Protein AF-0000000084454366 (afdb_homodimer)

Solvent-accessible surface area (backbone atoms only — not comparable to full-atom values): 54291 Å² total; per-residue (Å²): 109,69,67,44,52,51,48,35,50,47,51,50,48,52,24,61,69,39,46,47,76,89,46,58,74,52,71,69,53,61,75,62,57,60,53,52,45,65,54,44,66,69,77,65,67,68,55,54,72,66,39,50,46,62,41,68,74,48,44,51,62,57,47,41,53,34,42,75,66,61,74,45,49,23,46,59,52,43,50,36,30,47,45,41,34,35,44,38,29,77,71,21,46,15,57,52,32,43,43,73,65,23,59,56,48,11,46,50,41,42,49,43,29,71,73,66,73,41,72,72,32,92,35,38,28,41,54,30,34,34,34,37,28,53,19,42,53,80,35,67,36,30,45,39,38,70,60,26,57,83,33,64,23,87,44,47,8,51,54,51,48,52,41,46,66,27,25,29,19,62,32,37,29,14,32,36,6,37,85,55,58,30,56,32,19,38,26,89,64,86,41,62,25,20,16,40,73,34,52,72,20,27,9,16,5,21,24,9,10,52,24,25,32,36,48,54,38,25,47,45,32,32,39,35,44,31,59,38,29,11,37,38,39,2,14,16,38,38,50,23,26,16,41,42,57,26,64,40,73,50,69,62,54,53,46,60,67,86,62,68,48,65,68,77,55,53,53,31,49,30,45,36,22,74,38,72,67,37,49,50,50,53,49,53,54,55,36,72,68,51,57,34,79,81,37,68,77,32,61,46,49,47,70,62,39,88,64,34,43,70,70,79,61,86,89,50,56,48,28,36,18,41,31,79,46,52,84,72,52,67,44,36,47,57,41,41,52,41,49,48,54,51,50,53,36,38,62,68,28,84,63,35,40,69,45,84,36,81,62,75,61,45,63,61,47,47,34,51,47,32,29,34,72,34,88,70,58,42,54,60,58,54,51,46,32,56,74,23,68,45,80,82,48,70,58,48,52,48,51,36,51,43,17,50,54,15,32,75,71,68,31,93,43,76,41,45,44,41,35,51,48,53,50,49,40,44,51,46,52,56,55,51,66,73,44,91,49,70,34,36,39,30,53,40,54,44,55,56,61,43,50,71,94,65,71,77,83,44,68,62,30,26,54,35,34,69,56,30,30,14,35,39,24,37,28,43,21,79,51,67,43,71,56,55,61,78,62,39,61,75,91,77,81,60,89,46,69,66,37,41,54,54,55,70,66,54,48,50,77,75,48,50,79,54,32,37,29,31,28,37,33,22,58,62,60,23,44,39,40,35,53,54,49,46,53,56,49,48,53,32,44,60,53,131,108,70,66,45,50,52,49,35,52,48,52,52,48,52,25,63,67,38,45,47,76,89,46,60,74,52,71,68,54,60,75,61,57,58,52,52,44,64,55,43,64,70,75,66,67,66,56,53,70,66,38,48,46,62,40,67,74,48,44,49,63,55,49,41,50,34,42,75,68,62,74,45,48,21,45,60,52,44,52,36,32,46,44,40,35,35,43,38,28,78,71,22,45,14,57,52,33,43,44,72,65,23,57,57,48,11,45,48,42,42,50,45,29,71,72,66,73,40,72,72,32,91,34,38,30,40,54,30,35,33,35,37,28,53,18,43,52,78,35,68,36,30,43,40,37,69,60,25,55,83,33,62,24,86,44,47,7,51,54,52,49,52,41,44,66,25,24,28,18,62,33,37,29,13,32,35,6,37,85,54,60,30,54,31,19,38,25,88,65,86,39,62,26,20,15,41,71,35,51,71,22,27,8,16,6,22,24,8,9,51,23,26,32,36,47,50,38,25,47,43,33,31,40,35,42,32,58,38,31,10,37,39,39,2,14,16,38,38,50,23,27,15,40,41,56,26,63,39,73,51,68,62,54,53,46,60,68,87,61,68,48,66,68,78,56,53,52,30,46,30,46,35,22,74,38,70,68,37,49,51,51,53,48,53,52,54,35,72,66,50,57,35,79,80,36,70,78,31,60,44,51,48,70,61,40,87,64,34,44,70,71,78,61,85,90,51,56,48,29,35,18,41,31,80,48,52,85,71,52,68,43,36,50,58,41,41,52,41,49,48,52,51,50,55,35,38,62,69,26,84,62,35,42,70,45,85,35,79,62,76,61,44,64,60,46,46,35,50,45,32,30,34,70,34,89,72,58,44,52,59,60,54,52,46,32,56,74,25,69,46,81,82,48,70,60,49,50,48,50,37,50,44,17,50,53,14,32,75,71,69,32,92,42,75,40,46,45,41,36,51,48,52,51,49,40,44,50,47,52,57,54,52,66,73,45,92,49,70,34,35,39,31,52,40,56,43,55,58,63,43,51,72,94,64,71,78,85,46,68,62,29,26,52,36,33,69,54,30,29,15,34,38,22,36,28,43,22,79,51,68,43,70,56,56,59,78,63,38,60,74,91,75,82,59,89,46,70,66,36,40,54,55,56,69,66,55,46,49,77,74,48,47,78,54,32,38,28,30,29,36,31,21,58,61,59,24,45,40,39,34,54,53,48,45,52,55,49,51,55,33,43,61,52,133

Secondary structure (DSSP, 8-state):
-HHHHHHHHHHHHHHHHHS-GGGPPPHHHHHT--S--TTHHHHTT-S-HHHHHHHHS--HHHHHHHHHTTSS-HHHHHHHHHHHHHHHHHHH--EEEE-THHHHHHHHHHHHHHHHSS-SSTTTT-EEEEETTB--TTSB--TT-GGGTT-B-SS--HHHHHHHHTT-EEEEEE---GGG--SS-EETTTEE-EETTEEEEE--SSSHHHHHHHHTT--SEEEEEESSSTTHHHHHHHT-EEEEPPTTSS--TTB--SSTT--SS--EEEEEESSHHHHHHHHHHHHTT-GGGT-TTSPSS-TT-TTSS----TTS-EEEEE----SSS---HHHHHHHHHHHHHHHH-TTEEEEE-----HHHHHHHHHHHH-TTTTHHHHHHHHHHT-PPPHHHHHHHHHHHHHHHHH-SSHHHHHHHHHHHHHHHHHHHTTS--SEEEEES-SSS--BTT-----HHHHHHHHHT--EEEE-HHHHH----HHHH------SSHHHHHHHHH--HHHHTT----EEEE--TT-HHHHHHHHHHHHHHHH--/-HHHHHHHHHHHHHHHHHS-GGGPPPHHHHHT--S--TTHHHHTT-S-HHHHHHHHS--HHHHHHHHHTTSS-HHHHHHHHHHHHHHHHHHH--EEEE-THHHHHHHHHHHHHHHHSS-SSTTTT-EEEEETTB--TTSB--TT-GGGTT-B-SS--HHHHHHHHTT-EEEEEE---GGG--SS-EETTTEE-EETTEEEEE--SSSHHHHHHHHTT--SEEEEEESSSTTHHHHHHHT-EEEEPPTTSS--TTB--SSTT--SS--EEEEEESSHHHHHHHHHHHHTT-GGGT-TTSPSS-TT-TTSS----TTS-EEEEE----SSSPPPHHHHHHHHHHHHHHHH-TTEEEEE-----HHHHHHHHHHHH-TTTTHHHHHHHHHHT-PPPHHHHHHHHHHHHHHHHH-SSHHHHHHHHHHHHHHHHHHHHTS--SEEEEES-SSS--BTT-----HHHHHHHHHT--EEEE-HHHHH----GGGG------SSHHHHHHHHH--HHHHTT----EEEE--TT-HHHHHHHHHHHHHHHH--

Foldseek 3Di:
DVVLVVLLVVLQVQALVQADPQQDDDPVCLVPQDQQNLCVVVVVPSDDPVLCCLLPVDFQQVNLVCCLVVVDALLRSLVSLRNLLNVLCSQFVWFSHFDPCLNVLRVVQRVCCVVPVDGLALNASAEEEEEQLFADAQDFRQNQFSLRSVPGQNHGFLLRVLVSSRRYRHTTYTFFHQQQPFQFTAHDRRGGGAANGGRQFGLTARNSSVLSSVLSSSHAKYKDKDQQQHFQSSCQQSQWKKKDAFPQLDDCGRGDHLDPPQDLQDMDMIMIHRDLVVRVSSQQSSQVVQSCVVPVSHDGHGLQDPPPDDADDQVAAAEEEEDQDQVAAHAAQFQNVLSVLLVVLQVPDRRYHYDYAHHDPLVLLQLLLLLRVDLVLCVSSVVSNVSSVHDQDPLNVVSSVSNVNSCVPQDVDPVSSSVSLVVVLVVRVVSVVVDPHAKYKYFSDRAHGFGPPQDDDRRRGNSCSSNSWMKMKGFSCVLQNGDDLVSNDDDDDTPDDSNVSCVVRDDSVVRPPGITIMMIIGGHSNSNNSSVVVVVSSVSSNDD/DVVLVVLLVVLQVQALVQADPQQDDDPVCLVPQDQQNLCVVVVVPSDDPVLCCLLPVDFQQVVLVCCLVVVDALLRSLVSLRNLLNVLCSQFVWFSHFDPCLNVLRVVQRVCCVVPVDGLALNASAEEEEELLFADAQDFRQNQFSLRSVPGQNHGFLLRVLVSSRRYRHTTYTFFHQQQPFQFTAHPRRGGGAANGGRQFGLTARNSSVLSSVLSSSHAKYKDKDQQQHFQSSCQQSQWKKKFAFPQLDDCGRGDHLDPPQDLQDMDMIMIHRDLVVRVSSQQSSQVVQSCVVPVSHDGHGLQDPPPDDADDQVAAAEEEEDQDQVAAHAAQFQNVLSVLLVVLQVPDRRYHYDYAHHDPLVLLQLLLLLRVDLVLCVSSVVSNVSSVHDQDPLNVVSSVSNVNSCVPQDVDPVSSSVSLVVVLVVRVVSVVVDPHAKYKYFSDRAHGFGPPQDDDRRRGNSCSSNSWMKMKGFSCVLQNGDDLVSNDDDDDTPDDSNVSCVVRDDSVVRPPGITIMMIIGGHSNSNNSSVVVVVSSVSSNDD

Structure (mmCIF, N/CA/C/O backbone):
data_AF-0000000084454366-model_v1
#
loop_
_entity.id
_entity.type
_entity.pdbx_description
1 polymer 'Amidase domain-containing protein'
#
loop_
_atom_site.group_PDB
_atom_site.id
_atom_site.type_symbol
_atom_site.label_atom_id
_atom_site.label_alt_id
_atom_site.label_comp_id
_atom_site.label_asym_id
_atom_site.label_entity_id
_atom_site.label_seq_id
_atom_site.pdbx_PDB_ins_code
_atom_site.Cartn_x
_atom_site.Cartn_y
_atom_site.Cartn_z
_atom_site.occupancy
_atom_site.B_iso_or_equiv
_atom_site.auth_seq_id
_atom_site.auth_comp_id
_atom_site.auth_asym_id
_atom_site.auth_atom_id
_atom_site.pdbx_PDB_model_num
ATOM 1 N N . MET A 1 1 ? -4.941 -40.312 19.578 1 51 1 MET A N 1
ATOM 2 C CA . MET A 1 1 ? -4.387 -41 18.406 1 51 1 MET A CA 1
ATOM 3 C C . MET A 1 1 ? -5.488 -41.688 17.594 1 51 1 MET A C 1
ATOM 5 O O . MET A 1 1 ? -5.535 -41.531 16.375 1 51 1 MET A O 1
ATOM 9 N N . THR A 1 2 ? -6.418 -42.25 18.312 1 63.31 2 THR A N 1
ATOM 10 C CA . THR A 1 2 ? -7.48 -43 17.672 1 63.31 2 THR A CA 1
ATOM 11 C C . THR A 1 2 ? -8.484 -42.062 17 1 63.31 2 THR A C 1
ATOM 13 O O . THR A 1 2 ? -8.867 -42.281 15.844 1 63.31 2 THR A O 1
ATOM 16 N N . GLY A 1 3 ? -8.734 -40.875 17.625 1 74.12 3 GLY A N 1
ATOM 17 C CA . GLY A 1 3 ? -9.68 -39.906 17.078 1 74.12 3 GLY A CA 1
ATOM 18 C C . GLY A 1 3 ? -9.172 -39.219 15.836 1 74.12 3 GLY A C 1
ATOM 19 O O . GLY A 1 3 ? -9.906 -39.062 14.859 1 74.12 3 GLY A O 1
ATOM 20 N N . SER A 1 4 ? -7.902 -39 15.875 1 85.12 4 SER A N 1
ATOM 21 C CA . SER A 1 4 ? -7.281 -38.344 14.719 1 85.12 4 SER A CA 1
ATOM 22 C C . SER A 1 4 ? -7.254 -39.25 13.508 1 85.12 4 SER A C 1
ATOM 24 O O . SER A 1 4 ? -7.543 -38.844 12.391 1 85.12 4 SER A O 1
ATOM 26 N N . GLN A 1 5 ? -6.961 -40.5 13.734 1 90.56 5 GLN A N 1
ATOM 27 C CA . GLN A 1 5 ? -6.906 -41.469 12.633 1 90.56 5 GLN A CA 1
ATOM 28 C C . GLN A 1 5 ? -8.281 -41.688 12.008 1 90.56 5 GLN A C 1
ATOM 30 O O . GLN A 1 5 ? -8.398 -41.844 10.797 1 90.56 5 GLN A O 1
ATOM 35 N N . ASP A 1 6 ? -9.258 -41.688 12.828 1 91.69 6 ASP A N 1
ATOM 36 C CA . ASP A 1 6 ? -10.617 -41.812 12.32 1 91.69 6 ASP A CA 1
ATOM 37 C C . ASP A 1 6 ? -11 -40.625 11.469 1 91.69 6 ASP A C 1
ATOM 39 O O . ASP A 1 6 ? -11.656 -40.75 10.43 1 91.69 6 ASP A O 1
ATOM 43 N N . ASN A 1 7 ? -10.625 -39.5 11.961 1 92.5 7 ASN A N 1
ATOM 44 C CA . ASN A 1 7 ? -10.891 -38.281 11.203 1 92.5 7 ASN A CA 1
ATOM 45 C C . ASN A 1 7 ? -10.164 -38.281 9.867 1 92.5 7 ASN A C 1
ATOM 47 O O . ASN A 1 7 ? -10.711 -37.844 8.852 1 92.5 7 ASN A O 1
ATOM 51 N N . ILE A 1 8 ? -8.961 -38.688 9.898 1 96.38 8 ILE A N 1
ATOM 52 C CA . ILE A 1 8 ? -8.172 -38.781 8.68 1 96.38 8 ILE A CA 1
ATOM 53 C C . ILE A 1 8 ? -8.82 -39.75 7.699 1 96.38 8 ILE A C 1
ATOM 55 O O . ILE A 1 8 ? -8.953 -39.438 6.512 1 96.38 8 ILE A O 1
ATOM 59 N N . ARG A 1 9 ? -9.273 -40.906 8.102 1 95.44 9 ARG A N 1
ATOM 60 C CA . ARG A 1 9 ? -9.953 -41.875 7.254 1 95.44 9 ARG A CA 1
ATOM 61 C C . ARG A 1 9 ? -11.227 -41.281 6.656 1 95.44 9 ARG A C 1
ATOM 63 O O . ARG A 1 9 ? -11.555 -41.562 5.496 1 95.44 9 ARG A O 1
ATOM 70 N N . LEU A 1 10 ? -11.836 -40.562 7.457 1 91.94 10 LEU A N 1
ATOM 71 C CA . LEU A 1 10 ? -13.047 -39.906 6.977 1 91.94 10 LEU A CA 1
ATOM 72 C C . LEU A 1 10 ? -12.734 -38.938 5.852 1 91.94 10 LEU A C 1
ATOM 74 O O . LEU A 1 10 ? -13.43 -38.906 4.832 1 91.94 10 LEU A O 1
ATOM 78 N N . ALA A 1 11 ? -11.719 -38.125 6.078 1 96 11 ALA A N 1
ATOM 79 C CA . ALA A 1 11 ? -11.328 -37.156 5.051 1 96 11 ALA A CA 1
ATOM 80 C C . ALA A 1 11 ? -10.961 -37.875 3.75 1 96 11 ALA A C 1
ATOM 82 O O . ALA A 1 11 ? -11.344 -37.438 2.664 1 96 11 ALA A O 1
ATOM 83 N N . ILE A 1 12 ? -10.219 -38.906 3.814 1 97.25 12 ILE A N 1
ATOM 84 C CA . ILE A 1 12 ? -9.797 -39.688 2.648 1 97.25 12 ILE A CA 1
ATOM 85 C C . ILE A 1 12 ? -11.016 -40.312 1.985 1 97.25 12 ILE A C 1
ATOM 87 O O . ILE A 1 12 ? -11.141 -40.312 0.758 1 97.25 12 ILE A O 1
ATOM 91 N N . SER A 1 13 ? -11.922 -40.844 2.762 1 96.5 13 SER A N 1
ATOM 92 C CA . SER A 1 13 ? -13.141 -41.469 2.24 1 96.5 13 SER A CA 1
ATOM 93 C C . SER A 1 13 ? -14 -40.438 1.503 1 96.5 13 SER A C 1
ATOM 95 O O . SER A 1 13 ? -14.602 -40.75 0.475 1 96.5 13 SER A O 1
ATOM 97 N N . LEU A 1 14 ? -14.102 -39.312 2.057 1 96.25 14 LEU A N 1
ATOM 98 C CA . LEU A 1 14 ? -14.875 -38.25 1.416 1 96.25 14 LEU A CA 1
ATOM 99 C C . LEU A 1 14 ? -14.266 -37.875 0.07 1 96.25 14 LEU A C 1
ATOM 101 O O . LEU A 1 14 ? -14.984 -37.688 -0.913 1 96.25 14 LEU A O 1
ATOM 105 N N . ARG A 1 15 ? -12.945 -37.719 0.033 1 97.88 15 ARG A N 1
ATOM 106 C CA . ARG A 1 15 ? -12.266 -37.438 -1.23 1 97.88 15 ARG A CA 1
ATOM 107 C C . ARG A 1 15 ? -12.547 -38.531 -2.248 1 97.88 15 ARG A C 1
ATOM 109 O O . ARG A 1 15 ? -12.969 -38.25 -3.373 1 97.88 15 ARG A O 1
ATOM 116 N N . ASP A 1 16 ? -12.344 -39.781 -1.876 1 97.69 16 ASP A N 1
ATOM 117 C CA . ASP A 1 16 ? -12.508 -40.906 -2.785 1 97.69 16 ASP A CA 1
ATOM 118 C C . ASP A 1 16 ? -13.953 -41.031 -3.252 1 97.69 16 ASP A C 1
ATOM 120 O O . ASP A 1 16 ? -14.211 -41.375 -4.402 1 97.69 16 ASP A O 1
ATOM 124 N N . GLY A 1 17 ? -14.859 -40.75 -2.354 1 97.88 17 GLY A N 1
ATOM 125 C CA . GLY A 1 17 ? -16.281 -40.812 -2.674 1 97.88 17 GLY A CA 1
ATOM 126 C C . GLY A 1 17 ? -16.719 -39.75 -3.662 1 97.88 17 GLY A C 1
ATOM 127 O O . GLY A 1 17 ? -17.75 -39.875 -4.316 1 97.88 17 GLY A O 1
ATOM 128 N N . SER A 1 18 ? -15.961 -38.688 -3.799 1 98.38 18 SER A N 1
ATOM 129 C CA . SER A 1 18 ? -16.328 -37.562 -4.66 1 98.38 18 SER A CA 1
ATOM 130 C C . SER A 1 18 ? -15.906 -37.812 -6.102 1 98.38 18 SER A C 1
ATOM 132 O O . SER A 1 18 ? -16.344 -37.125 -7.016 1 98.38 18 SER A O 1
ATOM 134 N N . LEU A 1 19 ? -15.07 -38.812 -6.441 1 98.38 19 LEU A N 1
ATOM 135 C CA . LEU A 1 19 ? -14.492 -39.062 -7.758 1 98.38 19 LEU A CA 1
ATOM 136 C C . LEU A 1 19 ? -15.523 -39.688 -8.695 1 98.38 19 LEU A C 1
ATOM 138 O O . LEU A 1 19 ? -16.531 -40.25 -8.234 1 98.38 19 LEU A O 1
ATOM 142 N N . GLU A 1 20 ? -15.242 -39.531 -10.008 1 97.81 20 GLU A N 1
ATOM 143 C CA . GLU A 1 20 ? -16.109 -40.156 -11.008 1 97.81 20 GLU A CA 1
ATOM 144 C C . GLU A 1 20 ? -15.906 -41.656 -11.07 1 97.81 20 GLU A C 1
ATOM 146 O O . GLU A 1 20 ? -14.859 -42.125 -11.531 1 97.81 20 GLU A O 1
ATOM 151 N N . LYS A 1 21 ? -16.938 -42.406 -10.836 1 97.25 21 LYS A N 1
ATOM 152 C CA . LYS A 1 21 ? -16.828 -43.844 -10.711 1 97.25 21 LYS A CA 1
ATOM 153 C C . LYS A 1 21 ? -16.531 -44.5 -12.062 1 97.25 21 LYS A C 1
ATOM 155 O O . LYS A 1 21 ? -15.844 -45.531 -12.133 1 97.25 21 LYS A O 1
ATOM 160 N N . SER A 1 22 ? -16.953 -43.875 -13.102 1 95.75 22 SER A N 1
ATOM 161 C CA . SER A 1 22 ? -16.875 -44.438 -14.445 1 95.75 22 SER A CA 1
ATOM 162 C C . SER A 1 22 ? -15.43 -44.469 -14.93 1 95.75 22 SER A C 1
ATOM 164 O O . SER A 1 22 ? -15.117 -45.156 -15.906 1 95.75 22 SER A O 1
ATOM 166 N N . VAL A 1 23 ? -14.555 -43.781 -14.25 1 97.81 23 VAL A N 1
ATOM 167 C CA . VAL A 1 23 ? -13.203 -43.719 -14.781 1 97.81 23 VAL A CA 1
ATOM 168 C C . VAL A 1 23 ? -12.203 -44.094 -13.695 1 97.81 23 VAL A C 1
ATOM 170 O O . VAL A 1 23 ? -11.047 -43.656 -13.719 1 97.81 23 VAL A O 1
ATOM 173 N N . LEU A 1 24 ? -12.633 -44.812 -12.727 1 97.44 24 LEU A N 1
ATOM 174 C CA . LEU A 1 24 ? -11.734 -45.344 -11.711 1 97.44 24 LEU A CA 1
ATOM 175 C C . LEU A 1 24 ? -10.867 -46.438 -12.281 1 97.44 24 LEU A C 1
ATOM 177 O O . LEU A 1 24 ? -11.344 -47.25 -13.078 1 97.44 24 LEU A O 1
ATOM 181 N N . PHE A 1 25 ? -9.664 -46.469 -11.852 1 96.88 25 PHE A N 1
ATOM 182 C CA . PHE A 1 25 ? -8.711 -47.469 -12.312 1 96.88 25 PHE A CA 1
ATOM 183 C C . PHE A 1 25 ? -8.93 -48.781 -11.602 1 96.88 25 PHE A C 1
ATOM 185 O O . PHE A 1 25 ? -9.336 -48.812 -10.438 1 96.88 25 PHE A O 1
ATOM 192 N N . SER A 1 26 ? -8.625 -49.844 -12.305 1 94.12 26 SER A N 1
ATOM 193 C CA . SER A 1 26 ? -8.477 -51.156 -11.656 1 94.12 26 SER A CA 1
ATOM 194 C C . SER A 1 26 ? -7.164 -51.25 -10.883 1 94.12 26 SER A C 1
ATOM 196 O O . SER A 1 26 ? -6.289 -50.375 -11.039 1 94.12 26 SER A O 1
ATOM 198 N N . LEU A 1 27 ? -7.082 -52.156 -10.07 1 92.81 27 LEU A N 1
ATOM 199 C CA . LEU A 1 27 ? -5.852 -52.375 -9.312 1 92.81 27 LEU A CA 1
ATOM 200 C C . LEU A 1 27 ? -4.664 -52.562 -10.25 1 92.81 27 LEU A C 1
ATOM 202 O O . LEU A 1 27 ? -3.559 -52.094 -9.961 1 92.81 27 LEU A O 1
ATOM 206 N N . SER A 1 28 ? -4.863 -53.344 -11.305 1 92.94 28 SER A N 1
ATOM 207 C CA . SER A 1 28 ? -3.803 -53.594 -12.281 1 92.94 28 SER A CA 1
ATOM 208 C C . SER A 1 28 ? -3.359 -52.281 -12.938 1 92.94 28 SER A C 1
ATOM 210 O O . SER A 1 28 ? -2.168 -52.094 -13.188 1 92.94 28 SER A O 1
ATOM 212 N N . GLN A 1 29 ? -4.289 -51.406 -13.211 1 92.44 29 GLN A N 1
ATOM 213 C CA . GLN A 1 29 ? -3.965 -50.094 -13.812 1 92.44 29 GLN A CA 1
ATOM 214 C C . GLN A 1 29 ? -3.158 -49.25 -12.859 1 92.44 29 GLN A C 1
ATOM 216 O O . GLN A 1 29 ? -2.225 -48.562 -13.273 1 92.44 29 GLN A O 1
ATOM 221 N N . ILE A 1 30 ? -3.551 -49.25 -11.688 1 93.5 30 ILE A N 1
ATOM 222 C CA . ILE A 1 30 ? -2.869 -48.469 -10.672 1 93.5 30 ILE A CA 1
ATOM 223 C C . ILE A 1 30 ? -1.428 -48.938 -10.523 1 93.5 30 ILE A C 1
ATOM 225 O O . ILE A 1 30 ? -0.501 -48.125 -10.445 1 93.5 30 ILE A O 1
ATOM 229 N N . THR A 1 31 ? -1.2 -50.219 -10.438 1 93.31 31 THR A N 1
ATOM 230 C CA . THR A 1 31 ? 0.117 -50.812 -10.203 1 93.31 31 THR A CA 1
ATOM 231 C C . THR A 1 31 ? 1.002 -50.656 -11.438 1 93.31 31 THR A C 1
ATOM 233 O O . THR A 1 31 ? 2.229 -50.75 -11.344 1 93.31 31 THR A O 1
ATOM 236 N N . SER A 1 32 ? 0.386 -50.438 -12.586 1 94.19 32 SER A N 1
ATOM 237 C CA . SER A 1 32 ? 1.144 -50.375 -13.836 1 94.19 32 SER A CA 1
ATOM 238 C C . SER A 1 32 ? 1.356 -48.938 -14.289 1 94.19 32 SER A C 1
ATOM 240 O O . SER A 1 32 ? 1.777 -48.688 -15.422 1 94.19 32 SER A O 1
ATOM 242 N N . LEU A 1 33 ? 1.019 -48 -13.445 1 96.62 33 LEU A N 1
ATOM 243 C CA . LEU A 1 33 ? 1.199 -46.625 -13.828 1 96.62 33 LEU A CA 1
ATOM 244 C C . LEU A 1 33 ? 2.662 -46.312 -14.148 1 96.62 33 LEU A C 1
ATOM 246 O O . LEU A 1 33 ? 3.555 -46.688 -13.383 1 96.62 33 LEU A O 1
ATOM 250 N N . PRO A 1 34 ? 2.932 -45.656 -15.258 1 96.44 34 PRO A N 1
ATOM 251 C CA . PRO A 1 34 ? 4.301 -45.25 -15.555 1 96.44 34 PRO A CA 1
ATOM 252 C C . PRO A 1 34 ? 4.746 -44.062 -14.695 1 96.44 34 PRO A C 1
ATOM 254 O O . PRO A 1 34 ? 3.943 -43.5 -13.945 1 96.44 34 PRO A O 1
ATOM 257 N N . GLN A 1 35 ? 6.031 -43.781 -14.75 1 94.94 35 GLN A N 1
ATOM 258 C CA . GLN A 1 35 ? 6.535 -42.594 -14.031 1 94.94 35 GLN A CA 1
ATOM 259 C C . GLN A 1 35 ? 5.977 -41.312 -14.609 1 94.94 35 GLN A C 1
ATOM 261 O O . GLN A 1 35 ? 5.617 -40.406 -13.867 1 94.94 35 GLN A O 1
ATOM 266 N N . ASP A 1 36 ? 5.98 -41.219 -15.906 1 97.12 36 ASP A N 1
ATOM 267 C CA . ASP A 1 36 ? 5.297 -40.125 -16.594 1 97.12 36 ASP A CA 1
ATOM 268 C C . ASP A 1 36 ? 3.838 -40.469 -16.859 1 97.12 36 ASP A C 1
ATOM 270 O O . ASP A 1 36 ? 3.547 -41.312 -17.703 1 97.12 36 ASP A O 1
ATOM 274 N N . VAL A 1 37 ? 2.938 -39.781 -16.188 1 98.38 37 VAL A N 1
ATOM 275 C CA . VAL A 1 37 ? 1.536 -40.188 -16.25 1 98.38 37 VAL A CA 1
ATOM 276 C C . VAL A 1 37 ? 0.758 -39.219 -17.125 1 98.38 37 VAL A C 1
ATOM 278 O O . VAL A 1 37 ? -0.475 -39.219 -17.141 1 98.38 37 VAL A O 1
ATOM 281 N N . THR A 1 38 ? 1.392 -38.312 -17.891 1 97.31 38 THR A N 1
ATOM 282 C CA . THR A 1 38 ? 0.733 -37.25 -18.656 1 97.31 38 THR A CA 1
ATOM 283 C C . THR A 1 38 ? -0.072 -37.844 -19.812 1 97.31 38 THR A C 1
ATOM 285 O O . THR A 1 38 ? -1.022 -37.25 -20.297 1 97.31 38 THR A O 1
ATOM 288 N N . SER A 1 39 ? 0.249 -39.062 -20.234 1 96.62 39 SER A N 1
ATOM 289 C CA . SER A 1 39 ? -0.438 -39.688 -21.359 1 96.62 39 SER A CA 1
ATOM 290 C C . SER A 1 39 ? -1.535 -40.625 -20.891 1 96.62 39 SER A C 1
ATOM 292 O O . SER A 1 39 ? -2.316 -41.125 -21.688 1 96.62 39 SER A O 1
ATOM 294 N N . VAL A 1 40 ? -1.624 -40.812 -19.625 1 98 40 VAL A N 1
ATOM 295 C CA . VAL A 1 40 ? -2.496 -41.844 -19.062 1 98 40 VAL A CA 1
ATOM 296 C C . VAL A 1 40 ? -3.947 -41.531 -19.422 1 98 40 VAL A C 1
ATOM 298 O O . VAL A 1 40 ? -4.711 -42.469 -19.75 1 98 40 VAL A O 1
ATOM 301 N N . PRO A 1 41 ? -4.391 -40.281 -19.438 1 97.75 41 PRO A N 1
ATOM 302 C CA . PRO A 1 41 ? -5.781 -40.031 -19.828 1 97.75 41 PRO A CA 1
ATOM 303 C C . PRO A 1 41 ? -6.098 -40.531 -21.234 1 97.75 41 PRO A C 1
ATOM 305 O O . PRO A 1 41 ? -7.184 -41.094 -21.469 1 97.75 41 PRO A O 1
ATOM 308 N N . ARG A 1 42 ? -5.211 -40.406 -22.109 1 96.12 42 ARG A N 1
ATOM 309 C CA . ARG A 1 42 ? -5.406 -40.875 -23.484 1 96.12 42 ARG A CA 1
ATOM 310 C C . ARG A 1 42 ? -5.238 -42.375 -23.562 1 96.12 42 ARG A C 1
ATOM 312 O O . ARG A 1 42 ? -6.043 -43.062 -24.219 1 96.12 42 ARG A O 1
ATOM 319 N N . SER A 1 43 ? -4.23 -42.969 -22.922 1 95.44 43 SER A N 1
ATOM 320 C CA . SER A 1 43 ? -3.881 -44.375 -23.078 1 95.44 43 SER A CA 1
ATOM 321 C C . SER A 1 43 ? -4.82 -45.281 -22.281 1 95.44 43 SER A C 1
ATOM 323 O O . SER A 1 43 ? -4.906 -46.5 -22.531 1 95.44 43 SER A O 1
ATOM 325 N N . SER A 1 44 ? -5.48 -44.75 -21.266 1 94.5 44 SER A N 1
ATOM 326 C CA . SER A 1 44 ? -6.375 -45.531 -20.422 1 94.5 44 SER A CA 1
ATOM 327 C C . SER A 1 44 ? -7.648 -45.906 -21.172 1 94.5 44 SER A C 1
ATOM 329 O O . SER A 1 44 ? -8.375 -46.812 -20.766 1 94.5 44 SER A O 1
ATOM 331 N N . ASP A 1 45 ? -8.039 -45.25 -22.25 1 93.94 45 ASP A N 1
ATOM 332 C CA . ASP A 1 45 ? -9.234 -45.438 -23.062 1 93.94 45 ASP A CA 1
ATOM 333 C C . ASP A 1 45 ? -10.508 -45.219 -22.25 1 93.94 45 ASP A C 1
ATOM 335 O O . ASP A 1 45 ? -11.539 -45.812 -22.516 1 93.94 45 ASP A O 1
ATOM 339 N N . LEU A 1 46 ? -10.352 -44.406 -21.219 1 96.81 46 LEU A N 1
ATOM 340 C CA . LEU A 1 46 ? -11.492 -44.125 -20.359 1 96.81 46 LEU A CA 1
ATOM 341 C C . LEU A 1 46 ? -12.188 -42.812 -20.766 1 96.81 46 LEU A C 1
ATOM 343 O O . LEU A 1 46 ? -13.289 -42.531 -20.297 1 96.81 46 LEU A O 1
ATOM 347 N N . MET A 1 47 ? -11.633 -42.062 -21.625 1 97.62 47 MET A N 1
ATOM 348 C CA . MET A 1 47 ? -12.195 -40.781 -22.109 1 97.62 47 MET A CA 1
ATOM 349 C C . MET A 1 47 ? -12.422 -40.844 -23.625 1 97.62 47 MET A C 1
ATOM 351 O O . MET A 1 47 ? -11.648 -41.469 -24.344 1 97.62 47 MET A O 1
ATOM 355 N N . THR A 1 48 ? -13.492 -40.219 -24.094 1 98 48 THR A N 1
ATOM 356 C CA . THR A 1 48 ? -13.734 -40.125 -25.531 1 98 48 THR A CA 1
ATOM 357 C C . THR A 1 48 ? -12.781 -39.125 -26.188 1 98 48 THR A C 1
ATOM 359 O O . THR A 1 48 ? -12.18 -38.312 -25.5 1 98 48 THR A O 1
ATOM 362 N N . ASP A 1 49 ? -12.68 -39.25 -27.5 1 97.5 49 ASP A N 1
ATOM 363 C CA . ASP A 1 49 ? -11.852 -38.312 -28.25 1 97.5 49 ASP A CA 1
ATOM 364 C C . ASP A 1 49 ? -12.336 -36.875 -28.031 1 97.5 49 ASP A C 1
ATOM 366 O O . ASP A 1 49 ? -11.523 -35.938 -27.938 1 97.5 49 ASP A O 1
ATOM 370 N N . ALA A 1 50 ? -13.594 -36.688 -27.984 1 97.62 50 ALA A N 1
ATOM 371 C CA . ALA A 1 50 ? -14.164 -35.375 -27.781 1 97.62 50 ALA A CA 1
ATOM 372 C C . ALA A 1 50 ? -13.781 -34.812 -26.406 1 97.62 50 ALA A C 1
ATOM 374 O O . ALA A 1 50 ? -13.453 -33.625 -26.281 1 97.62 50 ALA A O 1
ATOM 375 N N . GLU A 1 51 ? -13.875 -35.625 -25.438 1 98.25 51 GLU A N 1
ATOM 376 C CA . GLU A 1 51 ? -13.5 -35.219 -24.078 1 98.25 51 GLU A CA 1
ATOM 377 C C . GLU A 1 51 ? -12.016 -34.875 -24 1 98.25 51 GLU A C 1
ATOM 379 O O . GLU A 1 51 ? -11.633 -33.906 -23.359 1 98.25 51 GLU A O 1
ATOM 384 N N . LEU A 1 52 ? -11.18 -35.719 -24.625 1 98.44 52 LEU A N 1
ATOM 385 C CA . LEU A 1 52 ? -9.742 -35.469 -24.672 1 98.44 52 LEU A CA 1
ATOM 386 C C . LEU A 1 52 ? -9.453 -34.125 -25.359 1 98.44 52 LEU A C 1
ATOM 388 O O . LEU A 1 52 ? -8.648 -33.344 -24.875 1 98.44 52 LEU A O 1
ATOM 392 N N . GLN A 1 53 ? -10.102 -33.875 -26.469 1 97.94 53 GLN A N 1
ATOM 393 C CA . GLN A 1 53 ? -9.906 -32.625 -27.203 1 97.94 53 GLN A CA 1
ATOM 394 C C . GLN A 1 53 ? -10.312 -31.422 -26.359 1 97.94 53 GLN A C 1
ATOM 396 O O . GLN A 1 53 ? -9.586 -30.422 -26.312 1 97.94 53 GLN A O 1
ATOM 401 N N . LEU A 1 54 ? -11.383 -31.484 -25.688 1 98.19 54 LEU A N 1
ATOM 402 C CA . LEU A 1 54 ? -11.891 -30.391 -24.844 1 98.19 54 LEU A CA 1
ATOM 403 C C . LEU A 1 54 ? -10.906 -30.062 -23.734 1 98.19 54 LEU A C 1
ATOM 405 O O . LEU A 1 54 ? -10.734 -28.891 -23.375 1 98.19 54 LEU A O 1
ATOM 409 N N . THR A 1 55 ? -10.305 -31.078 -23.156 1 98.5 55 THR A N 1
ATOM 410 C CA . THR A 1 55 ? -9.461 -30.875 -21.984 1 98.5 55 THR A CA 1
ATOM 411 C C . THR A 1 55 ? -8.023 -30.594 -22.406 1 98.5 55 THR A C 1
ATOM 413 O O . THR A 1 55 ? -7.242 -30.031 -21.625 1 98.5 55 THR A O 1
ATOM 416 N N . GLU A 1 56 ? -7.582 -30.906 -23.609 1 97.56 56 GLU A N 1
ATOM 417 C CA . GLU A 1 56 ? -6.172 -30.844 -23.984 1 97.56 56 GLU A CA 1
ATOM 418 C C . GLU A 1 56 ? -5.902 -29.656 -24.906 1 97.56 56 GLU A C 1
ATOM 420 O O . GLU A 1 56 ? -4.832 -29.047 -24.844 1 97.56 56 GLU A O 1
ATOM 425 N N . ASP A 1 57 ? -6.871 -29.312 -25.719 1 97.31 57 ASP A N 1
ATOM 426 C CA . ASP A 1 57 ? -6.531 -28.516 -26.906 1 97.31 57 ASP A CA 1
ATOM 427 C C . ASP A 1 57 ? -6.844 -27.047 -26.688 1 97.31 57 ASP A C 1
ATOM 429 O O . ASP A 1 57 ? -6.422 -26.188 -27.453 1 97.31 57 ASP A O 1
ATOM 433 N N . TYR A 1 58 ? -7.531 -26.719 -25.609 1 98 58 TYR A N 1
ATOM 434 C CA . TYR A 1 58 ? -8.055 -25.375 -25.453 1 98 58 TYR A CA 1
ATOM 435 C C . TYR A 1 58 ? -7.68 -24.781 -24.109 1 98 58 TYR A C 1
ATOM 437 O O . TYR A 1 58 ? -7.555 -25.516 -23.125 1 98 58 TYR A O 1
ATOM 445 N N . ASP A 1 59 ? -7.418 -23.469 -24.109 1 98.38 59 ASP A N 1
ATOM 446 C CA . ASP A 1 59 ? -7.352 -22.75 -22.844 1 98.38 59 ASP A CA 1
ATOM 447 C C . ASP A 1 59 ? -8.727 -22.219 -22.453 1 98.38 59 ASP A C 1
ATOM 449 O O . ASP A 1 59 ? -9.727 -22.484 -23.125 1 98.38 59 ASP A O 1
ATOM 453 N N . ALA A 1 60 ? -8.844 -21.594 -21.312 1 98.75 60 ALA A N 1
ATOM 454 C CA . ALA A 1 60 ? -10.125 -21.156 -20.766 1 98.75 60 ALA A CA 1
ATOM 455 C C . ALA A 1 60 ? -10.812 -20.172 -21.719 1 98.75 60 ALA A C 1
ATOM 457 O O . ALA A 1 60 ? -12.031 -20.234 -21.906 1 98.75 60 ALA A O 1
ATOM 458 N N . THR A 1 61 ? -10.062 -19.234 -22.297 1 98.56 61 THR A N 1
ATOM 459 C CA . THR A 1 61 ? -10.602 -18.234 -23.203 1 98.56 61 THR A CA 1
ATOM 460 C C . THR A 1 61 ? -11.242 -18.891 -24.422 1 98.56 61 THR A C 1
ATOM 462 O O . THR A 1 61 ? -12.344 -18.516 -24.844 1 98.56 61 THR A O 1
ATOM 465 N N . ALA A 1 62 ? -10.539 -19.875 -25 1 98.62 62 ALA A N 1
ATOM 466 C CA . ALA A 1 62 ? -11.07 -20.594 -26.156 1 98.62 62 ALA A CA 1
ATOM 467 C C . ALA A 1 62 ? -12.32 -21.391 -25.766 1 98.62 62 ALA A C 1
ATOM 469 O O . ALA A 1 62 ? -13.273 -21.453 -26.547 1 98.62 62 ALA A O 1
ATOM 470 N N . LEU A 1 63 ? -12.281 -22 -24.672 1 98.75 63 LEU A N 1
ATOM 471 C CA . LEU A 1 63 ? -13.438 -22.766 -24.203 1 98.75 63 LEU A CA 1
ATOM 472 C C . LEU A 1 63 ? -14.648 -21.844 -24 1 98.75 63 LEU A C 1
ATOM 474 O O . LEU A 1 63 ? -15.781 -22.234 -24.297 1 98.75 63 LEU A O 1
ATOM 478 N N . LEU A 1 64 ? -14.398 -20.672 -23.438 1 98.5 64 LEU A N 1
ATOM 479 C CA . LEU A 1 64 ? -15.469 -19.703 -23.25 1 98.5 64 LEU A CA 1
ATOM 480 C C . LEU A 1 64 ? -16.109 -19.328 -24.594 1 98.5 64 LEU A C 1
ATOM 482 O O . LEU A 1 64 ? -17.328 -19.172 -24.672 1 98.5 64 LEU A O 1
ATOM 486 N N . GLU A 1 65 ? -15.297 -19.188 -25.594 1 98.12 65 GLU A N 1
ATOM 487 C CA . GLU A 1 65 ? -15.797 -18.891 -26.938 1 98.12 65 GLU A CA 1
ATOM 488 C C . GLU A 1 65 ? -16.672 -20.031 -27.469 1 98.12 65 GLU A C 1
ATOM 490 O O . GLU A 1 65 ? -17.703 -19.781 -28.109 1 98.12 65 GLU A O 1
ATOM 495 N N . MET A 1 66 ? -16.281 -21.203 -27.219 1 98.44 66 MET A N 1
ATOM 496 C CA . MET A 1 66 ? -17.062 -22.359 -27.641 1 98.44 66 MET A CA 1
ATOM 497 C C . MET A 1 66 ? -18.391 -22.422 -26.922 1 98.44 66 MET A C 1
ATOM 499 O O . MET A 1 66 ? -19.422 -22.75 -27.516 1 98.44 66 MET A O 1
ATOM 503 N N . LEU A 1 67 ? -18.344 -22.125 -25.656 1 98.5 67 LEU A N 1
ATOM 504 C CA . LEU A 1 67 ? -19.578 -22.078 -24.875 1 98.5 67 LEU A CA 1
ATOM 505 C C . LEU A 1 67 ? -20.516 -21 -25.406 1 98.5 67 LEU A C 1
ATOM 507 O O . LEU A 1 67 ? -21.719 -21.25 -25.578 1 98.5 67 LEU A O 1
ATOM 511 N N . ALA A 1 68 ? -19.953 -19.875 -25.625 1 97.81 68 ALA A N 1
ATOM 512 C CA . ALA A 1 68 ? -20.75 -18.75 -26.125 1 97.81 68 ALA A CA 1
ATOM 513 C C . ALA A 1 68 ? -21.391 -19.078 -27.469 1 97.81 68 ALA A C 1
ATOM 515 O O . ALA A 1 68 ? -22.5 -18.656 -27.766 1 97.81 68 ALA A O 1
ATOM 516 N N . ALA A 1 69 ? -20.703 -19.859 -28.297 1 97.62 69 ALA A N 1
ATOM 517 C CA . ALA A 1 69 ? -21.172 -20.25 -29.625 1 97.62 69 ALA A CA 1
ATOM 518 C C . ALA A 1 69 ? -22.078 -21.469 -29.547 1 97.62 69 ALA A C 1
ATOM 520 O O . ALA A 1 69 ? -22.562 -21.969 -30.578 1 97.62 69 ALA A O 1
ATOM 521 N N . LYS A 1 70 ? -22.219 -21.984 -28.406 1 97.5 70 LYS A N 1
ATOM 522 C CA . LYS A 1 70 ? -23.094 -23.125 -28.156 1 97.5 70 LYS A CA 1
ATOM 523 C C . LYS A 1 70 ? -22.594 -24.375 -28.875 1 97.5 70 LYS A C 1
ATOM 525 O O . LYS A 1 70 ? -23.391 -25.219 -29.297 1 97.5 70 LYS A O 1
ATOM 530 N N . LYS A 1 71 ? -21.328 -24.344 -29.078 1 97.94 71 LYS A N 1
ATOM 531 C CA . LYS A 1 71 ? -20.703 -25.531 -29.672 1 97.94 71 LYS A CA 1
ATOM 532 C C . LYS A 1 71 ? -20.578 -26.656 -28.641 1 97.94 71 LYS A C 1
ATOM 534 O O . LYS A 1 71 ? -20.5 -27.828 -29 1 97.94 71 LYS A O 1
ATOM 539 N N . ILE A 1 72 ? -20.469 -26.297 -27.406 1 98.31 72 ILE A N 1
ATOM 540 C CA . ILE A 1 72 ? -20.469 -27.219 -26.281 1 98.31 72 ILE A CA 1
ATOM 541 C C . ILE A 1 72 ? -21.328 -26.656 -25.141 1 98.31 72 ILE A C 1
ATOM 543 O O . ILE A 1 72 ? -21.594 -25.453 -25.109 1 98.31 72 ILE A O 1
ATOM 547 N N . THR A 1 73 ? -21.766 -27.516 -24.312 1 98.5 73 THR A N 1
ATOM 548 C CA . THR A 1 73 ? -22.469 -27.047 -23.109 1 98.5 73 THR A CA 1
ATOM 549 C C . THR A 1 73 ? -21.547 -27.047 -21.906 1 98.5 73 THR A C 1
ATOM 551 O O . THR A 1 73 ? -20.5 -27.703 -21.922 1 98.5 73 THR A O 1
ATOM 554 N N . ALA A 1 74 ? -21.938 -26.25 -20.906 1 98.88 74 ALA A N 1
ATOM 555 C CA . ALA A 1 74 ? -21.172 -26.219 -19.672 1 98.88 74 ALA A CA 1
ATOM 556 C C . ALA A 1 74 ? -21.156 -27.594 -19 1 98.88 74 ALA A C 1
ATOM 558 O O . ALA A 1 74 ? -20.141 -28.016 -18.438 1 98.88 74 ALA A O 1
ATOM 559 N N . ALA A 1 75 ? -22.219 -28.297 -19.078 1 98.69 75 ALA A N 1
ATOM 560 C CA . ALA A 1 75 ? -22.328 -29.625 -18.484 1 98.69 75 ALA A CA 1
ATOM 561 C C . ALA A 1 75 ? -21.375 -30.609 -19.172 1 98.69 75 ALA A C 1
ATOM 563 O O . ALA A 1 75 ? -20.719 -31.422 -18.5 1 98.69 75 ALA A O 1
ATOM 564 N N . GLU A 1 76 ? -21.375 -30.547 -20.484 1 98.5 76 GLU A N 1
ATOM 565 C CA . GLU A 1 76 ? -20.453 -31.391 -21.25 1 98.5 76 GLU A CA 1
ATOM 566 C C . GLU A 1 76 ? -19 -31.078 -20.906 1 98.5 76 GLU A C 1
ATOM 568 O O . GLU A 1 76 ? -18.188 -31.984 -20.703 1 98.5 76 GLU A O 1
ATOM 573 N N . LEU A 1 77 ? -18.734 -29.844 -20.859 1 98.81 77 LEU A N 1
ATOM 574 C CA . LEU A 1 77 ? -17.391 -29.406 -20.516 1 98.81 77 LEU A CA 1
ATOM 575 C C . LEU A 1 77 ? -16.984 -29.875 -19.141 1 98.81 77 LEU A C 1
ATOM 577 O O . LEU A 1 77 ? -15.891 -30.438 -18.953 1 98.81 77 LEU A O 1
ATOM 581 N N . LEU A 1 78 ? -17.859 -29.672 -18.141 1 98.81 78 LEU A N 1
ATOM 582 C CA . LEU A 1 78 ? -17.578 -30.078 -16.766 1 98.81 78 LEU A CA 1
ATOM 583 C C . LEU A 1 78 ? -17.375 -31.594 -16.672 1 98.81 78 LEU A C 1
ATOM 585 O O . LEU A 1 78 ? -16.5 -32.062 -15.961 1 98.81 78 LEU A O 1
ATOM 589 N N . SER A 1 79 ? -18.203 -32.281 -17.359 1 98.56 79 SER A N 1
ATOM 590 C CA . SER A 1 79 ? -18.094 -33.75 -17.344 1 98.56 79 SER A CA 1
ATOM 591 C C . SER A 1 79 ? -16.719 -34.188 -17.828 1 98.56 79 SER A C 1
ATOM 593 O O . SER A 1 79 ? -16.109 -35.094 -17.219 1 98.56 79 SER A O 1
ATOM 595 N N . ALA A 1 80 ? -16.266 -33.594 -18.891 1 98.75 80 ALA A N 1
ATOM 596 C CA . ALA A 1 80 ? -14.938 -33.938 -19.406 1 98.75 80 ALA A CA 1
ATOM 597 C C . ALA A 1 80 ? -13.852 -33.656 -18.375 1 98.75 80 ALA A C 1
ATOM 599 O O . ALA A 1 80 ? -12.969 -34.469 -18.156 1 98.75 80 ALA A O 1
ATOM 600 N N . PHE A 1 81 ? -13.914 -32.562 -17.734 1 98.88 81 PHE A N 1
ATOM 601 C CA . PHE A 1 81 ? -12.898 -32.156 -16.781 1 98.88 81 PHE A CA 1
ATOM 602 C C . PHE A 1 81 ? -12.992 -33 -15.508 1 98.88 81 PHE A C 1
ATOM 604 O O . PHE A 1 81 ? -11.977 -33.312 -14.891 1 98.88 81 PHE A O 1
ATOM 611 N N . ARG A 1 82 ? -14.188 -33.344 -15.047 1 98.75 82 ARG A N 1
ATOM 612 C CA . ARG A 1 82 ? -14.344 -34.188 -13.859 1 98.75 82 ARG A CA 1
ATOM 613 C C . ARG A 1 82 ? -13.75 -35.562 -14.078 1 98.75 82 ARG A C 1
ATOM 615 O O . ARG A 1 82 ? -13.109 -36.125 -13.188 1 98.75 82 ARG A O 1
ATOM 622 N N . LYS A 1 83 ? -14 -36.125 -15.266 1 98.69 83 LYS A N 1
ATOM 623 C CA . LYS A 1 83 ? -13.406 -37.406 -15.594 1 98.69 83 LYS A CA 1
ATOM 624 C C . LYS A 1 83 ? -11.883 -37.344 -15.586 1 98.69 83 LYS A C 1
ATOM 626 O O . LYS A 1 83 ? -11.219 -38.156 -14.961 1 98.69 83 LYS A O 1
ATOM 631 N N . ARG A 1 84 ? -11.398 -36.375 -16.234 1 98.81 84 ARG A N 1
ATOM 632 C CA . ARG A 1 84 ? -9.945 -36.281 -16.312 1 98.81 84 ARG A CA 1
ATOM 633 C C . ARG A 1 84 ? -9.344 -35.969 -14.938 1 98.81 84 ARG A C 1
ATOM 635 O O . ARG A 1 84 ? -8.25 -36.438 -14.625 1 98.81 84 ARG A O 1
ATOM 642 N N . ALA A 1 85 ? -10.039 -35.156 -14.133 1 98.88 85 ALA A N 1
ATOM 643 C CA . ALA A 1 85 ? -9.578 -34.875 -12.773 1 98.88 85 ALA A CA 1
ATOM 644 C C . ALA A 1 85 ? -9.523 -36.156 -11.938 1 98.88 85 ALA A C 1
ATOM 646 O O . ALA A 1 85 ? -8.617 -36.312 -11.117 1 98.88 85 ALA A O 1
ATOM 647 N N . THR A 1 86 ? -10.477 -36.969 -12.086 1 98.88 86 THR A N 1
ATOM 648 C CA . THR A 1 86 ? -10.484 -38.25 -11.391 1 98.88 86 THR A CA 1
ATOM 649 C C . THR A 1 86 ? -9.281 -39.094 -11.797 1 98.88 86 THR A C 1
ATOM 651 O O . THR A 1 86 ? -8.625 -39.719 -10.938 1 98.88 86 THR A O 1
ATOM 654 N N . ILE A 1 87 ? -8.984 -39.125 -13.07 1 98.81 87 ILE A N 1
ATOM 655 C CA . ILE A 1 87 ? -7.812 -39.844 -13.555 1 98.81 87 ILE A CA 1
ATOM 656 C C . ILE A 1 87 ? -6.547 -39.219 -12.977 1 98.81 87 ILE A C 1
ATOM 658 O O . ILE A 1 87 ? -5.668 -39.906 -12.477 1 98.81 87 ILE A O 1
ATOM 662 N N . ALA A 1 88 ? -6.484 -37.906 -13.016 1 98.88 88 ALA A N 1
ATOM 663 C CA . ALA A 1 88 ? -5.336 -37.188 -12.469 1 98.88 88 ALA A CA 1
ATOM 664 C C . ALA A 1 88 ? -5.129 -37.531 -10.992 1 98.88 88 ALA A C 1
ATOM 666 O O . ALA A 1 88 ? -3.992 -37.719 -10.547 1 98.88 88 ALA A O 1
ATOM 667 N N . GLN A 1 89 ? -6.195 -37.625 -10.227 1 98.75 89 GLN A N 1
ATOM 668 C CA . GLN A 1 89 ? -6.125 -37.938 -8.805 1 98.75 89 GLN A CA 1
ATOM 669 C C . GLN A 1 89 ? -5.484 -39.312 -8.594 1 98.75 89 GLN A C 1
ATOM 671 O O . GLN A 1 89 ? -4.602 -39.469 -7.75 1 98.75 89 GLN A O 1
ATOM 676 N N . GLN A 1 90 ? -5.883 -40.219 -9.352 1 98.44 90 GLN A N 1
ATOM 677 C CA . GLN A 1 90 ? -5.367 -41.594 -9.211 1 98.44 90 GLN A CA 1
ATOM 678 C C . GLN A 1 90 ? -3.898 -41.656 -9.617 1 98.44 90 GLN A C 1
ATOM 680 O O . GLN A 1 90 ? -3.156 -42.531 -9.125 1 98.44 90 GLN A O 1
ATOM 685 N N . CYS A 1 91 ? -3.51 -40.719 -10.414 1 98.62 91 CYS A N 1
ATOM 686 C CA . CYS A 1 91 ? -2.143 -40.719 -10.922 1 98.62 91 CYS A CA 1
ATOM 687 C C . CYS A 1 91 ? -1.225 -39.906 -10 1 98.62 91 CYS A C 1
ATOM 689 O O . CYS A 1 91 ? -0.044 -40.219 -9.859 1 98.62 91 CYS A O 1
ATOM 691 N N . THR A 1 92 ? -1.74 -38.844 -9.32 1 98.81 92 THR A N 1
ATOM 692 C CA . THR A 1 92 ? -0.822 -37.844 -8.75 1 98.81 92 THR A CA 1
ATOM 693 C C . THR A 1 92 ? -1.225 -37.5 -7.32 1 98.81 92 THR A C 1
ATOM 695 O O . THR A 1 92 ? -0.504 -36.781 -6.625 1 98.81 92 THR A O 1
ATOM 698 N N . ASN A 1 93 ? -2.387 -37.875 -6.848 1 98.69 93 ASN A N 1
ATOM 699 C CA . ASN A 1 93 ? -2.893 -37.531 -5.523 1 98.69 93 ASN A CA 1
ATOM 700 C C . ASN A 1 93 ? -3.084 -36.031 -5.371 1 98.69 93 ASN A C 1
ATOM 702 O O . ASN A 1 93 ? -2.656 -35.438 -4.375 1 98.69 93 ASN A O 1
ATOM 706 N N . CYS A 1 94 ? -3.713 -35.406 -6.328 1 98.88 94 CYS A N 1
ATOM 707 C CA . CYS A 1 94 ? -3.736 -33.938 -6.402 1 98.88 94 CYS A CA 1
ATOM 708 C C . CYS A 1 94 ? -5.016 -33.406 -5.789 1 98.88 94 CYS A C 1
ATOM 710 O O . CYS A 1 94 ? -5.094 -32.219 -5.48 1 98.88 94 CYS A O 1
ATOM 712 N N . LEU A 1 95 ? -6.035 -34.219 -5.5 1 98.88 95 LEU A N 1
ATOM 713 C CA . LEU A 1 95 ? -7.336 -33.688 -5.113 1 98.88 95 LEU A CA 1
ATOM 714 C C . LEU A 1 95 ? -7.605 -33.938 -3.631 1 98.88 95 LEU A C 1
ATOM 716 O O . LEU A 1 95 ? -7.086 -34.875 -3.051 1 98.88 95 LEU A O 1
ATOM 720 N N . THR A 1 96 ? -8.43 -33 -3.053 1 98.69 96 THR A N 1
ATOM 721 C CA . THR A 1 96 ? -9.031 -33.281 -1.753 1 98.69 96 THR A CA 1
ATOM 722 C C . THR A 1 96 ? -10.531 -33.5 -1.893 1 98.69 96 THR A C 1
ATOM 724 O O . THR A 1 96 ? -11.164 -34.062 -0.994 1 98.69 96 THR A O 1
ATOM 727 N N . GLU A 1 97 ? -11.109 -33.031 -3.057 1 98.56 97 GLU A N 1
ATOM 728 C CA . GLU A 1 97 ? -12.547 -33.188 -3.23 1 98.56 97 GLU A CA 1
ATOM 729 C C . GLU A 1 97 ? -13 -32.719 -4.609 1 98.56 97 GLU A C 1
ATOM 731 O O . GLU A 1 97 ? -12.539 -31.672 -5.098 1 98.56 97 GLU A O 1
ATOM 736 N N . LEU A 1 98 ? -13.828 -33.469 -5.328 1 98.75 98 LEU A N 1
ATOM 737 C CA . LEU A 1 98 ? -14.648 -32.969 -6.414 1 98.75 98 LEU A CA 1
ATOM 738 C C . LEU A 1 98 ? -16.016 -32.531 -5.906 1 98.75 98 LEU A C 1
ATOM 740 O O . LEU A 1 98 ? -16.719 -33.312 -5.254 1 98.75 98 LEU A O 1
ATOM 744 N N . LEU A 1 99 ? -16.359 -31.328 -6.195 1 98.69 99 LEU A N 1
ATOM 745 C CA . LEU A 1 99 ? -17.562 -30.75 -5.613 1 98.69 99 LEU A CA 1
ATOM 746 C C . LEU A 1 99 ? -18.812 -31.219 -6.355 1 98.69 99 LEU A C 1
ATOM 748 O O . LEU A 1 99 ? -18.938 -30.969 -7.559 1 98.69 99 LEU A O 1
ATOM 752 N N . PRO A 1 100 ? -19.766 -31.766 -5.656 1 97.56 100 PRO A N 1
ATOM 753 C CA . PRO A 1 100 ? -20.938 -32.312 -6.332 1 97.56 100 PRO A CA 1
ATOM 754 C C . PRO A 1 100 ? -21.844 -31.219 -6.898 1 97.56 100 PRO A C 1
ATOM 756 O O . PRO A 1 100 ? -22.469 -31.422 -7.941 1 97.56 100 PRO A O 1
ATOM 759 N N . GLU A 1 101 ? -21.922 -30.109 -6.242 1 97.56 101 GLU A N 1
ATOM 760 C CA . GLU A 1 101 ? -22.812 -29.031 -6.672 1 97.56 101 GLU A CA 1
ATOM 761 C C . GLU A 1 101 ? -22.359 -28.422 -7.992 1 97.56 101 GLU A C 1
ATOM 763 O O . GLU A 1 101 ? -23.125 -27.703 -8.641 1 97.56 101 GLU A O 1
ATOM 768 N N . ALA A 1 102 ? -21.109 -28.719 -8.406 1 98.62 102 ALA A N 1
ATOM 769 C CA . ALA A 1 102 ? -20.594 -28.203 -9.672 1 98.62 102 ALA A CA 1
ATOM 770 C C . ALA A 1 102 ? -21.469 -28.641 -10.844 1 98.62 102 ALA A C 1
ATOM 772 O O . ALA A 1 102 ? -21.625 -27.906 -11.82 1 98.62 102 ALA A O 1
ATOM 773 N N . ILE A 1 103 ? -22 -29.812 -10.773 1 98.25 103 ILE A N 1
ATOM 774 C CA . ILE A 1 103 ? -22.859 -30.359 -11.82 1 98.25 103 ILE A CA 1
ATOM 775 C C . ILE A 1 103 ? -24.094 -29.469 -11.984 1 98.25 103 ILE A C 1
ATOM 777 O O . ILE A 1 103 ? -24.438 -29.094 -13.102 1 98.25 103 ILE A O 1
ATOM 781 N N . TYR A 1 104 ? -24.688 -29.109 -10.891 1 97.94 104 TYR A N 1
ATOM 782 C CA . TYR A 1 104 ? -25.859 -28.25 -10.922 1 97.94 104 TYR A CA 1
ATOM 783 C C . TYR A 1 104 ? -25.5 -26.859 -11.414 1 97.94 104 TYR A C 1
ATOM 785 O O . TYR A 1 104 ? -26.266 -26.234 -12.148 1 97.94 104 TYR A O 1
ATOM 793 N N . ASP A 1 105 ? -24.344 -26.359 -11 1 98.5 105 ASP A N 1
ATOM 794 C CA . ASP A 1 105 ? -23.875 -25.047 -11.453 1 98.5 105 ASP A CA 1
ATOM 795 C C . ASP A 1 105 ? -23.703 -25.031 -12.969 1 98.5 105 ASP A C 1
ATOM 797 O O . ASP A 1 105 ? -24.047 -24.047 -13.625 1 98.5 105 ASP A O 1
ATOM 801 N N . ALA A 1 106 ? -23.109 -26.078 -13.5 1 98.81 106 ALA A N 1
ATOM 802 C CA . ALA A 1 106 ? -22.891 -26.156 -14.945 1 98.81 106 ALA A CA 1
ATOM 803 C C . ALA A 1 106 ? -24.234 -26.203 -15.688 1 98.81 106 ALA A C 1
ATOM 805 O O . ALA A 1 106 ? -24.406 -25.531 -16.703 1 98.81 106 ALA A O 1
ATOM 806 N N . GLU A 1 107 ? -25.172 -27 -15.195 1 98.44 107 GLU A N 1
ATOM 807 C CA . GLU A 1 107 ? -26.5 -27.078 -15.797 1 98.44 107 GLU A CA 1
ATOM 808 C C . GLU A 1 107 ? -27.203 -25.719 -15.75 1 98.44 107 GLU A C 1
ATOM 810 O O . GLU A 1 107 ? -27.891 -25.344 -16.688 1 98.44 107 GLU A O 1
ATOM 815 N N . ALA A 1 108 ? -27.031 -25.062 -14.664 1 98.5 108 ALA A N 1
ATOM 816 C CA . ALA A 1 108 ? -27.625 -23.734 -14.531 1 98.5 108 ALA A CA 1
ATOM 817 C C . ALA A 1 108 ? -27.062 -22.781 -15.586 1 98.5 108 ALA A C 1
ATOM 819 O O . ALA A 1 108 ? -27.797 -21.922 -16.094 1 98.5 108 ALA A O 1
ATOM 820 N N . CYS A 1 109 ? -25.766 -22.859 -15.859 1 98.62 109 CYS A N 1
ATOM 821 C CA . CYS A 1 109 ? -25.172 -22.062 -16.922 1 98.62 109 CYS A CA 1
ATOM 822 C C . CYS A 1 109 ? -25.828 -22.344 -18.266 1 98.62 109 CYS A C 1
ATOM 824 O O . CYS A 1 109 ? -26.172 -21.422 -19 1 98.62 109 CYS A O 1
ATOM 826 N N . ASP A 1 110 ? -25.984 -23.594 -18.562 1 98.5 110 ASP A N 1
ATOM 827 C CA . ASP A 1 110 ? -26.625 -24 -19.812 1 98.5 110 ASP A CA 1
ATOM 828 C C . ASP A 1 110 ? -28.047 -23.469 -19.906 1 98.5 110 ASP A C 1
ATOM 830 O O . ASP A 1 110 ? -28.453 -22.969 -20.969 1 98.5 110 ASP A O 1
ATOM 834 N N . GLN A 1 111 ? -28.766 -23.625 -18.844 1 98.25 111 GLN A N 1
ATOM 835 C CA . GLN A 1 111 ? -30.141 -23.141 -18.812 1 98.25 111 GLN A CA 1
ATOM 836 C C . GLN A 1 111 ? -30.188 -21.625 -19.016 1 98.25 111 GLN A C 1
ATOM 838 O O . GLN A 1 111 ? -31.031 -21.125 -19.766 1 98.25 111 GLN A O 1
ATOM 843 N N . HIS A 1 112 ? -29.359 -20.953 -18.312 1 98.5 112 HIS A N 1
ATOM 844 C CA . HIS A 1 112 ? -29.312 -19.5 -18.438 1 98.5 112 HIS A CA 1
ATOM 845 C C . HIS A 1 112 ? -29.062 -19.062 -19.875 1 98.5 112 HIS A C 1
ATOM 847 O O . HIS A 1 112 ? -29.766 -18.188 -20.391 1 98.5 112 HIS A O 1
ATOM 853 N N . LEU A 1 113 ? -28.031 -19.703 -20.469 1 98 113 LEU A N 1
ATOM 854 C CA . LEU A 1 113 ? -27.688 -19.359 -21.859 1 98 113 LEU A CA 1
ATOM 855 C C . LEU A 1 113 ? -28.844 -19.703 -22.797 1 98 113 LEU A C 1
ATOM 857 O O . LEU A 1 113 ? -29.156 -18.938 -23.703 1 98 113 LEU A O 1
ATOM 861 N N . ALA A 1 114 ? -29.469 -20.781 -22.609 1 96.88 114 ALA A N 1
ATOM 862 C CA . ALA A 1 114 ? -30.594 -21.203 -23.438 1 96.88 114 ALA A CA 1
ATOM 863 C C . ALA A 1 114 ? -31.766 -20.25 -23.312 1 96.88 114 ALA A C 1
ATOM 865 O O . ALA A 1 114 ? -32.438 -19.938 -24.297 1 96.88 114 ALA A O 1
ATOM 866 N N . MET A 1 115 ? -31.969 -19.844 -22.156 1 97.81 115 MET A N 1
ATOM 867 C CA . MET A 1 115 ? -33.156 -19.031 -21.859 1 97.81 115 MET A CA 1
ATOM 868 C C . MET A 1 115 ? -32.906 -17.578 -22.25 1 97.81 115 MET A C 1
ATOM 870 O O . MET A 1 115 ? -33.812 -16.891 -22.719 1 97.81 115 MET A O 1
ATOM 874 N N . THR A 1 116 ? -31.734 -17.078 -22.078 1 97.62 116 THR A N 1
ATOM 875 C CA . THR A 1 116 ? -31.516 -15.641 -22.188 1 97.62 116 THR A CA 1
ATOM 876 C C . THR A 1 116 ? -30.719 -15.312 -23.453 1 97.62 116 THR A C 1
ATOM 878 O O . THR A 1 116 ? -30.688 -14.164 -23.891 1 97.62 116 THR A O 1
ATOM 881 N N . GLY A 1 117 ? -30.047 -16.266 -23.938 1 96.5 117 GLY A N 1
ATOM 882 C CA . GLY A 1 117 ? -29.156 -16.031 -25.062 1 96.5 117 GLY A CA 1
ATOM 883 C C . GLY A 1 117 ? -27.875 -15.344 -24.688 1 96.5 117 GLY A C 1
ATOM 884 O O . GLY A 1 117 ? -27.047 -15.023 -25.547 1 96.5 117 GLY A O 1
ATOM 885 N N . ARG A 1 118 ? -27.703 -15.18 -23.406 1 94.88 118 ARG A N 1
ATOM 886 C CA . ARG A 1 118 ? -26.516 -14.469 -22.906 1 94.88 118 ARG A CA 1
ATOM 887 C C . ARG A 1 118 ? -25.75 -15.32 -21.906 1 94.88 118 ARG A C 1
ATOM 889 O O . ARG A 1 118 ? -26.328 -16.141 -21.203 1 94.88 118 ARG A O 1
ATOM 896 N N . LEU A 1 119 ? -24.453 -15.148 -21.875 1 98.25 119 LEU A N 1
ATOM 897 C CA . LEU A 1 119 ? -23.656 -15.805 -20.859 1 98.25 119 LEU A CA 1
ATOM 898 C C . LEU A 1 119 ? -23.984 -15.273 -19.469 1 98.25 119 LEU A C 1
ATOM 900 O O . LEU A 1 119 ? -24.375 -14.117 -19.328 1 98.25 119 LEU A O 1
ATOM 904 N N . MET A 1 120 ? -23.844 -16.047 -18.484 1 97.25 120 MET A N 1
ATOM 905 C CA . MET A 1 120 ? -24.109 -15.648 -17.109 1 97.25 120 MET A CA 1
ATOM 906 C C . MET A 1 120 ? -23.094 -14.594 -16.641 1 97.25 120 MET A C 1
ATOM 908 O O . MET A 1 120 ? -23.422 -13.75 -15.805 1 97.25 120 MET A O 1
ATOM 912 N N . GLY A 1 121 ? -21.922 -14.672 -17.125 1 97.81 121 GLY A N 1
ATOM 913 C CA . GLY A 1 121 ? -20.781 -13.797 -16.844 1 97.81 121 GLY A CA 1
ATOM 914 C C . GLY A 1 121 ? -19.547 -14.133 -17.672 1 97.81 121 GLY A C 1
ATOM 915 O O . GLY A 1 121 ? -19.578 -15.047 -18.5 1 97.81 121 GLY A O 1
ATOM 916 N N . PRO A 1 122 ? -18.516 -13.414 -17.359 1 98.19 122 PRO A N 1
ATOM 917 C CA . PRO A 1 122 ? -17.312 -13.562 -18.188 1 98.19 122 PRO A CA 1
ATOM 918 C C . PRO A 1 122 ? -16.609 -14.906 -17.969 1 98.19 122 PRO A C 1
ATOM 920 O O . PRO A 1 122 ? -15.68 -15.25 -18.703 1 98.19 122 PRO A O 1
ATOM 923 N N . LEU A 1 123 ? -17.047 -15.758 -17.031 1 98.75 123 LEU A N 1
ATOM 924 C CA . LEU A 1 123 ? -16.453 -17.062 -16.812 1 98.75 123 LEU A CA 1
ATOM 925 C C . LEU A 1 123 ? -17.5 -18.172 -16.922 1 98.75 123 LEU A C 1
ATOM 927 O O . LEU A 1 123 ? -17.328 -19.25 -16.359 1 98.75 123 LEU A O 1
ATOM 931 N N . HIS A 1 124 ? -18.5 -17.891 -17.703 1 98.75 124 HIS A N 1
ATOM 932 C CA . HIS A 1 124 ? -19.656 -18.766 -17.891 1 98.75 124 HIS A CA 1
ATOM 933 C C . HIS A 1 124 ? -19.203 -20.188 -18.203 1 98.75 124 HIS A C 1
ATOM 935 O O . HIS A 1 124 ? -18.641 -20.438 -19.266 1 98.75 124 HIS A O 1
ATOM 941 N N . GLY A 1 125 ? -19.5 -21.062 -17.234 1 98.81 125 GLY A N 1
ATOM 942 C CA . GLY A 1 125 ? -19.344 -22.484 -17.5 1 98.81 125 GLY A CA 1
ATOM 943 C C . GLY A 1 125 ? -17.906 -22.969 -17.375 1 98.81 125 GLY A C 1
ATOM 944 O O . GLY A 1 125 ? -17.641 -24.172 -17.484 1 98.81 125 GLY A O 1
ATOM 945 N N . ILE A 1 126 ? -16.953 -22.078 -17.094 1 98.88 126 ILE A N 1
ATOM 946 C CA . ILE A 1 126 ? -15.539 -22.453 -17.047 1 98.88 126 ILE A CA 1
ATOM 947 C C . ILE A 1 126 ? -15.25 -23.188 -15.734 1 98.88 126 ILE A C 1
ATOM 949 O O . ILE A 1 126 ? -15.508 -22.672 -14.648 1 98.88 126 ILE A O 1
ATOM 953 N N . PRO A 1 127 ? -14.719 -24.422 -15.789 1 98.81 127 PRO A N 1
ATOM 954 C CA . PRO A 1 127 ? -14.32 -25.125 -14.57 1 98.81 127 PRO A CA 1
ATOM 955 C C . PRO A 1 127 ? -13.188 -24.422 -13.828 1 98.81 127 PRO A C 1
ATOM 957 O O . PRO A 1 127 ? -12.203 -24 -14.445 1 98.81 127 PRO A O 1
ATOM 960 N N . LEU A 1 128 ? -13.367 -24.281 -12.547 1 98.81 128 LEU A N 1
ATOM 961 C CA . LEU A 1 128 ? -12.406 -23.594 -11.688 1 98.81 128 LEU A CA 1
ATOM 962 C C . LEU A 1 128 ? -12.023 -24.469 -10.492 1 98.81 128 LEU A C 1
ATOM 964 O O . LEU A 1 128 ? -12.898 -24.969 -9.781 1 98.81 128 LEU A O 1
ATOM 968 N N . SER A 1 129 ? -10.742 -24.719 -10.281 1 98.88 129 SER A N 1
ATOM 969 C CA . SER A 1 129 ? -10.242 -25.453 -9.125 1 98.88 129 SER A CA 1
ATOM 970 C C . SER A 1 129 ? -9.578 -24.516 -8.125 1 98.88 129 SER A C 1
ATOM 972 O O . SER A 1 129 ? -9.18 -23.406 -8.477 1 98.88 129 SER A O 1
ATOM 974 N N . LEU A 1 130 ? -9.562 -24.938 -6.875 1 98.38 130 LEU A N 1
ATOM 975 C CA . LEU A 1 130 ? -8.961 -24.062 -5.871 1 98.38 130 LEU A CA 1
ATOM 976 C C . LEU A 1 130 ? -8.297 -24.875 -4.766 1 98.38 130 LEU A C 1
ATOM 978 O O . LEU A 1 130 ? -8.703 -26.016 -4.504 1 98.38 130 LEU A O 1
ATOM 982 N N . LYS A 1 131 ? -7.25 -24.344 -4.145 1 98.12 131 LYS A N 1
ATOM 983 C CA . LYS A 1 131 ? -6.516 -24.891 -3.008 1 98.12 131 LYS A CA 1
ATOM 984 C C . LYS A 1 131 ? -7.438 -25.109 -1.812 1 98.12 131 LYS A C 1
ATOM 986 O O . LYS A 1 131 ? -8.312 -24.281 -1.534 1 98.12 131 LYS A O 1
ATOM 991 N N . ASN A 1 132 ? -7.141 -26.047 -1.075 1 98 132 ASN A N 1
ATOM 992 C CA . ASN A 1 132 ? -8.039 -26.5 -0.025 1 98 132 ASN A CA 1
ATOM 993 C C . ASN A 1 132 ? -8.273 -25.438 1.03 1 98 132 ASN A C 1
ATOM 995 O O . ASN A 1 132 ? -9.352 -25.375 1.629 1 98 132 ASN A O 1
ATOM 999 N N . GLN A 1 133 ? -7.324 -24.547 1.296 1 97.94 133 GLN A N 1
ATOM 1000 C CA . GLN A 1 133 ? -7.473 -23.578 2.375 1 97.94 133 GLN A CA 1
ATOM 1001 C C . GLN A 1 133 ? -8.5 -22.5 2.016 1 97.94 133 GLN A C 1
ATOM 1003 O O . GLN A 1 133 ? -8.93 -21.734 2.877 1 97.94 133 GLN A O 1
ATOM 1008 N N . ILE A 1 134 ? -8.875 -22.438 0.727 1 98.44 134 ILE A N 1
ATOM 1009 C CA . ILE A 1 134 ? -9.891 -21.5 0.274 1 98.44 134 ILE A CA 1
ATOM 1010 C C . ILE A 1 134 ? -11.281 -22.062 0.556 1 98.44 134 ILE A C 1
ATOM 1012 O O . ILE A 1 134 ? -11.695 -23.047 -0.055 1 98.44 134 ILE A O 1
ATOM 1016 N N . GLY A 1 135 ? -12.031 -21.391 1.346 1 98.56 135 GLY A N 1
ATOM 1017 C CA . GLY A 1 135 ? -13.281 -21.922 1.871 1 98.56 135 GLY A CA 1
ATOM 1018 C C . GLY A 1 135 ? -14.367 -22.031 0.821 1 98.56 135 GLY A C 1
ATOM 1019 O O . GLY A 1 135 ? -14.516 -21.156 -0.029 1 98.56 135 GLY A O 1
ATOM 1020 N N . VAL A 1 136 ? -15.086 -23.172 0.829 1 98.56 136 VAL A N 1
ATOM 1021 C CA . VAL A 1 136 ? -16.297 -23.406 0.052 1 98.56 136 VAL A CA 1
ATOM 1022 C C . VAL A 1 136 ? -17.469 -23.688 0.992 1 98.56 136 VAL A C 1
ATOM 1024 O O . VAL A 1 136 ? -17.359 -24.531 1.884 1 98.56 136 VAL A O 1
ATOM 1027 N N . LYS A 1 137 ? -18.531 -23 0.756 1 98 137 LYS A N 1
ATOM 1028 C CA . LYS A 1 137 ? -19.672 -23.078 1.65 1 98 137 LYS A CA 1
ATOM 1029 C C . LYS A 1 137 ? -20.109 -24.531 1.862 1 98 137 LYS A C 1
ATOM 1031 O O . LYS A 1 137 ? -20.266 -25.281 0.901 1 98 137 LYS A O 1
ATOM 1036 N N . SER A 1 138 ? -20.312 -24.922 3.107 1 97.25 138 SER A N 1
ATOM 1037 C CA . SER A 1 138 ? -20.875 -26.188 3.561 1 97.25 138 SER A CA 1
ATOM 1038 C C . SER A 1 138 ? -19.906 -27.344 3.314 1 97.25 138 SER A C 1
ATOM 1040 O O . SER A 1 138 ? -20.281 -28.516 3.385 1 97.25 138 SER A O 1
ATOM 1042 N N . HIS A 1 139 ? -18.672 -27.094 2.947 1 97.56 139 HIS A N 1
ATOM 1043 C CA . HIS A 1 139 ? -17.641 -28.109 2.781 1 97.56 139 HIS A CA 1
ATOM 1044 C C . HIS A 1 139 ? -16.562 -27.984 3.85 1 97.56 139 HIS A C 1
ATOM 1046 O O . HIS A 1 139 ? -16.453 -26.953 4.5 1 97.56 139 HIS A O 1
ATOM 1052 N N . LEU A 1 140 ? -15.844 -29.047 4.047 1 96.62 140 LEU A N 1
ATOM 1053 C CA . LEU A 1 140 ? -14.805 -29.094 5.066 1 96.62 140 LEU A CA 1
ATOM 1054 C C . LEU A 1 140 ? -13.5 -28.5 4.547 1 96.62 140 LEU A C 1
ATOM 1056 O O . LEU A 1 140 ? -13.031 -28.875 3.467 1 96.62 140 LEU A O 1
ATOM 1060 N N . THR A 1 141 ? -12.977 -27.516 5.285 1 97.62 141 THR A N 1
ATOM 1061 C CA . THR A 1 141 ? -11.719 -26.859 4.945 1 97.62 141 THR A CA 1
ATOM 1062 C C . THR A 1 141 ? -10.664 -27.109 6.016 1 97.62 141 THR A C 1
ATOM 1064 O O . THR A 1 141 ? -10.703 -26.5 7.09 1 97.62 141 THR A O 1
ATOM 1067 N N . ASN A 1 142 ? -9.711 -27.969 5.703 1 97.19 142 ASN A N 1
ATOM 1068 C CA . ASN A 1 142 ? -8.75 -28.359 6.73 1 97.19 142 ASN A CA 1
ATOM 1069 C C . ASN A 1 142 ? -7.398 -27.688 6.523 1 97.19 142 ASN A C 1
ATOM 1071 O O . ASN A 1 142 ? -6.555 -27.672 7.422 1 97.19 142 ASN A O 1
ATOM 1075 N N . ALA A 1 143 ? -7.145 -27.172 5.406 1 97.25 143 ALA A N 1
ATOM 1076 C CA . ALA A 1 143 ? -5.93 -26.422 5.109 1 97.25 143 ALA A CA 1
ATOM 1077 C C . ALA A 1 143 ? -4.684 -27.219 5.461 1 97.25 143 ALA A C 1
ATOM 1079 O O . ALA A 1 143 ? -3.67 -26.656 5.879 1 97.25 143 ALA A O 1
ATOM 1080 N N . GLY A 1 144 ? -4.727 -28.484 5.328 1 96.94 144 GLY A N 1
ATOM 1081 C CA . GLY A 1 144 ? -3.564 -29.344 5.508 1 96.94 144 GLY A CA 1
ATOM 1082 C C . GLY A 1 144 ? -3.277 -29.656 6.965 1 96.94 144 GLY A C 1
ATOM 1083 O O . GLY A 1 144 ? -2.24 -30.234 7.285 1 96.94 144 GLY A O 1
ATOM 1084 N N . PHE A 1 145 ? -4.16 -29.297 7.941 1 97.62 145 PHE A N 1
ATOM 1085 C CA . PHE A 1 145 ? -3.998 -29.594 9.359 1 97.62 145 PHE A CA 1
ATOM 1086 C C . PHE A 1 145 ? -5.035 -30.609 9.828 1 97.62 145 PHE A C 1
ATOM 1088 O O . PHE A 1 145 ? -6.227 -30.453 9.539 1 97.62 145 PHE A O 1
ATOM 1095 N N . VAL A 1 146 ? -4.609 -31.578 10.625 1 97.31 146 VAL A N 1
ATOM 1096 C CA . VAL A 1 146 ? -5.5 -32.594 11.172 1 97.31 146 VAL A CA 1
ATOM 1097 C C . VAL A 1 146 ? -6.523 -31.938 12.102 1 97.31 146 VAL A C 1
ATOM 1099 O O . VAL A 1 146 ? -7.695 -32.312 12.109 1 97.31 146 VAL A O 1
ATOM 1102 N N . THR A 1 147 ? -6.039 -30.922 12.836 1 96.56 147 THR A N 1
ATOM 1103 C CA . THR A 1 147 ? -6.871 -30.172 13.766 1 96.56 147 THR A CA 1
ATOM 1104 C C . THR A 1 147 ? -8.133 -29.656 13.07 1 96.56 147 THR A C 1
ATOM 1106 O O . THR A 1 147 ? -9.195 -29.547 13.695 1 96.56 147 THR A O 1
ATOM 1109 N N . TRP A 1 148 ? -8.07 -29.438 11.781 1 97.12 148 TRP A N 1
ATOM 1110 C CA . TRP A 1 148 ? -9.141 -28.703 11.102 1 97.12 148 TRP A CA 1
ATOM 1111 C C . TRP A 1 148 ? -9.898 -29.625 10.148 1 97.12 148 TRP A C 1
ATOM 1113 O O . TRP A 1 148 ? -10.633 -29.141 9.281 1 97.12 148 TRP A O 1
ATOM 1123 N N . ILE A 1 149 ? -9.758 -30.922 10.211 1 97.06 149 ILE A N 1
ATOM 1124 C CA . ILE A 1 149 ? -10.398 -31.875 9.312 1 97.06 149 ILE A CA 1
ATOM 1125 C C . ILE A 1 149 ? -11.914 -31.688 9.352 1 97.06 149 ILE A C 1
ATOM 1127 O O . ILE A 1 149 ? -12.586 -31.781 8.32 1 97.06 149 ILE A O 1
ATOM 1131 N N . ASN A 1 150 ? -12.508 -31.312 10.516 1 94.56 150 ASN A N 1
ATOM 1132 C CA . ASN A 1 150 ? -13.961 -31.203 10.664 1 94.56 150 ASN A CA 1
ATOM 1133 C C . ASN A 1 150 ? -14.406 -29.734 10.664 1 94.56 150 ASN A C 1
ATOM 1135 O O . ASN A 1 150 ? -15.508 -29.422 11.117 1 94.56 150 ASN A O 1
ATOM 1139 N N . ASN A 1 151 ? -13.484 -28.922 10.266 1 95.75 151 ASN A N 1
ATOM 1140 C CA . ASN A 1 151 ? -13.836 -27.516 10.164 1 95.75 151 ASN A CA 1
ATOM 1141 C C . ASN A 1 151 ? -14.703 -27.234 8.938 1 95.75 151 ASN A C 1
ATOM 1143 O O . ASN A 1 151 ? -14.234 -27.359 7.801 1 95.75 151 ASN A O 1
ATOM 1147 N N . THR A 1 152 ? -15.938 -26.812 9.156 1 96 152 THR A N 1
ATOM 1148 C CA . THR A 1 152 ? -16.859 -26.516 8.062 1 96 152 THR A CA 1
ATOM 1149 C C . THR A 1 152 ? -16.812 -25.031 7.715 1 96 152 THR A C 1
ATOM 1151 O O . THR A 1 152 ? -16.969 -24.188 8.594 1 96 152 THR A O 1
ATOM 1154 N N . SER A 1 153 ? -16.594 -24.734 6.465 1 96.75 153 SER A N 1
ATOM 1155 C CA . SER A 1 153 ? -16.734 -23.359 6.016 1 96.75 153 SER A CA 1
ATOM 1156 C C . SER A 1 153 ? -18.203 -22.922 5.973 1 96.75 153 SER A C 1
ATOM 1158 O O . SER A 1 153 ? -19 -23.531 5.258 1 96.75 153 SER A O 1
ATOM 1160 N N . LYS A 1 154 ? -18.578 -21.906 6.707 1 94.69 154 LYS A N 1
ATOM 1161 C CA . LYS A 1 154 ? -19.969 -21.438 6.789 1 94.69 154 LYS A CA 1
ATOM 1162 C C . LYS A 1 154 ? -20.375 -20.734 5.504 1 94.69 154 LYS A C 1
ATOM 1164 O O . LYS A 1 154 ? -21.562 -20.766 5.133 1 94.69 154 LYS A O 1
ATOM 1169 N N . ASP A 1 155 ? -19.406 -20.141 4.855 1 96.88 155 ASP A N 1
ATOM 1170 C CA . ASP A 1 155 ? -19.641 -19.422 3.611 1 96.88 155 ASP A CA 1
ATOM 1171 C C . ASP A 1 155 ? -18.531 -19.688 2.598 1 96.88 155 ASP A C 1
ATOM 1173 O O . ASP A 1 155 ? -17.453 -20.156 2.963 1 96.88 155 ASP A O 1
ATOM 1177 N N . ASP A 1 156 ? -18.859 -19.359 1.384 1 98.25 156 ASP A N 1
ATOM 1178 C CA . ASP A 1 156 ? -17.797 -19.281 0.39 1 98.25 156 ASP A CA 1
ATOM 1179 C C . ASP A 1 156 ? -16.781 -18.203 0.756 1 98.25 156 ASP A C 1
ATOM 1181 O O . ASP A 1 156 ? -17.156 -17.125 1.247 1 98.25 156 ASP A O 1
ATOM 1185 N N . ALA A 1 157 ? -15.469 -18.609 0.589 1 98.31 157 ALA A N 1
ATOM 1186 C CA . ALA A 1 157 ? -14.516 -17.516 0.584 1 98.31 157 ALA A CA 1
ATOM 1187 C C . ALA A 1 157 ? -14.938 -16.422 -0.395 1 98.31 157 ALA A C 1
ATOM 1189 O O . ALA A 1 157 ? -15.617 -16.703 -1.386 1 98.31 157 ALA A O 1
ATOM 1190 N N . ALA A 1 158 ? -14.547 -15.211 -0.145 1 98.06 158 ALA A N 1
ATOM 1191 C CA . ALA A 1 158 ? -14.969 -14.07 -0.949 1 98.06 158 ALA A CA 1
ATOM 1192 C C . ALA A 1 158 ? -14.641 -14.281 -2.424 1 98.06 158 ALA A C 1
ATOM 1194 O O . ALA A 1 158 ? -15.438 -13.953 -3.301 1 98.06 158 ALA A O 1
ATOM 1195 N N . ILE A 1 159 ? -13.477 -14.812 -2.713 1 98.19 159 ILE A N 1
ATOM 1196 C CA . ILE A 1 159 ? -13.047 -15.008 -4.094 1 98.19 159 ILE A CA 1
ATOM 1197 C C . ILE A 1 159 ? -13.898 -16.094 -4.754 1 98.19 159 ILE A C 1
ATOM 1199 O O . ILE A 1 159 ? -14.219 -15.992 -5.941 1 98.19 159 ILE A O 1
ATOM 1203 N N . VAL A 1 160 ? -14.289 -17.094 -4.027 1 98.38 160 VAL A N 1
ATOM 1204 C CA . VAL A 1 160 ? -15.141 -18.156 -4.543 1 98.38 160 VAL A CA 1
ATOM 1205 C C . VAL A 1 160 ? -16.531 -17.594 -4.863 1 98.38 160 VAL A C 1
ATOM 1207 O O . VAL A 1 160 ? -17.078 -17.844 -5.938 1 98.38 160 VAL A O 1
ATOM 1210 N N . LYS A 1 161 ? -17.047 -16.859 -3.889 1 97.69 161 LYS A N 1
ATOM 1211 C CA . LYS A 1 161 ? -18.328 -16.219 -4.09 1 97.69 161 LYS A CA 1
ATOM 1212 C C . LYS A 1 161 ? -18.328 -15.359 -5.348 1 97.69 161 LYS A C 1
ATOM 1214 O O . LYS A 1 161 ? -19.266 -15.406 -6.145 1 97.69 161 LYS A O 1
ATOM 1219 N N . THR A 1 162 ? -17.328 -14.656 -5.535 1 97.62 162 THR A N 1
ATOM 1220 C CA . THR A 1 162 ? -17.172 -13.758 -6.68 1 97.62 162 THR A CA 1
ATOM 1221 C C . THR A 1 162 ? -17.156 -14.555 -7.984 1 97.62 162 THR A C 1
ATOM 1223 O O . THR A 1 162 ? -17.891 -14.227 -8.914 1 97.62 162 THR A O 1
ATOM 1226 N N . PHE A 1 163 ? -16.375 -15.555 -8.094 1 98.12 163 PHE A N 1
ATOM 1227 C CA . PHE A 1 163 ? -16.219 -16.297 -9.344 1 98.12 163 PHE A CA 1
ATOM 1228 C C . PHE A 1 163 ? -17.469 -17.094 -9.656 1 98.12 163 PHE A C 1
ATOM 1230 O O . PHE A 1 163 ? -17.844 -17.25 -10.828 1 98.12 163 PHE A O 1
ATOM 1237 N N . ARG A 1 164 ? -18.141 -17.578 -8.641 1 97.94 164 ARG A N 1
ATOM 1238 C CA . ARG A 1 164 ? -19.438 -18.219 -8.867 1 97.94 164 ARG A CA 1
ATOM 1239 C C . ARG A 1 164 ? -20.438 -17.25 -9.484 1 97.94 164 ARG A C 1
ATOM 1241 O O . ARG A 1 164 ? -21.156 -17.594 -10.422 1 97.94 164 ARG A O 1
ATOM 1248 N N . LYS A 1 165 ? -20.469 -16.031 -8.984 1 97.06 165 LYS A N 1
ATOM 1249 C CA . LYS A 1 165 ? -21.359 -15.008 -9.508 1 97.06 165 LYS A CA 1
ATOM 1250 C C . LYS A 1 165 ? -21.062 -14.711 -10.977 1 97.06 165 LYS A C 1
ATOM 1252 O O . LYS A 1 165 ? -21.953 -14.344 -11.742 1 97.06 165 LYS A O 1
ATOM 1257 N N . LEU A 1 166 ? -19.844 -14.953 -11.352 1 98.19 166 LEU A N 1
ATOM 1258 C CA . LEU A 1 166 ? -19.391 -14.648 -12.703 1 98.19 166 LEU A CA 1
ATOM 1259 C C . LEU A 1 166 ? -19.625 -15.844 -13.633 1 98.19 166 LEU A C 1
ATOM 1261 O O . LEU A 1 166 ? -19.266 -15.789 -14.812 1 98.19 166 LEU A O 1
ATOM 1265 N N . GLY A 1 167 ? -20.141 -16.891 -13.141 1 98.56 167 GLY A N 1
ATOM 1266 C CA . GLY A 1 167 ? -20.547 -18.031 -13.945 1 98.56 167 GLY A CA 1
ATOM 1267 C C . GLY A 1 167 ? -19.531 -19.156 -13.938 1 98.56 167 GLY A C 1
ATOM 1268 O O . GLY A 1 167 ? -19.734 -20.188 -14.578 1 98.56 167 GLY A O 1
ATOM 1269 N N . ALA A 1 168 ? -18.438 -18.969 -13.211 1 98.81 168 ALA A N 1
ATOM 1270 C CA . ALA A 1 168 ? -17.469 -20.062 -13.109 1 98.81 168 ALA A CA 1
ATOM 1271 C C . ALA A 1 168 ? -18.078 -21.266 -12.383 1 98.81 168 ALA A C 1
ATOM 1273 O O . ALA A 1 168 ? -18.938 -21.109 -11.516 1 98.81 168 ALA A O 1
ATOM 1274 N N . VAL A 1 169 ? -17.625 -22.391 -12.75 1 98.88 169 VAL A N 1
ATOM 1275 C CA . VAL A 1 169 ? -18.078 -23.625 -12.109 1 98.88 169 VAL A CA 1
ATOM 1276 C C . VAL A 1 169 ? -16.969 -24.172 -11.219 1 98.88 169 VAL A C 1
ATOM 1278 O O . VAL A 1 169 ? -16.078 -24.906 -11.695 1 98.88 169 VAL A O 1
ATOM 1281 N N . VAL A 1 170 ? -17.031 -23.828 -9.898 1 98.88 170 VAL A N 1
ATOM 1282 C CA . VAL A 1 170 ? -16.047 -24.344 -8.945 1 98.88 170 VAL A CA 1
ATOM 1283 C C . VAL A 1 170 ? -16.25 -25.844 -8.766 1 98.88 170 VAL A C 1
ATOM 1285 O O . VAL A 1 170 ? -17.25 -26.281 -8.195 1 98.88 170 VAL A O 1
ATOM 1288 N N . PHE A 1 171 ? -15.211 -26.656 -9.219 1 98.88 171 PHE A N 1
ATOM 1289 C CA . PHE A 1 171 ? -15.57 -28.062 -9.344 1 98.88 171 PHE A CA 1
ATOM 1290 C C . PHE A 1 171 ? -14.617 -28.938 -8.555 1 98.88 171 PHE A C 1
ATOM 1292 O O . PHE A 1 171 ? -14.922 -30.109 -8.273 1 98.88 171 PHE A O 1
ATOM 1299 N N . ALA A 1 172 ? -13.453 -28.312 -8.156 1 98.88 172 ALA A N 1
ATOM 1300 C CA . ALA A 1 172 ? -12.453 -29.172 -7.523 1 98.88 172 ALA A CA 1
ATOM 1301 C C . ALA A 1 172 ? -11.672 -28.406 -6.461 1 98.88 172 ALA A C 1
ATOM 1303 O O . ALA A 1 172 ? -11.359 -27.234 -6.637 1 98.88 172 ALA A O 1
ATOM 1304 N N . ARG A 1 173 ? -11.352 -29.094 -5.355 1 98.69 173 ARG A N 1
ATOM 1305 C CA . ARG A 1 173 ? -10.43 -28.625 -4.328 1 98.69 173 ARG A CA 1
ATOM 1306 C C . ARG A 1 173 ? -9.164 -29.484 -4.297 1 98.69 173 ARG A C 1
ATOM 1308 O O . ARG A 1 173 ? -9.227 -30.688 -4.496 1 98.69 173 ARG A O 1
ATOM 1315 N N . THR A 1 174 ? -8.039 -28.797 -4.031 1 98.88 174 THR A N 1
ATOM 1316 C CA . THR A 1 174 ? -6.773 -29.469 -4.289 1 98.88 174 THR A CA 1
ATOM 1317 C C . THR A 1 174 ? -5.914 -29.516 -3.027 1 98.88 174 THR A C 1
ATOM 1319 O O . THR A 1 174 ? -6.117 -28.719 -2.107 1 98.88 174 THR A O 1
ATOM 1322 N N . ASN A 1 175 ? -4.973 -30.469 -2.99 1 98.75 175 ASN A N 1
ATOM 1323 C CA . ASN A 1 175 ? -4.098 -30.75 -1.86 1 98.75 175 ASN A CA 1
ATOM 1324 C C . ASN A 1 175 ? -3.061 -29.656 -1.662 1 98.75 175 ASN A C 1
ATOM 1326 O O . ASN A 1 175 ? -2.814 -28.859 -2.568 1 98.75 175 ASN A O 1
ATOM 1330 N N . GLN A 1 176 ? -2.518 -29.562 -0.442 1 98.69 176 GLN A N 1
ATOM 1331 C CA . GLN A 1 176 ? -1.516 -28.578 -0.024 1 98.69 176 GLN A CA 1
ATOM 1332 C C . GLN A 1 176 ? -0.636 -29.141 1.092 1 98.69 176 GLN A C 1
ATOM 1334 O O . GLN A 1 176 ? -0.96 -30.172 1.688 1 98.69 176 GLN A O 1
ATOM 1339 N N . PRO A 1 177 ? 0.482 -28.578 1.362 1 98.19 177 PRO A N 1
ATOM 1340 C CA . PRO A 1 177 ? 1.348 -29.094 2.422 1 98.19 177 PRO A CA 1
ATOM 1341 C C . PRO A 1 177 ? 0.876 -28.688 3.818 1 98.19 177 PRO A C 1
ATOM 1343 O O . PRO A 1 177 ? 0.069 -27.766 3.961 1 98.19 177 PRO A O 1
ATOM 1346 N N . GLN A 1 178 ? 1.468 -29.391 4.848 1 96.56 178 GLN A N 1
ATOM 1347 C CA . GLN A 1 178 ? 1.308 -28.953 6.23 1 96.56 178 GLN A CA 1
ATOM 1348 C C . GLN A 1 178 ? 1.811 -27.531 6.418 1 96.56 178 GLN A C 1
ATOM 1350 O O . GLN A 1 178 ? 2.859 -27.156 5.887 1 96.56 178 GLN A O 1
ATOM 1355 N N . ALA A 1 179 ? 1.091 -26.719 7.125 1 94.31 179 ALA A N 1
ATOM 1356 C CA . ALA A 1 179 ? 1.42 -25.344 7.48 1 94.31 179 ALA A CA 1
ATOM 1357 C C . ALA A 1 179 ? 1.382 -24.422 6.254 1 94.31 179 ALA A C 1
ATOM 1359 O O . ALA A 1 179 ? 1.411 -23.203 6.383 1 94.31 179 ALA A O 1
ATOM 1360 N N . GLY A 1 180 ? 1.258 -24.969 5.02 1 94.56 180 GLY A N 1
ATOM 1361 C CA . GLY A 1 180 ? 1.284 -24.156 3.805 1 94.56 180 GLY A CA 1
ATOM 1362 C C . GLY A 1 180 ? 2.643 -23.547 3.523 1 94.56 180 GLY A C 1
ATOM 1363 O O . GLY A 1 180 ? 2.766 -22.656 2.678 1 94.56 180 GLY A O 1
ATOM 1364 N N . MET A 1 181 ? 3.693 -24.062 4.25 1 94.75 181 MET A N 1
ATOM 1365 C CA . MET A 1 181 ? 5 -23.422 4.188 1 94.75 181 MET A CA 1
ATOM 1366 C C . MET A 1 181 ? 6.07 -24.406 3.715 1 94.75 181 MET A C 1
ATOM 1368 O O . MET A 1 181 ? 7.137 -24.5 4.32 1 94.75 181 MET A O 1
ATOM 1372 N N . HIS A 1 182 ? 5.637 -25.203 2.637 1 95.31 182 HIS A N 1
ATOM 1373 C CA . HIS A 1 182 ? 6.551 -26.062 1.888 1 95.31 182 HIS A CA 1
ATOM 1374 C C . HIS A 1 182 ? 6.555 -25.703 0.406 1 95.31 182 HIS A C 1
ATOM 1376 O O . HIS A 1 182 ? 5.508 -25.359 -0.156 1 95.31 182 HIS A O 1
ATOM 1382 N N . LEU A 1 183 ? 7.727 -25.797 -0.205 1 95.94 183 LEU A N 1
ATOM 1383 C CA . LEU A 1 183 ? 7.766 -25.719 -1.661 1 95.94 183 LEU A CA 1
ATOM 1384 C C . LEU A 1 183 ? 7.543 -27.094 -2.287 1 95.94 183 LEU A C 1
ATOM 1386 O O . LEU A 1 183 ? 8.023 -27.359 -3.387 1 95.94 183 LEU A O 1
ATOM 1390 N N . GLU A 1 184 ? 6.902 -27.984 -1.561 1 97.81 184 GLU A N 1
ATOM 1391 C CA . GLU A 1 184 ? 6.352 -29.281 -1.928 1 97.81 184 GLU A CA 1
ATOM 1392 C C . GLU A 1 184 ? 4.93 -29.453 -1.403 1 97.81 184 GLU A C 1
ATOM 1394 O O . GLU A 1 184 ? 4.379 -28.547 -0.785 1 97.81 184 GLU A O 1
ATOM 1399 N N . THR A 1 185 ? 4.363 -30.547 -1.767 1 98.44 185 THR A N 1
ATOM 1400 C CA . THR A 1 185 ? 2.998 -30.766 -1.309 1 98.44 185 THR A CA 1
ATOM 1401 C C . THR A 1 185 ? 2.881 -32.125 -0.608 1 98.44 185 THR A C 1
ATOM 1403 O O . THR A 1 185 ? 2.871 -33.156 -1.262 1 98.44 185 THR A O 1
ATOM 1406 N N . SER A 1 186 ? 2.836 -32.031 0.69 1 97.81 186 SER A N 1
ATOM 1407 C CA . SER A 1 186 ? 2.615 -33.219 1.528 1 97.81 186 SER A CA 1
ATOM 1408 C C . SER A 1 186 ? 2.045 -32.812 2.889 1 97.81 186 SER A C 1
ATOM 1410 O O . SER A 1 186 ? 2.436 -31.812 3.461 1 97.81 186 SER A O 1
ATOM 1412 N N . ASN A 1 187 ? 1.114 -33.531 3.369 1 98.19 187 ASN A N 1
ATOM 1413 C CA . ASN A 1 187 ? 0.566 -33.344 4.707 1 98.19 187 ASN A CA 1
ATOM 1414 C C . ASN A 1 187 ? 0.154 -34.656 5.332 1 98.19 187 ASN A C 1
ATOM 1416 O O . ASN A 1 187 ? 0.254 -35.719 4.695 1 98.19 187 ASN A O 1
ATOM 1420 N N . ASN A 1 188 ? -0.298 -34.656 6.543 1 97.88 188 ASN A N 1
ATOM 1421 C CA . ASN A 1 188 ? -0.57 -35.875 7.305 1 97.88 188 ASN A CA 1
ATOM 1422 C C . ASN A 1 188 ? -1.952 -36.438 6.988 1 97.88 188 ASN A C 1
ATOM 1424 O O . ASN A 1 188 ? -2.293 -37.531 7.422 1 97.88 188 ASN A O 1
ATOM 1428 N N . ILE A 1 189 ? -2.748 -35.75 6.215 1 98.25 189 ILE A N 1
ATOM 1429 C CA . ILE A 1 189 ? -4.113 -36.188 5.93 1 98.25 189 ILE A CA 1
ATOM 1430 C C . ILE A 1 189 ? -4.156 -36.938 4.609 1 98.25 189 ILE A C 1
ATOM 1432 O O . ILE A 1 189 ? -4.43 -38.156 4.594 1 98.25 189 ILE A O 1
ATOM 1436 N N . TYR A 1 190 ? -3.697 -36.312 3.537 1 98.25 190 TYR A N 1
ATOM 1437 C CA . TYR A 1 190 ? -3.883 -36.875 2.193 1 98.25 190 TYR A CA 1
ATOM 1438 C C . TYR A 1 190 ? -2.584 -37.469 1.661 1 98.25 190 TYR A C 1
ATOM 1440 O O . TYR A 1 190 ? -2.594 -38.188 0.674 1 98.25 190 TYR A O 1
ATOM 1448 N N . GLY A 1 191 ? -1.503 -37.125 2.283 1 97.88 191 GLY A N 1
ATOM 1449 C CA . GLY A 1 191 ? -0.22 -37.594 1.81 1 97.88 191 GLY A CA 1
ATOM 1450 C C . GLY A 1 191 ? 0.405 -36.719 0.751 1 97.88 191 GLY A C 1
ATOM 1451 O O . GLY A 1 191 ? 0.213 -35.5 0.763 1 97.88 191 GLY A O 1
ATOM 1452 N N . THR A 1 192 ? 1.256 -37.312 -0.084 1 98.5 192 THR A N 1
ATOM 1453 C CA . THR A 1 192 ? 2.123 -36.562 -0.985 1 98.5 192 THR A CA 1
ATOM 1454 C C . T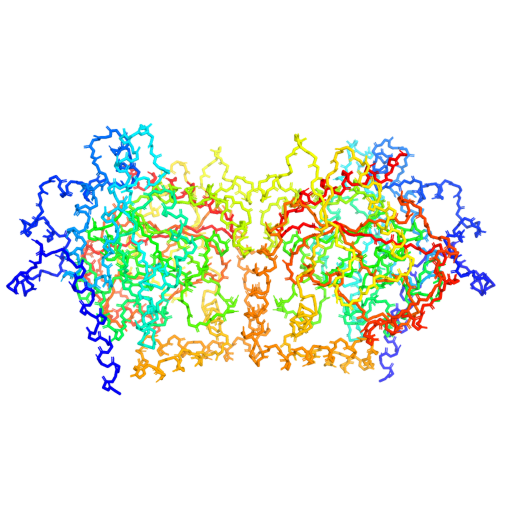HR A 1 192 ? 1.502 -36.469 -2.375 1 98.5 192 THR A C 1
ATOM 1456 O O . THR A 1 192 ? 1.054 -37.469 -2.934 1 98.5 192 THR A O 1
ATOM 1459 N N . THR A 1 193 ? 1.388 -35.25 -2.918 1 98.81 193 THR A N 1
ATOM 1460 C CA . THR A 1 193 ? 1.115 -35.031 -4.336 1 98.81 193 THR A CA 1
ATOM 1461 C C . THR A 1 193 ? 2.398 -35.125 -5.156 1 98.81 193 THR A C 1
ATOM 1463 O O . THR A 1 193 ? 3.4 -34.5 -4.832 1 98.81 193 THR A O 1
ATOM 1466 N N . VAL A 1 194 ? 2.334 -35.875 -6.25 1 98.5 194 VAL A N 1
ATOM 1467 C CA . VAL A 1 194 ? 3.547 -36.125 -7.02 1 98.5 194 VAL A CA 1
ATOM 1468 C C . VAL A 1 194 ? 3.461 -35.406 -8.367 1 98.5 194 VAL A C 1
ATOM 1470 O O . VAL A 1 194 ? 2.402 -34.906 -8.742 1 98.5 194 VAL A O 1
ATOM 1473 N N . ASN A 1 195 ? 4.605 -35.344 -9.039 1 98.44 195 ASN A N 1
ATOM 1474 C CA . ASN A 1 195 ? 4.703 -34.656 -10.328 1 98.44 195 ASN A CA 1
ATOM 1475 C C . ASN A 1 195 ? 4.18 -35.531 -11.461 1 98.44 195 ASN A C 1
ATOM 1477 O O . ASN A 1 195 ? 4.59 -36.688 -11.602 1 98.44 195 ASN A O 1
ATOM 1481 N N . PRO A 1 196 ? 3.287 -35 -12.336 1 98.38 196 PRO A N 1
ATOM 1482 C CA . PRO A 1 196 ? 2.738 -35.781 -13.438 1 98.38 196 PRO A CA 1
ATOM 1483 C C . PRO A 1 196 ? 3.816 -36.312 -14.375 1 98.38 196 PRO A C 1
ATOM 1485 O O . PRO A 1 196 ? 3.66 -37.375 -14.961 1 98.38 196 PRO A O 1
ATOM 1488 N N . ARG A 1 197 ? 4.91 -35.656 -14.523 1 97 197 ARG A N 1
ATOM 1489 C CA . ARG A 1 197 ? 5.953 -36.031 -15.469 1 97 197 ARG A CA 1
ATOM 1490 C C . ARG A 1 197 ? 6.883 -37.094 -14.875 1 97 197 ARG A C 1
ATOM 1492 O O . ARG A 1 197 ? 7.574 -37.812 -15.609 1 97 197 ARG A O 1
ATOM 1499 N N . ASN A 1 198 ? 6.984 -37.125 -13.648 1 96.88 198 ASN A N 1
ATOM 1500 C CA . ASN A 1 198 ? 7.781 -38.094 -12.898 1 96.88 198 ASN A CA 1
ATOM 1501 C C . ASN A 1 198 ? 7.277 -38.25 -11.469 1 96.88 198 ASN A C 1
ATOM 1503 O O . ASN A 1 198 ? 7.582 -37.406 -10.609 1 96.88 198 ASN A O 1
ATOM 1507 N N . ARG A 1 199 ? 6.648 -39.312 -11.164 1 97 199 ARG A N 1
ATOM 1508 C CA . ARG A 1 199 ? 5.902 -39.5 -9.922 1 97 199 ARG A CA 1
ATOM 1509 C C . ARG A 1 199 ? 6.848 -39.656 -8.734 1 97 199 ARG A C 1
ATOM 1511 O O . ARG A 1 199 ? 6.41 -39.625 -7.582 1 97 199 ARG A O 1
ATOM 1518 N N . GLN A 1 200 ? 8.125 -39.719 -8.961 1 95.88 200 GLN A N 1
ATOM 1519 C CA . GLN A 1 200 ? 9.102 -39.781 -7.883 1 95.88 200 GLN A CA 1
ATOM 1520 C C . GLN A 1 200 ? 9.539 -38.406 -7.453 1 95.88 200 GLN A C 1
ATOM 1522 O O . GLN A 1 200 ? 10.25 -38.25 -6.457 1 95.88 200 GLN A O 1
ATOM 1527 N N . LEU A 1 201 ? 9.141 -37.438 -8.164 1 97.44 201 LEU A N 1
ATOM 1528 C CA . LEU A 1 201 ? 9.562 -36.062 -7.918 1 97.44 201 LEU A CA 1
ATOM 1529 C C . LEU A 1 201 ? 8.391 -35.219 -7.41 1 97.44 201 LEU A C 1
ATOM 1531 O O . LEU A 1 201 ? 7.238 -35.656 -7.488 1 97.44 201 LEU A O 1
ATOM 1535 N N . THR A 1 202 ? 8.719 -34.094 -6.852 1 97.81 202 THR A N 1
ATOM 1536 C CA . THR A 1 202 ? 7.715 -33.219 -6.258 1 97.81 202 THR A CA 1
ATOM 1537 C C . THR A 1 202 ? 6.941 -32.469 -7.34 1 97.81 202 THR A C 1
ATOM 1539 O O . THR A 1 202 ? 7.488 -32.156 -8.398 1 97.81 202 THR A O 1
ATOM 1542 N N . ALA A 1 203 ? 5.672 -32.219 -7.086 1 98.31 203 ALA A N 1
ATOM 1543 C CA . ALA A 1 203 ? 4.859 -31.344 -7.941 1 98.31 203 ALA A CA 1
ATOM 1544 C C . ALA A 1 203 ? 5.059 -29.875 -7.586 1 98.31 203 ALA A C 1
ATOM 1546 O O . ALA A 1 203 ? 4.48 -28.984 -8.227 1 98.31 203 ALA A O 1
ATOM 1547 N N . GLY A 1 204 ? 5.922 -29.578 -6.617 1 98 204 GLY A N 1
ATOM 1548 C CA . GLY A 1 204 ? 6.062 -28.234 -6.07 1 98 204 GLY A CA 1
ATOM 1549 C C . GLY A 1 204 ? 5.113 -27.969 -4.922 1 98 204 GLY A C 1
ATOM 1550 O O . GLY A 1 204 ? 4.426 -28.875 -4.445 1 98 204 GLY A O 1
ATOM 1551 N N . GLY A 1 205 ? 5.086 -26.75 -4.406 1 97.75 205 GLY A N 1
ATOM 1552 C CA . GLY A 1 205 ? 4.262 -26.297 -3.299 1 97.75 205 GLY A CA 1
ATOM 1553 C C . GLY A 1 205 ? 4.438 -24.828 -2.982 1 97.75 205 GLY A C 1
ATOM 1554 O O . GLY A 1 205 ? 5.348 -24.188 -3.5 1 97.75 205 GLY A O 1
ATOM 1555 N N . SER A 1 206 ? 3.477 -24.219 -2.195 1 97.88 206 SER A N 1
ATOM 1556 C CA . SER A 1 206 ? 2.479 -24.969 -1.437 1 97.88 206 SER A CA 1
ATOM 1557 C C . SER A 1 206 ? 1.222 -25.219 -2.264 1 97.88 206 SER A C 1
ATOM 1559 O O . SER A 1 206 ? 0.244 -25.781 -1.767 1 97.88 206 SER A O 1
ATOM 1561 N N . THR A 1 207 ? 1.182 -24.797 -3.564 1 98.62 207 THR A N 1
ATOM 1562 C CA . THR A 1 207 ? 0.012 -25.016 -4.406 1 98.62 207 THR A CA 1
ATOM 1563 C C . THR A 1 207 ? 0.268 -26.156 -5.395 1 98.62 207 THR A C 1
ATOM 1565 O O . THR A 1 207 ? -0.011 -26.016 -6.59 1 98.62 207 THR A O 1
ATOM 1568 N N . GLY A 1 208 ? 0.744 -27.219 -4.855 1 98.69 208 GLY A N 1
ATOM 1569 C CA . GLY A 1 208 ? 1.163 -28.312 -5.703 1 98.69 208 GLY A CA 1
ATOM 1570 C C . GLY A 1 208 ? 0.003 -29.156 -6.211 1 98.69 208 GLY A C 1
ATOM 1571 O O . GLY A 1 208 ? 0.073 -29.719 -7.301 1 98.69 208 GLY A O 1
ATOM 1572 N N . GLY A 1 209 ? -1.089 -29.266 -5.398 1 98.81 209 GLY A N 1
ATOM 1573 C CA . GLY A 1 209 ? -2.273 -29.953 -5.883 1 98.81 209 GLY A CA 1
ATOM 1574 C C . GLY A 1 209 ? -2.855 -29.328 -7.137 1 98.81 209 GLY A C 1
ATOM 1575 O O . GLY A 1 209 ? -3.158 -30.031 -8.102 1 98.81 209 GLY A O 1
ATOM 1576 N N . GLU A 1 210 ? -2.967 -28.031 -7.148 1 98.62 210 GLU A N 1
ATOM 1577 C CA . GLU A 1 210 ? -3.441 -27.297 -8.312 1 98.62 210 GLU A CA 1
ATOM 1578 C C . GLU A 1 210 ? -2.539 -27.531 -9.523 1 98.62 210 GLU A C 1
ATOM 1580 O O . GLU A 1 210 ? -3.023 -27.734 -10.633 1 98.62 210 GLU A O 1
ATOM 1585 N N . ALA A 1 211 ? -1.271 -27.453 -9.234 1 98.69 211 ALA A N 1
ATOM 1586 C CA . ALA A 1 211 ? -0.302 -27.531 -10.328 1 98.69 211 ALA A CA 1
ATOM 1587 C C . ALA A 1 211 ? -0.317 -28.922 -10.969 1 98.69 211 ALA A C 1
ATOM 1589 O O . ALA A 1 211 ? -0.284 -29.047 -12.195 1 98.69 211 ALA A O 1
ATOM 1590 N N . ALA A 1 212 ? -0.337 -29.953 -10.148 1 98.88 212 ALA A N 1
ATOM 1591 C CA . ALA A 1 212 ? -0.391 -31.312 -10.68 1 98.88 212 ALA A CA 1
ATOM 1592 C C . ALA A 1 212 ? -1.682 -31.562 -11.453 1 98.88 212 ALA A C 1
ATOM 1594 O O . ALA A 1 212 ? -1.667 -32.188 -12.523 1 98.88 212 ALA A O 1
ATOM 1595 N N . LEU A 1 213 ? -2.791 -31.062 -10.906 1 98.88 213 LEU A N 1
ATOM 1596 C CA . LEU A 1 213 ? -4.082 -31.188 -11.578 1 98.88 213 LEU A CA 1
ATOM 1597 C C . LEU A 1 213 ? -4.043 -30.531 -12.953 1 98.88 213 LEU A C 1
ATOM 1599 O O . LEU A 1 213 ? -4.453 -31.156 -13.945 1 98.88 213 LEU A O 1
ATOM 1603 N N . MET A 1 214 ? -3.559 -29.375 -12.992 1 98.44 214 MET A N 1
ATOM 1604 C CA . MET A 1 214 ? -3.504 -28.656 -14.258 1 98.44 214 MET A CA 1
ATOM 1605 C C . MET A 1 214 ? -2.434 -29.25 -15.172 1 98.44 214 MET A C 1
ATOM 1607 O O . MET A 1 214 ? -2.594 -29.266 -16.391 1 98.44 214 MET A O 1
ATOM 1611 N N . GLY A 1 215 ? -1.313 -29.688 -14.57 1 98.19 215 GLY A N 1
ATOM 1612 C CA . GLY A 1 215 ? -0.289 -30.375 -15.352 1 98.19 215 GLY A CA 1
ATOM 1613 C C . GLY A 1 215 ? -0.807 -31.594 -16.078 1 98.19 215 GLY A C 1
ATOM 1614 O O . GLY A 1 215 ? -0.242 -32 -17.094 1 98.19 215 GLY A O 1
ATOM 1615 N N . MET A 1 216 ? -1.861 -32.188 -15.578 1 98.62 216 MET A N 1
ATOM 1616 C CA . MET A 1 216 ? -2.533 -33.344 -16.188 1 98.62 216 MET A CA 1
ATOM 1617 C C . MET A 1 216 ? -3.643 -32.875 -17.141 1 98.62 216 MET A C 1
ATOM 1619 O O . MET A 1 216 ? -4.438 -33.688 -17.609 1 98.62 216 MET A O 1
ATOM 1623 N N . ASN A 1 217 ? -3.766 -31.578 -17.391 1 98.5 217 ASN A N 1
ATOM 1624 C CA . ASN A 1 217 ? -4.793 -30.938 -18.219 1 98.5 217 ASN A CA 1
ATOM 1625 C C . ASN A 1 217 ? -6.191 -31.188 -17.641 1 98.5 217 ASN A C 1
ATOM 1627 O O . ASN A 1 217 ? -7.168 -31.25 -18.391 1 98.5 217 ASN A O 1
ATOM 1631 N N . ALA A 1 218 ? -6.262 -31.344 -16.359 1 98.81 218 ALA A N 1
ATOM 1632 C CA . ALA A 1 218 ? -7.527 -31.656 -15.711 1 98.81 218 ALA A CA 1
ATOM 1633 C C . ALA A 1 218 ? -8.18 -30.422 -15.117 1 98.81 218 ALA A C 1
ATOM 1635 O O . ALA A 1 218 ? -9.18 -30.5 -14.406 1 98.81 218 ALA A O 1
ATOM 1636 N N . SER A 1 219 ? -7.645 -29.312 -15.289 1 98.5 219 SER A N 1
ATOM 1637 C CA . SER A 1 219 ? -8.188 -27.984 -14.992 1 98.5 219 SER A CA 1
ATOM 1638 C C . SER A 1 219 ? -7.68 -26.953 -15.977 1 98.5 219 SER A C 1
ATOM 1640 O O . SER A 1 219 ? -6.66 -27.156 -16.641 1 98.5 219 SER A O 1
ATOM 1642 N N . VAL A 1 220 ? -8.414 -25.875 -16.141 1 98.31 220 VAL A N 1
ATOM 1643 C CA . VAL A 1 220 ? -8.008 -24.844 -17.109 1 98.31 220 VAL A CA 1
ATOM 1644 C C . VAL A 1 220 ? -7.766 -23.531 -16.391 1 98.31 220 VAL A C 1
ATOM 1646 O O . VAL A 1 220 ? -7.047 -22.656 -16.891 1 98.31 220 VAL A O 1
ATOM 1649 N N . LEU A 1 221 ? -8.344 -23.328 -15.242 1 98.5 221 LEU A N 1
ATOM 1650 C CA . LEU A 1 221 ? -8.133 -22.203 -14.336 1 98.5 221 LEU A CA 1
ATOM 1651 C C . LEU A 1 221 ? -8.102 -22.672 -12.891 1 98.5 221 LEU A C 1
ATOM 1653 O O . LEU A 1 221 ? -8.891 -23.531 -12.492 1 98.5 221 LEU A O 1
ATOM 1657 N N . GLY A 1 222 ? -7.168 -22.203 -12.141 1 98.56 222 GLY A N 1
ATOM 1658 C CA . GLY A 1 222 ? -7.047 -22.562 -10.734 1 98.56 222 GLY A CA 1
ATOM 1659 C C . GLY A 1 222 ? -6.613 -21.406 -9.859 1 98.56 222 GLY A C 1
ATOM 1660 O O . GLY A 1 222 ? -6.094 -20.406 -10.352 1 98.56 222 GLY A O 1
ATOM 1661 N N . ILE A 1 223 ? -6.902 -21.5 -8.531 1 98.75 223 ILE A N 1
ATOM 1662 C CA . ILE A 1 223 ? -6.52 -20.469 -7.57 1 98.75 223 ILE A CA 1
ATOM 1663 C C . ILE A 1 223 ? -5.582 -21.062 -6.523 1 98.75 223 ILE A C 1
ATOM 1665 O O . ILE A 1 223 ? -5.914 -22.062 -5.883 1 98.75 223 ILE A O 1
ATOM 1669 N N . GLY A 1 224 ? -4.43 -20.469 -6.371 1 98.19 224 GLY A N 1
ATOM 1670 C CA . GLY A 1 224 ? -3.492 -20.812 -5.316 1 98.19 224 GLY A CA 1
ATOM 1671 C C . GLY A 1 224 ? -3.117 -19.625 -4.445 1 98.19 224 GLY A C 1
ATOM 1672 O O . GLY A 1 224 ? -3.803 -18.609 -4.449 1 98.19 224 GLY A O 1
ATOM 1673 N N . GLY A 1 225 ? -2.184 -19.859 -3.535 1 97.31 225 GLY A N 1
ATOM 1674 C CA . GLY A 1 225 ? -1.606 -18.812 -2.689 1 97.31 225 GLY A CA 1
ATOM 1675 C C . GLY A 1 225 ? -0.092 -18.766 -2.766 1 97.31 225 GLY A C 1
ATOM 1676 O O . GLY A 1 225 ? 0.552 -19.75 -3.131 1 97.31 225 GLY A O 1
ATOM 1677 N N . ASP A 1 226 ? 0.432 -17.625 -2.488 1 97.62 226 ASP A N 1
ATOM 1678 C CA . ASP A 1 226 ? 1.873 -17.422 -2.609 1 97.62 226 ASP A CA 1
ATOM 1679 C C . ASP A 1 226 ? 2.381 -16.422 -1.571 1 97.62 226 ASP A C 1
ATOM 1681 O O . ASP A 1 226 ? 1.949 -15.273 -1.547 1 97.62 226 ASP A O 1
ATOM 1685 N N . ILE A 1 227 ? 3.275 -16.891 -0.695 1 96.75 227 ILE A N 1
ATOM 1686 C CA . ILE A 1 227 ? 3.908 -16.031 0.297 1 96.75 227 ILE A CA 1
ATOM 1687 C C . ILE A 1 227 ? 5.426 -16.078 0.127 1 96.75 227 ILE A C 1
ATOM 1689 O O . ILE A 1 227 ? 6.148 -15.289 0.741 1 96.75 227 ILE A O 1
ATOM 1693 N N . GLY A 1 228 ? 5.848 -16.969 -0.792 1 97.62 228 GLY A N 1
ATOM 1694 C CA . GLY A 1 228 ? 7.277 -17.109 -1.01 1 97.62 228 GLY A CA 1
ATOM 1695 C C . GLY A 1 228 ? 7.613 -17.875 -2.283 1 97.62 228 GLY A C 1
ATOM 1696 O O . GLY A 1 228 ? 8.766 -18.25 -2.502 1 97.62 228 GLY A O 1
ATOM 1697 N N . GLY A 1 229 ? 6.641 -18.141 -3.113 1 98.12 229 GLY A N 1
ATOM 1698 C CA . GLY A 1 229 ? 6.871 -18.875 -4.344 1 98.12 229 GLY A CA 1
ATOM 1699 C C . GLY A 1 229 ? 5.816 -19.938 -4.613 1 98.12 229 GLY A C 1
ATOM 1700 O O . GLY A 1 229 ? 5.863 -20.625 -5.637 1 98.12 229 GLY A O 1
ATOM 1701 N N . SER A 1 230 ? 4.793 -19.953 -3.863 1 98.25 230 SER A N 1
ATOM 1702 C CA . SER A 1 230 ? 3.885 -21.094 -3.777 1 98.25 230 SER A CA 1
ATOM 1703 C C . SER A 1 230 ? 2.975 -21.172 -5 1 98.25 230 SER A C 1
ATOM 1705 O O . SER A 1 230 ? 2.264 -22.156 -5.195 1 98.25 230 SER A O 1
ATOM 1707 N N . ILE A 1 231 ? 2.963 -20.203 -5.809 1 98.62 231 ILE A N 1
ATOM 1708 C CA . ILE A 1 231 ? 2.303 -20.281 -7.109 1 98.62 231 ILE A CA 1
ATOM 1709 C C . ILE A 1 231 ? 3.348 -20.453 -8.211 1 98.62 231 ILE A C 1
ATOM 1711 O O . ILE A 1 231 ? 3.205 -21.328 -9.07 1 98.62 231 ILE A O 1
ATOM 1715 N N . ARG A 1 232 ? 4.418 -19.812 -8.133 1 98.62 232 ARG A N 1
ATOM 1716 C CA . ARG A 1 232 ? 5.422 -19.734 -9.188 1 98.62 232 ARG A CA 1
ATOM 1717 C C . ARG A 1 232 ? 6.223 -21.031 -9.281 1 98.62 232 ARG A C 1
ATOM 1719 O O . ARG A 1 232 ? 6.465 -21.531 -10.383 1 98.62 232 ARG A O 1
ATOM 1726 N N . GLN A 1 233 ? 6.598 -21.547 -8.164 1 98.38 233 GLN A N 1
ATOM 1727 C CA . GLN A 1 233 ? 7.418 -22.75 -8.18 1 98.38 233 GLN A CA 1
ATOM 1728 C C . GLN A 1 233 ? 6.625 -23.953 -8.688 1 98.38 233 GLN A C 1
ATOM 1730 O O . GLN A 1 233 ? 7.07 -24.656 -9.586 1 98.38 233 GLN A O 1
ATOM 1735 N N . PRO A 1 234 ? 5.414 -24.172 -8.125 1 98.5 234 PRO A N 1
ATOM 1736 C CA . PRO A 1 234 ? 4.645 -25.281 -8.703 1 98.5 234 PRO A CA 1
ATOM 1737 C C . PRO A 1 234 ? 4.309 -25.062 -10.172 1 98.5 234 PRO A C 1
ATOM 1739 O O . PRO A 1 234 ? 4.242 -26.016 -10.945 1 98.5 234 PRO A O 1
ATOM 1742 N N . ALA A 1 235 ? 4.086 -23.859 -10.578 1 98.69 235 ALA A N 1
ATOM 1743 C CA . ALA A 1 235 ? 3.879 -23.578 -11.992 1 98.69 235 ALA A CA 1
ATOM 1744 C C . ALA A 1 235 ? 5.098 -24 -12.812 1 98.69 235 ALA A C 1
ATOM 1746 O O . ALA A 1 235 ? 4.961 -24.641 -13.859 1 98.69 235 ALA A O 1
ATOM 1747 N N . ALA A 1 236 ? 6.262 -23.672 -12.344 1 98.38 236 ALA A N 1
ATOM 1748 C CA . ALA A 1 236 ? 7.512 -24 -13.031 1 98.38 236 ALA A CA 1
ATOM 1749 C C . ALA A 1 236 ? 7.703 -25.5 -13.148 1 98.38 236 ALA A C 1
ATOM 1751 O O . ALA A 1 236 ? 8.141 -26 -14.188 1 98.38 236 ALA A O 1
ATOM 1752 N N . HIS A 1 237 ? 7.375 -26.25 -12.109 1 98.12 237 HIS A N 1
ATOM 1753 C CA . HIS A 1 237 ? 7.613 -27.688 -12.047 1 98.12 237 HIS A CA 1
ATOM 1754 C C . HIS A 1 237 ? 6.578 -28.438 -12.867 1 98.12 237 HIS A C 1
ATOM 1756 O O . HIS A 1 237 ? 6.727 -29.641 -13.102 1 98.12 237 HIS A O 1
ATOM 1762 N N . ASN A 1 238 ? 5.535 -27.797 -13.336 1 98.38 238 ASN A N 1
ATOM 1763 C CA . ASN A 1 238 ? 4.48 -28.5 -14.055 1 98.38 238 ASN A CA 1
ATOM 1764 C C . ASN A 1 238 ? 4.203 -27.844 -15.406 1 98.38 238 ASN A C 1
ATOM 1766 O O . ASN A 1 238 ? 3.223 -28.188 -16.078 1 98.38 238 ASN A O 1
ATOM 1770 N N . GLY A 1 239 ? 5.039 -26.875 -15.828 1 97.81 239 GLY A N 1
ATOM 1771 C CA . GLY A 1 239 ? 4.93 -26.266 -17.141 1 97.81 239 GLY A CA 1
ATOM 1772 C C . GLY A 1 239 ? 3.693 -25.406 -17.297 1 97.81 239 GLY A C 1
ATOM 1773 O O . GLY A 1 239 ? 3.01 -25.453 -18.312 1 97.81 239 GLY A O 1
ATOM 1774 N N . LEU A 1 240 ? 3.398 -24.609 -16.297 1 98.62 240 LEU A N 1
ATOM 1775 C CA . LEU A 1 240 ? 2.172 -23.828 -16.266 1 98.62 240 LEU A CA 1
ATOM 1776 C C . LEU A 1 240 ? 2.488 -22.328 -16.188 1 98.62 240 LEU A C 1
ATOM 1778 O O . LEU A 1 240 ? 3.633 -21.953 -15.93 1 98.62 240 LEU A O 1
ATOM 1782 N N . TYR A 1 241 ? 1.443 -21.547 -16.5 1 98.81 241 TYR A N 1
ATOM 1783 C CA . TYR A 1 241 ? 1.478 -20.125 -16.156 1 98.81 241 TYR A CA 1
ATOM 1784 C C . TYR A 1 241 ? 0.932 -19.891 -14.758 1 98.81 241 TYR A C 1
ATOM 1786 O O . TYR A 1 241 ? -0.001 -20.562 -14.32 1 98.81 241 TYR A O 1
ATOM 1794 N N . GLY A 1 242 ? 1.51 -19.031 -14 1 98.81 242 GLY A N 1
ATOM 1795 C CA . GLY A 1 242 ? 1.059 -18.547 -12.703 1 98.81 242 GLY A CA 1
ATOM 1796 C C . GLY A 1 242 ? 1.244 -17.047 -12.523 1 98.81 242 GLY A C 1
ATOM 1797 O O . GLY A 1 242 ? 2.09 -16.438 -13.18 1 98.81 242 GLY A O 1
ATOM 1798 N N . PHE A 1 243 ? 0.407 -16.469 -11.727 1 98.81 243 PHE A N 1
ATOM 1799 C CA . PHE A 1 243 ? 0.508 -15.031 -11.484 1 98.81 243 PHE A CA 1
ATOM 1800 C C . PHE A 1 243 ? 0.403 -14.727 -10 1 98.81 243 PHE A C 1
ATOM 1802 O O . PHE A 1 243 ? -0.533 -15.172 -9.336 1 98.81 243 PHE A O 1
ATOM 1809 N N . VAL A 1 244 ? 1.425 -14.055 -9.469 1 98.69 244 VAL A N 1
ATOM 1810 C CA . VAL A 1 244 ? 1.398 -13.508 -8.117 1 98.69 244 VAL A CA 1
ATOM 1811 C C . VAL A 1 244 ? 1.308 -11.984 -8.172 1 98.69 244 VAL A C 1
ATOM 1813 O O . VAL A 1 244 ? 2.236 -11.32 -8.633 1 98.69 244 VAL A O 1
ATOM 1816 N N . PRO A 1 245 ? 0.171 -11.422 -7.766 1 98.38 245 PRO A N 1
ATOM 1817 C CA . PRO A 1 245 ? 0.055 -9.961 -7.723 1 98.38 245 PRO A CA 1
ATOM 1818 C C . PRO A 1 245 ? 0.705 -9.359 -6.477 1 98.38 245 PRO A C 1
ATOM 1820 O O . PRO A 1 245 ? 1.195 -10.086 -5.613 1 98.38 245 PRO A O 1
ATOM 1823 N N . SER A 1 246 ? 0.773 -8.062 -6.41 1 97.56 246 SER A N 1
ATOM 1824 C CA . SER A 1 246 ? 1.063 -7.391 -5.148 1 97.56 246 SER A CA 1
ATOM 1825 C C . SER A 1 246 ? 0.035 -7.75 -4.082 1 97.56 246 SER A C 1
ATOM 1827 O O . SER A 1 246 ? -1.082 -8.164 -4.402 1 97.56 246 SER A O 1
ATOM 1829 N N . PRO A 1 247 ? 0.443 -7.648 -2.814 1 95.44 247 PRO A N 1
ATOM 1830 C CA . PRO A 1 247 ? -0.547 -7.887 -1.763 1 95.44 247 PRO A CA 1
ATOM 1831 C C . PRO A 1 247 ? -1.765 -6.973 -1.878 1 95.44 247 PRO A C 1
ATOM 1833 O O . PRO A 1 247 ? -1.681 -5.898 -2.479 1 95.44 247 PRO A O 1
ATOM 1836 N N . ASP A 1 248 ? -2.924 -7.445 -1.388 1 95.38 248 ASP A N 1
ATOM 1837 C CA . ASP A 1 248 ? -4.156 -6.684 -1.224 1 95.38 248 ASP A CA 1
ATOM 1838 C C . ASP A 1 248 ? -4.875 -6.504 -2.561 1 95.38 248 ASP A C 1
ATOM 1840 O O . ASP A 1 248 ? -5.559 -5.5 -2.773 1 95.38 248 ASP A O 1
ATOM 1844 N N . ARG A 1 249 ? -4.648 -7.457 -3.51 1 97.44 249 ARG A N 1
ATOM 1845 C CA . ARG A 1 249 ? -5.363 -7.426 -4.781 1 97.44 249 ARG A CA 1
ATOM 1846 C C . ARG A 1 249 ? -6.512 -8.43 -4.793 1 97.44 249 ARG A C 1
ATOM 1848 O O . ARG A 1 249 ? -7.559 -8.172 -5.387 1 97.44 249 ARG A O 1
ATOM 1855 N N . PHE A 1 250 ? -6.293 -9.562 -4.18 1 98.19 250 PHE A N 1
ATOM 1856 C CA . PHE A 1 250 ? -7.305 -10.609 -4.062 1 98.19 250 PHE A CA 1
ATOM 1857 C C . PHE A 1 250 ? -7.707 -10.805 -2.605 1 98.19 250 PHE A C 1
ATOM 1859 O O . PHE A 1 250 ? -6.859 -10.789 -1.712 1 98.19 250 PHE A O 1
ATOM 1866 N N . SER A 1 251 ? -8.961 -10.984 -2.42 1 97.81 251 SER A N 1
ATOM 1867 C CA . SER A 1 251 ? -9.492 -11.086 -1.062 1 97.81 251 SER A CA 1
ATOM 1868 C C . SER A 1 251 ? -9.07 -12.398 -0.404 1 97.81 251 SER A C 1
ATOM 1870 O O . SER A 1 251 ? -9.172 -13.461 -1.015 1 97.81 251 SER A O 1
ATOM 1872 N N . GLY A 1 252 ? -8.664 -12.273 0.815 1 95.88 252 GLY A N 1
ATOM 1873 C CA . GLY A 1 252 ? -8.344 -13.445 1.617 1 95.88 252 GLY A CA 1
ATOM 1874 C C . GLY A 1 252 ? -9.445 -13.82 2.588 1 95.88 252 GLY A C 1
ATOM 1875 O O . GLY A 1 252 ? -9.297 -14.758 3.377 1 95.88 252 GLY A O 1
ATOM 1876 N N . ILE A 1 253 ? -10.594 -13.094 2.547 1 96.31 253 ILE A N 1
ATOM 1877 C CA . ILE A 1 253 ? -11.703 -13.398 3.449 1 96.31 253 ILE A CA 1
ATOM 1878 C C . ILE A 1 253 ? -12.188 -14.828 3.205 1 96.31 253 ILE A C 1
ATOM 1880 O O . ILE A 1 253 ? -12.508 -15.195 2.072 1 96.31 253 ILE A O 1
ATOM 1884 N N . GLY A 1 254 ? -12.258 -15.578 4.223 1 96.44 254 GLY A N 1
ATOM 1885 C CA . GLY A 1 254 ? -12.734 -16.953 4.129 1 96.44 254 GLY A CA 1
ATOM 1886 C C . GLY A 1 254 ? -11.625 -17.953 3.854 1 96.44 254 GLY A C 1
ATOM 1887 O O . GLY A 1 254 ? -11.875 -19.141 3.736 1 96.44 254 GLY A O 1
ATOM 1888 N N . VAL A 1 255 ? -10.359 -17.484 3.742 1 96.5 255 VAL A N 1
ATOM 1889 C CA . VAL A 1 255 ? -9.211 -18.375 3.586 1 96.5 255 VAL A CA 1
ATOM 1890 C C . VAL A 1 255 ? -8.68 -18.781 4.961 1 96.5 255 VAL A C 1
ATOM 1892 O O . VAL A 1 255 ? -8.414 -17.938 5.809 1 96.5 255 VAL A O 1
ATOM 1895 N N . THR A 1 256 ? -8.508 -20.031 5.191 1 95.62 256 THR A N 1
ATOM 1896 C CA . THR A 1 256 ? -8.031 -20.547 6.469 1 95.62 256 THR A CA 1
ATOM 1897 C C . THR A 1 256 ? -6.504 -20.531 6.523 1 95.62 256 THR A C 1
ATOM 1899 O O . THR A 1 256 ? -5.84 -21.141 5.68 1 95.62 256 THR A O 1
ATOM 1902 N N . VAL A 1 257 ? -5.957 -19.812 7.492 1 90.88 257 VAL A N 1
ATOM 1903 C CA . VAL A 1 257 ? -4.512 -19.75 7.688 1 90.88 257 VAL A CA 1
ATOM 1904 C C . VAL A 1 257 ? -4.18 -19.984 9.164 1 90.88 257 VAL A C 1
ATOM 1906 O O . VAL A 1 257 ? -5.004 -19.719 10.039 1 90.88 257 VAL A O 1
ATOM 1909 N N . PRO A 1 258 ? -3.037 -20.453 9.492 1 87.38 258 PRO A N 1
ATOM 1910 C CA . PRO A 1 258 ? -2.707 -20.797 10.875 1 87.38 258 PRO A CA 1
ATOM 1911 C C . PRO A 1 258 ? -2.42 -19.578 11.734 1 87.38 258 PRO A C 1
ATOM 1913 O O . PRO A 1 258 ? -2.49 -19.641 12.961 1 87.38 258 PRO A O 1
ATOM 1916 N N . THR A 1 259 ? -2.025 -18.469 11.219 1 80.56 259 THR A N 1
ATOM 1917 C CA . THR A 1 259 ? -1.673 -17.281 12.008 1 80.56 259 THR A CA 1
ATOM 1918 C C . THR A 1 259 ? -2.373 -16.047 11.469 1 80.56 259 THR A C 1
ATOM 1920 O O . THR A 1 259 ? -1.739 -15.188 10.852 1 80.56 259 THR A O 1
ATOM 1923 N N . PRO A 1 260 ? -3.588 -15.836 11.883 1 75.38 260 PRO A N 1
ATOM 1924 C CA . PRO A 1 260 ? -4.262 -14.609 11.461 1 75.38 260 PRO A CA 1
ATOM 1925 C C . PRO A 1 260 ? -3.635 -13.352 12.055 1 75.38 260 PRO A C 1
ATOM 1927 O O . PRO A 1 260 ? -3.129 -13.383 13.18 1 75.38 260 PRO A O 1
ATOM 1930 N N . GLY A 1 261 ? -3.584 -12.242 11.336 1 74.62 261 GLY A N 1
ATOM 1931 C CA . GLY A 1 261 ? -3.029 -10.984 11.82 1 74.62 261 GLY A CA 1
ATOM 1932 C C . GLY A 1 261 ? -1.564 -10.805 11.461 1 74.62 261 GLY A C 1
ATOM 1933 O O . GLY A 1 261 ? -1.003 -9.727 11.648 1 74.62 261 GLY A O 1
ATOM 1934 N N . HIS A 1 262 ? -0.941 -11.875 10.984 1 77.69 262 HIS A N 1
ATOM 1935 C CA . HIS A 1 262 ? 0.448 -11.781 10.547 1 77.69 262 HIS A CA 1
ATOM 1936 C C . HIS A 1 262 ? 0.587 -10.867 9.336 1 77.69 262 HIS A C 1
ATOM 1938 O O . HIS A 1 262 ? -0.043 -11.102 8.305 1 77.69 262 HIS A O 1
ATOM 1944 N N . ASP A 1 263 ? 1.438 -9.805 9.547 1 78 263 ASP A N 1
ATOM 1945 C CA . ASP A 1 263 ? 1.496 -8.797 8.492 1 78 263 ASP A CA 1
ATOM 1946 C C . ASP A 1 263 ? 2.936 -8.547 8.047 1 78 263 ASP A C 1
ATOM 1948 O O . ASP A 1 263 ? 3.191 -7.676 7.215 1 78 263 ASP A O 1
ATOM 1952 N N . SER A 1 264 ? 3.902 -9.328 8.531 1 89.06 264 SER A N 1
ATOM 1953 C CA . SER A 1 264 ? 5.293 -8.984 8.234 1 89.06 264 SER A CA 1
ATOM 1954 C C . SER A 1 264 ? 5.66 -9.367 6.809 1 89.06 264 SER A C 1
ATOM 1956 O O . SER A 1 264 ? 6.324 -8.594 6.109 1 89.06 264 SER A O 1
ATOM 1958 N N . ILE A 1 265 ? 5.293 -10.586 6.387 1 93.56 265 ILE A N 1
ATOM 1959 C CA . ILE A 1 265 ? 5.34 -11.008 4.988 1 93.56 265 ILE A CA 1
ATOM 1960 C C . ILE A 1 265 ? 3.938 -11.375 4.516 1 93.56 265 ILE A C 1
ATOM 1962 O O . ILE A 1 265 ? 3.33 -12.32 5.031 1 93.56 265 ILE A O 1
ATOM 1966 N N . ALA A 1 266 ? 3.51 -10.625 3.588 1 92.25 266 ALA A N 1
ATOM 1967 C CA . ALA A 1 266 ? 2.123 -10.789 3.16 1 92.25 266 ALA A CA 1
ATOM 1968 C C . ALA A 1 266 ? 2.01 -11.844 2.061 1 92.25 266 ALA A C 1
ATOM 1970 O O . ALA A 1 266 ? 2.787 -11.836 1.104 1 92.25 266 ALA A O 1
ATOM 1971 N N . GLY A 1 267 ? 1.095 -12.805 2.264 1 93.38 267 GLY A N 1
ATOM 1972 C CA . GLY A 1 267 ? 0.724 -13.719 1.196 1 93.38 267 GLY A CA 1
ATOM 1973 C C . GLY A 1 267 ? -0.378 -13.18 0.304 1 93.38 267 GLY A C 1
ATOM 1974 O O . GLY A 1 267 ? -1.068 -12.227 0.669 1 93.38 267 GLY A O 1
ATOM 1975 N N . THR A 1 268 ? -0.502 -13.758 -0.864 1 95.88 268 THR A N 1
ATOM 1976 C CA . THR A 1 268 ? -1.549 -13.352 -1.796 1 95.88 268 THR A CA 1
ATOM 1977 C C . THR A 1 268 ? -2.109 -14.57 -2.535 1 95.88 268 THR A C 1
ATOM 1979 O O . THR A 1 268 ? -1.463 -15.617 -2.604 1 95.88 268 THR A O 1
ATOM 1982 N N . LEU A 1 269 ? -3.348 -14.43 -2.922 1 98.12 269 LEU A N 1
ATOM 1983 C CA . LEU A 1 269 ? -3.912 -15.398 -3.855 1 98.12 269 LEU A CA 1
ATOM 1984 C C . LEU A 1 269 ? -3.578 -15.023 -5.297 1 98.12 269 LEU A C 1
ATOM 1986 O O . LEU A 1 269 ? -3.201 -13.883 -5.574 1 98.12 269 LEU A O 1
ATOM 1990 N N . GLY A 1 270 ? -3.631 -15.977 -6.188 1 98.38 270 GLY A N 1
ATOM 1991 C CA . GLY A 1 270 ? -3.393 -15.758 -7.605 1 98.38 270 GLY A CA 1
ATOM 1992 C C . GLY A 1 270 ? -3.771 -16.953 -8.469 1 98.38 270 GLY A C 1
ATOM 1993 O O . GLY A 1 270 ? -4.016 -18.047 -7.949 1 98.38 270 GLY A O 1
ATOM 1994 N N . PRO A 1 271 ? -3.826 -16.734 -9.742 1 98.62 271 PRO A N 1
ATOM 1995 C CA . PRO A 1 271 ? -4.309 -17.781 -10.648 1 98.62 271 PRO A CA 1
ATOM 1996 C C . PRO A 1 271 ? -3.178 -18.656 -11.188 1 98.62 271 PRO A C 1
ATOM 1998 O O . PRO A 1 271 ? -2.037 -18.203 -11.297 1 98.62 271 PRO A O 1
ATOM 2001 N N . PHE A 1 272 ? -3.51 -19.906 -11.445 1 98.25 272 PHE A N 1
ATOM 2002 C CA . PHE A 1 272 ? -2.871 -20.781 -12.43 1 98.25 272 PHE A CA 1
ATOM 2003 C C . PHE A 1 272 ? -3.652 -20.781 -13.734 1 98.25 272 PHE A C 1
ATOM 2005 O O . PHE A 1 272 ? -4.883 -20.734 -13.734 1 98.25 272 PHE A O 1
ATOM 2012 N N . ALA A 1 273 ? -2.965 -20.844 -14.82 1 98.62 273 ALA A N 1
ATOM 2013 C CA . ALA A 1 273 ? -3.631 -20.844 -16.125 1 98.62 273 ALA A CA 1
ATOM 2014 C C . ALA A 1 273 ? -2.787 -21.562 -17.172 1 98.62 273 ALA A C 1
ATOM 2016 O O . ALA A 1 273 ? -1.646 -21.953 -16.891 1 98.62 273 ALA A O 1
ATOM 2017 N N . ARG A 1 274 ? -3.443 -21.75 -18.328 1 97.69 274 ARG A N 1
ATOM 2018 C CA . ARG A 1 274 ? -2.76 -22.422 -19.438 1 97.69 274 ARG A CA 1
ATOM 2019 C C . ARG A 1 274 ? -2.148 -21.406 -20.391 1 97.69 274 ARG A C 1
ATOM 2021 O O . ARG A 1 274 ? -1.316 -21.75 -21.234 1 97.69 274 ARG A O 1
ATOM 2028 N N . SER A 1 275 ? -2.564 -20.172 -20.203 1 98.44 275 SER A N 1
ATOM 2029 C CA . SER A 1 275 ? -2.07 -19.109 -21.094 1 98.44 275 SER A CA 1
ATOM 2030 C C . SER A 1 275 ? -2.064 -17.766 -20.375 1 98.44 275 SER A C 1
ATOM 2032 O O . SER A 1 275 ? -2.699 -17.594 -19.344 1 98.44 275 SER A O 1
ATOM 2034 N N . LEU A 1 276 ? -1.314 -16.812 -21 1 98.62 276 LEU A N 1
ATOM 2035 C CA . LEU A 1 276 ? -1.303 -15.453 -20.469 1 98.62 276 LEU A CA 1
ATOM 2036 C C . LEU A 1 276 ? -2.674 -14.805 -20.609 1 98.62 276 LEU A C 1
ATOM 2038 O O . LEU A 1 276 ? -3.102 -14.047 -19.75 1 98.62 276 LEU A O 1
ATOM 2042 N N . ARG A 1 277 ? -3.338 -15.062 -21.75 1 98.5 277 ARG A N 1
ATOM 2043 C CA . ARG A 1 277 ? -4.648 -14.453 -21.938 1 98.5 277 ARG A CA 1
ATOM 2044 C C . ARG A 1 277 ? -5.656 -14.984 -20.922 1 98.5 277 ARG A C 1
ATOM 2046 O O . ARG A 1 277 ? -6.59 -14.273 -20.547 1 98.5 277 ARG A O 1
ATOM 2053 N N . ASP A 1 278 ? -5.48 -16.234 -20.406 1 98.75 278 ASP A N 1
ATOM 2054 C CA . ASP A 1 278 ? -6.336 -16.75 -19.344 1 98.75 278 ASP A CA 1
ATOM 2055 C C . ASP A 1 278 ? -6.078 -16.031 -18.031 1 98.75 278 ASP A C 1
ATOM 2057 O O . ASP A 1 278 ? -6.996 -15.82 -17.234 1 98.75 278 ASP A O 1
ATOM 2061 N N . ILE A 1 279 ? -4.816 -15.672 -17.734 1 98.69 279 ILE A N 1
ATOM 2062 C CA . ILE A 1 279 ? -4.492 -14.859 -16.562 1 98.69 279 ILE A CA 1
ATOM 2063 C C . ILE A 1 279 ? -5.211 -13.516 -16.656 1 98.69 279 ILE A C 1
ATOM 2065 O O . ILE A 1 279 ? -5.789 -13.047 -15.664 1 98.69 279 ILE A O 1
ATOM 2069 N N . GLU A 1 280 ? -5.133 -12.922 -17.828 1 98.5 280 GLU A N 1
ATOM 2070 C CA . GLU A 1 280 ? -5.801 -11.641 -18.047 1 98.5 280 GLU A CA 1
ATOM 2071 C C . GLU A 1 280 ? -7.309 -11.773 -17.844 1 98.5 280 GLU A C 1
ATOM 2073 O O . GLU A 1 280 ? -7.93 -10.922 -17.203 1 98.5 280 GLU A O 1
ATOM 2078 N N . LEU A 1 281 ? -7.898 -12.828 -18.438 1 98.44 281 LEU A N 1
ATOM 2079 C CA . LEU A 1 281 ? -9.32 -13.102 -18.281 1 98.44 281 LEU A CA 1
ATOM 2080 C C . LEU A 1 281 ? -9.703 -13.203 -16.812 1 98.44 281 LEU A C 1
ATOM 2082 O O . LEU A 1 281 ? -10.664 -12.57 -16.359 1 98.44 281 LEU A O 1
ATOM 2086 N N . PHE A 1 282 ? -8.953 -13.93 -16.031 1 98.62 282 PHE A N 1
ATOM 2087 C CA . PHE A 1 282 ? -9.164 -14.156 -14.609 1 98.62 282 PHE A CA 1
ATOM 2088 C C . PHE A 1 282 ? -9.164 -12.836 -13.852 1 98.62 282 PHE A C 1
ATOM 2090 O O . PHE A 1 282 ? -10.102 -12.547 -13.102 1 98.62 282 PHE A O 1
ATOM 2097 N N . CYS A 1 283 ? -8.188 -12.047 -14.031 1 98.56 283 CYS A N 1
ATOM 2098 C CA . CYS A 1 283 ? -8 -10.805 -13.281 1 98.56 283 CYS A CA 1
ATOM 2099 C C . CYS A 1 283 ? -9.055 -9.773 -13.664 1 98.56 283 CYS A C 1
ATOM 2101 O O . CYS A 1 283 ? -9.586 -9.07 -12.797 1 98.56 283 CYS A O 1
ATOM 2103 N N . LYS A 1 284 ? -9.344 -9.656 -14.969 1 98.06 284 LYS A N 1
ATOM 2104 C CA . LYS A 1 284 ? -10.352 -8.703 -15.43 1 98.06 284 LYS A CA 1
ATOM 2105 C C . LYS A 1 284 ? -11.734 -9.062 -14.891 1 98.06 284 LYS A C 1
ATOM 2107 O O . LYS A 1 284 ? -12.484 -8.188 -14.469 1 98.06 284 LYS A O 1
ATOM 2112 N N . ALA A 1 285 ? -12.039 -10.359 -14.93 1 98.38 285 ALA A N 1
ATOM 2113 C CA . ALA A 1 285 ? -13.32 -10.82 -14.398 1 98.38 285 ALA A CA 1
ATOM 2114 C C . ALA A 1 285 ? -13.438 -10.484 -12.914 1 98.38 285 ALA A C 1
ATOM 2116 O O . ALA A 1 285 ? -14.438 -9.891 -12.484 1 98.38 285 ALA A O 1
ATOM 2117 N N . TYR A 1 286 ? -12.438 -10.719 -12.141 1 98.31 286 TYR A N 1
ATOM 2118 C CA . TYR A 1 286 ? -12.438 -10.445 -10.711 1 98.31 286 TYR A CA 1
ATOM 2119 C C . TYR A 1 286 ? -12.633 -8.961 -10.438 1 98.31 286 TYR A C 1
ATOM 2121 O O . TYR A 1 286 ? -13.484 -8.578 -9.625 1 98.31 286 TYR A O 1
ATOM 2129 N N . SER A 1 287 ? -11.906 -8.164 -11.125 1 97.19 287 SER A N 1
ATOM 2130 C CA . SER A 1 287 ? -11.93 -6.715 -10.922 1 97.19 287 SER A CA 1
ATOM 2131 C C . SER A 1 287 ? -13.297 -6.133 -11.258 1 97.19 287 SER A C 1
ATOM 2133 O O . SER A 1 287 ? -13.719 -5.145 -10.648 1 97.19 287 SER A O 1
ATOM 2135 N N . SER A 1 288 ? -13.961 -6.738 -12.148 1 96.44 288 SER A N 1
ATOM 2136 C CA . SER A 1 288 ? -15.227 -6.203 -12.641 1 96.44 288 SER A CA 1
ATOM 2137 C C . SER A 1 288 ? -16.297 -6.234 -11.555 1 96.44 288 SER A C 1
ATOM 2139 O O . SER A 1 288 ? -17.312 -5.551 -11.664 1 96.44 288 SER A O 1
ATOM 2141 N N . THR A 1 289 ? -16.078 -6.965 -10.5 1 96.94 289 THR A N 1
ATOM 2142 C CA . THR A 1 289 ? -17.078 -7.102 -9.445 1 96.94 289 THR A CA 1
ATOM 2143 C C . THR A 1 289 ? -16.828 -6.094 -8.328 1 96.94 289 THR A C 1
ATOM 2145 O O . THR A 1 289 ? -17.562 -6.07 -7.332 1 96.94 289 THR A O 1
ATOM 2148 N N . LEU A 1 290 ? -15.797 -5.293 -8.375 1 95.31 290 LEU A N 1
ATOM 2149 C CA . LEU A 1 290 ? -15.438 -4.281 -7.391 1 95.31 290 LEU A CA 1
ATOM 2150 C C . LEU A 1 290 ? -15.305 -4.895 -6 1 95.31 290 LEU A C 1
ATOM 2152 O O . LEU A 1 290 ? -15.93 -4.422 -5.047 1 95.31 290 LEU A O 1
ATOM 2156 N N . PRO A 1 291 ? -14.391 -5.887 -5.879 1 96.75 291 PRO A N 1
ATOM 2157 C CA . PRO A 1 291 ? -14.336 -6.684 -4.652 1 96.75 291 PRO A CA 1
ATOM 2158 C C . PRO A 1 291 ? -13.938 -5.859 -3.43 1 96.75 291 PRO A C 1
ATOM 2160 O O . PRO A 1 291 ? -14.188 -6.273 -2.295 1 96.75 291 PRO A O 1
ATOM 2163 N N . TRP A 1 292 ? -13.375 -4.715 -3.57 1 95.06 292 TRP A N 1
ATOM 2164 C CA . TRP A 1 292 ? -12.906 -3.869 -2.477 1 95.06 292 TRP A CA 1
ATOM 2165 C C . TRP A 1 292 ? -14.078 -3.293 -1.693 1 95.06 292 TRP A C 1
ATOM 2167 O O . TRP A 1 292 ? -13.906 -2.768 -0.591 1 95.06 292 TRP A O 1
ATOM 2177 N N . ILE A 1 293 ? -15.281 -3.275 -2.24 1 94.06 293 ILE A N 1
ATOM 2178 C CA . ILE A 1 293 ? -16.469 -2.801 -1.536 1 94.06 293 ILE A CA 1
ATOM 2179 C C . ILE A 1 293 ? -16.781 -3.73 -0.367 1 94.06 293 ILE A C 1
ATOM 2181 O O . ILE A 1 293 ? -17.125 -3.271 0.726 1 94.06 293 ILE A O 1
ATOM 2185 N N . GLU A 1 294 ? -16.578 -5.031 -0.621 1 94.62 294 GLU A N 1
ATOM 2186 C CA . GLU A 1 294 ? -16.891 -6.02 0.406 1 94.62 294 GLU A CA 1
ATOM 2187 C C . GLU A 1 294 ? -15.672 -6.312 1.278 1 94.62 294 GLU A C 1
ATOM 2189 O O . GLU A 1 294 ? -15.812 -6.672 2.451 1 94.62 294 GLU A O 1
ATOM 2194 N N . ASP A 1 295 ? -14.555 -6.203 0.729 1 97 295 ASP A N 1
ATOM 2195 C CA . ASP A 1 295 ? -13.312 -6.438 1.46 1 97 295 ASP A CA 1
ATOM 2196 C C . ASP A 1 295 ? -12.461 -5.172 1.525 1 97 295 ASP A C 1
ATOM 2198 O O . ASP A 1 295 ? -11.727 -4.863 0.585 1 97 295 ASP A O 1
ATOM 2202 N N . VAL A 1 296 ? -12.406 -4.578 2.752 1 95.81 296 VAL A N 1
ATOM 2203 C CA . VAL A 1 296 ? -11.836 -3.242 2.9 1 95.81 296 VAL A CA 1
ATOM 2204 C C . VAL A 1 296 ? -10.312 -3.326 2.904 1 95.81 296 VAL A C 1
ATOM 2206 O O . VAL A 1 296 ? -9.625 -2.311 2.75 1 95.81 296 VAL A O 1
ATOM 2209 N N . SER A 1 297 ? -9.734 -4.48 2.994 1 94.94 297 SER A N 1
ATOM 2210 C CA . SER A 1 297 ? -8.281 -4.633 3 1 94.94 297 SER A CA 1
ATOM 2211 C C . SER A 1 297 ? -7.707 -4.473 1.599 1 94.94 297 SER A C 1
ATOM 2213 O O . SER A 1 297 ? -6.496 -4.293 1.437 1 94.94 297 SER A O 1
ATOM 2215 N N . LEU A 1 298 ? -8.508 -4.508 0.579 1 97.06 298 LEU A N 1
ATOM 2216 C CA . LEU A 1 298 ? -8.039 -4.48 -0.801 1 97.06 298 LEU A CA 1
ATOM 2217 C C . LEU A 1 298 ? -7.785 -3.047 -1.261 1 97.06 298 LEU A C 1
ATOM 2219 O O . LEU A 1 298 ? -8.43 -2.113 -0.779 1 97.06 298 LEU A O 1
ATOM 2223 N N . ILE A 1 299 ? -6.812 -2.875 -2.184 1 96.12 299 ILE A N 1
ATOM 2224 C CA . ILE A 1 299 ? -6.66 -1.618 -2.908 1 96.12 299 ILE A CA 1
ATOM 2225 C C . ILE A 1 299 ? -7.859 -1.403 -3.828 1 96.12 299 ILE A C 1
ATOM 2227 O O . ILE A 1 299 ? -8.188 -2.27 -4.641 1 96.12 299 ILE A O 1
ATOM 2231 N N . PRO A 1 300 ? -8.5 -0.296 -3.682 1 95.81 300 PRO A N 1
ATOM 2232 C CA . PRO A 1 300 ? -9.68 -0.09 -4.523 1 95.81 300 PRO A CA 1
ATOM 2233 C C . PRO A 1 300 ? -9.32 0.201 -5.98 1 95.81 300 PRO A C 1
ATOM 2235 O O . PRO A 1 300 ? -8.672 1.208 -6.27 1 95.81 300 PRO A O 1
ATOM 2238 N N . GLY A 1 301 ? -9.766 -0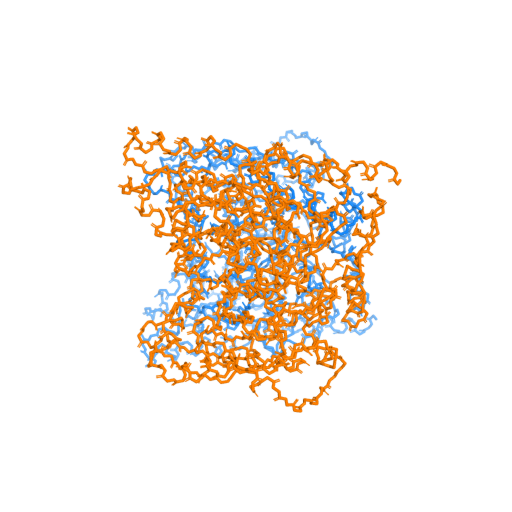.67 -6.902 1 94.56 301 GLY A N 1
ATOM 2239 C CA . GLY A 1 301 ? -9.523 -0.481 -8.32 1 94.56 301 GLY A CA 1
ATOM 2240 C C . GLY A 1 301 ? -9.188 -1.771 -9.047 1 94.56 301 GLY A C 1
ATOM 2241 O O . GLY A 1 301 ? -8.961 -2.805 -8.414 1 94.56 301 GLY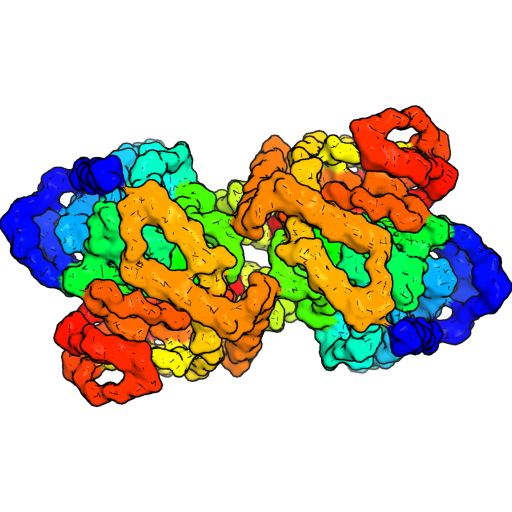 A O 1
ATOM 2242 N N . SER A 1 302 ? -9.109 -1.643 -10.398 1 96.19 302 SER A N 1
ATOM 2243 C CA . SER A 1 302 ? -8.781 -2.793 -11.234 1 96.19 302 SER A CA 1
ATOM 2244 C C . SER A 1 302 ? -7.332 -3.229 -11.039 1 96.19 302 SER A C 1
ATOM 2246 O O . SER A 1 302 ? -6.438 -2.389 -10.914 1 96.19 302 SER A O 1
ATOM 2248 N N . ILE A 1 303 ? -7.109 -4.504 -11.008 1 97.38 303 ILE A N 1
ATOM 2249 C CA . ILE A 1 303 ? -5.773 -5.074 -10.898 1 97.38 303 ILE A CA 1
ATOM 2250 C C . ILE A 1 303 ? -4.906 -4.59 -12.055 1 97.38 303 ILE A C 1
ATOM 2252 O O . ILE A 1 303 ? -3.701 -4.375 -11.891 1 97.38 303 ILE A O 1
ATOM 2256 N N . PHE A 1 304 ? -5.57 -4.34 -13.188 1 97.06 304 PHE A N 1
ATOM 2257 C CA . PHE A 1 304 ? -4.836 -3.871 -14.359 1 97.06 304 PHE A CA 1
ATOM 2258 C C . PHE A 1 304 ? -5.18 -2.42 -14.672 1 97.06 304 PHE A C 1
ATOM 2260 O O . PHE A 1 304 ? -5.301 -2.041 -15.836 1 97.06 304 PHE A O 1
ATOM 2267 N N . SER A 1 305 ? -5.34 -1.642 -13.625 1 94.44 305 SER A N 1
ATOM 2268 C CA . SER A 1 305 ? -5.637 -0.227 -13.828 1 94.44 305 SER A CA 1
ATOM 2269 C C . SER A 1 305 ? -4.523 0.463 -14.609 1 94.44 305 SER A C 1
ATOM 2271 O O . SER A 1 305 ? -3.342 0.287 -14.305 1 94.44 305 SER A O 1
ATOM 2273 N N . SER A 1 306 ? -4.906 1.315 -15.555 1 92.12 306 SER A N 1
ATOM 2274 C CA . SER A 1 306 ? -3.934 2.035 -16.359 1 92.12 306 SER A CA 1
ATOM 2275 C C . SER A 1 306 ? -3.412 3.271 -15.641 1 92.12 306 SER A C 1
ATOM 2277 O O . SER A 1 306 ? -2.512 3.953 -16.141 1 92.12 306 SER A O 1
ATOM 2279 N N . SER A 1 307 ? -3.871 3.5 -14.461 1 90.44 307 SER A N 1
ATOM 2280 C CA . SER A 1 307 ? -3.471 4.707 -13.742 1 90.44 307 SER A CA 1
ATOM 2281 C C . SER A 1 307 ? -2.553 4.379 -12.57 1 90.44 307 SER A C 1
ATOM 2283 O O . SER A 1 307 ? -2.107 5.281 -11.859 1 90.44 307 SER A O 1
ATOM 2285 N N . MET A 1 308 ? -2.373 3.104 -12.383 1 92.12 308 MET A N 1
ATOM 2286 C CA . MET A 1 308 ? -1.501 2.693 -11.289 1 92.12 308 MET A CA 1
ATOM 2287 C C . MET A 1 308 ? -0.06 2.543 -11.766 1 92.12 308 MET A C 1
ATOM 2289 O O . MET A 1 308 ? 0.223 1.737 -12.656 1 92.12 308 MET A O 1
ATOM 2293 N N . GLY A 1 309 ? 0.772 3.35 -11.219 1 91.81 309 GLY A N 1
ATOM 2294 C CA . GLY A 1 309 ? 2.199 3.248 -11.477 1 91.81 309 GLY A CA 1
ATOM 2295 C C . GLY A 1 309 ? 2.574 3.646 -12.891 1 91.81 309 GLY A C 1
ATOM 2296 O O . GLY A 1 309 ? 1.842 4.391 -13.547 1 91.81 309 GLY A O 1
ATOM 2297 N N . ARG A 1 310 ? 3.73 3.215 -13.328 1 92 310 ARG A N 1
ATOM 2298 C CA . ARG A 1 310 ? 4.277 3.48 -14.656 1 92 310 ARG A CA 1
ATOM 2299 C C . ARG A 1 310 ? 3.658 2.557 -15.695 1 92 310 ARG A C 1
ATOM 2301 O O . ARG A 1 310 ? 3.369 1.394 -15.414 1 92 310 ARG A O 1
ATOM 2308 N N . GLN A 1 311 ? 3.498 3.059 -16.812 1 93.25 311 GLN A N 1
ATOM 2309 C CA . GLN A 1 311 ? 3.006 2.268 -17.938 1 93.25 311 GLN A CA 1
ATOM 2310 C C . GLN A 1 311 ? 4.113 2.02 -18.953 1 93.25 311 GLN A C 1
ATOM 2312 O O . GLN A 1 311 ? 5.066 2.795 -19.047 1 93.25 311 GLN A O 1
ATOM 2317 N N . LEU A 1 312 ? 3.969 0.909 -19.625 1 94.88 312 LEU A N 1
ATOM 2318 C CA . LEU A 1 312 ? 4.934 0.649 -20.688 1 94.88 312 LEU A CA 1
ATOM 2319 C C . LEU A 1 312 ? 4.805 1.683 -21.812 1 94.88 312 LEU A C 1
ATOM 2321 O O . LEU A 1 312 ? 3.691 2.064 -22.172 1 94.88 312 LEU A O 1
ATOM 2325 N N . ASP A 1 313 ? 5.953 2.188 -22.25 1 92 313 ASP A N 1
ATOM 2326 C CA . ASP A 1 313 ? 6.004 3.018 -23.453 1 92 313 ASP A CA 1
ATOM 2327 C C . ASP A 1 313 ? 5.992 2.158 -24.719 1 92 313 ASP A C 1
ATOM 2329 O O . ASP A 1 313 ? 7.008 1.566 -25.078 1 92 313 ASP A O 1
ATOM 2333 N N . GLU A 1 314 ? 4.926 2.08 -25.344 1 89.69 314 GLU A N 1
ATOM 2334 C CA . GLU A 1 314 ? 4.75 1.187 -26.484 1 89.69 314 GLU A CA 1
ATOM 2335 C C . GLU A 1 314 ? 5.543 1.67 -27.688 1 89.69 314 GLU A C 1
ATOM 2337 O O . GLU A 1 314 ? 5.707 0.936 -28.672 1 89.69 314 GLU A O 1
ATOM 2342 N N . THR A 1 315 ? 6.16 2.852 -27.609 1 93.81 315 THR A N 1
ATOM 2343 C CA . THR A 1 315 ? 6.902 3.414 -28.734 1 93.81 315 THR A CA 1
ATOM 2344 C C . THR A 1 315 ? 8.367 2.988 -28.688 1 93.81 315 THR A C 1
ATOM 2346 O O . THR A 1 315 ? 9.141 3.291 -29.609 1 93.81 315 THR A O 1
ATOM 2349 N N . ARG A 1 316 ? 8.766 2.324 -27.672 1 95.62 316 ARG A N 1
ATOM 2350 C CA . ARG A 1 316 ? 10.133 1.83 -27.547 1 95.62 316 ARG A CA 1
ATOM 2351 C C . ARG A 1 316 ? 10.148 0.352 -27.172 1 95.62 316 ARG A C 1
ATOM 2353 O O . ARG A 1 316 ? 9.133 -0.189 -26.719 1 95.62 316 ARG A O 1
ATOM 2360 N N . PRO A 1 317 ? 11.312 -0.327 -27.391 1 97.69 317 PRO A N 1
ATOM 2361 C CA . PRO A 1 317 ? 11.406 -1.731 -26.984 1 97.69 317 PRO A CA 1
ATOM 2362 C C . PRO A 1 317 ? 11.25 -1.921 -25.469 1 97.69 317 PRO A C 1
ATOM 2364 O O . PRO A 1 317 ? 11.578 -1.019 -24.703 1 97.69 317 PRO A O 1
ATOM 2367 N N . LEU A 1 318 ? 10.75 -3.059 -25.188 1 98.56 318 LEU A N 1
ATOM 2368 C CA . LEU A 1 318 ? 10.68 -3.463 -23.781 1 98.56 318 LEU A CA 1
ATOM 2369 C C . LEU A 1 318 ? 12.078 -3.662 -23.203 1 98.56 318 LEU A C 1
ATOM 2371 O O . LEU A 1 318 ? 12.906 -4.359 -23.797 1 98.56 318 LEU A O 1
ATOM 2375 N N . LYS A 1 319 ? 12.43 -3.006 -22.172 1 98.56 319 LYS A N 1
ATOM 2376 C CA . LYS A 1 319 ? 13.727 -3.17 -21.516 1 98.56 319 LYS A CA 1
ATOM 2377 C C . LYS A 1 319 ? 13.672 -4.258 -20.453 1 98.56 319 LYS A C 1
ATOM 2379 O O . LYS A 1 319 ? 13.023 -4.09 -19.422 1 98.56 319 LYS A O 1
ATOM 2384 N N . VAL A 1 320 ? 14.406 -5.379 -20.672 1 98.81 320 VAL A N 1
ATOM 2385 C CA . VAL A 1 320 ? 14.367 -6.543 -19.797 1 98.81 320 VAL A CA 1
ATOM 2386 C C . VAL A 1 320 ? 15.719 -6.715 -19.094 1 98.81 320 VAL A C 1
ATOM 2388 O O . VAL A 1 320 ? 16.766 -6.793 -19.766 1 98.81 320 VAL A O 1
ATOM 2391 N N . GLY A 1 321 ? 15.688 -6.691 -17.75 1 98.88 321 GLY A N 1
ATOM 2392 C CA . GLY A 1 321 ? 16.859 -7.098 -17 1 98.88 321 GLY A CA 1
ATOM 2393 C C . GLY A 1 321 ? 16.922 -8.594 -16.75 1 98.88 321 GLY A C 1
ATOM 2394 O O . GLY A 1 321 ? 15.992 -9.18 -16.203 1 98.88 321 GLY A O 1
ATOM 2395 N N . LEU A 1 322 ? 18.062 -9.211 -17.094 1 98.75 322 LEU A N 1
ATOM 2396 C CA . LEU A 1 322 ? 18.234 -10.648 -16.891 1 98.75 322 LEU A CA 1
ATOM 2397 C C . LEU A 1 322 ? 18.969 -10.922 -15.57 1 98.75 322 LEU A C 1
ATOM 2399 O O . LEU A 1 322 ? 20.125 -10.562 -15.414 1 98.75 322 LEU A O 1
ATOM 2403 N N . LEU A 1 323 ? 18.266 -11.453 -14.641 1 98.69 323 LEU A N 1
ATOM 2404 C CA . LEU A 1 323 ? 18.875 -12.016 -13.438 1 98.69 323 LEU A CA 1
ATOM 2405 C C . LEU A 1 323 ? 19.094 -13.516 -13.594 1 98.69 323 LEU A C 1
ATOM 2407 O O . LEU A 1 323 ? 18.188 -14.312 -13.359 1 98.69 323 LEU A O 1
ATOM 2411 N N . LEU A 1 324 ? 20.328 -13.938 -13.828 1 97.19 324 LEU A N 1
ATOM 2412 C CA . LEU A 1 324 ? 20.609 -15.32 -14.18 1 97.19 324 LEU A CA 1
ATOM 2413 C C . LEU A 1 324 ? 21.141 -16.094 -12.977 1 97.19 324 LEU A C 1
ATOM 2415 O O . LEU A 1 324 ? 21.156 -17.328 -12.992 1 97.19 324 LEU A O 1
ATOM 2419 N N . ASP A 1 325 ? 21.547 -15.43 -12.023 1 96.75 325 ASP A N 1
ATOM 2420 C CA . ASP A 1 325 ? 22.094 -15.953 -10.773 1 96.75 325 ASP A CA 1
ATOM 2421 C C . ASP A 1 325 ? 21.844 -14.977 -9.625 1 96.75 325 ASP A C 1
ATOM 2423 O O . ASP A 1 325 ? 22.094 -13.773 -9.75 1 96.75 325 ASP A O 1
ATOM 2427 N N . ASP A 1 326 ? 21.359 -15.484 -8.477 1 97.44 326 ASP A N 1
ATOM 2428 C CA . ASP A 1 326 ? 21 -14.547 -7.414 1 97.44 326 ASP A CA 1
ATOM 2429 C C . ASP A 1 326 ? 22.156 -14.344 -6.441 1 97.44 326 ASP A C 1
ATOM 2431 O O . ASP A 1 326 ? 22 -13.68 -5.414 1 97.44 326 ASP A O 1
ATOM 2435 N N . GLY A 1 327 ? 23.266 -14.945 -6.719 1 96.62 327 GLY A N 1
ATOM 2436 C CA . GLY A 1 327 ? 24.469 -14.781 -5.906 1 96.62 327 GLY A CA 1
ATOM 2437 C C . GLY A 1 327 ? 24.531 -15.75 -4.738 1 96.62 327 GLY A C 1
ATOM 2438 O O . GLY A 1 327 ? 25.547 -15.82 -4.043 1 96.62 327 GLY A O 1
ATOM 2439 N N . VAL A 1 328 ? 23.516 -16.578 -4.539 1 97.38 328 VAL A N 1
ATOM 2440 C CA . VAL A 1 328 ? 23.453 -17.516 -3.422 1 97.38 328 VAL A CA 1
ATOM 2441 C C . VAL A 1 328 ? 23.531 -18.938 -3.947 1 97.38 328 VAL A C 1
ATOM 2443 O O . VAL A 1 328 ? 24.422 -19.703 -3.574 1 97.38 328 VAL A O 1
ATOM 2446 N N . VAL A 1 329 ? 22.641 -19.328 -4.797 1 97.06 329 VAL A N 1
ATOM 2447 C CA . VAL A 1 329 ? 22.641 -20.625 -5.457 1 97.06 329 VAL A CA 1
ATOM 2448 C C . VAL A 1 329 ? 22.562 -20.438 -6.969 1 97.06 329 VAL A C 1
ATOM 2450 O O . VAL A 1 329 ? 21.625 -19.812 -7.477 1 97.06 329 VAL A O 1
ATOM 2453 N N . SER A 1 330 ? 23.516 -20.984 -7.637 1 96 330 SER A N 1
ATOM 2454 C CA . SER A 1 330 ? 23.484 -20.906 -9.094 1 96 330 SER A CA 1
ATOM 2455 C C . SER A 1 330 ? 22.516 -21.938 -9.688 1 96 330 SER A C 1
ATOM 2457 O O . SER A 1 330 ? 22.406 -23.047 -9.172 1 96 330 SER A O 1
ATOM 2459 N N . PRO A 1 331 ? 21.797 -21.484 -10.781 1 95.19 331 PRO A N 1
ATOM 2460 C CA . PRO A 1 331 ? 21 -22.5 -11.453 1 95.19 331 PRO A CA 1
ATOM 2461 C C . PRO A 1 331 ? 21.812 -23.703 -11.898 1 95.19 331 PRO A C 1
ATOM 2463 O O . PRO A 1 331 ? 22.938 -23.547 -12.391 1 95.19 331 PRO A O 1
ATOM 2466 N N . LEU A 1 332 ? 21.297 -24.859 -11.719 1 92.81 332 LEU A N 1
ATOM 2467 C CA . LEU A 1 332 ? 21.938 -26.078 -12.172 1 92.81 332 LEU A CA 1
ATOM 2468 C C . LEU A 1 332 ? 21.844 -26.203 -13.695 1 92.81 332 LEU A C 1
ATOM 2470 O O . LEU A 1 332 ? 21.156 -25.422 -14.344 1 92.81 332 LEU A O 1
ATOM 2474 N N . PRO A 1 333 ? 22.438 -27.172 -14.273 1 91.25 333 PRO A N 1
ATOM 2475 C CA . PRO A 1 333 ? 22.656 -27.234 -15.719 1 91.25 333 PRO A CA 1
ATOM 2476 C C . PRO A 1 333 ? 21.344 -27.172 -16.5 1 91.25 333 PRO A C 1
ATOM 2478 O O . PRO A 1 333 ? 21.25 -26.438 -17.5 1 91.25 333 PRO A O 1
ATOM 2481 N N . PRO A 1 334 ? 20.312 -27.922 -16.141 1 92.88 334 PRO A N 1
ATOM 2482 C CA . PRO A 1 334 ? 19.094 -27.828 -16.969 1 92.88 334 PRO A CA 1
ATOM 2483 C C . PRO A 1 334 ? 18.484 -26.422 -16.969 1 92.88 334 PRO A C 1
ATOM 2485 O O . PRO A 1 334 ? 18.078 -25.938 -18.031 1 92.88 334 PRO A O 1
ATOM 2488 N N . VAL A 1 335 ? 18.438 -25.812 -15.852 1 95.31 335 VAL A N 1
ATOM 2489 C CA . VAL A 1 335 ? 17.859 -24.484 -15.734 1 95.31 335 VAL A CA 1
ATOM 2490 C C . VAL A 1 335 ? 18.75 -23.453 -16.422 1 95.31 335 VAL A C 1
ATOM 2492 O O . VAL A 1 335 ? 18.281 -22.562 -17.109 1 95.31 335 VAL A O 1
ATOM 2495 N N . ARG A 1 336 ? 20.031 -23.594 -16.234 1 93.69 336 ARG A N 1
ATOM 2496 C CA . ARG A 1 336 ? 20.984 -22.703 -16.875 1 93.69 336 ARG A CA 1
ATOM 2497 C C . ARG A 1 336 ? 20.859 -22.75 -18.391 1 93.69 336 ARG A C 1
ATOM 2499 O O . ARG A 1 336 ? 20.906 -21.734 -19.062 1 93.69 336 ARG A O 1
ATOM 2506 N N . ALA A 1 337 ? 20.75 -23.938 -18.891 1 93.5 337 ALA A N 1
ATOM 2507 C CA . ALA A 1 337 ? 20.625 -24.125 -20.328 1 93.5 337 ALA A CA 1
ATOM 2508 C C . ALA A 1 337 ? 19.375 -23.438 -20.875 1 93.5 337 ALA A C 1
ATOM 2510 O O . ALA A 1 337 ? 19.438 -22.766 -21.906 1 93.5 337 ALA A O 1
ATOM 2511 N N . VAL A 1 338 ? 18.266 -23.625 -20.219 1 96.12 338 VAL A N 1
ATOM 2512 C CA . VAL A 1 338 ? 17.016 -23 -20.656 1 96.12 338 VAL A CA 1
ATOM 2513 C C . VAL A 1 338 ? 17.109 -21.484 -20.531 1 96.12 338 VAL A C 1
ATOM 2515 O O . VAL A 1 338 ? 16.656 -20.766 -21.422 1 96.12 338 VAL A O 1
ATOM 2518 N N . LEU A 1 339 ? 17.719 -21.016 -19.484 1 96.69 339 LEU A N 1
ATOM 2519 C CA . LEU A 1 339 ? 17.891 -19.578 -19.297 1 96.69 339 LEU A CA 1
ATOM 2520 C C . LEU A 1 339 ? 18.734 -18.984 -20.422 1 96.69 339 LEU A C 1
ATOM 2522 O O . LEU A 1 339 ? 18.484 -17.859 -20.875 1 96.69 339 LEU A O 1
ATOM 2526 N N . GLN A 1 340 ? 19.703 -19.672 -20.781 1 95.06 340 GLN A N 1
ATOM 2527 C CA . GLN A 1 340 ? 20.562 -19.219 -21.875 1 95.06 340 GLN A CA 1
ATOM 2528 C C . GLN A 1 340 ? 19.781 -19.125 -23.172 1 95.06 340 GLN A C 1
ATOM 2530 O O . GLN A 1 340 ? 19.922 -18.172 -23.938 1 95.06 340 GLN A O 1
ATOM 2535 N N . LYS A 1 341 ? 19 -20.156 -23.453 1 96 341 LYS A N 1
ATOM 2536 C CA . LYS A 1 341 ? 18.156 -20.125 -24.641 1 96 341 LYS A CA 1
ATOM 2537 C C . LYS A 1 341 ? 17.203 -18.922 -24.609 1 96 341 LYS A C 1
ATOM 2539 O O . LYS A 1 341 ? 17.016 -18.25 -25.625 1 96 341 LYS A O 1
ATOM 2544 N N . VAL A 1 342 ? 16.625 -18.688 -23.469 1 98.06 342 VAL A N 1
ATOM 2545 C CA . VAL A 1 342 ? 15.727 -17.547 -23.281 1 98.06 342 VAL A CA 1
ATOM 2546 C C . VAL A 1 342 ? 16.469 -16.25 -23.531 1 98.06 342 VAL A C 1
ATOM 2548 O O . VAL A 1 342 ? 16 -15.391 -24.281 1 98.06 342 VAL A O 1
ATOM 2551 N N . ALA A 1 343 ? 17.609 -16.109 -22.969 1 97.62 343 ALA A N 1
ATOM 2552 C CA . ALA A 1 343 ? 18.422 -14.906 -23.125 1 97.62 343 ALA A CA 1
ATOM 2553 C C . ALA A 1 343 ? 18.781 -14.672 -24.578 1 97.62 343 ALA A C 1
ATOM 2555 O O . ALA A 1 343 ? 18.703 -13.547 -25.078 1 97.62 343 ALA A O 1
ATOM 2556 N N . ASP A 1 344 ? 19.219 -15.688 -25.234 1 96.88 344 ASP A N 1
ATOM 2557 C CA . ASP A 1 344 ? 19.625 -15.586 -26.625 1 96.88 344 ASP A CA 1
ATOM 2558 C C . ASP A 1 344 ? 18.469 -15.148 -27.516 1 96.88 344 ASP A C 1
ATOM 2560 O O . ASP A 1 344 ? 18.625 -14.273 -28.375 1 96.88 344 ASP A O 1
ATOM 2564 N N . LYS A 1 345 ? 17.344 -15.734 -27.297 1 97.5 345 LYS A N 1
ATOM 2565 C CA . LYS A 1 345 ? 16.156 -15.367 -28.078 1 97.5 345 LYS A CA 1
ATOM 2566 C C . LYS A 1 345 ? 15.758 -13.914 -27.812 1 97.5 345 LYS A C 1
ATOM 2568 O O . LYS A 1 345 ? 15.383 -13.195 -28.734 1 97.5 345 LYS A O 1
ATOM 2573 N N . LEU A 1 346 ? 15.789 -13.492 -26.562 1 98.31 346 LEU A N 1
ATOM 2574 C CA . LEU A 1 346 ? 15.422 -12.125 -26.234 1 98.31 346 LEU A CA 1
ATOM 2575 C C . LEU A 1 346 ? 16.406 -11.133 -26.844 1 98.31 346 LEU A C 1
ATOM 2577 O O . LEU A 1 346 ? 16 -10.055 -27.297 1 98.31 346 LEU A O 1
ATOM 2581 N N . ARG A 1 347 ? 17.625 -11.477 -26.891 1 97.12 347 ARG A N 1
ATOM 2582 C CA . ARG A 1 347 ? 18.641 -10.609 -27.453 1 97.12 347 ARG A CA 1
ATOM 2583 C C . ARG A 1 347 ? 18.438 -10.422 -28.953 1 97.12 347 ARG A C 1
ATOM 2585 O O . ARG A 1 347 ? 18.812 -9.383 -29.516 1 97.12 347 ARG A O 1
ATOM 2592 N N . GLN A 1 348 ? 17.812 -11.289 -29.531 1 96.81 348 GLN A N 1
ATOM 2593 C CA . GLN A 1 348 ? 17.609 -11.258 -30.984 1 96.81 348 GLN A CA 1
ATOM 2594 C C . GLN A 1 348 ? 16.297 -10.562 -31.328 1 96.81 348 GLN A C 1
ATOM 2596 O O . GLN A 1 348 ? 16.062 -10.18 -32.469 1 96.81 348 GLN A O 1
ATOM 2601 N N . ALA A 1 349 ? 15.461 -10.43 -30.359 1 96.56 349 ALA A N 1
ATOM 2602 C CA . ALA A 1 349 ? 14.141 -9.859 -30.609 1 96.56 349 ALA A CA 1
ATOM 2603 C C . ALA A 1 349 ? 14.227 -8.344 -30.781 1 96.56 349 ALA A C 1
ATOM 2605 O O . ALA A 1 349 ? 14.898 -7.66 -30.016 1 96.56 349 ALA A O 1
ATOM 2606 N N . ILE A 1 350 ? 13.477 -7.734 -31.734 1 94.56 350 ILE A N 1
ATOM 2607 C CA . ILE A 1 350 ? 13.547 -6.316 -32.062 1 94.56 350 ILE A CA 1
ATOM 2608 C C . ILE A 1 350 ? 12.789 -5.5 -31.031 1 94.56 350 ILE A C 1
ATOM 2610 O O . ILE A 1 350 ? 13.141 -4.355 -30.734 1 94.56 350 ILE A O 1
ATOM 2614 N N . ASP A 1 351 ? 11.773 -6.086 -30.422 1 96.12 351 ASP A N 1
ATOM 2615 C CA . ASP A 1 351 ? 10.898 -5.359 -29.516 1 96.12 351 ASP A CA 1
ATOM 2616 C C . ASP A 1 351 ? 11.391 -5.469 -28.062 1 96.12 351 ASP A C 1
ATOM 2618 O O . ASP A 1 351 ? 10.695 -5.074 -27.141 1 96.12 351 ASP A O 1
ATOM 2622 N N . VAL A 1 352 ? 12.648 -6.031 -27.938 1 98.19 352 VAL A N 1
ATOM 2623 C CA . VAL A 1 352 ? 13.156 -6.234 -26.578 1 98.19 352 VAL A CA 1
ATOM 2624 C C . VAL A 1 352 ? 14.609 -5.773 -26.5 1 98.19 352 VAL A C 1
ATOM 2626 O O . VAL A 1 352 ? 15.391 -6.004 -27.422 1 98.19 352 VAL A O 1
ATOM 2629 N N . GLN A 1 353 ? 14.898 -5.027 -25.562 1 98.19 353 GLN A N 1
ATOM 2630 C CA . GLN A 1 353 ? 16.266 -4.699 -25.188 1 98.19 353 GLN A CA 1
ATOM 2631 C C . GLN A 1 353 ? 16.656 -5.383 -23.875 1 98.19 353 GLN A C 1
ATOM 2633 O O . GLN A 1 353 ? 15.93 -5.281 -22.875 1 98.19 353 GLN A O 1
ATOM 2638 N N . VAL A 1 354 ? 17.812 -6.094 -23.938 1 98 354 VAL A N 1
ATOM 2639 C CA . VAL A 1 354 ? 18.203 -6.91 -22.797 1 98 354 VAL A CA 1
ATOM 2640 C C . VAL A 1 354 ? 19.453 -6.328 -22.141 1 98 354 VAL A C 1
ATOM 2642 O O . VAL A 1 354 ? 20.359 -5.859 -22.828 1 98 354 VAL A O 1
ATOM 2645 N N . THR A 1 355 ? 19.438 -6.234 -20.859 1 97.75 355 THR A N 1
ATOM 2646 C CA . THR A 1 355 ? 20.609 -5.906 -20.062 1 97.75 355 THR A CA 1
ATOM 2647 C C . THR A 1 355 ? 20.766 -6.867 -18.891 1 97.75 355 THR A C 1
ATOM 2649 O O . THR A 1 355 ? 19.828 -7.59 -18.547 1 97.75 355 THR A O 1
ATOM 2652 N N . THR A 1 356 ? 21.984 -7.031 -18.391 1 97.5 356 THR A N 1
ATOM 2653 C CA . THR A 1 356 ? 22.203 -7.855 -17.203 1 97.5 356 THR A CA 1
ATOM 2654 C C . THR A 1 356 ? 21.719 -7.133 -15.953 1 97.5 356 THR A C 1
ATOM 2656 O O . THR A 1 356 ? 21.953 -5.934 -15.789 1 97.5 356 THR A O 1
ATOM 2659 N N . PHE A 1 357 ? 21 -7.793 -15.133 1 98.44 357 PHE A N 1
ATOM 2660 C CA . PHE A 1 357 ? 20.531 -7.293 -13.844 1 98.44 357 PHE A CA 1
ATOM 2661 C C . PHE A 1 357 ? 21.203 -8.031 -12.703 1 98.44 357 PHE A C 1
ATOM 2663 O O . PHE A 1 357 ? 21.125 -9.258 -12.609 1 98.44 357 PHE A O 1
ATOM 2670 N N . SER A 1 358 ? 21.906 -7.348 -11.828 1 98.06 358 SER A N 1
ATOM 2671 C CA . SER A 1 358 ? 22.562 -7.957 -10.68 1 98.06 358 SER A CA 1
ATOM 2672 C C . SER A 1 358 ? 21.656 -7.957 -9.461 1 98.06 358 SER A C 1
ATOM 2674 O O . SER A 1 358 ? 20.969 -6.969 -9.188 1 98.06 358 SER A O 1
ATOM 2676 N N . PRO A 1 359 ? 21.609 -9.086 -8.75 1 98.12 359 PRO A N 1
ATOM 2677 C CA . PRO A 1 359 ? 20.844 -9.094 -7.512 1 98.12 359 PRO A CA 1
ATOM 2678 C C . PRO A 1 359 ? 21.453 -8.211 -6.426 1 98.12 359 PRO A C 1
ATOM 2680 O O . PRO A 1 359 ? 22.656 -7.938 -6.449 1 98.12 359 PRO A O 1
ATOM 2683 N N . MET A 1 360 ? 20.594 -7.77 -5.504 1 98.25 360 MET A N 1
ATOM 2684 C CA . MET A 1 360 ? 21.109 -7.059 -4.336 1 98.25 360 MET A CA 1
ATOM 2685 C C . MET A 1 360 ? 21.109 -7.961 -3.104 1 98.25 360 MET A C 1
ATOM 2687 O O . MET A 1 360 ? 20.078 -8.109 -2.441 1 98.25 360 MET A O 1
ATOM 2691 N N . ASP A 1 361 ? 22.156 -8.516 -2.672 1 98.06 361 ASP A N 1
ATOM 2692 C CA . ASP A 1 361 ? 22.422 -9.25 -1.438 1 98.06 361 ASP A CA 1
ATOM 2693 C C . ASP A 1 361 ? 21.25 -10.164 -1.087 1 98.06 361 ASP A C 1
ATOM 2695 O O . ASP A 1 361 ? 20.656 -10.039 -0.009 1 98.06 361 ASP A O 1
ATOM 2699 N N . HIS A 1 362 ? 20.984 -11.172 -1.892 1 98.38 362 HIS A N 1
ATOM 2700 C CA . HIS A 1 362 ? 19.844 -12.062 -1.71 1 98.38 362 HIS A CA 1
ATOM 2701 C C . HIS A 1 362 ? 20.031 -12.938 -0.476 1 98.38 362 HIS A C 1
ATOM 2703 O O . HIS A 1 362 ? 19.047 -13.414 0.099 1 98.38 362 HIS A O 1
ATOM 2709 N N . ALA A 1 363 ? 21.234 -13.18 -0.05 1 97.62 363 ALA A N 1
ATOM 2710 C CA . ALA A 1 363 ? 21.453 -13.906 1.196 1 97.62 363 ALA A CA 1
ATOM 2711 C C . ALA A 1 363 ? 20.875 -13.148 2.387 1 97.62 363 ALA A C 1
ATOM 2713 O O . ALA A 1 363 ? 20.188 -13.727 3.229 1 97.62 363 ALA A O 1
ATOM 2714 N N . LYS A 1 364 ? 21.188 -11.844 2.443 1 98 364 LYS A N 1
ATOM 2715 C CA . LYS A 1 364 ? 20.625 -11 3.488 1 98 364 LYS A CA 1
ATOM 2716 C C . LYS A 1 364 ? 19.094 -10.945 3.385 1 98 364 LYS A C 1
ATOM 2718 O O . LYS A 1 364 ? 18.406 -10.953 4.402 1 98 364 LYS A O 1
ATOM 2723 N N . GLY A 1 365 ? 18.609 -10.852 2.141 1 98.44 365 GLY A N 1
ATOM 2724 C CA . GLY A 1 365 ? 17.172 -10.898 1.926 1 98.44 365 GLY A CA 1
ATOM 2725 C C . GLY A 1 365 ? 16.516 -12.117 2.549 1 98.44 365 GLY A C 1
ATOM 2726 O O . GLY A 1 365 ? 15.477 -12 3.201 1 98.44 365 GLY A O 1
ATOM 2727 N N . TRP A 1 366 ? 17.125 -13.242 2.383 1 98.06 366 TRP A N 1
ATOM 2728 C CA . TRP A 1 366 ? 16.562 -14.469 2.938 1 98.06 366 TRP A CA 1
ATOM 2729 C C . TRP A 1 366 ? 16.547 -14.422 4.461 1 98.06 366 TRP A C 1
ATOM 2731 O O . TRP A 1 366 ? 15.562 -14.828 5.09 1 98.06 366 TRP A O 1
ATOM 2741 N N . GLU A 1 367 ? 17.594 -13.961 5.059 1 98.19 367 GLU A N 1
ATOM 2742 C CA . GLU A 1 367 ? 17.625 -13.836 6.512 1 98.19 367 GLU A CA 1
ATOM 2743 C C . GLU A 1 367 ? 16.453 -13 7.02 1 98.19 367 GLU A C 1
ATOM 2745 O O . GLU A 1 367 ? 15.797 -13.375 7.996 1 98.19 367 GLU A O 1
ATOM 2750 N N . ILE A 1 368 ? 16.219 -11.906 6.355 1 98.31 368 ILE A N 1
ATOM 2751 C CA . ILE A 1 368 ? 15.148 -10.992 6.742 1 98.31 368 ILE A CA 1
ATOM 2752 C C . ILE A 1 368 ? 13.797 -11.656 6.512 1 98.31 368 ILE A C 1
ATOM 2754 O O . ILE A 1 368 ? 12.906 -11.586 7.367 1 98.31 368 ILE A O 1
ATOM 2758 N N . ILE A 1 369 ? 13.648 -12.352 5.387 1 98.06 369 ILE A N 1
ATOM 2759 C CA . ILE A 1 369 ? 12.414 -13.047 5.043 1 98.06 369 ILE A CA 1
ATOM 2760 C C . ILE A 1 369 ? 12.102 -14.102 6.098 1 98.06 369 ILE A C 1
ATOM 2762 O O . ILE A 1 369 ? 11.023 -14.102 6.691 1 98.06 369 ILE A O 1
ATOM 2766 N N . ALA A 1 370 ? 13.055 -14.953 6.305 1 97.56 370 ALA A N 1
ATOM 2767 C CA . ALA A 1 370 ? 12.859 -16.062 7.246 1 97.56 370 ALA A CA 1
ATOM 2768 C C . ALA A 1 370 ? 12.523 -15.531 8.641 1 97.56 370 ALA A C 1
ATOM 2770 O O . ALA A 1 370 ? 11.625 -16.047 9.305 1 97.56 370 ALA A O 1
ATOM 2771 N N . ALA A 1 371 ? 13.195 -14.492 9.039 1 97.25 371 ALA A N 1
ATOM 2772 C CA . ALA A 1 371 ? 13 -13.922 10.367 1 97.25 371 ALA A CA 1
ATOM 2773 C C . ALA A 1 371 ? 11.562 -13.43 10.547 1 97.25 371 ALA A C 1
ATOM 2775 O O . ALA A 1 371 ? 11.055 -13.398 11.672 1 97.25 371 ALA A O 1
ATOM 2776 N N . ASN A 1 372 ? 10.945 -13.086 9.438 1 95.19 372 ASN A N 1
ATOM 2777 C CA . ASN A 1 372 ? 9.656 -12.414 9.508 1 95.19 372 ASN A CA 1
ATOM 2778 C C . ASN A 1 372 ? 8.516 -13.344 9.109 1 95.19 372 ASN A C 1
ATOM 2780 O O . ASN A 1 372 ? 7.352 -12.938 9.086 1 95.19 372 ASN A O 1
ATOM 2784 N N . TYR A 1 373 ? 8.758 -14.617 8.805 1 94.69 373 TYR A N 1
ATOM 2785 C CA . TYR A 1 373 ? 7.723 -15.523 8.312 1 94.69 373 TYR A CA 1
ATOM 2786 C C . TYR A 1 373 ? 6.715 -15.844 9.406 1 94.69 373 TYR A C 1
ATOM 2788 O O . TYR A 1 373 ? 5.523 -16.031 9.133 1 94.69 373 TYR A O 1
ATOM 2796 N N . PHE A 1 374 ? 7.254 -16.016 10.625 1 92.88 374 PHE A N 1
ATOM 2797 C CA . PHE A 1 374 ? 6.406 -16.266 11.781 1 92.88 374 PHE A CA 1
ATOM 2798 C C . PHE A 1 374 ? 6.672 -15.25 12.883 1 92.88 374 PHE A C 1
ATOM 2800 O O . PHE A 1 374 ? 7.652 -15.367 13.625 1 92.88 374 PHE A O 1
ATOM 2807 N N . GLU A 1 375 ? 5.793 -14.336 13.078 1 87.5 375 GLU A N 1
ATOM 2808 C CA . GLU A 1 375 ? 6.031 -13.273 14.055 1 87.5 375 GLU A CA 1
ATOM 2809 C C . GLU A 1 375 ? 6.141 -13.844 15.469 1 87.5 375 GLU A C 1
ATOM 2811 O O . GLU A 1 375 ? 6.754 -13.227 16.344 1 87.5 375 GLU A O 1
ATOM 2816 N N . ASP A 1 376 ? 5.555 -15.031 15.656 1 88.62 376 ASP A N 1
ATOM 2817 C CA . ASP A 1 376 ? 5.633 -15.68 16.953 1 88.62 376 ASP A CA 1
ATOM 2818 C C . ASP A 1 376 ? 6.734 -16.734 16.984 1 88.62 376 ASP A C 1
ATOM 2820 O O . ASP A 1 376 ? 6.805 -17.547 17.906 1 88.62 376 ASP A O 1
ATOM 2824 N N . GLY A 1 377 ? 7.441 -16.859 15.945 1 90.38 377 GLY A N 1
ATOM 2825 C CA . GLY A 1 377 ? 8.539 -17.812 15.867 1 90.38 377 GLY A CA 1
ATOM 2826 C C . GLY A 1 377 ? 8.078 -19.234 15.609 1 90.38 377 GLY A C 1
ATOM 2827 O O . GLY A 1 377 ? 8.812 -20.188 15.875 1 90.38 377 GLY A O 1
ATOM 2828 N N . GLY A 1 378 ? 6.879 -19.484 15.141 1 93.06 378 GLY A N 1
ATOM 2829 C CA . GLY A 1 378 ? 6.355 -20.797 14.805 1 93.06 378 GLY A CA 1
ATOM 2830 C C . GLY A 1 378 ? 5.551 -21.422 15.93 1 93.06 378 GLY A C 1
ATOM 2831 O O . GLY A 1 378 ? 5.082 -22.562 15.805 1 93.06 378 GLY A O 1
ATOM 2832 N N . ALA A 1 379 ? 5.293 -20.672 17.031 1 92.94 379 ALA A N 1
ATOM 2833 C CA . ALA A 1 379 ? 4.617 -21.203 18.203 1 92.94 379 ALA A CA 1
ATOM 2834 C C . ALA A 1 379 ? 3.193 -21.641 17.875 1 92.94 379 ALA A C 1
ATOM 2836 O O . ALA A 1 379 ? 2.734 -22.688 18.328 1 92.94 379 ALA A O 1
ATOM 2837 N N . ASN A 1 380 ? 2.48 -20.922 17.109 1 92.19 380 ASN A N 1
ATOM 2838 C CA . ASN A 1 380 ? 1.1 -21.25 16.766 1 92.19 380 ASN A CA 1
ATOM 2839 C C . ASN A 1 380 ? 1.012 -22.516 15.922 1 92.19 380 ASN A C 1
ATOM 2841 O O . ASN A 1 380 ? 0.103 -23.328 16.109 1 92.19 380 ASN A O 1
ATOM 2845 N N . ILE A 1 381 ? 1.874 -22.688 14.953 1 95.25 381 ILE A N 1
ATOM 2846 C CA . ILE A 1 381 ? 1.899 -23.875 14.102 1 95.25 381 ILE A CA 1
ATOM 2847 C C . ILE A 1 381 ? 2.113 -25.109 14.961 1 95.25 381 ILE A C 1
ATOM 2849 O O . ILE A 1 381 ? 1.41 -26.109 14.805 1 95.25 381 ILE A O 1
ATOM 2853 N N . ARG A 1 382 ? 3.033 -25.031 15.875 1 96.19 382 ARG A N 1
ATOM 2854 C CA . ARG A 1 382 ? 3.309 -26.156 16.766 1 96.19 382 ARG A CA 1
ATOM 2855 C C . ARG A 1 382 ? 2.1 -26.469 17.641 1 96.19 382 ARG A C 1
ATOM 2857 O O . ARG A 1 382 ? 1.766 -27.641 17.859 1 96.19 382 ARG A O 1
ATOM 2864 N N . ALA A 1 383 ? 1.478 -25.453 18.109 1 95.62 383 ALA A N 1
ATOM 2865 C CA . ALA A 1 383 ? 0.301 -25.625 18.953 1 95.62 383 ALA A CA 1
ATOM 2866 C C . ALA A 1 383 ? -0.838 -26.281 18.188 1 95.62 383 ALA A C 1
ATOM 2868 O O . ALA A 1 383 ? -1.554 -27.141 18.719 1 95.62 383 ALA A O 1
ATOM 2869 N N . ILE A 1 384 ? -1.063 -25.953 16.938 1 96 384 ILE A N 1
ATOM 2870 C CA . ILE A 1 384 ? -2.113 -26.516 16.094 1 96 384 ILE A CA 1
ATOM 2871 C C . ILE A 1 384 ? -1.825 -27.984 15.812 1 96 384 ILE A C 1
ATOM 2873 O O . ILE A 1 384 ? -2.727 -28.828 15.883 1 96 384 ILE A O 1
ATOM 2877 N N . CYS A 1 385 ? -0.607 -28.297 15.469 1 96.69 385 CYS A N 1
ATOM 2878 C CA . CYS A 1 385 ? -0.218 -29.688 15.234 1 96.69 385 CYS A CA 1
ATOM 2879 C C . CYS A 1 385 ? -0.445 -30.531 16.484 1 96.69 385 CYS A C 1
ATOM 2881 O O . CYS A 1 385 ? -0.974 -31.641 16.391 1 96.69 385 CYS A O 1
ATOM 2883 N N . GLU A 1 386 ? -0.042 -29.969 17.609 1 97.19 386 GLU A N 1
ATOM 2884 C CA . GLU A 1 386 ? -0.218 -30.672 18.875 1 97.19 386 GLU A CA 1
ATOM 2885 C C . GLU A 1 386 ? -1.693 -30.938 19.156 1 97.19 386 GLU A C 1
ATOM 2887 O O . GLU A 1 386 ? -2.061 -32.062 19.562 1 97.19 386 GLU A O 1
ATOM 2892 N N . LYS A 1 387 ? -2.508 -29.969 18.953 1 96 387 LYS A N 1
ATOM 2893 C CA . LYS A 1 387 ? -3.943 -30.094 19.188 1 96 387 LYS A CA 1
ATOM 2894 C C . LYS A 1 387 ? -4.547 -31.188 18.312 1 96 387 LYS A C 1
ATOM 2896 O O . LYS A 1 387 ? -5.465 -31.891 18.734 1 96 387 LYS A O 1
ATOM 2901 N N . GLY A 1 388 ? -4.098 -31.359 17.078 1 95.5 388 GLY A N 1
ATOM 2902 C CA . GLY A 1 388 ? -4.602 -32.375 16.156 1 95.5 388 GLY A CA 1
ATOM 2903 C C . GLY A 1 388 ? -3.951 -33.719 16.344 1 95.5 388 GLY A C 1
ATOM 2904 O O . GLY A 1 388 ? -4.359 -34.719 15.711 1 95.5 388 GLY A O 1
ATOM 2905 N N . GLY A 1 389 ? -2.984 -33.781 17.156 1 95.38 389 GLY A N 1
ATOM 2906 C CA . GLY A 1 389 ? -2.25 -35 17.391 1 95.38 389 GLY A CA 1
ATOM 2907 C C . GLY A 1 389 ? -1.378 -35.406 16.203 1 95.38 389 GLY A C 1
ATOM 2908 O O . GLY A 1 389 ? -1.159 -36.594 15.969 1 95.38 389 GLY A O 1
ATOM 2909 N N . GLU A 1 390 ? -0.96 -34.5 15.383 1 94.94 390 GLU A N 1
ATOM 2910 C CA . GLU A 1 390 ? -0.151 -34.844 14.219 1 94.94 390 GLU A CA 1
ATOM 2911 C C . GLU A 1 390 ? 1.302 -34.406 14.406 1 94.94 390 GLU A C 1
ATOM 2913 O O . GLU A 1 390 ? 1.584 -33.469 15.141 1 94.94 390 GLU A O 1
ATOM 2918 N N . ALA A 1 391 ? 2.16 -35.062 13.828 1 95.69 391 ALA A N 1
ATOM 2919 C CA . ALA A 1 391 ? 3.584 -34.719 13.867 1 95.69 391 ALA A CA 1
ATOM 2920 C C . ALA A 1 391 ? 3.889 -33.5 12.992 1 95.69 391 ALA A C 1
ATOM 2922 O O . ALA A 1 391 ? 3.277 -33.344 11.93 1 95.69 391 ALA A O 1
ATOM 2923 N N . VAL A 1 392 ? 4.828 -32.719 13.484 1 97.38 392 VAL A N 1
ATOM 2924 C CA . VAL A 1 392 ? 5.375 -31.672 12.625 1 97.38 392 VAL A CA 1
ATOM 2925 C C . VAL A 1 392 ? 6.289 -32.281 11.57 1 97.38 392 VAL A C 1
ATOM 2927 O O . VAL A 1 392 ? 7.277 -32.938 11.906 1 97.38 392 VAL A O 1
ATOM 2930 N N . LEU A 1 393 ? 6.012 -32.094 10.312 1 97.5 393 LEU A N 1
ATOM 2931 C CA . LEU A 1 393 ? 6.754 -32.688 9.211 1 97.5 393 LEU A CA 1
ATOM 2932 C C . LEU A 1 393 ? 8.117 -32.031 9.039 1 97.5 393 LEU A C 1
ATOM 2934 O O . LEU A 1 393 ? 8.312 -30.891 9.461 1 97.5 393 LEU A O 1
ATOM 2938 N N . PRO A 1 394 ? 9.023 -32.719 8.414 1 96.69 394 PRO A N 1
ATOM 2939 C CA . PRO A 1 394 ? 10.414 -32.281 8.344 1 96.69 394 PRO A CA 1
ATOM 2940 C C . PRO A 1 394 ? 10.547 -30.891 7.68 1 96.69 394 PRO A C 1
ATOM 2942 O O . PRO A 1 394 ? 11.312 -30.047 8.156 1 96.69 394 PRO A O 1
ATOM 2945 N N . LEU A 1 395 ? 9.875 -30.625 6.629 1 97.12 395 LEU A N 1
ATOM 2946 C CA . LEU A 1 395 ? 10.008 -29.344 5.949 1 97.12 395 LEU A CA 1
ATOM 2947 C C . LEU A 1 395 ? 9.375 -28.219 6.773 1 97.12 395 LEU A C 1
ATOM 2949 O O . LEU A 1 395 ? 9.805 -27.078 6.703 1 97.12 395 LEU A O 1
ATOM 2953 N N . THR A 1 396 ? 8.305 -28.531 7.531 1 97.31 396 THR A N 1
ATOM 2954 C CA . THR A 1 396 ? 7.742 -27.578 8.469 1 97.31 396 THR A CA 1
ATOM 2955 C C . THR A 1 396 ? 8.75 -27.219 9.562 1 97.31 396 THR A C 1
ATOM 2957 O O . THR A 1 396 ? 8.953 -26.047 9.875 1 97.31 396 THR A O 1
ATOM 2960 N N . GLU A 1 397 ? 9.367 -28.281 10.086 1 97.31 397 GLU A N 1
ATOM 2961 C CA . GLU A 1 397 ? 10.406 -28.062 11.086 1 97.31 397 GLU A CA 1
ATOM 2962 C C . GLU A 1 397 ? 11.539 -27.219 10.531 1 97.31 397 GLU A C 1
ATOM 2964 O O . GLU A 1 397 ? 12.039 -26.312 11.203 1 97.31 397 GLU A O 1
ATOM 2969 N N . TRP A 1 398 ? 11.898 -27.516 9.344 1 96.69 398 TRP A N 1
ATOM 2970 C CA . TRP A 1 398 ? 12.992 -26.812 8.695 1 96.69 398 TRP A CA 1
ATOM 2971 C C . TRP A 1 398 ? 12.695 -25.312 8.602 1 96.69 398 TRP A C 1
ATOM 2973 O O . TRP A 1 398 ? 13.539 -24.484 8.953 1 96.69 398 TRP A O 1
ATOM 2983 N N . ILE A 1 399 ? 11.539 -24.875 8.125 1 97.19 399 ILE A N 1
ATOM 2984 C CA . ILE A 1 399 ? 11.242 -23.469 7.906 1 97.19 399 ILE A CA 1
ATOM 2985 C C . ILE A 1 399 ? 11.102 -22.75 9.25 1 97.19 399 ILE A C 1
ATOM 2987 O O . ILE A 1 399 ? 11.461 -21.578 9.375 1 97.19 399 ILE A O 1
ATOM 2991 N N . ILE A 1 400 ? 10.602 -23.438 10.297 1 97.06 400 ILE A N 1
ATOM 2992 C CA . ILE A 1 400 ? 10.539 -22.844 11.633 1 97.06 400 ILE A CA 1
ATOM 2993 C C . ILE A 1 400 ? 11.953 -22.594 12.148 1 97.06 400 ILE A C 1
ATOM 2995 O O . ILE A 1 400 ? 12.219 -21.547 12.734 1 97.06 400 ILE A O 1
ATOM 2999 N N . ASN A 1 401 ? 12.812 -23.547 11.93 1 97.31 401 ASN A N 1
ATOM 3000 C CA . ASN A 1 401 ? 14.203 -23.359 12.336 1 97.31 401 ASN A CA 1
ATOM 3001 C C . ASN A 1 401 ? 14.859 -22.203 11.594 1 97.31 401 ASN A C 1
ATOM 3003 O O . ASN A 1 401 ? 15.648 -21.453 12.172 1 97.31 401 ASN A O 1
ATOM 3007 N N . GLU A 1 402 ? 14.617 -22.062 10.281 1 96.62 402 GLU A N 1
ATOM 3008 C CA . GLU A 1 402 ? 15.117 -20.938 9.508 1 96.62 402 GLU A CA 1
ATOM 3009 C C . GLU A 1 402 ? 14.633 -19.609 10.086 1 96.62 402 GLU A C 1
ATOM 3011 O O . GLU A 1 402 ? 15.375 -18.625 10.117 1 96.62 402 GLU A O 1
ATOM 3016 N N . CYS A 1 403 ? 13.391 -19.594 10.523 1 96.38 403 CYS A N 1
ATOM 3017 C CA . CYS A 1 403 ? 12.836 -18.406 11.148 1 96.38 403 CYS A CA 1
ATOM 3018 C C . CYS A 1 403 ? 13.609 -18.047 12.406 1 96.38 403 CYS A C 1
ATOM 3020 O O . CYS A 1 403 ? 13.984 -16.891 12.602 1 96.38 403 CYS A O 1
ATOM 3022 N N . GLN A 1 404 ? 13.859 -19 13.219 1 96.38 404 GLN A N 1
ATOM 3023 C CA . GLN A 1 404 ? 14.562 -18.766 14.477 1 96.38 404 GLN A CA 1
ATOM 3024 C C . GLN A 1 404 ? 15.992 -18.281 14.227 1 96.38 404 GLN A C 1
ATOM 3026 O O . GLN A 1 404 ? 16.469 -17.375 14.906 1 96.38 404 GLN A O 1
ATOM 3031 N N . LYS A 1 405 ? 16.625 -18.891 13.25 1 96.12 405 LYS A N 1
ATOM 3032 C CA . LYS A 1 405 ? 17.969 -18.469 12.875 1 96.12 405 LYS A CA 1
ATOM 3033 C C . LYS A 1 405 ? 17.953 -17.031 12.375 1 96.12 405 LYS A C 1
ATOM 3035 O O . LYS A 1 405 ? 18.828 -16.234 12.75 1 96.12 405 LYS A O 1
ATOM 3040 N N . GLY A 1 406 ? 17.047 -16.719 11.469 1 95.56 406 GLY A N 1
ATOM 3041 C CA . GLY A 1 406 ? 16.906 -15.367 10.961 1 95.56 406 GLY A CA 1
ATOM 3042 C C . GLY A 1 406 ? 16.672 -14.344 12.055 1 95.56 406 GLY A C 1
ATOM 3043 O O . GLY A 1 406 ? 17.281 -13.273 12.047 1 95.56 406 GLY A O 1
ATOM 3044 N N . ARG A 1 407 ? 15.852 -14.594 13 1 95.06 407 ARG A N 1
ATOM 3045 C CA . ARG A 1 407 ? 15.539 -13.688 14.094 1 95.06 407 ARG A CA 1
ATOM 3046 C C . ARG A 1 407 ? 16.781 -13.398 14.938 1 95.06 407 ARG A C 1
ATOM 3048 O O . ARG A 1 407 ? 16.953 -12.273 15.422 1 95.06 407 ARG A O 1
ATOM 3055 N N . LYS A 1 408 ? 17.594 -14.312 15.164 1 94.44 408 LYS A N 1
ATOM 3056 C CA . LYS A 1 408 ? 18.828 -14.141 15.938 1 94.44 408 LYS A CA 1
ATOM 3057 C C . LYS A 1 408 ? 19.797 -13.227 15.203 1 94.44 408 LYS A C 1
ATOM 3059 O O . LYS A 1 408 ? 20.547 -12.469 15.836 1 94.44 408 LYS A O 1
ATOM 3064 N N . SER A 1 409 ? 19.734 -13.273 13.906 1 95.75 409 SER A N 1
ATOM 3065 C CA . SER A 1 409 ? 20.75 -12.586 13.109 1 95.75 409 SER A CA 1
ATOM 3066 C C . SER A 1 409 ? 20.297 -11.18 12.734 1 95.75 409 SER A C 1
ATOM 3068 O O . SER A 1 409 ? 21.125 -10.281 12.562 1 95.75 409 SER A O 1
ATOM 3070 N N . VAL A 1 410 ? 19.031 -10.898 12.609 1 96.25 410 VAL A N 1
ATOM 3071 C CA . VAL A 1 410 ? 18.547 -9.664 12 1 96.25 410 VAL A CA 1
ATOM 3072 C C . VAL A 1 410 ? 18.281 -8.617 13.078 1 96.25 410 VAL A C 1
ATOM 3074 O O . VAL A 1 410 ? 18.766 -7.484 12.984 1 96.25 410 VAL A O 1
ATOM 3077 N N . ALA A 1 411 ? 17.531 -8.883 14.07 1 93.38 411 ALA A N 1
ATOM 3078 C CA . ALA A 1 411 ? 17.203 -7.945 15.141 1 93.38 411 ALA A CA 1
ATOM 3079 C C . ALA A 1 411 ? 16.562 -8.664 16.328 1 93.38 411 ALA A C 1
ATOM 3081 O O . ALA A 1 411 ? 15.891 -9.688 16.141 1 93.38 411 ALA A O 1
ATOM 3082 N N . SER A 1 412 ? 16.578 -8.023 17.484 1 88.88 412 SER A N 1
ATOM 3083 C CA . SER A 1 412 ? 16.062 -8.633 18.703 1 88.88 412 SER A CA 1
ATOM 3084 C C . SER A 1 412 ? 14.594 -8.305 18.922 1 88.88 412 SER A C 1
ATOM 3086 O O . SER A 1 412 ? 13.859 -9.07 19.562 1 88.88 412 SER A O 1
ATOM 3088 N N . SER A 1 413 ? 14.156 -7.164 18.375 1 86.44 413 SER A N 1
ATOM 3089 C CA . SER A 1 413 ? 12.773 -6.746 18.594 1 86.44 413 SER A CA 1
ATOM 3090 C C . SER A 1 413 ? 11.938 -6.895 17.328 1 86.44 413 SER A C 1
ATOM 3092 O O . SER A 1 413 ? 12.469 -6.824 16.219 1 86.44 413 SER A O 1
ATOM 3094 N N . PRO A 1 414 ? 10.617 -7.133 17.5 1 84.31 414 PRO A N 1
ATOM 3095 C CA . PRO A 1 414 ? 9.734 -7.164 16.328 1 84.31 414 PRO A CA 1
ATOM 3096 C C . PRO A 1 414 ? 9.828 -5.895 15.484 1 84.31 414 PRO A C 1
ATOM 3098 O O . PRO A 1 414 ? 9.781 -5.965 14.258 1 84.31 414 PRO A O 1
ATOM 3101 N N . GLU A 1 415 ? 9.992 -4.781 16.141 1 85.31 415 GLU A N 1
ATOM 3102 C CA . GLU A 1 415 ? 10.125 -3.514 15.422 1 85.31 415 GLU A CA 1
ATOM 3103 C C . GLU A 1 415 ? 11.414 -3.475 14.602 1 85.31 415 GLU A C 1
ATOM 3105 O O . GLU A 1 415 ? 11.422 -2.979 13.469 1 85.31 415 GLU A O 1
ATOM 3110 N N . GLY A 1 416 ? 12.422 -3.98 15.203 1 89.81 416 GLY A N 1
ATOM 3111 C CA . GLY A 1 416 ? 13.688 -4.035 14.492 1 89.81 416 GLY A CA 1
ATOM 3112 C C . GLY A 1 416 ? 13.641 -4.922 13.258 1 89.81 416 GLY A C 1
ATOM 3113 O O . GLY A 1 416 ? 14.281 -4.621 12.25 1 89.81 416 GLY A O 1
ATOM 3114 N N . LEU A 1 417 ? 12.945 -6.051 13.383 1 93.19 417 LEU A N 1
ATOM 3115 C CA . LEU A 1 417 ? 12.789 -6.945 12.242 1 93.19 417 LEU A CA 1
ATOM 3116 C C . LEU A 1 417 ? 12.062 -6.246 11.102 1 93.19 417 LEU A C 1
ATOM 3118 O O . LEU A 1 417 ? 12.469 -6.355 9.945 1 93.19 417 LEU A O 1
ATOM 3122 N N . LYS A 1 418 ? 11.062 -5.473 11.422 1 92.31 418 LYS A N 1
ATOM 3123 C CA . LYS A 1 418 ? 10.281 -4.762 10.414 1 92.31 418 LYS A CA 1
ATOM 3124 C C . LYS A 1 418 ? 11.062 -3.588 9.836 1 92.31 418 LYS A C 1
ATOM 3126 O O . LYS A 1 418 ? 10.93 -3.264 8.648 1 92.31 418 LYS A O 1
ATOM 3131 N N . GLU A 1 419 ? 11.828 -2.957 10.703 1 92.62 419 GLU A N 1
ATOM 3132 C CA . GLU A 1 419 ? 12.703 -1.896 10.219 1 92.62 419 GLU A CA 1
ATOM 3133 C C . GLU A 1 419 ? 13.672 -2.422 9.164 1 92.62 419 GLU A C 1
ATOM 3135 O O . GLU A 1 419 ? 13.898 -1.771 8.141 1 92.62 419 GLU A O 1
ATOM 3140 N N . ALA A 1 420 ? 14.242 -3.576 9.453 1 95.69 420 ALA A N 1
ATOM 3141 C CA . ALA A 1 420 ? 15.148 -4.195 8.492 1 95.69 420 ALA A CA 1
ATOM 3142 C C . ALA A 1 420 ? 14.43 -4.539 7.195 1 95.69 420 ALA A C 1
ATOM 3144 O O . ALA A 1 420 ? 14.984 -4.359 6.105 1 95.69 420 ALA A O 1
ATOM 3145 N N . ARG A 1 421 ? 13.266 -5.07 7.328 1 96.19 421 ARG A N 1
ATOM 3146 C CA . ARG A 1 421 ? 12.422 -5.379 6.18 1 96.19 421 ARG A CA 1
ATOM 3147 C C . ARG A 1 421 ? 12.227 -4.148 5.301 1 96.19 421 ARG A C 1
ATOM 3149 O O . ARG A 1 421 ? 12.508 -4.188 4.102 1 96.19 421 ARG A O 1
ATOM 3156 N N . ASP A 1 422 ? 11.805 -3.061 5.898 1 94.94 422 ASP A N 1
ATOM 3157 C CA . ASP A 1 422 ? 11.477 -1.843 5.16 1 94.94 422 ASP A CA 1
ATOM 3158 C C . ASP A 1 422 ? 12.727 -1.217 4.551 1 94.94 422 ASP A C 1
ATOM 3160 O O . ASP A 1 422 ? 12.688 -0.702 3.432 1 94.94 422 ASP A O 1
ATOM 3164 N N . ALA A 1 423 ? 13.789 -1.224 5.312 1 96 423 ALA A N 1
ATOM 3165 C CA . ALA A 1 423 ? 15.047 -0.693 4.797 1 96 423 ALA A CA 1
ATOM 3166 C C . ALA A 1 423 ? 15.508 -1.473 3.568 1 96 423 ALA A C 1
ATOM 3168 O O . ALA A 1 423 ? 16 -0.886 2.604 1 96 423 ALA A O 1
ATOM 3169 N N . TYR A 1 424 ? 15.406 -2.799 3.619 1 98 424 TYR A N 1
ATOM 3170 C CA . TYR A 1 424 ? 15.797 -3.635 2.49 1 98 424 TYR A CA 1
ATOM 3171 C C . TYR A 1 424 ? 14.914 -3.361 1.276 1 98 424 TYR A C 1
ATOM 3173 O O . TYR A 1 424 ? 15.406 -3.295 0.147 1 98 424 TYR A O 1
ATOM 3181 N N . ARG A 1 425 ? 13.625 -3.23 1.481 1 97.81 425 ARG A N 1
ATOM 3182 C CA . ARG A 1 425 ? 12.695 -2.895 0.404 1 97.81 425 ARG A CA 1
ATOM 3183 C C . ARG A 1 425 ? 13.125 -1.613 -0.305 1 97.81 425 ARG A C 1
ATOM 3185 O O . ARG A 1 425 ? 13.18 -1.566 -1.536 1 97.81 425 ARG A O 1
ATOM 3192 N N . GLN A 1 426 ? 13.422 -0.628 0.48 1 97.31 426 GLN A N 1
ATOM 3193 C CA . GLN A 1 426 ? 13.852 0.652 -0.076 1 97.31 426 GLN A CA 1
ATOM 3194 C C . GLN A 1 426 ? 15.172 0.517 -0.816 1 97.31 426 GLN A C 1
ATOM 3196 O O . GLN A 1 426 ? 15.32 1.002 -1.94 1 97.31 426 GLN A O 1
ATOM 3201 N N . ALA A 1 427 ? 16.109 -0.135 -0.19 1 98.12 427 ALA A N 1
ATOM 3202 C CA . ALA A 1 427 ? 17.438 -0.301 -0.789 1 98.12 427 ALA A CA 1
ATOM 3203 C C . ALA A 1 427 ? 17.344 -1.05 -2.115 1 98.12 427 ALA A C 1
ATOM 3205 O O . ALA A 1 427 ? 18.031 -0.702 -3.078 1 98.12 427 ALA A O 1
ATOM 3206 N N . TYR A 1 428 ? 16.562 -2.076 -2.137 1 98.62 428 TYR A N 1
ATOM 3207 C CA . TYR A 1 428 ? 16.453 -2.854 -3.365 1 98.62 428 TYR A CA 1
ATOM 3208 C C . TYR A 1 428 ? 15.805 -2.027 -4.473 1 98.62 428 TYR A C 1
ATOM 3210 O O . TYR A 1 428 ? 16.188 -2.146 -5.641 1 98.62 428 TYR A O 1
ATOM 3218 N N . SER A 1 429 ? 14.766 -1.295 -4.133 1 97.69 429 SER A N 1
ATOM 3219 C CA . SER A 1 429 ? 14.156 -0.404 -5.113 1 97.69 429 SER A CA 1
ATOM 3220 C C . SER A 1 429 ? 15.18 0.575 -5.68 1 97.69 429 SER A C 1
ATOM 3222 O O . SER A 1 429 ? 15.211 0.82 -6.891 1 97.69 429 SER A O 1
ATOM 3224 N N . ASP A 1 430 ? 16 1.175 -4.805 1 97.19 430 ASP A N 1
ATOM 3225 C CA . ASP A 1 430 ? 17.062 2.068 -5.254 1 97.19 430 ASP A CA 1
ATOM 3226 C C . ASP A 1 430 ? 18.047 1.343 -6.176 1 97.19 430 ASP A C 1
ATOM 3228 O O . ASP A 1 430 ? 18.469 1.895 -7.195 1 97.19 430 ASP A O 1
ATOM 3232 N N . HIS A 1 431 ? 18.375 0.117 -5.754 1 98.25 431 HIS A N 1
ATOM 3233 C CA . HIS A 1 431 ? 19.25 -0.71 -6.574 1 98.25 431 HIS A CA 1
ATOM 3234 C C . HIS A 1 431 ? 18.656 -0.955 -7.953 1 98.25 431 HIS A C 1
ATOM 3236 O O . HIS A 1 431 ? 19.328 -0.782 -8.969 1 98.25 431 HIS A O 1
ATOM 3242 N N . TRP A 1 432 ? 17.391 -1.347 -7.988 1 98.06 432 TRP A N 1
ATOM 3243 C CA . TRP A 1 432 ? 16.656 -1.588 -9.227 1 98.06 432 TRP A CA 1
ATOM 3244 C C . TRP A 1 432 ? 16.703 -0.365 -10.141 1 98.06 432 TRP A C 1
ATOM 3246 O O . TRP A 1 432 ? 16.875 -0.492 -11.352 1 98.06 432 TRP A O 1
ATOM 3256 N N . ASN A 1 433 ? 16.594 0.809 -9.555 1 96 433 ASN A N 1
ATOM 3257 C CA . ASN A 1 433 ? 16.516 2.059 -10.312 1 96 433 ASN A CA 1
ATOM 3258 C C . ASN A 1 433 ? 17.844 2.361 -11.016 1 96 433 ASN A C 1
ATOM 3260 O O . ASN A 1 433 ? 17.891 3.213 -11.906 1 96 433 ASN A O 1
ATOM 3264 N N . GLN A 1 434 ? 18.859 1.685 -10.594 1 96.75 434 GLN A N 1
ATOM 3265 C CA . GLN A 1 434 ? 20.141 1.891 -11.242 1 96.75 434 GLN A CA 1
ATOM 3266 C C . GLN A 1 434 ? 20.188 1.208 -12.609 1 96.75 434 GLN A C 1
ATOM 3268 O O . GLN A 1 434 ? 21.062 1.489 -13.422 1 96.75 434 GLN A O 1
ATOM 3273 N N . PHE A 1 435 ? 19.203 0.343 -12.734 1 96.62 435 PHE A N 1
ATOM 3274 C CA . PHE A 1 435 ? 19.109 -0.366 -14.008 1 96.62 435 PHE A CA 1
ATOM 3275 C C . PHE A 1 435 ? 17.984 0.207 -14.859 1 96.62 435 PHE A C 1
ATOM 3277 O O . PHE A 1 435 ? 16.906 0.496 -14.352 1 96.62 435 PHE A O 1
ATOM 3284 N N . ASP A 1 436 ? 18.266 0.628 -15.984 1 93.88 436 ASP A N 1
ATOM 3285 C CA . ASP A 1 436 ? 17.234 1.129 -16.891 1 93.88 436 ASP A CA 1
ATOM 3286 C C . ASP A 1 436 ? 16.453 -0.021 -17.5 1 93.88 436 ASP A C 1
ATOM 3288 O O . ASP A 1 436 ? 16.547 -0.282 -18.703 1 93.88 436 ASP A O 1
ATOM 3292 N N . VAL A 1 437 ? 15.586 -0.706 -16.625 1 97.94 437 VAL A N 1
ATOM 3293 C CA . VAL A 1 437 ? 14.797 -1.843 -17.094 1 97.94 437 VAL A CA 1
ATOM 3294 C C . VAL A 1 437 ? 13.336 -1.661 -16.688 1 97.94 437 VAL A C 1
ATOM 3296 O O . VAL A 1 437 ? 13.039 -1.024 -15.672 1 97.94 437 VAL A O 1
ATOM 3299 N N . ASP A 1 438 ? 12.43 -2.174 -17.453 1 98.12 438 ASP A N 1
ATOM 3300 C CA . ASP A 1 438 ? 11 -2.189 -17.156 1 98.12 438 ASP A CA 1
ATOM 3301 C C . ASP A 1 438 ? 10.633 -3.359 -16.25 1 98.12 438 ASP A C 1
ATOM 3303 O O . ASP A 1 438 ? 9.844 -3.207 -15.32 1 98.12 438 ASP A O 1
ATOM 3307 N N . VAL A 1 439 ? 11.172 -4.488 -16.531 1 98.75 439 VAL A N 1
ATOM 3308 C CA . VAL A 1 439 ? 10.93 -5.719 -15.789 1 98.75 439 VAL A CA 1
ATOM 3309 C C . VAL A 1 439 ? 12.227 -6.516 -15.664 1 98.75 439 VAL A C 1
ATOM 3311 O O . VAL A 1 439 ? 13.203 -6.234 -16.359 1 98.75 439 VAL A O 1
ATOM 3314 N N . VAL A 1 440 ? 12.18 -7.461 -14.734 1 98.88 440 VAL A N 1
ATOM 3315 C CA . VAL A 1 440 ? 13.289 -8.383 -14.547 1 98.88 440 VAL A CA 1
ATOM 3316 C C . VAL A 1 440 ? 12.836 -9.812 -14.852 1 98.88 440 VAL A C 1
ATOM 3318 O O . VAL A 1 440 ? 11.734 -10.211 -14.461 1 98.88 440 VAL A O 1
ATOM 3321 N N . LEU A 1 441 ? 13.617 -10.453 -15.656 1 98.88 441 LEU A N 1
ATOM 3322 C CA . LEU A 1 441 ? 13.414 -11.875 -15.914 1 98.88 441 LEU A CA 1
ATOM 3323 C C . LEU A 1 441 ? 14.383 -12.719 -15.086 1 98.88 441 LEU A C 1
ATOM 3325 O O . LEU A 1 441 ? 15.594 -12.484 -15.117 1 98.88 441 LEU A O 1
ATOM 3329 N N . ALA A 1 442 ? 13.859 -13.68 -14.352 1 98.81 442 ALA A N 1
ATOM 3330 C CA . ALA A 1 442 ? 14.664 -14.461 -13.43 1 98.81 442 ALA A CA 1
ATOM 3331 C C . ALA A 1 442 ? 14.227 -15.922 -13.422 1 98.81 442 ALA A C 1
ATOM 3333 O O . ALA A 1 442 ? 13.117 -16.25 -13.852 1 98.81 442 ALA A O 1
ATOM 3334 N N . PRO A 1 443 ? 15.188 -16.844 -12.992 1 98.5 443 PRO A N 1
ATOM 3335 C CA . PRO A 1 443 ? 14.719 -18.203 -12.719 1 98.5 443 PRO A CA 1
ATOM 3336 C C . PRO A 1 443 ? 13.734 -18.266 -11.555 1 98.5 443 PRO A C 1
ATOM 3338 O O . PRO A 1 443 ? 13.641 -17.312 -10.766 1 98.5 443 PRO A O 1
ATOM 3341 N N . ILE A 1 444 ? 12.984 -19.281 -11.492 1 98.5 444 ILE A N 1
ATOM 3342 C CA . ILE A 1 444 ? 12.039 -19.484 -10.398 1 98.5 444 ILE A CA 1
ATOM 3343 C C . ILE A 1 444 ? 12.648 -20.422 -9.359 1 98.5 444 ILE A C 1
ATOM 3345 O O . ILE A 1 444 ? 12.383 -20.297 -8.156 1 98.5 444 ILE A O 1
ATOM 3349 N N . TYR A 1 445 ? 13.414 -21.344 -9.758 1 97.38 445 TYR A N 1
ATOM 3350 C CA . TYR A 1 445 ? 14.047 -22.359 -8.938 1 97.38 445 TYR A CA 1
ATOM 3351 C C . TYR A 1 445 ? 15.391 -22.781 -9.516 1 97.38 445 TYR A C 1
ATOM 3353 O O . TYR A 1 445 ? 15.609 -22.688 -10.727 1 97.38 445 TYR A O 1
ATOM 3361 N N . PRO A 1 446 ? 16.344 -23.203 -8.711 1 95.75 446 PRO A N 1
ATOM 3362 C CA . PRO A 1 446 ? 17.688 -23.484 -9.227 1 95.75 446 PRO A CA 1
ATOM 3363 C C . PRO A 1 446 ? 17.75 -24.781 -10.039 1 95.75 446 PRO A C 1
ATOM 3365 O O . PRO A 1 446 ? 18.703 -24.984 -10.797 1 95.75 446 PRO A O 1
ATOM 3368 N N . SER A 1 447 ? 16.812 -25.641 -9.844 1 94.12 447 SER A N 1
ATOM 3369 C CA . SER A 1 447 ? 16.812 -26.953 -10.5 1 94.12 447 SER A CA 1
ATOM 3370 C C . SER A 1 447 ? 15.422 -27.312 -11.008 1 94.12 447 SER A C 1
ATOM 3372 O O . SER A 1 447 ? 14.477 -26.516 -10.883 1 94.12 447 SER A O 1
ATOM 3374 N N . VAL A 1 448 ? 15.336 -28.438 -11.711 1 94.81 448 VAL A N 1
ATOM 3375 C CA . VAL A 1 448 ? 14.039 -29.031 -12.016 1 94.81 448 VAL A CA 1
ATOM 3376 C C . VAL A 1 448 ? 13.445 -29.641 -10.742 1 94.81 448 VAL A C 1
ATOM 3378 O O . VAL A 1 448 ? 14.047 -29.562 -9.672 1 94.81 448 VAL A O 1
ATOM 3381 N N . ALA A 1 449 ? 12.203 -30.172 -10.852 1 96.62 449 ALA A N 1
ATOM 3382 C CA . ALA A 1 449 ? 11.586 -30.844 -9.719 1 96.62 449 ALA A CA 1
ATOM 3383 C C . ALA A 1 449 ? 12.516 -31.891 -9.133 1 96.62 449 ALA A C 1
ATOM 3385 O O . ALA A 1 449 ? 13.133 -32.656 -9.867 1 96.62 449 ALA A O 1
ATOM 3386 N N . GLY A 1 450 ? 12.727 -31.875 -7.848 1 95.44 450 GLY A N 1
ATOM 3387 C CA . GLY A 1 450 ? 13.594 -32.812 -7.156 1 95.44 450 GLY A CA 1
ATOM 3388 C C . GLY A 1 450 ? 12.836 -33.844 -6.355 1 95.44 450 GLY A C 1
ATOM 3389 O O . GLY A 1 450 ? 11.602 -33.875 -6.363 1 95.44 450 GLY A O 1
ATOM 3390 N N . PRO A 1 451 ? 13.609 -34.781 -5.727 1 96 451 PRO A N 1
ATOM 3391 C CA . PRO A 1 451 ? 12.961 -35.812 -4.91 1 96 451 PRO A CA 1
ATOM 3392 C C . PRO A 1 451 ? 12.188 -35.219 -3.732 1 96 451 PRO A C 1
ATOM 3394 O O . PRO A 1 451 ? 12.438 -34.094 -3.324 1 96 451 PRO A O 1
ATOM 3397 N N . HIS A 1 452 ? 11.25 -35.969 -3.244 1 96.38 452 HIS A N 1
ATOM 3398 C CA . HIS A 1 452 ? 10.391 -35.531 -2.15 1 96.38 452 HIS A CA 1
ATOM 3399 C C . HIS A 1 452 ? 11.203 -35.281 -0.884 1 96.38 452 HIS A C 1
ATOM 3401 O O . HIS A 1 452 ? 12.148 -36 -0.589 1 96.38 452 HIS A O 1
ATOM 3407 N N . GLY A 1 453 ? 10.82 -34.188 -0.222 1 95.38 453 GLY A N 1
ATOM 3408 C CA . GLY A 1 453 ? 11.391 -33.875 1.08 1 95.38 453 GLY A CA 1
ATOM 3409 C C . GLY A 1 453 ? 12.703 -33.094 0.992 1 95.38 453 GLY A C 1
ATOM 3410 O O . GLY A 1 453 ? 13.305 -32.781 2.016 1 95.38 453 GLY A O 1
ATOM 3411 N N . ALA A 1 454 ? 13.094 -32.719 -0.215 1 93.25 454 ALA A N 1
ATOM 3412 C CA . ALA A 1 454 ? 14.438 -32.188 -0.38 1 93.25 454 ALA A CA 1
ATOM 3413 C C . ALA A 1 454 ? 14.398 -30.703 -0.796 1 93.25 454 ALA A C 1
ATOM 3415 O O . ALA A 1 454 ? 15.438 -30.047 -0.895 1 93.25 454 ALA A O 1
ATOM 3416 N N . THR A 1 455 ? 13.273 -30.172 -1.03 1 94.25 455 THR A N 1
ATOM 3417 C CA . THR A 1 455 ? 13.125 -28.828 -1.578 1 94.25 455 THR A CA 1
ATOM 3418 C C . THR A 1 455 ? 13.242 -27.781 -0.475 1 94.25 455 THR A C 1
ATOM 3420 O O . THR A 1 455 ? 12.336 -27.641 0.353 1 94.25 455 THR A O 1
ATOM 3423 N N . ARG A 1 456 ? 14.344 -26.984 -0.508 1 93.31 456 ARG A N 1
ATOM 3424 C CA . ARG A 1 456 ? 14.594 -26.062 0.6 1 93.31 456 ARG A CA 1
ATOM 3425 C C . ARG A 1 456 ? 14.938 -24.672 0.089 1 93.31 456 ARG A C 1
ATOM 3427 O O . ARG A 1 456 ? 15.062 -23.734 0.874 1 93.31 456 ARG A O 1
ATOM 3434 N N . TYR A 1 457 ? 15.094 -24.469 -1.169 1 96.25 457 TYR A N 1
ATOM 3435 C CA . TYR A 1 457 ? 15.547 -23.172 -1.639 1 96.25 457 TYR A CA 1
ATOM 3436 C C . TYR A 1 457 ? 14.359 -22.281 -2.014 1 96.25 457 TYR A C 1
ATOM 3438 O O . TYR A 1 457 ? 13.617 -22.594 -2.945 1 96.25 457 TYR A O 1
ATOM 3446 N N . TRP A 1 458 ? 14.266 -21.188 -1.358 1 96.81 458 TRP A N 1
ATOM 3447 C CA . TRP A 1 458 ? 13.164 -20.25 -1.545 1 96.81 458 TRP A CA 1
ATOM 3448 C C . TRP A 1 458 ? 13.641 -18.969 -2.229 1 96.81 458 TRP A C 1
ATOM 3450 O O . TRP A 1 458 ? 12.836 -18.125 -2.609 1 96.81 458 TRP A O 1
ATOM 3460 N N . GLY A 1 459 ? 14.867 -18.781 -2.463 1 97.69 459 GLY A N 1
ATOM 3461 C CA . GLY A 1 459 ? 15.516 -17.5 -2.678 1 97.69 459 GLY A CA 1
ATOM 3462 C C . GLY A 1 459 ? 15.094 -16.828 -3.973 1 97.69 459 GLY A C 1
ATOM 3463 O O . GLY A 1 459 ? 15.008 -15.602 -4.047 1 97.69 459 GLY A O 1
ATOM 3464 N N . TYR A 1 460 ? 14.789 -17.547 -5.035 1 98.31 460 TYR A N 1
ATOM 3465 C CA . TYR A 1 460 ? 14.484 -16.969 -6.336 1 98.31 460 TYR A CA 1
ATOM 3466 C C . TYR A 1 460 ? 13.062 -16.406 -6.367 1 98.31 460 TYR A C 1
ATOM 3468 O O . TYR A 1 460 ? 12.703 -15.648 -7.27 1 98.31 460 TYR A O 1
ATOM 3476 N N . THR A 1 461 ? 12.234 -16.828 -5.426 1 98.5 461 THR A N 1
ATOM 3477 C CA . THR A 1 461 ? 10.844 -16.391 -5.445 1 98.5 461 THR A CA 1
ATOM 3478 C C . THR A 1 461 ? 10.539 -15.516 -4.227 1 98.5 461 THR A C 1
ATOM 3480 O O . THR A 1 461 ? 9.953 -14.438 -4.359 1 98.5 461 THR A O 1
ATOM 3483 N N . SER A 1 462 ? 11.039 -15.906 -3.033 1 98.5 462 SER A N 1
ATOM 3484 C CA . SER A 1 462 ? 10.656 -15.266 -1.778 1 98.5 462 SER A CA 1
ATOM 3485 C C . SER A 1 462 ? 11.148 -13.828 -1.721 1 98.5 462 SER A C 1
ATOM 3487 O O . SER A 1 462 ? 10.539 -12.984 -1.061 1 98.5 462 SER A O 1
ATOM 3489 N N . ILE A 1 463 ? 12.242 -13.516 -2.459 1 98.69 463 ILE A N 1
ATOM 3490 C CA . ILE A 1 463 ? 12.781 -12.164 -2.451 1 98.69 463 ILE A CA 1
ATOM 3491 C C . ILE A 1 463 ? 11.75 -11.188 -2.996 1 98.69 463 ILE A C 1
ATOM 3493 O O . ILE A 1 463 ? 11.617 -10.062 -2.5 1 98.69 463 ILE A O 1
ATOM 3497 N N . TRP A 1 464 ? 11.016 -11.617 -3.988 1 98.75 464 TRP A N 1
ATOM 3498 C CA . TRP A 1 464 ? 10.016 -10.758 -4.613 1 98.75 464 TRP A CA 1
ATOM 3499 C C . TRP A 1 464 ? 8.797 -10.594 -3.709 1 98.75 464 TRP A C 1
ATOM 3501 O O . TRP A 1 464 ? 8.133 -9.555 -3.727 1 98.75 464 TRP A O 1
ATOM 3511 N N . ASN A 1 465 ? 8.516 -11.609 -2.869 1 98.25 465 ASN A N 1
ATOM 3512 C CA . ASN A 1 465 ? 7.469 -11.469 -1.859 1 98.25 465 ASN A CA 1
ATOM 3513 C C . ASN A 1 465 ? 7.859 -10.453 -0.786 1 98.25 465 ASN A C 1
ATOM 3515 O O . ASN A 1 465 ? 7.031 -9.656 -0.35 1 98.25 465 ASN A O 1
ATOM 3519 N N . LEU A 1 466 ? 9.133 -10.555 -0.398 1 98.31 466 LEU A N 1
ATOM 3520 C CA . LEU A 1 466 ? 9.625 -9.555 0.539 1 98.31 466 LEU A CA 1
ATOM 3521 C C . LEU A 1 466 ? 9.414 -8.148 -0.009 1 98.31 466 LEU A C 1
ATOM 3523 O O . LEU A 1 466 ? 8.969 -7.254 0.714 1 98.31 466 LEU A O 1
ATOM 3527 N N . LEU A 1 467 ? 9.695 -7.984 -1.238 1 98.44 467 LEU A N 1
ATOM 3528 C CA . LEU A 1 467 ? 9.633 -6.68 -1.891 1 98.44 467 LEU A CA 1
ATOM 3529 C C . LEU A 1 467 ? 8.203 -6.34 -2.293 1 98.44 467 LEU A C 1
ATOM 3531 O O . LEU A 1 467 ? 7.91 -5.199 -2.652 1 98.44 467 LEU A O 1
ATOM 3535 N N . GLN A 1 468 ? 7.32 -7.348 -2.326 1 98.12 468 GLN A N 1
ATOM 3536 C CA . GLN A 1 468 ? 5.93 -7.242 -2.75 1 98.12 468 GLN A CA 1
ATOM 3537 C C . GLN A 1 468 ? 5.828 -6.961 -4.246 1 98.12 468 GLN A C 1
ATOM 3539 O O . GLN A 1 468 ? 4.977 -6.184 -4.68 1 98.12 468 GLN A O 1
ATOM 3544 N N . TYR A 1 469 ? 6.727 -7.496 -5 1 98.62 469 TYR A N 1
ATOM 3545 C CA . TYR A 1 469 ? 6.762 -7.332 -6.449 1 98.62 469 TYR A CA 1
ATOM 3546 C C . TYR A 1 469 ? 5.93 -8.406 -7.141 1 98.62 469 TYR A C 1
ATOM 3548 O O . TYR A 1 469 ? 6.094 -9.594 -6.875 1 98.62 469 TYR A O 1
ATOM 3556 N N . PRO A 1 470 ? 4.992 -7.973 -8 1 98.62 470 PRO A N 1
ATOM 3557 C CA . PRO A 1 470 ? 4.238 -8.969 -8.766 1 98.62 470 PRO A CA 1
ATOM 3558 C C . PRO A 1 470 ? 5.102 -9.703 -9.789 1 98.62 470 PRO A C 1
ATOM 3560 O O . PRO A 1 470 ? 6.129 -9.172 -10.227 1 98.62 470 PRO A O 1
ATOM 3563 N N . ALA A 1 471 ? 4.629 -10.906 -10.172 1 98.88 471 ALA A N 1
ATOM 3564 C CA . ALA A 1 471 ? 5.402 -11.711 -11.109 1 98.88 471 ALA A CA 1
ATOM 3565 C C . ALA A 1 471 ? 4.504 -12.703 -11.852 1 98.88 471 ALA A C 1
ATOM 3567 O O . ALA A 1 471 ? 3.562 -13.25 -11.273 1 98.88 471 ALA A O 1
ATOM 3568 N N . VAL A 1 472 ? 4.844 -12.891 -13.086 1 98.88 472 VAL A N 1
ATOM 3569 C CA . VAL A 1 472 ? 4.215 -13.922 -13.906 1 98.88 472 VAL A CA 1
ATOM 3570 C C . VAL A 1 472 ? 5.199 -15.07 -14.133 1 98.88 472 VAL A C 1
ATOM 3572 O O . VAL A 1 472 ? 6.32 -14.852 -14.594 1 98.88 472 VAL A O 1
ATOM 3575 N N . ALA A 1 473 ? 4.805 -16.266 -13.742 1 98.88 473 ALA A N 1
ATOM 3576 C CA . ALA A 1 473 ? 5.551 -17.469 -14.094 1 98.88 473 ALA A CA 1
ATOM 3577 C C . ALA A 1 473 ? 5.18 -17.953 -15.492 1 98.88 473 ALA A C 1
ATOM 3579 O O . ALA A 1 473 ? 3.998 -18.016 -15.844 1 98.88 473 ALA A O 1
ATOM 3580 N N . MET A 1 474 ? 6.16 -18.25 -16.297 1 98.81 474 MET A N 1
ATOM 3581 C CA . MET A 1 474 ? 5.961 -18.75 -17.656 1 98.81 474 MET A CA 1
ATOM 3582 C C . MET A 1 474 ? 6.703 -20.062 -17.875 1 98.81 474 MET A C 1
ATOM 3584 O O . MET A 1 474 ? 7.801 -20.25 -17.344 1 98.81 474 MET A O 1
ATOM 3588 N N . PRO A 1 475 ? 6.191 -20.969 -18.656 1 98.5 475 PRO A N 1
ATOM 3589 C CA . PRO A 1 475 ? 6.824 -22.266 -18.906 1 98.5 475 PRO A CA 1
ATOM 3590 C C . PRO A 1 475 ? 7.926 -22.172 -19.969 1 98.5 475 PRO A C 1
ATOM 3592 O O . PRO A 1 475 ? 7.75 -22.656 -21.094 1 98.5 475 PRO A O 1
ATOM 3595 N N . ALA A 1 476 ? 9.031 -21.797 -19.656 1 98 476 ALA A N 1
ATOM 3596 C CA . ALA A 1 476 ? 10.141 -21.438 -20.531 1 98 476 ALA A CA 1
ATOM 3597 C C . ALA A 1 476 ? 10.578 -22.625 -21.391 1 98 476 ALA A C 1
ATOM 3599 O O . ALA A 1 476 ? 10.797 -22.484 -22.594 1 98 476 ALA A O 1
ATOM 3600 N N . ALA A 1 477 ? 10.734 -23.781 -20.797 1 96.25 477 ALA A N 1
ATOM 3601 C CA . ALA A 1 477 ? 11.18 -24.953 -21.547 1 96.25 477 ALA A CA 1
ATOM 3602 C C . ALA A 1 477 ? 10.203 -25.266 -22.688 1 96.25 477 ALA A C 1
ATOM 3604 O O . ALA A 1 477 ? 10.625 -25.672 -23.766 1 96.25 477 ALA A O 1
ATOM 3605 N N . LYS A 1 478 ? 8.984 -25.109 -22.406 1 94.44 478 LYS A N 1
ATOM 3606 C CA . LYS A 1 478 ? 7.969 -25.312 -23.438 1 94.44 478 LYS A CA 1
ATOM 3607 C C . LYS A 1 478 ? 8.086 -24.281 -24.547 1 94.44 478 LYS A C 1
ATOM 3609 O O . LYS A 1 478 ? 7.801 -24.578 -25.703 1 94.44 478 LYS A O 1
ATOM 3614 N N . LEU A 1 479 ? 8.469 -23.094 -24.188 1 96.31 479 LEU A N 1
ATOM 3615 C CA . LEU A 1 479 ? 8.492 -21.969 -25.125 1 96.31 479 LEU A CA 1
ATOM 3616 C C . LEU A 1 479 ? 9.75 -22 -25.969 1 96.31 479 LEU A C 1
ATOM 3618 O O . LEU A 1 479 ? 9.711 -21.641 -27.156 1 96.31 479 LEU A O 1
ATOM 3622 N N . VAL A 1 480 ? 10.875 -22.469 -25.422 1 95.81 480 VAL A N 1
ATOM 3623 C CA . VAL A 1 480 ? 12.133 -22.328 -26.156 1 95.81 480 VAL A CA 1
ATOM 3624 C C . VAL A 1 480 ? 12.734 -23.719 -26.406 1 95.81 480 VAL A C 1
ATOM 3626 O O . VAL A 1 480 ? 13.766 -23.828 -27.078 1 95.81 480 VAL A O 1
ATOM 3629 N N . GLY A 1 481 ? 12.172 -24.703 -25.906 1 90.56 481 GLY A N 1
ATOM 3630 C CA . GLY A 1 481 ? 12.703 -26.062 -26.016 1 90.56 481 GLY A CA 1
ATOM 3631 C C . GLY A 1 481 ? 13.438 -26.5 -24.766 1 90.56 481 GLY A C 1
ATOM 3632 O O . GLY A 1 481 ? 14.125 -25.703 -24.125 1 90.56 481 GLY A O 1
ATOM 3633 N N . GLY A 1 482 ? 13.273 -27.781 -24.422 1 85.75 482 GLY A N 1
ATOM 3634 C CA . GLY A 1 482 ? 13.914 -28.359 -23.25 1 85.75 482 GLY A CA 1
ATOM 3635 C C . GLY A 1 482 ? 15.391 -28.641 -23.469 1 85.75 482 GLY A C 1
ATOM 3636 O O . GLY A 1 482 ? 16.031 -28.047 -24.344 1 85.75 482 GLY A O 1
ATOM 3637 N N . VAL A 1 483 ? 15.961 -29.344 -22.422 1 82.44 483 VAL A N 1
ATOM 3638 C CA . VAL A 1 483 ? 17.391 -29.609 -22.438 1 82.44 483 VAL A CA 1
ATOM 3639 C C . VAL A 1 483 ? 17.641 -31.094 -22.734 1 82.44 483 VAL A C 1
ATOM 3641 O O . VAL A 1 483 ? 16.891 -31.953 -22.281 1 82.44 483 VAL A O 1
ATOM 3644 N N . SER A 1 484 ? 18.734 -31.234 -23.484 1 78.38 484 SER A N 1
ATOM 3645 C CA . SER A 1 484 ? 19.156 -32.594 -23.781 1 78.38 484 SER A CA 1
ATOM 3646 C C . SER A 1 484 ? 20.047 -33.156 -22.672 1 78.38 484 SER A C 1
ATOM 3648 O O . SER A 1 484 ? 20.641 -32.406 -21.906 1 78.38 484 SER A O 1
ATOM 3650 N N . THR A 1 485 ? 20.109 -34.531 -22.547 1 76.81 485 THR A N 1
ATOM 3651 C CA . THR A 1 485 ? 20.938 -35.219 -21.547 1 76.81 485 THR A CA 1
ATOM 3652 C C . THR A 1 485 ? 22.391 -34.75 -21.656 1 76.81 485 THR A C 1
ATOM 3654 O O . THR A 1 485 ? 23.094 -34.688 -20.641 1 76.81 485 THR A O 1
ATOM 3657 N N . ALA A 1 486 ? 22.812 -34.562 -22.797 1 72.19 486 ALA A N 1
ATOM 3658 C CA . ALA A 1 486 ? 24.203 -34.125 -23 1 72.19 486 ALA A CA 1
ATOM 3659 C C . ALA A 1 486 ? 24.484 -32.781 -22.344 1 72.19 486 ALA A C 1
ATOM 3661 O O . ALA A 1 486 ? 25.578 -32.531 -21.844 1 72.19 486 ALA A O 1
ATOM 3662 N N . GLU A 1 487 ? 23.484 -31.938 -22.312 1 76.56 487 GLU A N 1
ATOM 3663 C CA . GLU A 1 487 ? 23.594 -30.609 -21.734 1 76.56 487 GLU A CA 1
ATOM 3664 C C . GLU A 1 487 ? 23.547 -30.656 -20.203 1 76.56 487 GLU A C 1
ATOM 3666 O O . GLU A 1 487 ? 23.859 -29.672 -19.531 1 76.56 487 GLU A O 1
ATOM 3671 N N . LEU A 1 488 ? 23.234 -31.766 -19.734 1 74.56 488 LEU A N 1
ATOM 3672 C CA . LEU A 1 488 ? 22.922 -31.938 -18.328 1 74.56 488 LEU A CA 1
ATOM 3673 C C . LEU A 1 488 ? 24.125 -32.469 -17.562 1 74.56 488 LEU A C 1
ATOM 3675 O O . LEU A 1 488 ? 24.172 -32.375 -16.328 1 74.56 488 LEU A O 1
ATOM 3679 N N . ARG A 1 489 ? 25.078 -32.906 -18.312 1 74.81 489 ARG A N 1
ATOM 3680 C CA . ARG A 1 489 ? 26.234 -33.531 -17.688 1 74.81 489 ARG A CA 1
ATOM 3681 C C . ARG A 1 489 ? 27.422 -32.562 -17.625 1 74.81 489 ARG A C 1
ATOM 3683 O O . ARG A 1 489 ? 27.5 -31.625 -18.422 1 74.81 489 ARG A O 1
ATOM 3690 N N . GLY A 1 490 ? 28.062 -32.562 -16.469 1 72.12 490 GLY A N 1
ATOM 3691 C CA . GLY A 1 490 ? 29.266 -31.734 -16.344 1 72.12 490 GLY A CA 1
ATOM 3692 C C . GLY A 1 490 ? 29.719 -31.547 -14.914 1 72.12 490 GLY A C 1
ATOM 3693 O O . GLY A 1 490 ? 29.047 -32 -13.977 1 72.12 490 GLY A O 1
ATOM 3694 N N . GLU A 1 491 ? 30.906 -30.984 -14.891 1 76.38 491 GLU A N 1
ATOM 3695 C CA . GLU A 1 491 ? 31.484 -30.719 -13.578 1 76.38 491 GLU A CA 1
ATOM 3696 C C . GLU A 1 491 ? 30.875 -29.484 -12.938 1 76.38 491 GLU A C 1
ATOM 3698 O O . GLU A 1 491 ? 30.5 -28.547 -13.625 1 76.38 491 GLU A O 1
ATOM 3703 N N . TYR A 1 492 ? 30.469 -29.688 -11.812 1 82.5 492 TYR A N 1
ATOM 3704 C CA . TYR A 1 492 ? 29.906 -28.578 -11.047 1 82.5 492 TYR A CA 1
ATOM 3705 C C . TYR A 1 492 ? 30.594 -28.469 -9.688 1 82.5 492 TYR A C 1
ATOM 3707 O O . TYR A 1 492 ? 30.766 -29.469 -8.984 1 82.5 492 TYR A O 1
ATOM 3715 N N . THR A 1 493 ? 31.141 -27.328 -9.422 1 88.56 493 THR A N 1
ATOM 3716 C CA . THR A 1 493 ? 31.688 -27.031 -8.102 1 88.56 493 THR A CA 1
ATOM 3717 C C . THR A 1 493 ? 30.734 -26.156 -7.301 1 88.56 493 THR A C 1
ATOM 3719 O O . THR A 1 493 ? 30.562 -24.969 -7.609 1 88.56 493 THR A O 1
ATOM 3722 N N . PRO A 1 494 ? 30.172 -26.781 -6.277 1 91.69 494 PRO A N 1
ATOM 3723 C CA . PRO A 1 494 ? 29.234 -25.984 -5.473 1 91.69 494 PRO A CA 1
ATOM 3724 C C . PRO A 1 494 ? 29.922 -24.859 -4.703 1 91.69 494 PRO A C 1
ATOM 3726 O O . PRO A 1 494 ? 31.031 -25.047 -4.188 1 91.69 494 PRO A O 1
ATOM 3729 N N . LYS A 1 495 ? 29.281 -23.703 -4.676 1 92.19 495 LYS A N 1
ATOM 3730 C CA . LYS A 1 495 ? 29.891 -22.562 -4.004 1 92.19 495 LYS A CA 1
ATOM 3731 C C . LYS A 1 495 ? 29.516 -22.531 -2.525 1 92.19 495 LYS A C 1
ATOM 3733 O O . LYS A 1 495 ? 30.156 -21.828 -1.738 1 92.19 495 LYS A O 1
ATOM 3738 N N . ASN A 1 496 ? 28.594 -23.266 -2.004 1 93.44 496 ASN A N 1
ATOM 3739 C CA . ASN A 1 496 ? 28.156 -23.359 -0.613 1 93.44 496 ASN A CA 1
ATOM 3740 C C . ASN A 1 496 ? 27.406 -24.656 -0.354 1 93.44 496 ASN A C 1
ATOM 3742 O O . ASN A 1 496 ? 27.281 -25.5 -1.247 1 93.44 496 ASN A O 1
ATOM 3746 N N . ASP A 1 497 ? 26.922 -24.797 0.828 1 91.94 497 ASP A N 1
ATOM 3747 C CA . ASP A 1 497 ? 26.312 -26.047 1.255 1 91.94 497 ASP A CA 1
ATOM 3748 C C . ASP A 1 497 ? 24.953 -26.25 0.578 1 91.94 497 ASP A C 1
ATOM 3750 O O . ASP A 1 497 ? 24.547 -27.375 0.295 1 91.94 497 ASP A O 1
ATOM 3754 N N . LEU A 1 498 ? 24.312 -25.219 0.257 1 91.75 498 LEU A N 1
ATOM 3755 C CA . LEU A 1 498 ? 23.016 -25.328 -0.418 1 91.75 498 LEU A CA 1
ATOM 3756 C C . LEU A 1 498 ? 23.188 -25.828 -1.847 1 91.75 498 LEU A C 1
ATOM 3758 O O . LEU A 1 498 ? 22.438 -26.688 -2.301 1 91.75 498 LEU A O 1
ATOM 3762 N N . GLU A 1 499 ? 24.125 -25.297 -2.506 1 93.38 499 GLU A N 1
ATOM 3763 C CA . GLU A 1 499 ? 24.406 -25.797 -3.852 1 93.38 499 GLU A CA 1
ATOM 3764 C C . GLU A 1 499 ? 24.828 -27.25 -3.828 1 93.38 499 GLU A C 1
ATOM 3766 O O . GLU A 1 499 ? 24.438 -28.031 -4.703 1 93.38 499 GLU A O 1
ATOM 3771 N N . LYS A 1 500 ? 25.641 -27.5 -2.846 1 93.75 500 LYS A N 1
ATOM 3772 C CA . LYS A 1 500 ? 26.078 -28.891 -2.705 1 93.75 500 LYS A CA 1
ATOM 3773 C C . LYS A 1 500 ? 24.875 -29.812 -2.531 1 93.75 500 LYS A C 1
ATOM 3775 O O . LYS A 1 500 ? 24.812 -30.875 -3.162 1 93.75 500 LYS A O 1
ATOM 3780 N N . HIS A 1 501 ? 23.969 -29.469 -1.69 1 93.44 501 HIS A N 1
ATOM 3781 C CA . HIS A 1 501 ? 22.75 -30.25 -1.465 1 93.44 501 HIS A CA 1
ATOM 3782 C C . HIS A 1 501 ? 22.016 -30.516 -2.773 1 93.44 501 HIS A C 1
ATOM 3784 O O . HIS A 1 501 ? 21.672 -31.656 -3.08 1 93.44 501 HIS A O 1
ATOM 3790 N N . TYR A 1 502 ? 21.812 -29.5 -3.607 1 92.5 502 TYR A N 1
ATOM 3791 C CA . TYR A 1 502 ? 21.016 -29.641 -4.82 1 92.5 502 TYR A CA 1
ATOM 3792 C C . TYR A 1 502 ? 21.812 -30.359 -5.91 1 92.5 502 TYR A C 1
ATOM 3794 O O . TYR A 1 502 ? 21.219 -31.078 -6.734 1 92.5 502 TYR A O 1
ATOM 3802 N N . TRP A 1 503 ? 23.109 -30.203 -5.816 1 91.69 503 TRP A N 1
ATOM 3803 C CA . TRP A 1 503 ? 23.922 -30.969 -6.75 1 91.69 503 TRP A CA 1
ATOM 3804 C C . TRP A 1 503 ? 23.859 -32.469 -6.434 1 91.69 503 TRP A C 1
ATOM 3806 O O . TRP A 1 503 ? 23.812 -33.281 -7.34 1 91.69 503 TRP A O 1
ATOM 3816 N N . GLU A 1 504 ? 23.844 -32.75 -5.199 1 92.25 504 GLU A N 1
ATOM 3817 C CA . GLU A 1 504 ? 23.875 -34.156 -4.758 1 92.25 504 GLU A CA 1
ATOM 3818 C C . GLU A 1 504 ? 22.562 -34.844 -5.07 1 92.25 504 GLU A C 1
ATOM 3820 O O . GLU A 1 504 ? 22.547 -36.062 -5.355 1 92.25 504 GLU A O 1
ATOM 3825 N N . ILE A 1 505 ? 21.5 -34.125 -5.066 1 90.88 505 ILE A N 1
ATOM 3826 C CA . ILE A 1 505 ? 20.219 -34.781 -5.285 1 90.88 505 ILE A CA 1
ATOM 3827 C C . ILE A 1 505 ? 19.812 -34.656 -6.754 1 90.88 505 ILE A C 1
ATOM 3829 O O . ILE A 1 505 ? 18.797 -35.219 -7.176 1 90.88 505 ILE A O 1
ATOM 3833 N N . TYR A 1 506 ? 20.656 -34.031 -7.531 1 89.62 506 TYR A N 1
ATOM 3834 C CA . TYR A 1 506 ? 20.406 -33.844 -8.953 1 89.62 506 TYR A CA 1
ATOM 3835 C C . TYR A 1 506 ? 20.766 -35.062 -9.75 1 89.62 506 TYR A C 1
ATOM 3837 O O . TYR A 1 506 ? 21.797 -35.719 -9.5 1 89.62 506 TYR A O 1
ATOM 3845 N N . SER A 1 507 ? 19.875 -35.469 -10.664 1 88.25 507 SER A N 1
ATOM 3846 C CA . SER A 1 507 ? 20.094 -36.531 -11.641 1 88.25 507 SER A CA 1
ATOM 3847 C C . SER A 1 507 ? 19.766 -36.062 -13.055 1 88.25 507 SER A C 1
ATOM 3849 O O . SER A 1 507 ? 18.656 -35.656 -13.336 1 88.25 507 SER A O 1
ATOM 3851 N N . ALA A 1 508 ? 20.75 -36.156 -13.875 1 87.75 508 ALA A N 1
ATOM 3852 C CA . ALA A 1 508 ? 20.547 -35.781 -15.273 1 87.75 508 ALA A CA 1
ATOM 3853 C C . ALA A 1 508 ? 19.469 -36.625 -15.922 1 87.75 508 ALA A C 1
ATOM 3855 O O . ALA A 1 508 ? 18.688 -36.125 -16.734 1 87.75 508 ALA A O 1
ATOM 3856 N N . GLU A 1 509 ? 19.438 -37.812 -15.586 1 86.06 509 GLU A N 1
ATOM 3857 C CA . GLU A 1 509 ? 18.453 -38.75 -16.141 1 86.06 509 GLU A CA 1
ATOM 3858 C C . GLU A 1 509 ? 17.031 -38.375 -15.711 1 86.06 509 GLU A C 1
ATOM 3860 O O . GLU A 1 509 ? 16.109 -38.375 -16.531 1 86.06 509 GLU A O 1
ATOM 3865 N N . ASP A 1 510 ? 16.922 -38.031 -14.508 1 86.25 510 ASP A N 1
ATOM 3866 C CA . ASP A 1 510 ? 15.602 -37.688 -13.977 1 86.25 510 ASP A CA 1
ATOM 3867 C C . ASP A 1 510 ? 15.141 -36.344 -14.484 1 86.25 510 ASP A C 1
ATOM 3869 O O . ASP A 1 510 ? 13.938 -36.062 -14.547 1 86.25 510 ASP A O 1
ATOM 3873 N N . ALA A 1 511 ? 16.125 -35.562 -14.867 1 88.69 511 ALA A N 1
ATOM 3874 C CA . ALA A 1 511 ? 15.828 -34.188 -15.219 1 88.69 511 ALA A CA 1
ATOM 3875 C C . ALA A 1 511 ? 15.359 -34.094 -16.672 1 88.69 511 ALA A C 1
ATOM 3877 O O . ALA A 1 511 ? 14.781 -33.062 -17.062 1 88.69 511 ALA A O 1
ATOM 3878 N N . GLU A 1 512 ? 15.602 -35.094 -17.422 1 87.06 512 GLU A N 1
ATOM 3879 C CA . GLU A 1 512 ? 15.266 -35.031 -18.844 1 87.06 512 GLU A CA 1
ATOM 3880 C C . GLU A 1 512 ? 13.766 -34.844 -19.047 1 87.06 512 GLU A C 1
ATOM 3882 O O . GLU A 1 512 ? 12.953 -35.562 -18.469 1 87.06 512 GLU A O 1
ATOM 3887 N N . GLY A 1 513 ? 13.438 -33.812 -19.812 1 88.12 513 GLY A N 1
ATOM 3888 C CA . GLY A 1 513 ? 12.055 -33.594 -20.219 1 88.12 513 GLY A CA 1
ATOM 3889 C C . GLY A 1 513 ? 11.227 -32.906 -19.141 1 88.12 513 GLY A C 1
ATOM 3890 O O . GLY A 1 513 ? 10.055 -32.594 -19.359 1 88.12 513 GLY A O 1
ATOM 3891 N N . LEU A 1 514 ? 11.789 -32.625 -18.016 1 94.38 514 LEU A N 1
ATOM 3892 C CA . LEU A 1 514 ? 11.047 -31.953 -16.938 1 94.38 514 LEU A CA 1
ATOM 3893 C C . LEU A 1 514 ? 10.836 -30.484 -17.25 1 94.38 514 LEU A C 1
ATOM 3895 O O . LEU A 1 514 ? 11.672 -29.859 -17.906 1 94.38 514 LEU A O 1
ATOM 3899 N N . PRO A 1 515 ? 9.703 -29.953 -16.875 1 96.44 515 PRO A N 1
ATOM 3900 C CA . PRO A 1 515 ? 9.414 -28.531 -17.109 1 96.44 515 PRO A CA 1
ATOM 3901 C C . PRO A 1 515 ? 10.367 -27.609 -16.375 1 96.44 515 PRO A C 1
ATOM 3903 O O . PRO A 1 515 ? 10.867 -27.953 -15.297 1 96.44 515 PRO A O 1
ATOM 3906 N N . ILE A 1 516 ? 10.641 -26.531 -16.953 1 97.06 516 ILE A N 1
ATOM 3907 C CA . ILE A 1 516 ? 11.43 -25.438 -16.375 1 97.06 516 ILE A CA 1
ATOM 3908 C C . ILE A 1 516 ? 10.719 -24.109 -16.656 1 97.06 516 ILE A C 1
ATOM 3910 O O . ILE A 1 516 ? 10.273 -23.844 -17.766 1 97.06 516 ILE A O 1
ATOM 3914 N N . GLY A 1 517 ? 10.547 -23.328 -15.586 1 98.19 517 GLY A N 1
ATOM 3915 C CA . GLY A 1 517 ? 9.875 -22.047 -15.727 1 98.19 517 GLY A CA 1
ATOM 3916 C C . GLY A 1 517 ? 10.789 -20.859 -15.453 1 98.19 517 GLY A C 1
ATOM 3917 O O . GLY A 1 517 ? 11.875 -21.016 -14.906 1 98.19 517 GLY A O 1
ATOM 3918 N N . ILE A 1 518 ? 10.383 -19.688 -15.938 1 98.75 518 ILE A N 1
ATOM 3919 C CA . ILE A 1 518 ? 10.969 -18.391 -15.609 1 98.75 518 ILE A CA 1
ATOM 3920 C C . ILE A 1 518 ? 9.891 -17.453 -15.062 1 98.75 518 ILE A C 1
ATOM 3922 O O . ILE A 1 518 ? 8.703 -17.781 -15.109 1 98.75 518 ILE A O 1
ATOM 3926 N N . GLN A 1 519 ? 10.32 -16.391 -14.484 1 98.88 519 GLN A N 1
ATOM 3927 C CA . GLN A 1 519 ? 9.359 -15.414 -13.984 1 98.88 519 GLN A CA 1
ATOM 3928 C C . GLN A 1 519 ? 9.695 -14 -14.469 1 98.88 519 GLN A C 1
ATOM 3930 O O . GLN A 1 519 ? 10.867 -13.648 -14.586 1 98.88 519 GLN A O 1
ATOM 3935 N N . VAL A 1 520 ? 8.664 -13.273 -14.867 1 98.94 520 VAL A N 1
ATOM 3936 C CA . VAL A 1 520 ? 8.734 -11.859 -15.203 1 98.94 520 VAL A CA 1
ATOM 3937 C C . VAL A 1 520 ? 8.266 -11.023 -14.016 1 98.94 520 VAL A C 1
ATOM 3939 O O . VAL A 1 520 ? 7.105 -11.117 -13.594 1 98.94 520 VAL A O 1
ATOM 3942 N N . VAL A 1 521 ? 9.164 -10.211 -13.492 1 98.88 521 VAL A N 1
ATOM 3943 C CA . VAL A 1 521 ? 8.93 -9.508 -12.234 1 98.88 521 VAL A CA 1
ATOM 3944 C C . VAL A 1 521 ? 8.875 -8 -12.492 1 98.88 521 VAL A C 1
ATOM 3946 O O . VAL A 1 521 ? 9.656 -7.477 -13.289 1 98.88 521 VAL A O 1
ATOM 3949 N N . GLY A 1 522 ? 7.938 -7.34 -11.969 1 98.56 522 GLY A N 1
ATOM 3950 C CA . GLY A 1 522 ? 7.875 -5.887 -11.93 1 98.56 522 GLY A CA 1
ATOM 3951 C C . GLY A 1 522 ? 7.75 -5.328 -10.523 1 98.56 522 GLY A C 1
ATOM 3952 O O . GLY A 1 522 ? 7.609 -6.086 -9.562 1 98.56 522 GLY A O 1
ATOM 3953 N N . LYS A 1 523 ? 7.809 -4.027 -10.383 1 97.81 523 LYS A N 1
ATOM 3954 C CA . LYS A 1 523 ? 7.73 -3.383 -9.078 1 97.81 523 LYS A CA 1
ATOM 3955 C C . LYS A 1 523 ? 6.316 -3.469 -8.508 1 97.81 523 LYS A C 1
ATOM 3957 O O . LYS A 1 523 ? 5.375 -3.824 -9.211 1 97.81 523 LYS A O 1
ATOM 3962 N N . ARG A 1 524 ? 6.156 -3.168 -7.219 1 97.56 524 ARG A N 1
ATOM 3963 C CA . ARG A 1 524 ? 4.914 -3.256 -6.457 1 97.56 524 ARG A CA 1
ATOM 3964 C C . ARG A 1 524 ? 3.795 -2.482 -7.145 1 97.56 524 ARG A C 1
ATOM 3966 O O . ARG A 1 524 ? 3.971 -1.318 -7.512 1 97.56 524 ARG A O 1
ATOM 3973 N N . TYR A 1 525 ? 2.645 -3.137 -7.492 1 96.88 525 TYR A N 1
ATOM 3974 C CA . TYR A 1 525 ? 1.388 -2.621 -8.023 1 96.88 525 TYR A CA 1
ATOM 3975 C C . TYR A 1 525 ? 1.512 -2.299 -9.508 1 96.88 525 TYR A C 1
ATOM 3977 O O . TYR A 1 525 ? 0.753 -1.484 -10.031 1 96.88 525 TYR A O 1
ATOM 3985 N N . HIS A 1 526 ? 2.428 -2.908 -10.188 1 97.88 526 HIS A N 1
ATOM 3986 C CA . HIS A 1 526 ? 2.58 -2.74 -11.633 1 97.88 526 HIS A CA 1
ATOM 3987 C C . HIS A 1 526 ? 2.127 -3.988 -12.383 1 97.88 526 HIS A C 1
ATOM 3989 O O . HIS A 1 526 ? 2.768 -4.402 -13.352 1 97.88 526 HIS A O 1
ATOM 3995 N N . GLU A 1 527 ? 1.051 -4.531 -11.93 1 98.25 527 GLU A N 1
ATOM 3996 C CA . GLU A 1 527 ? 0.559 -5.77 -12.523 1 98.25 527 GLU A CA 1
ATOM 3997 C C . GLU A 1 527 ? 0.303 -5.602 -14.016 1 98.25 527 GLU A C 1
ATOM 3999 O O . GLU A 1 527 ? 0.591 -6.508 -14.805 1 98.25 527 GLU A O 1
ATOM 4004 N N . ARG A 1 528 ? -0.25 -4.469 -14.398 1 97.81 528 ARG A N 1
ATOM 4005 C CA . ARG A 1 528 ? -0.534 -4.23 -15.805 1 97.81 528 ARG A CA 1
ATOM 4006 C C . ARG A 1 528 ? 0.742 -4.289 -16.641 1 97.81 528 ARG A C 1
ATOM 4008 O O . ARG A 1 528 ? 0.783 -4.953 -17.672 1 97.81 528 ARG A O 1
ATOM 4015 N N . MET A 1 529 ? 1.735 -3.633 -16.172 1 97.81 529 MET A N 1
ATOM 4016 C CA . MET A 1 529 ? 3.018 -3.605 -16.875 1 97.81 529 MET A CA 1
ATOM 4017 C C . MET A 1 529 ? 3.623 -5 -16.953 1 97.81 529 MET A C 1
ATOM 4019 O O . MET A 1 529 ? 4.16 -5.391 -18 1 97.81 529 MET A O 1
ATOM 4023 N N . VAL A 1 530 ? 3.555 -5.762 -15.906 1 98.56 530 VAL A N 1
ATOM 4024 C CA . VAL A 1 530 ? 4.129 -7.102 -15.844 1 98.56 530 VAL A CA 1
ATOM 4025 C C . VAL A 1 530 ? 3.43 -8.008 -16.844 1 98.56 530 VAL A C 1
ATOM 4027 O O . VAL A 1 530 ? 4.082 -8.773 -17.562 1 98.56 530 VAL A O 1
ATOM 4030 N N . LEU A 1 531 ? 2.109 -7.93 -16.891 1 98.56 531 LEU A N 1
ATOM 4031 C CA . LEU A 1 531 ? 1.383 -8.758 -17.844 1 98.56 531 LEU A CA 1
ATOM 4032 C C . LEU A 1 531 ? 1.714 -8.359 -19.281 1 98.56 531 LEU A C 1
ATOM 4034 O O . LEU A 1 531 ? 1.934 -9.219 -20.141 1 98.56 531 LEU A O 1
ATOM 4038 N N . GLN A 1 532 ? 1.743 -7.047 -19.547 1 98.25 532 GLN A N 1
ATOM 4039 C CA . GLN A 1 532 ? 2.082 -6.566 -20.891 1 98.25 532 GLN A CA 1
ATOM 4040 C C . GLN A 1 532 ? 3.492 -6.996 -21.281 1 98.25 532 GLN A C 1
ATOM 4042 O O . GLN A 1 532 ? 3.719 -7.43 -22.422 1 98.25 532 GLN A O 1
ATOM 4047 N N . ALA A 1 533 ? 4.387 -6.875 -20.375 1 98.62 533 ALA A N 1
ATOM 4048 C CA . ALA A 1 533 ? 5.762 -7.309 -20.609 1 98.62 533 ALA A CA 1
ATOM 4049 C C . ALA A 1 533 ? 5.824 -8.805 -20.891 1 98.62 533 ALA A C 1
ATOM 4051 O O . ALA A 1 533 ? 6.551 -9.25 -21.781 1 98.62 533 ALA A O 1
ATOM 4052 N N . SER A 1 534 ? 5.125 -9.562 -20.125 1 98.81 534 SER A N 1
ATOM 4053 C CA . SER A 1 534 ? 5.102 -11.016 -20.297 1 98.81 534 SER A CA 1
ATOM 4054 C C . SER A 1 534 ? 4.613 -11.391 -21.688 1 98.81 534 SER A C 1
ATOM 4056 O O . SER A 1 534 ? 5.133 -12.328 -22.312 1 98.81 534 SER A O 1
ATOM 4058 N N . LYS A 1 535 ? 3.631 -10.703 -22.172 1 98.38 535 LYS A N 1
ATOM 4059 C CA . LYS A 1 535 ? 3.131 -10.969 -23.516 1 98.38 535 LYS A CA 1
ATOM 4060 C C . LYS A 1 535 ? 4.199 -10.672 -24.562 1 98.38 535 LYS A C 1
ATOM 4062 O O . LYS A 1 535 ? 4.375 -11.445 -25.516 1 98.38 535 LYS A O 1
ATOM 4067 N N . THR A 1 536 ? 4.887 -9.578 -24.422 1 98.25 536 THR A N 1
ATOM 4068 C CA . THR A 1 536 ? 5.965 -9.219 -25.328 1 98.25 536 THR A CA 1
ATOM 4069 C C . THR A 1 536 ? 7.078 -10.258 -25.297 1 98.25 536 THR A C 1
ATOM 4071 O O . THR A 1 536 ? 7.594 -10.664 -26.344 1 98.25 536 THR A O 1
ATOM 4074 N N . ILE A 1 537 ? 7.43 -10.711 -24.156 1 98.69 537 ILE A N 1
ATOM 4075 C CA . ILE A 1 537 ? 8.484 -11.695 -23.969 1 98.69 537 ILE A CA 1
ATOM 4076 C C . ILE A 1 537 ? 8.062 -13.031 -24.578 1 98.69 537 ILE A C 1
ATOM 4078 O O . ILE A 1 537 ? 8.844 -13.68 -25.266 1 98.69 537 ILE A O 1
ATOM 4082 N N . GLU A 1 538 ? 6.859 -13.414 -24.266 1 98.62 538 GLU A N 1
ATOM 4083 C CA . GLU A 1 538 ? 6.375 -14.672 -24.828 1 98.62 538 GLU A CA 1
ATOM 4084 C C . GLU A 1 538 ? 6.457 -14.664 -26.344 1 98.62 538 GLU A C 1
ATOM 4086 O O . GLU A 1 538 ? 6.887 -15.641 -26.953 1 98.62 538 GLU A O 1
ATOM 4091 N N . LYS A 1 539 ? 6.035 -13.555 -26.969 1 97.88 539 LYS A N 1
ATOM 4092 C CA . LYS A 1 539 ? 6.121 -13.414 -28.422 1 97.88 539 LYS A CA 1
ATOM 4093 C C . LYS A 1 539 ? 7.562 -13.57 -28.906 1 97.88 539 LYS A C 1
ATOM 4095 O O . LYS A 1 539 ? 7.82 -14.25 -29.891 1 97.88 539 LYS A O 1
ATOM 4100 N N . ALA A 1 540 ? 8.453 -13.016 -28.219 1 97.94 540 ALA A N 1
ATOM 4101 C CA . ALA A 1 540 ? 9.867 -13.078 -28.578 1 97.94 540 ALA A CA 1
ATOM 4102 C C . ALA A 1 540 ? 10.398 -14.5 -28.438 1 97.94 540 ALA A C 1
ATOM 4104 O O . ALA A 1 540 ? 11.219 -14.938 -29.25 1 97.94 540 ALA A O 1
ATOM 4105 N N . LEU A 1 541 ? 10.016 -15.18 -27.453 1 98.12 541 LEU A N 1
ATOM 4106 C CA . LEU A 1 541 ? 10.508 -16.531 -27.203 1 98.12 541 LEU A CA 1
ATOM 4107 C C . LEU A 1 541 ? 9.977 -17.5 -28.234 1 98.12 541 LEU A C 1
ATOM 4109 O O . LEU A 1 541 ? 10.641 -18.5 -28.562 1 98.12 541 LEU A O 1
ATOM 4113 N N . LEU A 1 542 ? 8.852 -17.219 -28.734 1 96.56 542 LEU A N 1
ATOM 4114 C CA . LEU A 1 542 ? 8.219 -18.109 -29.703 1 96.56 542 LEU A CA 1
ATOM 4115 C C . LEU A 1 542 ? 8.711 -17.828 -31.125 1 96.56 542 LEU A C 1
ATOM 4117 O O . LEU A 1 542 ? 8.477 -18.609 -32.031 1 96.56 542 LEU A O 1
ATOM 4121 N N . ALA A 1 543 ? 9.328 -16.656 -31.219 1 91.81 543 ALA A N 1
ATOM 4122 C CA . ALA A 1 543 ? 9.812 -16.281 -32.531 1 91.81 543 ALA A CA 1
ATOM 4123 C C . ALA A 1 543 ? 10.898 -17.25 -33.031 1 91.81 543 ALA A C 1
ATOM 4125 O O . ALA A 1 543 ? 11.672 -17.766 -32.219 1 91.81 543 ALA A O 1
ATOM 4126 N N . LYS A 1 544 ? 10.961 -17.547 -34.406 1 82.25 544 LYS A N 1
ATOM 4127 C CA . LYS A 1 544 ? 11.914 -18.453 -35.031 1 82.25 544 LYS A CA 1
ATOM 4128 C C . LYS A 1 544 ? 13.258 -17.781 -35.25 1 82.25 544 LYS A C 1
ATOM 4130 O O . LYS A 1 544 ? 13.312 -16.609 -35.625 1 82.25 544 LYS A O 1
ATOM 4135 N N . MET B 1 1 ? 22.188 16.859 33.562 1 51.03 1 MET B N 1
ATOM 4136 C CA . MET B 1 1 ? 21.234 17.953 33.75 1 51.03 1 MET B CA 1
ATOM 4137 C C . MET B 1 1 ? 21.781 19.25 33.156 1 51.03 1 MET B C 1
ATOM 4139 O O . MET B 1 1 ? 21.078 19.953 32.438 1 51.03 1 MET B O 1
ATOM 4143 N N . THR B 1 2 ? 23.078 19.453 33.312 1 63.62 2 THR B N 1
ATOM 4144 C CA . THR B 1 2 ? 23.719 20.688 32.875 1 63.62 2 THR B CA 1
ATOM 4145 C C . THR B 1 2 ? 23.875 20.688 31.344 1 63.62 2 THR B C 1
ATOM 4147 O O . THR B 1 2 ? 23.562 21.672 30.688 1 63.62 2 THR B O 1
ATOM 4150 N N . GLY B 1 3 ? 24.125 19.484 30.75 1 74 3 GLY B N 1
ATOM 4151 C CA . GLY B 1 3 ? 24.312 19.359 29.312 1 74 3 GLY B CA 1
ATOM 4152 C C . GLY B 1 3 ? 23.016 19.531 28.531 1 74 3 GLY B C 1
ATOM 4153 O O . GLY B 1 3 ? 22.984 20.234 27.516 1 74 3 GLY B O 1
ATOM 4154 N N . SER B 1 4 ? 22 19.031 29.125 1 85.38 4 SER B N 1
ATOM 4155 C CA . SER B 1 4 ? 20.688 19.141 28.5 1 85.38 4 SER B CA 1
ATOM 4156 C C . SER B 1 4 ? 20.188 20.578 28.5 1 85.38 4 SER B C 1
ATOM 4158 O O . SER B 1 4 ? 19.656 21.062 27.5 1 85.38 4 SER B O 1
ATOM 4160 N N . GLN B 1 5 ? 20.406 21.281 29.562 1 90.62 5 GLN B N 1
ATOM 4161 C CA . GLN B 1 5 ? 19.969 22.656 29.672 1 90.62 5 GLN B CA 1
ATOM 4162 C C . GLN B 1 5 ? 20.719 23.547 28.688 1 90.62 5 GLN B C 1
ATOM 4164 O O . GLN B 1 5 ? 20.141 24.484 28.125 1 90.62 5 GLN B O 1
ATOM 4169 N N . ASP B 1 6 ? 21.953 23.281 28.547 1 91.62 6 ASP B N 1
ATOM 4170 C CA . ASP B 1 6 ? 22.75 24.031 27.578 1 91.62 6 ASP B CA 1
ATOM 4171 C C . ASP B 1 6 ? 22.25 23.797 26.156 1 91.62 6 ASP B C 1
ATOM 4173 O O . ASP B 1 6 ? 22.203 24.734 25.359 1 91.62 6 ASP B O 1
ATOM 4177 N N . ASN B 1 7 ? 21.984 22.594 25.906 1 92.56 7 ASN B N 1
ATOM 4178 C CA . ASN B 1 7 ? 21.438 22.266 24.578 1 92.56 7 ASN B CA 1
ATOM 4179 C C . ASN B 1 7 ? 20.094 22.938 24.328 1 92.56 7 ASN B C 1
ATOM 4181 O O . ASN B 1 7 ? 19.828 23.422 23.234 1 92.56 7 ASN B O 1
ATOM 4185 N N . ILE B 1 8 ? 19.281 22.906 25.312 1 96.38 8 ILE B N 1
ATOM 4186 C CA . ILE B 1 8 ? 17.984 23.547 25.203 1 96.38 8 ILE B CA 1
ATOM 4187 C C . ILE B 1 8 ? 18.156 25.047 24.953 1 96.38 8 ILE B C 1
ATOM 4189 O O . ILE B 1 8 ? 17.484 25.625 24.094 1 96.38 8 ILE B O 1
ATOM 4193 N N . ARG B 1 9 ? 19.031 25.75 25.641 1 95.5 9 ARG B N 1
ATOM 4194 C CA . ARG B 1 9 ? 19.312 27.172 25.453 1 95.5 9 ARG B CA 1
ATOM 4195 C C . ARG B 1 9 ? 19.797 27.453 24.031 1 95.5 9 ARG B C 1
ATOM 4197 O O . ARG B 1 9 ? 19.438 28.469 23.438 1 95.5 9 ARG B O 1
ATOM 4204 N N . LEU B 1 10 ? 20.562 26.562 23.609 1 91.94 10 LEU B N 1
ATOM 4205 C CA . LEU B 1 10 ? 21.078 26.703 22.25 1 91.94 10 LEU B CA 1
ATOM 4206 C C . LEU B 1 10 ? 19.938 26.641 21.25 1 91.94 10 LEU B C 1
ATOM 4208 O O . LEU B 1 10 ? 19.859 27.438 20.312 1 91.94 10 LEU B O 1
ATOM 4212 N N . ALA B 1 11 ? 19.062 25.656 21.438 1 95.88 11 ALA B N 1
ATOM 4213 C CA . ALA B 1 11 ? 17.922 25.516 20.531 1 95.88 11 ALA B CA 1
ATOM 4214 C C . ALA B 1 11 ? 17.062 26.766 20.547 1 95.88 11 ALA B C 1
ATOM 4216 O O . ALA B 1 11 ? 16.625 27.234 19.5 1 95.88 11 ALA B O 1
ATOM 4217 N N . ILE B 1 12 ? 16.781 27.312 21.672 1 97.25 12 ILE B N 1
ATOM 4218 C CA . ILE B 1 12 ? 15.969 28.516 21.828 1 97.25 12 ILE B CA 1
ATOM 4219 C C . ILE B 1 12 ? 16.688 29.703 21.188 1 97.25 12 ILE B C 1
ATOM 4221 O O . ILE B 1 12 ? 16.062 30.516 20.516 1 97.25 12 ILE B O 1
ATOM 4225 N N . SER B 1 13 ? 17.969 29.797 21.391 1 96.44 13 SER B N 1
ATOM 4226 C CA . SER B 1 13 ? 18.766 30.875 20.812 1 96.44 13 SER B CA 1
ATOM 4227 C C . SER B 1 13 ? 18.75 30.828 19.297 1 96.44 13 SER B C 1
ATOM 4229 O O . SER B 1 13 ? 18.703 31.875 18.641 1 96.44 13 SER B O 1
ATOM 4231 N N . LEU B 1 14 ? 18.859 29.688 18.781 1 96.19 14 LEU B N 1
ATOM 4232 C CA . LEU B 1 14 ? 18.828 29.516 17.328 1 96.19 14 LEU B CA 1
ATOM 4233 C C . LEU B 1 14 ? 17.484 29.953 16.766 1 96.19 14 LEU B C 1
ATOM 4235 O O . LEU B 1 14 ? 17.422 30.641 15.742 1 96.19 14 LEU B O 1
ATOM 4239 N N . ARG B 1 15 ? 16.406 29.531 17.422 1 97.88 15 ARG B N 1
ATOM 4240 C CA . ARG B 1 15 ? 15.07 29.984 17 1 97.88 15 ARG B CA 1
ATOM 4241 C C . ARG B 1 15 ? 14.969 31.5 17.047 1 97.88 15 ARG B C 1
ATOM 4243 O O . ARG B 1 15 ? 14.57 32.125 16.062 1 97.88 15 ARG B O 1
ATOM 4250 N N . ASP B 1 16 ? 15.328 32.094 18.141 1 97.69 16 ASP B N 1
ATOM 4251 C CA . ASP B 1 16 ? 15.203 33.562 18.312 1 97.69 16 ASP B CA 1
ATOM 4252 C C . ASP B 1 16 ? 16.094 34.312 17.328 1 97.69 16 ASP B C 1
ATOM 4254 O O . ASP B 1 16 ? 15.711 35.375 16.844 1 97.69 16 ASP B O 1
ATOM 4258 N N . GLY B 1 17 ? 17.25 33.75 17.062 1 97.88 17 GLY B N 1
ATOM 4259 C CA . GLY B 1 17 ? 18.172 34.344 16.125 1 97.88 17 GLY B CA 1
ATOM 4260 C C . GLY B 1 17 ? 17.672 34.312 14.688 1 97.88 17 GLY B C 1
ATOM 4261 O O . GLY B 1 17 ? 18.125 35.094 13.844 1 97.88 17 GLY B O 1
ATOM 4262 N N . SER B 1 18 ? 16.766 33.438 14.375 1 98.31 18 SER B N 1
ATOM 4263 C CA . SER B 1 18 ? 16.266 33.281 13.016 1 98.31 18 SER B CA 1
ATOM 4264 C C . SER B 1 18 ? 15.164 34.281 12.695 1 98.31 18 SER B C 1
ATOM 4266 O O . SER B 1 18 ? 14.805 34.469 11.531 1 98.31 18 SER B O 1
ATOM 4268 N N . LEU B 1 19 ? 14.555 35 13.641 1 98.38 19 LEU B N 1
ATOM 4269 C CA . LEU B 1 19 ? 13.406 35.906 13.477 1 98.38 19 LEU B CA 1
ATOM 4270 C C . LEU B 1 19 ? 13.82 37.219 12.812 1 98.38 19 LEU B C 1
ATOM 4272 O O . LEU B 1 19 ? 15.008 37.562 12.812 1 98.38 19 LEU B O 1
ATOM 4276 N N . GLU B 1 20 ? 12.805 37.875 12.211 1 97.81 20 GLU B N 1
ATOM 4277 C CA . GLU B 1 20 ? 13.055 39.156 11.602 1 97.81 20 GLU B CA 1
ATOM 4278 C C . GLU B 1 20 ? 13.234 40.25 12.656 1 97.81 20 GLU B C 1
ATOM 4280 O O . GLU B 1 20 ? 12.273 40.625 13.336 1 97.81 20 GLU B O 1
ATOM 4285 N N . LYS B 1 21 ? 14.359 40.906 12.656 1 97.19 21 LYS B N 1
ATOM 4286 C CA . LYS B 1 21 ? 14.711 41.844 13.711 1 97.19 21 LYS B CA 1
ATOM 4287 C C . LYS B 1 21 ? 13.852 43.094 13.625 1 97.19 21 LYS B C 1
ATOM 4289 O O . LYS B 1 21 ? 13.539 43.719 14.641 1 97.19 21 LYS B O 1
ATOM 4294 N N . SER B 1 22 ? 13.43 43.438 12.461 1 95.69 22 SER B N 1
ATOM 4295 C CA . SER B 1 22 ? 12.719 44.688 12.195 1 95.69 22 SER B CA 1
ATOM 4296 C C . SER B 1 22 ? 11.328 44.656 12.812 1 95.69 22 SER B C 1
ATOM 4298 O O . SER B 1 22 ? 10.688 45.719 12.945 1 95.69 22 SER B O 1
ATOM 4300 N N . VAL B 1 23 ? 10.867 43.5 13.211 1 97.75 23 VAL B N 1
ATOM 4301 C CA . VAL B 1 23 ? 9.492 43.469 13.688 1 97.75 23 VAL B CA 1
ATOM 4302 C C . VAL B 1 23 ? 9.445 42.812 15.062 1 97.75 23 VAL B C 1
ATOM 4304 O O . VAL B 1 23 ? 8.422 42.219 15.445 1 97.75 23 VAL B O 1
ATOM 4307 N N . LEU B 1 24 ? 10.523 42.781 15.742 1 97.38 24 LEU B N 1
ATOM 4308 C CA . LEU B 1 24 ? 10.547 42.312 17.109 1 97.38 24 LEU B CA 1
ATOM 4309 C C . LEU B 1 24 ? 9.82 43.281 18.047 1 97.38 24 LEU B C 1
ATOM 4311 O O . LEU B 1 24 ? 9.914 44.5 17.891 1 97.38 24 LEU B O 1
ATOM 4315 N N . PHE B 1 25 ? 9.125 42.688 18.969 1 96.75 25 PHE B N 1
ATOM 4316 C CA . PHE B 1 25 ? 8.359 43.5 19.922 1 96.75 25 PHE B CA 1
ATOM 4317 C C . PHE B 1 25 ? 9.266 44.062 21 1 96.75 25 PHE B C 1
ATOM 4319 O O . PHE B 1 25 ? 10.273 43.469 21.359 1 96.75 25 PHE B O 1
ATOM 4326 N N . SER B 1 26 ? 8.891 45.219 21.5 1 93.94 26 SER B N 1
ATOM 4327 C CA . SER B 1 26 ? 9.469 45.719 22.734 1 93.94 26 SER B CA 1
ATOM 4328 C C . SER B 1 26 ? 8.922 44.969 23.953 1 93.94 26 SER B C 1
ATOM 4330 O O . SER B 1 26 ? 7.945 44.219 23.828 1 93.94 26 SER B O 1
ATOM 4332 N N . LEU B 1 27 ? 9.555 45.125 24.984 1 92.75 27 LEU B N 1
ATOM 4333 C CA . LEU B 1 27 ? 9.094 44.5 26.219 1 92.75 27 LEU B CA 1
ATOM 4334 C C . LEU B 1 27 ? 7.672 44.938 26.547 1 92.75 27 LEU B C 1
ATOM 4336 O O . LEU B 1 27 ? 6.871 44.125 27.062 1 92.75 27 LEU B O 1
ATOM 4340 N N . SER B 1 28 ? 7.395 46.219 26.406 1 92.75 28 SER B N 1
ATOM 4341 C CA . SER B 1 28 ? 6.059 46.75 26.672 1 92.75 28 SER B CA 1
ATOM 4342 C C . SER B 1 28 ? 5.016 46.094 25.766 1 92.75 28 SER B C 1
ATOM 4344 O O . SER B 1 28 ? 3.898 45.812 26.203 1 92.75 28 SER B O 1
ATOM 4346 N N . GLN B 1 29 ? 5.375 45.844 24.531 1 92.19 29 GLN B N 1
ATOM 4347 C CA . GLN B 1 29 ? 4.461 45.219 23.594 1 92.19 29 GLN B CA 1
ATOM 4348 C C . GLN B 1 29 ? 4.184 43.75 24 1 92.19 29 GLN B C 1
ATOM 4350 O O . GLN B 1 29 ? 3.053 43.281 23.891 1 92.19 29 GLN B O 1
ATOM 4355 N N . ILE B 1 30 ? 5.172 43.125 24.359 1 93.31 30 ILE B N 1
ATOM 4356 C CA . ILE B 1 30 ? 5.047 41.75 24.781 1 93.31 30 ILE B CA 1
ATOM 4357 C C . ILE B 1 30 ? 4.133 41.656 26 1 93.31 30 ILE B C 1
ATOM 4359 O O . ILE B 1 30 ? 3.27 40.781 26.062 1 93.31 30 ILE B O 1
ATOM 4363 N N . THR B 1 31 ? 4.312 42.469 26.984 1 93.19 31 THR B N 1
ATOM 4364 C CA . THR B 1 31 ? 3.566 42.438 28.234 1 93.19 31 THR B CA 1
ATOM 4365 C C . THR B 1 31 ? 2.125 42.875 28.031 1 93.19 31 THR B C 1
ATOM 4367 O O . THR B 1 31 ? 1.252 42.594 28.844 1 93.19 31 THR B O 1
ATOM 4370 N N . SER B 1 32 ? 1.863 43.594 26.938 1 93.94 32 SER B N 1
ATOM 4371 C CA . SER B 1 32 ? 0.536 44.156 26.719 1 93.94 32 SER B CA 1
ATOM 4372 C C . SER B 1 32 ? -0.243 43.344 25.688 1 93.94 32 SER B C 1
ATOM 4374 O O . SER B 1 32 ? -1.285 43.781 25.203 1 93.94 32 SER B O 1
ATOM 4376 N N . LEU B 1 33 ? 0.292 42.219 25.328 1 96.56 33 LEU B N 1
ATOM 4377 C CA . LEU B 1 33 ? -0.411 41.406 24.344 1 96.56 33 LEU B CA 1
ATOM 4378 C C . LEU B 1 33 ? -1.802 41.031 24.844 1 96.56 33 LEU B C 1
ATOM 4380 O O . LEU B 1 33 ? -1.958 40.594 26 1 96.56 33 LEU B O 1
ATOM 4384 N N . PRO B 1 34 ? -2.824 41.188 24.031 1 96.38 34 PRO B N 1
ATOM 4385 C CA . PRO B 1 34 ? -4.164 40.719 24.406 1 96.38 34 PRO B CA 1
ATOM 4386 C C . PRO B 1 34 ? -4.301 39.219 24.344 1 96.38 34 PRO B C 1
ATOM 4388 O O . PRO B 1 34 ? -3.383 38.531 23.891 1 96.38 34 PRO B O 1
ATOM 4391 N N . GLN B 1 35 ? -5.402 38.719 24.859 1 94.94 35 GLN B N 1
ATOM 4392 C CA . GLN B 1 35 ? -5.66 37.281 24.781 1 94.94 35 GLN B CA 1
ATOM 4393 C C . GLN B 1 35 ? -5.883 36.844 23.328 1 94.94 35 GLN B C 1
ATOM 4395 O O . GLN B 1 35 ? -5.395 35.781 22.906 1 94.94 35 GLN B O 1
ATOM 4400 N N . ASP B 1 36 ? -6.66 37.594 22.625 1 97.12 36 ASP B N 1
ATOM 4401 C CA . ASP B 1 36 ? -6.793 37.406 21.188 1 97.12 36 ASP B CA 1
ATOM 4402 C C . ASP B 1 36 ? -5.73 38.219 20.422 1 97.12 36 ASP B C 1
ATOM 4404 O O . ASP B 1 36 ? -5.785 39.438 20.375 1 97.12 36 ASP B O 1
ATOM 4408 N N . VAL B 1 37 ? -4.82 37.5 19.812 1 98.38 37 VAL B N 1
ATOM 4409 C CA . VAL B 1 37 ? -3.674 38.188 19.219 1 98.38 37 VAL B CA 1
ATOM 4410 C C . VAL B 1 37 ? -3.812 38.219 17.703 1 98.38 37 VAL B C 1
ATOM 4412 O O . VAL B 1 37 ? -2.863 38.562 17 1 98.38 37 VAL B O 1
ATOM 4415 N N . THR B 1 38 ? -4.961 37.906 17.109 1 97.25 38 THR B N 1
ATOM 4416 C CA . THR B 1 38 ? -5.152 37.781 15.672 1 97.25 38 THR B CA 1
ATOM 4417 C C . THR B 1 38 ? -5.047 39.156 15 1 97.25 38 THR B C 1
ATOM 4419 O O . THR B 1 38 ? -4.738 39.25 13.805 1 97.25 38 THR B O 1
ATOM 4422 N N . SER B 1 39 ? -5.258 40.219 15.734 1 96.62 39 SER B N 1
ATOM 4423 C CA . SER B 1 39 ? -5.223 41.562 15.164 1 96.62 39 SER B CA 1
ATOM 4424 C C . SER B 1 39 ? -3.861 42.219 15.375 1 96.62 39 SER B C 1
ATOM 4426 O O . SER B 1 39 ? -3.596 43.312 14.844 1 96.62 39 SER B O 1
ATOM 4428 N N . VAL B 1 40 ? -3.008 41.562 16.078 1 98 40 VAL B N 1
ATOM 4429 C CA . VAL B 1 40 ? -1.751 42.156 16.516 1 98 40 VAL B CA 1
ATOM 4430 C C . VAL B 1 40 ? -0.906 42.562 15.305 1 98 40 VAL B C 1
ATOM 4432 O O . VAL B 1 40 ? -0.274 43.594 15.281 1 98 40 VAL B O 1
ATOM 4435 N N . PRO B 1 41 ? -0.888 41.75 14.242 1 97.69 41 PRO B N 1
ATOM 4436 C CA . PRO B 1 41 ? -0.089 42.156 13.086 1 97.69 41 PRO B CA 1
ATOM 4437 C C . PRO B 1 41 ? -0.531 43.531 12.516 1 97.69 41 PRO B C 1
ATOM 4439 O O . PRO B 1 41 ? 0.308 44.312 12.109 1 97.69 41 PRO B O 1
ATOM 4442 N N . ARG B 1 42 ? -1.764 43.75 12.477 1 96.06 42 ARG B N 1
ATOM 4443 C CA . ARG B 1 42 ? -2.283 45.031 11.969 1 96.06 42 ARG B CA 1
ATOM 4444 C C . ARG B 1 42 ? -2.094 46.125 12.992 1 96.06 42 ARG B C 1
ATOM 4446 O O . ARG B 1 42 ? -1.682 47.25 12.648 1 96.06 42 ARG B O 1
ATOM 4453 N N . SER B 1 43 ? -2.359 45.906 14.312 1 95.38 43 SER B N 1
ATOM 4454 C CA . SER B 1 43 ? -2.377 46.938 15.336 1 95.38 43 SER B CA 1
ATOM 4455 C C . SER B 1 43 ? -0.963 47.312 15.773 1 95.38 43 SER B C 1
ATOM 4457 O O . SER B 1 43 ? -0.749 48.375 16.359 1 95.38 43 SER B O 1
ATOM 4459 N N . SER B 1 44 ? 0.005 46.438 15.547 1 94.38 44 SER B N 1
ATOM 4460 C CA . SER B 1 44 ? 1.379 46.688 15.961 1 94.38 44 SER B CA 1
ATOM 4461 C C . SER B 1 44 ? 2.025 47.75 15.086 1 94.38 44 SER B C 1
ATOM 4463 O O . SER B 1 44 ? 3.053 48.344 15.453 1 94.38 44 SER B O 1
ATOM 4465 N N . ASP B 1 45 ? 1.538 48.062 13.891 1 93.75 45 ASP B N 1
ATOM 4466 C CA . ASP B 1 45 ? 2.043 49.031 12.914 1 93.75 45 ASP B CA 1
ATOM 4467 C C . ASP B 1 45 ? 3.445 48.656 12.445 1 93.75 45 ASP B C 1
ATOM 4469 O O . ASP B 1 45 ? 4.246 49.531 12.102 1 93.75 45 ASP B O 1
ATOM 4473 N N . LEU B 1 46 ? 3.719 47.375 12.531 1 96.75 46 LEU B N 1
ATOM 4474 C CA . LEU B 1 46 ? 5.043 46.906 12.133 1 96.75 46 LEU B CA 1
ATOM 4475 C C . LEU B 1 46 ? 5.027 46.375 10.695 1 96.75 46 LEU B C 1
ATOM 4477 O O . LEU B 1 46 ? 6.082 46.156 10.102 1 96.75 46 LEU B O 1
ATOM 4481 N N . MET B 1 47 ? 3.912 46.25 10.086 1 97.62 47 MET B N 1
ATOM 4482 C CA . MET B 1 47 ? 3.754 45.781 8.703 1 97.62 47 MET B CA 1
ATOM 4483 C C . MET B 1 47 ? 3.072 46.844 7.852 1 97.62 47 MET B C 1
ATOM 4485 O O . MET B 1 47 ? 2.201 47.562 8.336 1 97.62 47 MET B O 1
ATOM 4489 N N . THR B 1 48 ? 3.457 46.969 6.586 1 98 48 THR B N 1
ATOM 4490 C CA . THR B 1 48 ? 2.791 47.875 5.664 1 98 48 THR B CA 1
ATOM 4491 C C . THR B 1 48 ? 1.428 47.344 5.254 1 98 48 THR B C 1
ATOM 4493 O O . THR B 1 48 ? 1.152 46.156 5.422 1 98 48 THR B O 1
ATOM 4496 N N . ASP B 1 49 ? 0.618 48.219 4.73 1 97.5 49 ASP B N 1
ATOM 4497 C CA . ASP B 1 49 ? -0.688 47.812 4.23 1 97.5 49 ASP B CA 1
ATOM 4498 C C . ASP B 1 49 ? -0.548 46.75 3.139 1 97.5 49 ASP B C 1
ATOM 4500 O O . ASP B 1 49 ? -1.352 45.812 3.064 1 97.5 49 ASP B O 1
ATOM 4504 N N . ALA B 1 50 ? 0.414 46.906 2.328 1 97.56 50 ALA B N 1
ATOM 4505 C CA . ALA B 1 50 ? 0.65 45.969 1.247 1 97.56 50 ALA B CA 1
ATOM 4506 C C . ALA B 1 50 ? 1.007 44.594 1.801 1 97.56 50 ALA B C 1
ATOM 4508 O O . ALA B 1 50 ? 0.533 43.562 1.296 1 97.56 50 ALA B O 1
ATOM 4509 N N . GLU B 1 51 ? 1.844 44.562 2.756 1 98.25 51 GLU B N 1
ATOM 4510 C CA . GLU B 1 51 ? 2.234 43.312 3.395 1 98.25 51 GLU B CA 1
ATOM 4511 C C . GLU B 1 51 ? 1.04 42.656 4.07 1 98.25 51 GLU B C 1
ATOM 4513 O O . GLU B 1 51 ? 0.877 41.438 3.986 1 98.25 51 GLU B O 1
ATOM 4518 N N . LEU B 1 52 ? 0.241 43.469 4.781 1 98.44 52 LEU B N 1
ATOM 4519 C CA . LEU B 1 52 ? -0.959 42.938 5.426 1 98.44 52 LEU B CA 1
ATOM 4520 C C . LEU B 1 52 ? -1.917 42.344 4.398 1 98.44 52 LEU B C 1
ATOM 4522 O O . LEU B 1 52 ? -2.453 41.25 4.598 1 98.44 52 LEU B O 1
ATOM 4526 N N . GLN B 1 53 ? -2.115 43.031 3.289 1 97.94 53 GLN B N 1
ATOM 4527 C CA . GLN B 1 53 ? -3.002 42.531 2.236 1 97.94 53 GLN B CA 1
ATOM 4528 C C . GLN B 1 53 ? -2.5 41.219 1.655 1 97.94 53 GLN B C 1
ATOM 4530 O O . GLN B 1 53 ? -3.281 40.281 1.454 1 97.94 53 GLN B O 1
ATOM 4535 N N . LEU B 1 54 ? -1.255 41.125 1.424 1 98.12 54 LEU B N 1
ATOM 4536 C CA . LEU B 1 54 ? -0.647 39.906 0.854 1 98.12 54 LEU B CA 1
ATOM 4537 C C . LEU B 1 54 ? -0.85 38.719 1.771 1 98.12 54 LEU B C 1
ATOM 4539 O O . LEU B 1 54 ? -1.064 37.594 1.297 1 98.12 54 LEU B O 1
ATOM 4543 N N . THR B 1 55 ? -0.743 38.938 3.045 1 98.5 55 THR B N 1
ATOM 4544 C CA . THR B 1 55 ? -0.771 37.812 3.984 1 98.5 55 THR B CA 1
ATOM 4545 C C . THR B 1 55 ? -2.199 37.531 4.434 1 98.5 55 THR B C 1
ATOM 4547 O O . THR B 1 55 ? -2.494 36.438 4.91 1 98.5 55 THR B O 1
ATOM 4550 N N . GLU B 1 56 ? -3.156 38.438 4.293 1 97.56 56 GLU B N 1
ATOM 4551 C CA . GLU B 1 56 ? -4.484 38.25 4.879 1 97.56 56 GLU B CA 1
ATOM 4552 C C . GLU B 1 56 ? -5.52 37.938 3.809 1 97.56 56 GLU B C 1
ATOM 4554 O O . GLU B 1 56 ? -6.469 37.188 4.07 1 97.56 56 GLU B O 1
ATOM 4559 N N . ASP B 1 57 ? -5.332 38.438 2.611 1 97.31 57 ASP B N 1
ATOM 4560 C CA . ASP B 1 57 ? -6.477 38.531 1.71 1 97.31 57 ASP B CA 1
ATOM 4561 C C . ASP B 1 57 ? -6.473 37.406 0.69 1 97.31 57 ASP B C 1
ATOM 4563 O O . ASP B 1 57 ? -7.465 37.188 -0.007 1 97.31 57 ASP B O 1
ATOM 4567 N N . TYR B 1 58 ? -5.387 36.656 0.642 1 97.94 58 TYR B N 1
ATOM 4568 C CA . TYR B 1 58 ? -5.238 35.688 -0.456 1 97.94 58 TYR B CA 1
ATOM 4569 C C . TYR B 1 58 ? -4.887 34.312 0.065 1 97.94 58 TYR B C 1
ATOM 4571 O O . TYR B 1 58 ? -4.234 34.188 1.105 1 97.94 58 TYR B O 1
ATOM 4579 N N . ASP B 1 59 ? -5.426 33.312 -0.634 1 98.38 59 ASP B N 1
ATOM 4580 C CA . ASP B 1 59 ? -4.926 31.953 -0.427 1 98.38 59 ASP B CA 1
ATOM 4581 C C . ASP B 1 59 ? -3.75 31.656 -1.358 1 98.38 59 ASP B C 1
ATOM 4583 O O . ASP B 1 59 ? -3.307 32.531 -2.107 1 98.38 59 ASP B O 1
ATOM 4587 N N . ALA B 1 60 ? -3.164 30.5 -1.244 1 98.75 60 ALA B N 1
ATOM 4588 C CA . ALA B 1 60 ? -1.961 30.156 -1.999 1 98.75 60 ALA B CA 1
ATOM 4589 C C . ALA B 1 60 ? -2.221 30.203 -3.502 1 98.75 60 ALA B C 1
ATOM 4591 O O . ALA B 1 60 ? -1.371 30.672 -4.266 1 98.75 60 ALA B O 1
ATOM 4592 N N . THR B 1 61 ? -3.367 29.719 -3.973 1 98.56 61 THR B N 1
ATOM 4593 C CA . THR B 1 61 ? -3.717 29.703 -5.387 1 98.56 61 THR B CA 1
ATOM 4594 C C . THR B 1 61 ? -3.766 31.125 -5.949 1 98.56 61 THR B C 1
ATOM 4596 O O . THR B 1 61 ? -3.24 31.391 -7.035 1 98.56 61 THR B O 1
ATOM 4599 N N . ALA B 1 62 ? -4.402 32.031 -5.191 1 98.62 62 ALA B N 1
ATOM 4600 C CA . ALA B 1 62 ? -4.477 33.438 -5.613 1 98.62 62 ALA B CA 1
ATOM 4601 C C . ALA B 1 62 ? -3.09 34.062 -5.641 1 98.62 62 ALA B C 1
ATOM 4603 O O . ALA B 1 62 ? -2.779 34.844 -6.543 1 98.62 62 ALA B O 1
ATOM 4604 N N . LEU B 1 63 ? -2.324 33.781 -4.668 1 98.75 63 LEU B N 1
ATOM 4605 C CA . LEU B 1 63 ? -0.97 34.344 -4.621 1 98.75 63 LEU B CA 1
ATOM 4606 C C . LEU B 1 63 ? -0.144 33.844 -5.805 1 98.75 63 LEU B C 1
ATOM 4608 O O . LEU B 1 63 ? 0.656 34.594 -6.367 1 98.75 63 LEU B O 1
ATOM 4612 N N . LEU B 1 64 ? -0.302 32.562 -6.133 1 98.5 64 LEU B N 1
ATOM 4613 C CA . LEU B 1 64 ? 0.394 31.984 -7.281 1 98.5 64 LEU B CA 1
ATOM 4614 C C . LEU B 1 64 ? 0.025 32.719 -8.562 1 98.5 64 LEU B C 1
ATOM 4616 O O . LEU B 1 64 ? 0.885 32.969 -9.414 1 98.5 64 LEU B O 1
ATOM 4620 N N . GLU B 1 65 ? -1.232 33.094 -8.688 1 98.19 65 GLU B N 1
ATOM 4621 C CA . GLU B 1 65 ? -1.692 33.844 -9.844 1 98.19 65 GLU B CA 1
ATOM 4622 C C . GLU B 1 65 ? -1.035 35.219 -9.891 1 98.19 65 GLU B C 1
ATOM 4624 O O . GLU B 1 65 ? -0.667 35.719 -10.961 1 98.19 65 GLU B O 1
ATOM 4629 N N . MET B 1 66 ? -0.887 35.844 -8.781 1 98.5 66 MET B N 1
ATOM 4630 C CA . MET B 1 66 ? -0.249 37.156 -8.703 1 98.5 66 MET B CA 1
ATOM 4631 C C . MET B 1 66 ? 1.229 37.062 -9.07 1 98.5 66 MET B C 1
ATOM 4633 O O . MET B 1 66 ? 1.758 37.938 -9.758 1 98.5 66 MET B O 1
ATOM 4637 N N . LEU B 1 67 ? 1.822 36 -8.609 1 98.5 67 LEU B N 1
ATOM 4638 C CA . LEU B 1 67 ? 3.221 35.781 -8.953 1 98.5 67 LEU B CA 1
ATOM 4639 C C . LEU B 1 67 ? 3.377 35.562 -10.461 1 98.5 67 LEU B C 1
ATOM 4641 O O . LEU B 1 67 ? 4.273 36.125 -11.078 1 98.5 67 LEU B O 1
ATOM 4645 N N . ALA B 1 68 ? 2.545 34.75 -10.969 1 97.75 68 ALA B N 1
ATOM 4646 C CA . ALA B 1 68 ? 2.588 34.438 -12.398 1 97.75 68 ALA B CA 1
ATOM 4647 C C . ALA B 1 68 ? 2.391 35.719 -13.227 1 97.75 68 ALA B C 1
ATOM 4649 O O . ALA B 1 68 ? 2.984 35.844 -14.305 1 97.75 68 ALA B O 1
ATOM 4650 N N . ALA B 1 69 ? 1.552 36.625 -12.742 1 97.69 69 ALA B N 1
ATOM 4651 C CA . ALA B 1 69 ? 1.246 37.875 -13.438 1 97.69 69 ALA B CA 1
ATOM 4652 C C . ALA B 1 69 ? 2.301 38.938 -13.141 1 97.69 69 ALA B C 1
ATOM 4654 O O . ALA B 1 69 ? 2.201 40.062 -13.625 1 97.69 69 ALA B O 1
ATOM 4655 N N . LYS B 1 70 ? 3.205 38.625 -12.328 1 97.5 70 LYS B N 1
ATOM 4656 C CA . LYS B 1 70 ? 4.309 39.5 -11.969 1 97.5 70 LYS B CA 1
ATOM 4657 C C . LYS B 1 70 ? 3.803 40.75 -11.242 1 97.5 70 LYS B C 1
ATOM 4659 O O . LYS B 1 70 ? 4.383 41.844 -11.375 1 97.5 70 LYS B O 1
ATOM 4664 N N . LYS B 1 71 ? 2.695 40.562 -10.617 1 97.94 71 LYS B N 1
ATOM 4665 C CA . LYS B 1 71 ? 2.168 41.625 -9.789 1 97.94 71 LYS B CA 1
ATOM 4666 C C . LYS B 1 71 ? 2.943 41.75 -8.484 1 97.94 71 LYS B C 1
ATOM 4668 O O . LYS B 1 71 ? 2.967 42.812 -7.867 1 97.94 71 LYS B O 1
ATOM 4673 N N . ILE B 1 72 ? 3.498 40.688 -8.039 1 98.31 72 ILE B N 1
ATOM 4674 C CA . ILE B 1 72 ? 4.375 40.625 -6.879 1 98.31 72 ILE B CA 1
ATOM 4675 C C . ILE B 1 72 ? 5.559 39.719 -7.172 1 98.31 72 ILE B C 1
ATOM 4677 O O . ILE B 1 72 ? 5.5 38.875 -8.086 1 98.31 72 ILE B O 1
ATOM 4681 N N . THR B 1 73 ? 6.602 39.906 -6.457 1 98.5 73 THR B N 1
ATOM 4682 C CA . THR B 1 73 ? 7.727 39 -6.562 1 98.5 73 THR B CA 1
ATOM 4683 C C . THR B 1 73 ? 7.703 37.969 -5.422 1 98.5 73 THR B C 1
ATOM 4685 O O . THR B 1 73 ? 7.051 38.188 -4.398 1 98.5 73 THR B O 1
ATOM 4688 N N . ALA B 1 74 ? 8.391 36.844 -5.664 1 98.88 74 ALA B N 1
ATOM 4689 C CA . ALA B 1 74 ? 8.508 35.844 -4.609 1 98.88 74 ALA B CA 1
ATOM 4690 C C . ALA B 1 74 ? 9.219 36.438 -3.385 1 98.88 74 ALA B C 1
ATOM 4692 O O . ALA B 1 74 ? 8.859 36.125 -2.248 1 98.88 74 ALA B O 1
ATOM 4693 N N . ALA B 1 75 ? 10.18 37.219 -3.586 1 98.69 75 ALA B N 1
ATOM 4694 C CA . ALA B 1 75 ? 10.938 37.844 -2.494 1 98.69 75 ALA B CA 1
ATOM 4695 C C . ALA B 1 75 ? 10.047 38.75 -1.661 1 98.69 75 ALA B C 1
ATOM 4697 O O . ALA B 1 75 ? 10.133 38.781 -0.431 1 98.69 75 ALA B O 1
ATOM 4698 N N . GLU B 1 76 ? 9.258 39.562 -2.361 1 98.5 76 GLU B N 1
ATOM 4699 C CA . GLU B 1 76 ? 8.312 40.438 -1.667 1 98.5 76 GLU B CA 1
ATOM 4700 C C . GLU B 1 76 ? 7.312 39.625 -0.851 1 98.5 76 GLU B C 1
ATOM 4702 O O . GLU B 1 76 ? 7.02 39.969 0.298 1 98.5 76 GLU B O 1
ATOM 4707 N N . LEU B 1 77 ? 6.832 38.625 -1.469 1 98.81 77 LEU B N 1
ATOM 4708 C CA . LEU B 1 77 ? 5.863 37.781 -0.804 1 98.81 77 LEU B CA 1
ATOM 4709 C C . LEU B 1 77 ? 6.473 37.125 0.438 1 98.81 77 LEU B C 1
ATOM 4711 O O . LEU B 1 77 ? 5.867 37.156 1.513 1 98.81 77 LEU B O 1
ATOM 4715 N N . LEU B 1 78 ? 7.68 36.562 0.294 1 98.81 78 LEU B N 1
ATOM 4716 C CA . LEU B 1 78 ? 8.352 35.906 1.41 1 98.81 78 LEU B CA 1
ATOM 4717 C C . LEU B 1 78 ? 8.617 36.906 2.539 1 98.81 78 LEU B C 1
ATOM 4719 O O . LEU B 1 78 ? 8.469 36.562 3.715 1 98.81 78 LEU B O 1
ATOM 4723 N N . SER B 1 79 ? 9.047 38.031 2.154 1 98.56 79 SER B N 1
ATOM 4724 C CA . SER B 1 79 ? 9.336 39.062 3.162 1 98.56 79 SER B CA 1
ATOM 4725 C C . SER B 1 79 ? 8.109 39.344 4.012 1 98.56 79 SER B C 1
ATOM 4727 O O . SER B 1 79 ? 8.203 39.469 5.234 1 98.56 79 SER B O 1
ATOM 4729 N N . ALA B 1 80 ? 6.977 39.5 3.359 1 98.75 80 ALA B N 1
ATOM 4730 C CA . ALA B 1 80 ? 5.73 39.75 4.082 1 98.75 80 ALA B CA 1
ATOM 4731 C C . ALA B 1 80 ? 5.414 38.594 5.043 1 98.75 80 ALA B C 1
ATOM 4733 O O . ALA B 1 80 ? 5.059 38.844 6.199 1 98.75 80 ALA B O 1
ATOM 4734 N N . PHE B 1 81 ? 5.57 37.438 4.633 1 98.88 81 PHE B N 1
ATOM 4735 C CA . PHE B 1 81 ? 5.234 36.25 5.449 1 98.88 81 PHE B CA 1
ATOM 4736 C C . PHE B 1 81 ? 6.254 36.094 6.57 1 98.88 81 PHE B C 1
ATOM 4738 O O . PHE B 1 81 ? 5.898 35.656 7.68 1 98.88 81 PHE B O 1
ATOM 4745 N N . ARG B 1 82 ? 7.531 36.344 6.34 1 98.75 82 ARG B N 1
ATOM 4746 C CA . ARG B 1 82 ? 8.547 36.219 7.379 1 98.75 82 ARG B CA 1
ATOM 4747 C C . ARG B 1 82 ? 8.305 37.219 8.5 1 98.75 82 ARG B C 1
ATOM 4749 O O . ARG B 1 82 ? 8.461 36.906 9.68 1 98.75 82 ARG B O 1
ATOM 4756 N N . LYS B 1 83 ? 7.949 38.438 8.102 1 98.69 83 LYS B N 1
ATOM 4757 C CA . LYS B 1 83 ? 7.621 39.438 9.109 1 98.69 83 LYS B CA 1
ATOM 4758 C C . LYS B 1 83 ? 6.426 39 9.953 1 98.69 83 LYS B C 1
ATOM 4760 O O . LYS B 1 83 ? 6.477 39.062 11.188 1 98.69 83 LYS B O 1
ATOM 4765 N N . ARG B 1 84 ? 5.43 38.625 9.297 1 98.81 84 ARG B N 1
ATOM 4766 C CA . ARG B 1 84 ? 4.227 38.219 10.031 1 98.81 84 ARG B CA 1
ATOM 4767 C C . ARG B 1 84 ? 4.484 36.969 10.883 1 98.81 84 ARG B C 1
ATOM 4769 O O . ARG B 1 84 ? 3.932 36.844 11.977 1 98.81 84 ARG B O 1
ATOM 4776 N N . ALA B 1 85 ? 5.297 36.031 10.352 1 98.88 85 ALA B N 1
ATOM 4777 C CA . ALA B 1 85 ? 5.656 34.844 11.125 1 98.88 85 ALA B CA 1
ATOM 4778 C C . ALA B 1 85 ? 6.41 35.219 12.391 1 98.88 85 ALA B C 1
ATOM 4780 O O . ALA B 1 85 ? 6.227 34.594 13.438 1 98.88 85 ALA B O 1
ATOM 4781 N N . THR B 1 86 ? 7.273 36.156 12.297 1 98.88 86 THR B N 1
ATOM 4782 C CA . THR B 1 86 ? 8.008 36.656 13.469 1 98.88 86 THR B CA 1
ATOM 4783 C C . THR B 1 86 ? 7.043 37.219 14.5 1 98.88 86 THR B C 1
ATOM 4785 O O . THR B 1 86 ? 7.172 36.938 15.695 1 98.88 86 THR B O 1
ATOM 4788 N N . ILE B 1 87 ? 6.082 37.969 14.039 1 98.81 87 ILE B N 1
ATOM 4789 C CA . ILE B 1 87 ? 5.062 38.531 14.93 1 98.81 87 ILE B CA 1
ATOM 4790 C C . ILE B 1 87 ? 4.262 37.375 15.555 1 98.81 87 ILE B C 1
ATOM 4792 O O . ILE B 1 87 ? 4.035 37.344 16.766 1 98.81 87 ILE B O 1
ATOM 4796 N N . ALA B 1 88 ? 3.871 36.438 14.758 1 98.88 88 ALA B N 1
ATOM 4797 C CA . ALA B 1 88 ? 3.117 35.281 15.234 1 98.88 88 ALA B CA 1
ATOM 4798 C C . ALA B 1 88 ? 3.889 34.531 16.312 1 98.88 88 ALA B C 1
ATOM 4800 O O . ALA B 1 88 ? 3.309 34.094 17.312 1 98.88 88 ALA B O 1
ATOM 4801 N N . GLN B 1 89 ? 5.188 34.375 16.125 1 98.75 89 GLN B N 1
ATOM 4802 C CA . GLN B 1 89 ? 6.031 33.688 17.094 1 98.75 89 GLN B CA 1
ATOM 4803 C C . GLN B 1 89 ? 5.996 34.375 18.453 1 98.75 89 GLN B C 1
ATOM 4805 O O . GLN B 1 89 ? 5.836 33.75 19.484 1 98.75 89 GLN B O 1
ATOM 4810 N N . GLN B 1 90 ? 6.109 35.625 18.422 1 98.44 90 GLN B N 1
ATOM 4811 C CA . GLN B 1 90 ? 6.125 36.406 19.656 1 98.44 90 GLN B CA 1
ATOM 4812 C C . GLN B 1 90 ? 4.77 36.344 20.359 1 98.44 90 GLN B C 1
ATOM 4814 O O . GLN B 1 90 ? 4.691 36.469 21.578 1 98.44 90 GLN B O 1
ATOM 4819 N N . CYS B 1 91 ? 3.758 36.094 19.578 1 98.62 91 CYS B N 1
ATOM 4820 C CA . CYS B 1 91 ? 2.4 36.062 20.109 1 98.62 91 CYS B CA 1
ATOM 4821 C C . CYS B 1 91 ? 2.02 34.656 20.578 1 98.62 91 CYS B C 1
ATOM 4823 O O . CYS B 1 91 ? 1.268 34.531 21.547 1 98.62 91 CYS B O 1
ATOM 4825 N N . THR B 1 92 ? 2.555 33.562 19.938 1 98.81 92 THR B N 1
ATOM 4826 C CA . THR B 1 92 ? 1.927 32.281 20.125 1 98.81 92 THR B CA 1
ATOM 4827 C C . THR B 1 92 ? 2.98 31.188 20.391 1 98.81 92 THR B C 1
ATOM 4829 O O . THR B 1 92 ? 2.643 30.047 20.703 1 98.81 92 THR B O 1
ATOM 4832 N N . ASN B 1 93 ? 4.258 31.469 20.188 1 98.69 93 ASN B N 1
ATOM 4833 C CA . ASN B 1 93 ? 5.336 30.484 20.344 1 98.69 93 ASN B CA 1
ATOM 4834 C C . ASN B 1 93 ? 5.199 29.344 19.344 1 98.69 93 ASN B C 1
ATOM 4836 O O . ASN B 1 93 ? 5.293 28.172 19.719 1 98.69 93 ASN B O 1
ATOM 4840 N N . CYS B 1 94 ? 4.973 29.656 18.109 1 98.88 94 CYS B N 1
ATOM 4841 C CA . CYS B 1 94 ? 4.59 28.656 17.125 1 98.88 94 CYS B CA 1
ATOM 4842 C C . CYS B 1 94 ? 5.805 28.172 16.344 1 98.88 94 CYS B C 1
ATOM 4844 O O . CYS B 1 94 ? 5.754 27.125 15.688 1 98.88 94 CYS B O 1
ATOM 4846 N N . LEU B 1 95 ? 6.957 28.828 16.406 1 98.88 95 LEU B N 1
ATOM 4847 C CA . LEU B 1 95 ? 8.062 28.516 15.508 1 98.88 95 LEU B CA 1
ATOM 4848 C C . LEU B 1 95 ? 9.188 27.812 16.25 1 98.88 95 LEU B C 1
ATOM 4850 O O . LEU B 1 95 ? 9.352 28 17.469 1 98.88 95 LEU B O 1
ATOM 4854 N N . THR B 1 96 ? 9.938 26.984 15.469 1 98.69 96 THR B N 1
ATOM 4855 C CA . THR B 1 96 ? 11.227 26.484 15.945 1 98.69 96 THR B CA 1
ATOM 4856 C C . THR B 1 96 ? 12.367 27.125 15.164 1 98.69 96 THR B C 1
ATOM 4858 O O . THR B 1 96 ? 13.516 27.109 15.609 1 98.69 96 THR B O 1
ATOM 4861 N N . GLU B 1 97 ? 12.016 27.641 13.93 1 98.56 97 GLU B N 1
ATOM 4862 C CA . GLU B 1 97 ? 13.078 28.234 13.109 1 98.56 97 GLU B CA 1
ATOM 4863 C C . GLU B 1 97 ? 12.508 28.875 11.852 1 98.56 97 GLU B C 1
ATOM 4865 O O . GLU B 1 97 ? 11.602 28.328 11.219 1 98.56 97 GLU B O 1
ATOM 4870 N N . LEU B 1 98 ? 12.922 30.125 11.5 1 98.75 98 LEU B N 1
ATOM 4871 C CA . LEU B 1 98 ? 12.797 30.641 10.148 1 98.75 98 LEU B CA 1
ATOM 4872 C C . LEU B 1 98 ? 14.047 30.344 9.328 1 98.75 98 LEU B C 1
ATOM 4874 O O . LEU B 1 98 ? 15.164 30.672 9.75 1 98.75 98 LEU B O 1
ATOM 4878 N N . LEU B 1 99 ? 13.844 29.719 8.227 1 98.69 99 LEU B N 1
ATOM 4879 C CA . LEU B 1 99 ? 14.977 29.219 7.449 1 98.69 99 LEU B CA 1
ATOM 4880 C C . LEU B 1 99 ? 15.625 30.359 6.652 1 98.69 99 LEU B C 1
ATOM 4882 O O . LEU B 1 99 ? 14.977 30.984 5.812 1 98.69 99 LEU B O 1
ATOM 4886 N N . PRO B 1 100 ? 16.906 30.547 6.812 1 97.62 100 PRO B N 1
ATOM 4887 C CA . PRO B 1 100 ? 17.562 31.672 6.137 1 97.62 100 PRO B CA 1
ATOM 4888 C C . PRO B 1 100 ? 17.672 31.469 4.629 1 97.62 100 PRO B C 1
ATOM 4890 O O . PRO B 1 100 ? 17.609 32.438 3.863 1 97.62 100 PRO B O 1
ATOM 4893 N N . GLU B 1 101 ? 17.844 30.25 4.191 1 97.62 101 GLU B N 1
ATOM 4894 C CA . GLU B 1 101 ? 18.031 29.984 2.771 1 97.62 101 GLU B CA 1
ATOM 4895 C C . GLU B 1 101 ? 16.75 30.266 1.981 1 97.62 101 GLU B C 1
ATOM 4897 O O . GLU B 1 101 ? 16.781 30.344 0.752 1 97.62 101 GLU B O 1
ATOM 4902 N N . ALA B 1 102 ? 15.609 30.438 2.682 1 98.62 102 ALA B N 1
ATOM 4903 C CA . ALA B 1 102 ? 14.352 30.734 2.012 1 98.62 102 ALA B CA 1
ATOM 4904 C C . ALA B 1 102 ? 14.461 32.031 1.196 1 98.62 102 ALA B C 1
ATOM 4906 O O . ALA B 1 102 ? 13.828 32.156 0.145 1 98.62 102 ALA B O 1
ATOM 4907 N N . ILE B 1 103 ? 15.203 32.969 1.696 1 98.19 103 ILE B N 1
ATOM 4908 C CA . ILE B 1 103 ? 15.398 34.25 1.014 1 98.19 103 ILE B CA 1
ATOM 4909 C C . ILE B 1 103 ? 16.031 34 -0.353 1 98.19 103 ILE B C 1
ATOM 4911 O O . ILE B 1 103 ? 15.57 34.531 -1.363 1 98.19 103 ILE B O 1
ATOM 4915 N N . TYR B 1 104 ? 17.031 33.219 -0.385 1 97.94 104 TYR B N 1
ATOM 4916 C CA . TYR B 1 104 ? 17.719 32.906 -1.635 1 97.94 104 TYR B CA 1
ATOM 4917 C C . TYR B 1 104 ? 16.797 32.094 -2.568 1 97.94 104 TYR B C 1
ATOM 4919 O O . TYR B 1 104 ? 16.828 32.312 -3.785 1 97.94 104 TYR B O 1
ATOM 4927 N N . ASP B 1 105 ? 16.031 31.188 -2.012 1 98.44 105 ASP B N 1
ATOM 4928 C CA . ASP B 1 105 ? 15.086 30.422 -2.809 1 98.44 105 ASP B CA 1
ATOM 4929 C C . ASP B 1 105 ? 14.055 31.328 -3.479 1 98.44 105 ASP B C 1
ATOM 4931 O O . ASP B 1 105 ? 13.703 31.125 -4.641 1 98.44 105 ASP B O 1
ATOM 4935 N N . ALA B 1 106 ? 13.539 32.281 -2.723 1 98.75 106 ALA B N 1
ATOM 4936 C CA . ALA B 1 106 ? 12.57 33.219 -3.271 1 98.75 106 ALA B CA 1
ATOM 4937 C C . ALA B 1 106 ? 13.18 34.062 -4.391 1 98.75 106 ALA B C 1
ATOM 4939 O O . ALA B 1 106 ? 12.555 34.281 -5.43 1 98.75 106 ALA B O 1
ATOM 4940 N N . GLU B 1 107 ? 14.391 34.562 -4.18 1 98.5 107 GLU B N 1
ATOM 4941 C CA . GLU B 1 107 ? 15.094 35.312 -5.207 1 98.5 107 GLU B CA 1
ATOM 4942 C C . GLU B 1 107 ? 15.328 34.469 -6.457 1 98.5 107 GLU B C 1
ATOM 4944 O O . GLU B 1 107 ? 15.227 34.969 -7.578 1 98.5 107 GLU B O 1
ATOM 4949 N N . ALA B 1 108 ? 15.672 33.25 -6.242 1 98.5 108 ALA B N 1
ATOM 4950 C CA . ALA B 1 108 ? 15.875 32.344 -7.367 1 98.5 108 ALA B CA 1
ATOM 4951 C C . ALA B 1 108 ? 14.594 32.188 -8.188 1 98.5 108 ALA B C 1
ATOM 4953 O O . ALA B 1 108 ? 14.648 32.094 -9.414 1 98.5 108 ALA B O 1
ATOM 4954 N N . CYS B 1 109 ? 13.461 32.094 -7.523 1 98.62 109 CYS B N 1
ATOM 4955 C CA . CYS B 1 109 ? 12.18 32.062 -8.219 1 98.62 109 CYS B CA 1
ATOM 4956 C C . CYS B 1 109 ? 11.984 33.281 -9.094 1 98.62 109 CYS B C 1
ATOM 4958 O O . CYS B 1 109 ? 11.586 33.188 -10.25 1 98.62 109 CYS B O 1
ATOM 4960 N N . 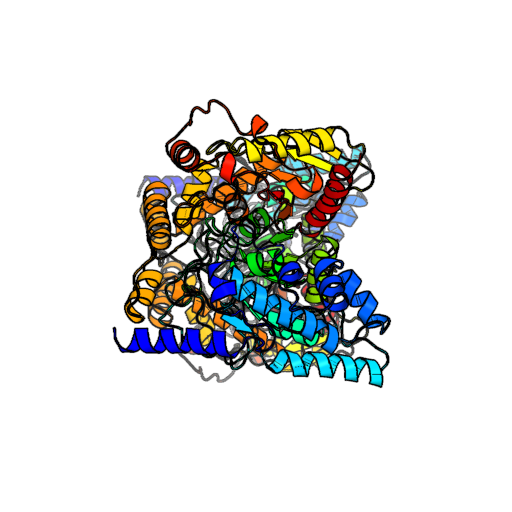ASP B 1 110 ? 12.242 34.438 -8.531 1 98.5 110 ASP B N 1
ATOM 4961 C CA . ASP B 1 110 ? 12.094 35.688 -9.266 1 98.5 110 ASP B CA 1
ATOM 4962 C C . ASP B 1 110 ? 13.016 35.719 -10.484 1 98.5 110 ASP B C 1
ATOM 4964 O O . ASP B 1 110 ? 12.602 36.125 -11.57 1 98.5 110 ASP B O 1
ATOM 4968 N N . GLN B 1 111 ? 14.234 35.312 -10.266 1 98.25 111 GLN B N 1
ATOM 4969 C CA . GLN B 1 111 ? 15.203 35.281 -11.359 1 98.25 111 GLN B CA 1
ATOM 4970 C C . GLN B 1 111 ? 14.75 34.312 -12.461 1 98.25 111 GLN B C 1
ATOM 4972 O O . GLN B 1 111 ? 14.852 34.656 -13.641 1 98.25 111 GLN B O 1
ATOM 4977 N N . HIS B 1 112 ? 14.336 33.188 -12.055 1 98.5 112 HIS B N 1
ATOM 4978 C CA . HIS B 1 112 ? 13.875 32.188 -13.016 1 98.5 112 HIS B CA 1
ATOM 4979 C C . HIS B 1 112 ? 12.742 32.75 -13.875 1 98.5 112 HIS B C 1
ATOM 4981 O O . HIS B 1 112 ? 12.758 32.625 -15.102 1 98.5 112 HIS B O 1
ATOM 4987 N N . LEU B 1 113 ? 11.742 33.312 -13.172 1 97.94 113 LEU B N 1
ATOM 4988 C CA . LEU B 1 113 ? 10.594 33.875 -13.883 1 97.94 113 LEU B CA 1
ATOM 4989 C C . LEU B 1 113 ? 11.031 35 -14.805 1 97.94 113 LEU B C 1
ATOM 4991 O O . LEU B 1 113 ? 10.547 35.125 -15.938 1 97.94 113 LEU B O 1
ATOM 4995 N N . ALA B 1 114 ? 11.891 35.812 -14.398 1 96.81 114 ALA B N 1
ATOM 4996 C CA . ALA B 1 114 ? 12.383 36.938 -15.195 1 96.81 114 ALA B CA 1
ATOM 4997 C C . ALA B 1 114 ? 13.133 36.438 -16.438 1 96.81 114 ALA B C 1
ATOM 4999 O O . ALA B 1 114 ? 13 37.031 -17.516 1 96.81 114 ALA B O 1
ATOM 5000 N N . MET B 1 115 ? 13.852 35.469 -16.219 1 97.88 115 MET B N 1
ATOM 5001 C CA . MET B 1 115 ? 14.727 35 -17.281 1 97.88 115 MET B CA 1
ATOM 5002 C C . MET B 1 115 ? 13.953 34.125 -18.266 1 97.88 115 MET B C 1
ATOM 5004 O O . MET B 1 115 ? 14.227 34.156 -19.469 1 97.88 115 MET B O 1
ATOM 5008 N N . THR B 1 116 ? 13.031 33.344 -17.812 1 97.56 116 THR B N 1
ATOM 5009 C CA . THR B 1 116 ? 12.43 32.312 -18.656 1 97.56 116 THR B CA 1
ATOM 5010 C C . THR B 1 116 ? 11 32.688 -19.047 1 97.56 116 THR B C 1
ATOM 5012 O O . THR B 1 116 ? 10.438 32.156 -19.984 1 97.56 116 THR B O 1
ATOM 5015 N N . GLY B 1 117 ? 10.43 33.562 -18.297 1 96.44 117 GLY B N 1
ATOM 5016 C CA . GLY B 1 117 ? 9.031 33.906 -18.484 1 96.44 117 GLY B CA 1
ATOM 5017 C C . GLY B 1 117 ? 8.078 32.812 -18 1 96.44 117 GLY B C 1
ATOM 5018 O O . GLY B 1 117 ? 6.859 32.938 -18.156 1 96.44 117 GLY B O 1
ATOM 5019 N N . ARG B 1 118 ? 8.656 31.828 -17.359 1 94.81 118 ARG B N 1
ATOM 5020 C CA . ARG B 1 118 ? 7.852 30.719 -16.891 1 94.81 118 ARG B CA 1
ATOM 5021 C C . ARG B 1 118 ? 8.047 30.5 -15.383 1 94.81 118 ARG B C 1
ATOM 5023 O O . ARG B 1 118 ? 9.117 30.781 -14.852 1 94.81 118 ARG B O 1
ATOM 5030 N N . LEU B 1 119 ? 7.016 30.016 -14.734 1 98.19 119 LEU B N 1
ATOM 5031 C CA . LEU B 1 119 ? 7.156 29.656 -13.336 1 98.19 119 LEU B CA 1
ATOM 5032 C C . LEU B 1 119 ? 8.094 28.453 -13.18 1 98.19 119 LEU B C 1
ATOM 5034 O O . LEU B 1 119 ? 8.195 27.625 -14.078 1 98.19 119 LEU B O 1
ATOM 5038 N N . MET B 1 120 ? 8.75 28.359 -12.109 1 97.25 120 MET B N 1
ATOM 5039 C CA . MET B 1 120 ? 9.656 27.25 -11.82 1 97.25 120 MET B CA 1
ATOM 5040 C C . MET B 1 120 ? 8.883 25.938 -11.68 1 97.25 120 MET B C 1
ATOM 5042 O O . MET B 1 120 ? 9.406 24.859 -11.984 1 97.25 120 MET B O 1
ATOM 5046 N N . GLY B 1 121 ? 7.691 26 -11.18 1 97.81 121 GLY B N 1
ATOM 5047 C CA . GLY B 1 121 ? 6.762 24.906 -10.938 1 97.81 121 GLY B CA 1
ATOM 5048 C C . GLY B 1 121 ? 5.418 25.375 -10.414 1 97.81 121 GLY B C 1
ATOM 5049 O O . GLY B 1 121 ? 5.184 26.578 -10.273 1 97.81 121 GLY B O 1
ATOM 5050 N N . PRO B 1 122 ? 4.609 24.406 -10.109 1 98.12 122 PRO B N 1
ATOM 5051 C CA . PRO B 1 122 ? 3.236 24.75 -9.727 1 98.12 122 PRO B CA 1
ATOM 5052 C C . PRO B 1 122 ? 3.15 25.406 -8.359 1 98.12 122 PRO B C 1
ATOM 5054 O O . PRO B 1 122 ? 2.086 25.906 -7.969 1 98.12 122 PRO B O 1
ATOM 5057 N N . LEU B 1 123 ? 4.27 25.531 -7.598 1 98.69 123 LEU B N 1
ATOM 5058 C CA . LEU B 1 123 ? 4.254 26.203 -6.301 1 98.69 123 LEU B CA 1
ATOM 5059 C C . LEU B 1 123 ? 5.277 27.328 -6.258 1 98.69 123 LEU B C 1
ATOM 5061 O O . LEU B 1 123 ? 5.738 27.719 -5.184 1 98.69 123 LEU B O 1
ATOM 5065 N N . HIS B 1 124 ? 5.504 27.875 -7.422 1 98.75 124 HIS B N 1
ATOM 5066 C CA . HIS B 1 124 ? 6.504 28.922 -7.621 1 98.75 124 HIS B CA 1
ATOM 5067 C C . HIS B 1 124 ? 6.332 30.047 -6.609 1 98.75 124 HIS B C 1
ATOM 5069 O O . HIS B 1 124 ? 5.336 30.781 -6.648 1 98.75 124 HIS B O 1
ATOM 5075 N N . GLY B 1 125 ? 7.348 30.125 -5.719 1 98.81 125 GLY B N 1
ATOM 5076 C CA . GLY B 1 125 ? 7.426 31.297 -4.855 1 98.81 125 GLY B CA 1
ATOM 5077 C C . GLY B 1 125 ? 6.504 31.203 -3.654 1 98.81 125 GLY B C 1
ATOM 5078 O O . GLY B 1 125 ? 6.531 32.094 -2.783 1 98.81 125 GLY B O 1
ATOM 5079 N N . ILE B 1 126 ? 5.695 30.156 -3.531 1 98.88 126 ILE B N 1
ATOM 5080 C CA . ILE B 1 126 ? 4.727 30.031 -2.449 1 98.88 126 ILE B CA 1
ATOM 5081 C C . ILE B 1 126 ? 5.441 29.672 -1.15 1 98.88 126 ILE B C 1
ATOM 5083 O O . ILE B 1 126 ? 6.141 28.656 -1.088 1 98.88 126 ILE B O 1
ATOM 5087 N N . PRO B 1 127 ? 5.312 30.469 -0.077 1 98.81 127 PRO B N 1
ATOM 5088 C CA . PRO B 1 127 ? 5.883 30.094 1.221 1 98.81 127 PRO B CA 1
ATOM 5089 C C . PRO B 1 127 ? 5.258 28.828 1.796 1 98.81 127 PRO B C 1
ATOM 5091 O O . PRO B 1 127 ? 4.035 28.672 1.777 1 98.81 127 PRO B O 1
ATOM 5094 N N . LEU B 1 128 ? 6.094 27.938 2.244 1 98.81 128 LEU B N 1
ATOM 5095 C CA . LEU B 1 128 ? 5.68 26.656 2.797 1 98.81 128 LEU B CA 1
ATOM 5096 C C . LEU B 1 128 ? 6.289 26.438 4.176 1 98.81 128 LEU B C 1
ATOM 5098 O O . LEU B 1 128 ? 7.504 26.562 4.348 1 98.81 128 LEU B O 1
ATOM 5102 N N . SER B 1 129 ? 5.492 26.172 5.188 1 98.88 129 SER B N 1
ATOM 5103 C CA . SER B 1 129 ? 5.949 25.844 6.535 1 98.88 129 SER B CA 1
ATOM 5104 C C . SER B 1 129 ? 5.793 24.359 6.824 1 98.88 129 SER B C 1
ATOM 5106 O O . SER B 1 129 ? 5.004 23.672 6.168 1 98.88 129 SER B O 1
ATOM 5108 N N . LEU B 1 130 ? 6.598 23.859 7.719 1 98.38 130 LEU B N 1
ATOM 5109 C CA . LEU B 1 130 ? 6.5 22.438 8.016 1 98.38 130 LEU B CA 1
ATOM 5110 C C . LEU B 1 130 ? 6.828 22.156 9.477 1 98.38 130 LEU B C 1
ATOM 5112 O O . LEU B 1 130 ? 7.574 22.906 10.102 1 98.38 130 LEU B O 1
ATOM 5116 N N . LYS B 1 131 ? 6.254 21.109 10.047 1 98.12 131 LYS B N 1
ATOM 5117 C CA . LYS B 1 131 ? 6.477 20.594 11.398 1 98.12 131 LYS B CA 1
ATOM 5118 C C . LYS B 1 131 ? 7.941 20.203 11.602 1 98.12 131 LYS B C 1
ATOM 5120 O O . LYS B 1 131 ? 8.57 19.641 10.703 1 98.12 131 LYS B O 1
ATOM 5125 N N . ASN B 1 132 ? 8.367 20.344 12.75 1 98 132 ASN B N 1
ATOM 5126 C CA . ASN B 1 132 ? 9.789 20.234 13.055 1 98 132 ASN B CA 1
ATOM 5127 C C . ASN B 1 132 ? 10.312 18.828 12.758 1 98 132 ASN B C 1
ATOM 5129 O O . ASN B 1 132 ? 11.477 18.656 12.391 1 98 132 ASN B O 1
ATOM 5133 N N . GLN B 1 133 ? 9.516 17.766 12.867 1 97.94 133 GLN B N 1
ATOM 5134 C CA . GLN B 1 133 ? 10.008 16.406 12.695 1 97.94 133 GLN B CA 1
ATOM 5135 C C . GLN B 1 133 ? 10.328 16.125 11.234 1 97.94 133 GLN B C 1
ATOM 5137 O O . GLN B 1 133 ? 10.969 15.109 10.922 1 97.94 133 GLN B O 1
ATOM 5142 N N . ILE B 1 134 ? 9.852 17 10.328 1 98.44 134 ILE B N 1
ATOM 5143 C CA . ILE B 1 134 ? 10.148 16.844 8.906 1 98.44 134 ILE B CA 1
ATOM 5144 C C . ILE B 1 134 ? 11.531 17.422 8.602 1 98.44 134 ILE B C 1
ATOM 5146 O O . ILE B 1 134 ? 11.742 18.641 8.688 1 98.44 134 ILE B O 1
ATOM 5150 N N . GLY B 1 135 ? 12.391 16.625 8.148 1 98.56 135 GLY B N 1
ATOM 5151 C CA . GLY B 1 135 ? 13.797 16.984 8.023 1 98.56 135 GLY B CA 1
ATOM 5152 C C . GLY B 1 135 ? 14.062 18.016 6.941 1 98.56 135 GLY B C 1
ATOM 5153 O O . GLY B 1 135 ? 13.469 17.953 5.863 1 98.56 135 GLY B O 1
ATOM 5154 N N . VAL B 1 136 ? 14.906 19 7.266 1 98.56 136 VAL B N 1
ATOM 5155 C CA . VAL B 1 136 ? 15.461 19.969 6.316 1 98.56 136 VAL B CA 1
ATOM 5156 C C . VAL B 1 136 ? 16.984 19.859 6.297 1 98.56 136 VAL B C 1
ATOM 5158 O O . VAL B 1 136 ? 17.625 19.859 7.352 1 98.56 136 VAL B O 1
ATOM 5161 N N . LYS B 1 137 ? 17.5 19.781 5.129 1 98 137 LYS B N 1
ATOM 5162 C CA . LYS B 1 137 ? 18.938 19.547 4.961 1 98 137 LYS B CA 1
ATOM 5163 C C . LYS B 1 137 ? 19.766 20.562 5.746 1 98 137 LYS B C 1
ATOM 5165 O O . LYS B 1 137 ? 19.5 21.766 5.672 1 98 137 LYS B O 1
ATOM 5170 N N . SER B 1 138 ? 20.734 20.109 6.512 1 97.19 138 SER B N 1
ATOM 5171 C CA . SER B 1 138 ? 21.734 20.875 7.23 1 97.19 138 SER B CA 1
ATOM 5172 C C . SER B 1 138 ? 21.125 21.625 8.406 1 97.19 138 SER B C 1
ATOM 5174 O O . SER B 1 138 ? 21.75 22.516 8.977 1 97.19 138 SER B O 1
ATOM 5176 N N . HIS B 1 139 ? 19.891 21.359 8.766 1 97.5 139 HIS B N 1
ATOM 5177 C CA . HIS B 1 139 ? 19.25 21.969 9.938 1 97.5 139 HIS B CA 1
ATOM 5178 C C . HIS B 1 139 ? 19 20.922 11.0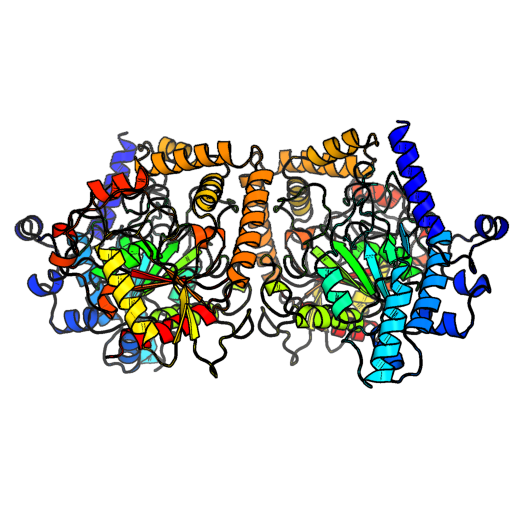16 1 97.5 139 HIS B C 1
ATOM 5180 O O . HIS B 1 139 ? 19.031 19.719 10.742 1 97.5 139 HIS B O 1
ATOM 5186 N N . LEU B 1 140 ? 18.812 21.375 12.203 1 96.56 140 LEU B N 1
ATOM 5187 C CA . LEU B 1 140 ? 18.594 20.516 13.359 1 96.56 140 LEU B CA 1
ATOM 5188 C C . LEU B 1 140 ? 17.141 20.078 13.461 1 96.56 140 LEU B C 1
ATOM 5190 O O . LEU B 1 140 ? 16.234 20.922 13.414 1 96.56 140 LEU B O 1
ATOM 5194 N N . THR B 1 141 ? 16.922 18.766 13.508 1 97.62 141 THR B N 1
ATOM 5195 C CA . THR B 1 141 ? 15.594 18.203 13.633 1 97.62 141 THR B CA 1
ATOM 5196 C C . THR B 1 141 ? 15.461 17.422 14.945 1 97.62 141 THR B C 1
ATOM 5198 O O . THR B 1 141 ? 15.953 16.312 15.07 1 97.62 141 THR B O 1
ATOM 5201 N N . ASN B 1 142 ? 14.742 18.016 15.898 1 97.25 142 ASN B N 1
ATOM 5202 C CA . ASN B 1 142 ? 14.703 17.391 17.219 1 97.25 142 ASN B CA 1
ATOM 5203 C C . ASN B 1 142 ? 13.367 16.703 17.469 1 97.25 142 ASN B C 1
ATOM 5205 O O . ASN B 1 142 ? 13.234 15.914 18.406 1 97.25 142 ASN B O 1
ATOM 5209 N N . ALA B 1 143 ? 12.383 16.984 16.734 1 97.25 143 ALA B N 1
ATOM 5210 C CA . ALA B 1 143 ? 11.086 16.328 16.812 1 97.25 143 ALA B CA 1
ATOM 5211 C C . ALA B 1 143 ? 10.523 16.375 18.234 1 97.25 143 ALA B C 1
ATOM 5213 O O . ALA B 1 143 ? 9.844 15.453 18.672 1 97.25 143 ALA B O 1
ATOM 5214 N N . GLY B 1 144 ? 10.797 17.406 18.938 1 96.94 144 GLY B N 1
ATOM 5215 C CA . GLY B 1 144 ? 10.219 17.625 20.25 1 96.94 144 GLY B CA 1
ATOM 5216 C C . GLY B 1 144 ? 10.914 16.844 21.344 1 96.94 144 GLY B C 1
ATOM 5217 O O . GLY B 1 144 ? 10.445 16.812 22.484 1 96.94 144 GLY B O 1
ATOM 5218 N N . PHE B 1 145 ? 12.07 16.172 21.094 1 97.62 145 PHE B N 1
ATOM 5219 C CA . PHE B 1 145 ? 12.836 15.43 22.094 1 97.62 145 PHE B CA 1
ATOM 5220 C C . PHE B 1 145 ? 14.164 16.109 22.375 1 97.62 145 PHE B C 1
ATOM 5222 O O . PHE B 1 145 ? 14.891 16.484 21.453 1 97.62 145 PHE B O 1
ATOM 5229 N N . VAL B 1 146 ? 14.539 16.203 23.656 1 97.31 146 VAL B N 1
ATOM 5230 C CA . VAL B 1 146 ? 15.797 16.812 24.062 1 97.31 146 VAL B CA 1
ATOM 5231 C C . VAL B 1 146 ? 16.969 15.992 23.516 1 97.31 146 VAL B C 1
ATOM 5233 O O . VAL B 1 146 ? 17.984 16.562 23.094 1 97.31 146 VAL B O 1
ATOM 5236 N N . THR B 1 147 ? 16.781 14.656 23.5 1 96.56 147 THR B N 1
ATOM 5237 C CA . THR B 1 147 ? 17.781 13.719 23 1 96.56 147 THR B CA 1
ATOM 5238 C C . THR B 1 147 ? 18.219 14.109 21.594 1 96.56 147 THR B C 1
ATOM 5240 O O . THR B 1 147 ? 19.375 13.891 21.219 1 96.56 147 THR B O 1
ATOM 5243 N N . TRP B 1 148 ? 17.359 14.766 20.844 1 97.12 148 TRP B N 1
ATOM 5244 C CA . TRP B 1 148 ? 17.625 14.945 19.422 1 97.12 148 TRP B CA 1
ATOM 5245 C C . TRP B 1 148 ? 17.875 16.406 19.094 1 97.12 148 TRP B C 1
ATOM 5247 O O . TRP B 1 148 ? 17.828 16.812 17.922 1 97.12 148 TRP B O 1
ATOM 5257 N N . ILE B 1 149 ? 18.125 17.266 20.031 1 97.12 149 ILE B N 1
ATOM 5258 C CA . ILE B 1 149 ? 18.344 18.688 19.828 1 97.12 149 ILE B CA 1
ATOM 5259 C C . ILE B 1 149 ? 19.5 18.906 18.844 1 97.12 149 ILE B C 1
ATOM 5261 O O . ILE B 1 149 ? 19.453 19.812 18 1 97.12 149 ILE B O 1
ATOM 5265 N N . ASN B 1 150 ? 20.547 18.031 18.859 1 94.5 150 ASN B N 1
ATOM 5266 C CA . ASN B 1 150 ? 21.719 18.219 18.016 1 94.5 150 ASN B CA 1
ATOM 5267 C C . ASN B 1 150 ? 21.703 17.266 16.812 1 94.5 150 ASN B C 1
ATOM 5269 O O . ASN B 1 150 ? 22.75 17.016 16.203 1 94.5 150 ASN B O 1
ATOM 5273 N N . ASN B 1 151 ? 20.562 16.719 16.609 1 95.81 151 ASN B N 1
ATOM 5274 C CA . ASN B 1 151 ? 20.422 15.844 15.453 1 95.81 151 ASN B CA 1
ATOM 5275 C C . ASN B 1 151 ? 20.328 16.641 14.156 1 95.81 151 ASN B C 1
ATOM 5277 O O . ASN B 1 151 ? 19.328 17.344 13.93 1 95.81 151 ASN B O 1
ATOM 5281 N N . THR B 1 152 ? 21.297 16.531 13.297 1 96 152 THR B N 1
ATOM 5282 C CA . THR B 1 152 ? 21.297 17.234 12.031 1 96 152 THR B CA 1
ATOM 5283 C C . THR B 1 152 ? 20.703 16.375 10.922 1 96 152 THR B C 1
ATOM 5285 O O . THR B 1 152 ? 21.125 15.234 10.719 1 96 152 THR B O 1
ATOM 5288 N N . SER B 1 153 ? 19.734 16.891 10.219 1 96.81 153 SER B N 1
ATOM 5289 C CA . SER B 1 153 ? 19.25 16.203 9.031 1 96.81 153 SER B CA 1
ATOM 5290 C C . SER B 1 153 ? 20.25 16.281 7.887 1 96.81 153 SER B C 1
ATOM 5292 O O . SER B 1 153 ? 20.625 17.391 7.453 1 96.81 153 SER B O 1
ATOM 5294 N N . LYS B 1 154 ? 20.719 15.211 7.391 1 94.69 154 LYS B N 1
ATOM 5295 C CA . LYS B 1 154 ? 21.719 15.164 6.332 1 94.69 154 LYS B CA 1
ATOM 5296 C C . LYS B 1 154 ? 21.125 15.586 4.992 1 94.69 154 LYS B C 1
ATOM 5298 O O . LYS B 1 154 ? 21.828 16.125 4.137 1 94.69 154 LYS B O 1
ATOM 5303 N N . ASP B 1 155 ? 19.859 15.289 4.84 1 96.88 155 ASP B N 1
ATOM 5304 C CA . ASP B 1 155 ? 19.125 15.617 3.609 1 96.88 155 ASP B CA 1
ATOM 5305 C C . ASP B 1 155 ? 17.75 16.188 3.918 1 96.88 155 ASP B C 1
ATOM 5307 O O . ASP B 1 155 ? 17.234 16.016 5.027 1 96.88 155 ASP B O 1
ATOM 5311 N N . ASP B 1 156 ? 17.219 16.812 2.912 1 98.25 156 ASP B N 1
ATOM 5312 C CA . ASP B 1 156 ? 15.789 17.125 2.98 1 98.25 156 ASP B CA 1
ATOM 5313 C C . ASP B 1 156 ? 14.953 15.859 3.059 1 98.25 156 ASP B C 1
ATOM 5315 O O . ASP B 1 156 ? 15.266 14.859 2.404 1 98.25 156 ASP B O 1
ATOM 5319 N N . ALA B 1 157 ? 13.953 15.938 3.998 1 98.25 157 ALA B N 1
ATOM 5320 C CA . ALA B 1 157 ? 12.93 14.898 3.844 1 98.25 157 ALA B CA 1
ATOM 5321 C C . ALA B 1 157 ? 12.422 14.844 2.406 1 98.25 157 ALA B C 1
ATOM 5323 O O . ALA B 1 157 ? 12.438 15.844 1.692 1 98.25 157 ALA B O 1
ATOM 5324 N N . ALA B 1 158 ? 11.953 13.711 1.983 1 98 158 ALA B N 1
ATOM 5325 C CA . ALA B 1 158 ? 11.539 13.508 0.599 1 98 158 ALA B CA 1
ATOM 5326 C C . ALA B 1 158 ? 10.477 14.523 0.188 1 98 158 ALA B C 1
ATOM 5328 O O . ALA B 1 158 ? 10.508 15.047 -0.927 1 98 158 ALA B O 1
ATOM 5329 N N . ILE B 1 159 ? 9.531 14.805 1.055 1 98.19 159 ILE B N 1
ATOM 5330 C CA . ILE B 1 159 ? 8.445 15.727 0.734 1 98.19 159 ILE B CA 1
ATOM 5331 C C . ILE B 1 159 ? 8.984 17.141 0.597 1 98.19 159 ILE B C 1
ATOM 5333 O O . ILE B 1 159 ? 8.531 17.906 -0.253 1 98.19 159 ILE B O 1
ATOM 5337 N N . VAL B 1 160 ? 9.961 17.5 1.381 1 98.38 160 VAL B N 1
ATOM 5338 C CA . VAL B 1 160 ? 10.586 18.812 1.307 1 98.38 160 VAL B CA 1
ATOM 5339 C C . VAL B 1 160 ? 11.344 18.953 -0.015 1 98.38 160 VAL B C 1
ATOM 5341 O O . VAL B 1 160 ? 11.203 19.953 -0.712 1 98.38 160 VAL B O 1
ATOM 5344 N N . LYS B 1 161 ? 12.117 17.938 -0.281 1 97.62 161 LYS B N 1
ATOM 5345 C CA . LYS B 1 161 ? 12.852 17.906 -1.545 1 97.62 161 LYS B CA 1
ATOM 5346 C C . LYS B 1 161 ? 11.906 18.094 -2.729 1 97.62 161 LYS B C 1
ATOM 5348 O O . LYS B 1 161 ? 12.188 18.859 -3.645 1 97.62 161 LYS B O 1
ATOM 5353 N N . THR B 1 162 ? 10.852 17.438 -2.705 1 97.56 162 THR B N 1
ATOM 5354 C CA . THR B 1 162 ? 9.852 17.484 -3.762 1 97.56 162 THR B CA 1
ATOM 5355 C C . THR B 1 162 ? 9.281 18.891 -3.908 1 97.56 162 THR B C 1
ATOM 5357 O O . THR B 1 162 ? 9.234 19.438 -5.016 1 97.56 162 THR B O 1
ATOM 5360 N N . PHE B 1 163 ? 8.859 19.516 -2.861 1 98.06 163 PHE B N 1
ATOM 5361 C CA . PHE B 1 163 ? 8.195 20.812 -2.928 1 98.06 163 PHE B CA 1
ATOM 5362 C C . PHE B 1 163 ? 9.188 21.906 -3.293 1 98.06 163 PHE B C 1
ATOM 5364 O O . PHE B 1 163 ? 8.844 22.859 -3.994 1 98.06 163 PHE B O 1
ATOM 5371 N N . ARG B 1 164 ? 10.406 21.766 -2.865 1 97.94 164 ARG B N 1
ATOM 5372 C CA . ARG B 1 164 ? 11.438 22.688 -3.309 1 97.94 164 ARG B CA 1
ATOM 5373 C C . ARG B 1 164 ? 11.625 22.625 -4.82 1 97.94 164 ARG B C 1
ATOM 5375 O O . ARG B 1 164 ? 11.727 23.672 -5.48 1 97.94 164 ARG B O 1
ATOM 5382 N N . LYS B 1 165 ? 11.648 21.453 -5.359 1 96.94 165 LYS B N 1
ATOM 5383 C CA . LYS B 1 165 ? 11.781 21.266 -6.801 1 96.94 165 LYS B CA 1
ATOM 5384 C C . LYS B 1 165 ? 10.625 21.922 -7.551 1 96.94 165 LYS B C 1
ATOM 5386 O O . LYS B 1 165 ? 10.789 22.375 -8.688 1 96.94 165 LYS B O 1
ATOM 5391 N N . LEU B 1 166 ? 9.523 22.031 -6.898 1 98.12 166 LEU B N 1
ATOM 5392 C CA . LEU B 1 166 ? 8.312 22.578 -7.52 1 98.12 166 LEU B CA 1
ATOM 5393 C C . LEU B 1 166 ? 8.242 24.094 -7.344 1 98.12 166 LEU B C 1
ATOM 5395 O O . LEU B 1 166 ? 7.277 24.719 -7.766 1 98.12 166 LEU B O 1
ATOM 5399 N N . GLY B 1 167 ? 9.195 24.656 -6.711 1 98.56 167 GLY B N 1
ATOM 5400 C CA . GLY B 1 167 ? 9.328 26.094 -6.613 1 98.56 167 GLY B CA 1
ATOM 5401 C C . GLY B 1 167 ? 8.82 26.656 -5.293 1 98.56 167 GLY B C 1
ATOM 5402 O O . GLY B 1 167 ? 8.867 27.859 -5.066 1 98.56 167 GLY B O 1
ATOM 5403 N N . ALA B 1 168 ? 8.344 25.797 -4.422 1 98.81 168 ALA B N 1
ATOM 5404 C CA . ALA B 1 168 ? 7.922 26.281 -3.111 1 98.81 168 ALA B CA 1
ATOM 5405 C C . ALA B 1 168 ? 9.102 26.828 -2.318 1 98.81 168 ALA B C 1
ATOM 5407 O O . ALA B 1 168 ? 10.234 26.359 -2.48 1 98.81 168 ALA B O 1
ATOM 5408 N N . VAL B 1 169 ? 8.82 27.766 -1.53 1 98.88 169 VAL B N 1
ATOM 5409 C CA . VAL B 1 169 ? 9.844 28.359 -0.677 1 98.88 169 VAL B CA 1
ATOM 5410 C C . VAL B 1 169 ? 9.633 27.922 0.769 1 98.88 169 VAL B C 1
ATOM 5412 O O . VAL B 1 169 ? 8.859 28.531 1.508 1 98.88 169 VAL B O 1
ATOM 5415 N N . VAL B 1 170 ? 10.367 26.828 1.17 1 98.88 170 VAL B N 1
ATOM 5416 C CA . VAL B 1 170 ? 10.289 26.359 2.547 1 98.88 170 VAL B CA 1
ATOM 5417 C C . VAL B 1 170 ? 10.922 27.375 3.486 1 98.88 170 VAL B C 1
ATOM 5419 O O . VAL B 1 170 ? 12.141 27.578 3.465 1 98.88 170 VAL B O 1
ATOM 5422 N N . PHE B 1 171 ? 10.047 28 4.375 1 98.88 171 PHE B N 1
ATOM 5423 C CA . PHE B 1 171 ? 10.602 29.188 5.008 1 98.88 171 PHE B CA 1
ATOM 5424 C C . PHE B 1 171 ? 10.539 29.094 6.523 1 98.88 171 PHE B C 1
ATOM 5426 O O . PHE B 1 171 ? 11.219 29.828 7.234 1 98.88 171 PHE B O 1
ATOM 5433 N N . ALA B 1 172 ? 9.719 28.094 6.996 1 98.88 172 ALA B N 1
ATOM 5434 C CA . ALA B 1 172 ? 9.523 28.062 8.445 1 98.88 172 ALA B CA 1
ATOM 5435 C C . ALA B 1 172 ? 9.344 26.625 8.945 1 98.88 172 ALA B C 1
ATOM 5437 O O . ALA B 1 172 ? 8.711 25.812 8.273 1 98.88 172 ALA B O 1
ATOM 5438 N N . ARG B 1 173 ? 9.906 26.344 10.117 1 98.69 173 ARG B N 1
ATOM 5439 C CA . ARG B 1 173 ? 9.664 25.109 10.867 1 98.69 173 ARG B CA 1
ATOM 5440 C C . ARG B 1 173 ? 8.914 25.391 12.164 1 98.69 173 ARG B C 1
ATOM 5442 O O . ARG B 1 173 ? 9.148 26.422 12.812 1 98.69 173 ARG B O 1
ATOM 5449 N N . THR B 1 174 ? 8.031 24.453 12.516 1 98.88 174 THR B N 1
ATOM 5450 C CA . THR B 1 174 ? 7.07 24.797 13.555 1 98.88 174 THR B CA 1
ATOM 5451 C C . THR B 1 174 ? 7.141 23.797 14.711 1 98.88 174 THR B C 1
ATOM 5453 O O . THR B 1 174 ? 7.641 22.688 14.539 1 98.88 174 THR B O 1
ATOM 5456 N N . ASN B 1 175 ? 6.656 24.234 15.883 1 98.75 175 ASN B N 1
ATOM 5457 C CA . ASN B 1 175 ? 6.703 23.5 17.141 1 98.75 175 ASN B CA 1
ATOM 5458 C C . ASN B 1 175 ? 5.742 22.312 17.141 1 98.75 175 ASN B C 1
ATOM 5460 O O . ASN B 1 175 ? 4.828 22.25 16.312 1 98.75 175 ASN B O 1
ATOM 5464 N N . GLN B 1 176 ? 6.012 21.328 18 1 98.69 176 GLN B N 1
ATOM 5465 C CA . GLN B 1 176 ? 5.234 20.094 18.156 1 98.69 176 GLN B CA 1
ATOM 5466 C C . GLN B 1 176 ? 5.34 19.578 19.594 1 98.69 176 GLN B C 1
ATOM 5468 O O . GLN B 1 176 ? 6.191 20.016 20.359 1 98.69 176 GLN B O 1
ATOM 5473 N N . PRO B 1 177 ? 4.477 18.734 20.016 1 98.19 177 PRO B N 1
ATOM 5474 C CA . PRO B 1 177 ? 4.551 18.219 21.391 1 98.19 177 PRO B CA 1
ATOM 5475 C C . PRO B 1 177 ? 5.625 17.156 21.562 1 98.19 177 PRO B C 1
ATOM 5477 O O . PRO B 1 177 ? 6.109 16.594 20.578 1 98.19 177 PRO B O 1
ATOM 5480 N N . GLN B 1 178 ? 5.945 16.828 22.875 1 96.5 178 GLN B N 1
ATOM 5481 C CA . GLN B 1 178 ? 6.762 15.664 23.203 1 96.5 178 GLN B CA 1
ATOM 5482 C C . GLN B 1 178 ? 6.121 14.383 22.672 1 96.5 178 GLN B C 1
ATOM 5484 O O . GLN B 1 178 ? 4.906 14.203 22.766 1 96.5 178 GLN B O 1
ATOM 5489 N N . ALA B 1 179 ? 6.871 13.523 22.094 1 94.19 179 ALA B N 1
ATOM 5490 C CA . ALA B 1 179 ? 6.473 12.211 21.594 1 94.19 179 ALA B CA 1
ATOM 5491 C C . ALA B 1 179 ? 5.578 12.352 20.375 1 94.19 179 ALA B C 1
ATOM 5493 O O . ALA B 1 179 ? 5.324 11.367 19.672 1 94.19 179 ALA B O 1
ATOM 5494 N N . GLY B 1 180 ? 5.098 13.547 20 1 94.56 180 GLY B N 1
ATOM 5495 C CA . GLY B 1 180 ? 4.18 13.742 18.891 1 94.56 180 GLY B CA 1
ATOM 5496 C C . GLY B 1 180 ? 2.809 13.141 19.141 1 94.56 180 GLY B C 1
ATOM 5497 O O . GLY B 1 180 ? 2.004 13.016 18.219 1 94.56 180 GLY B O 1
ATOM 5498 N N . MET B 1 181 ? 2.527 12.797 20.438 1 94.75 181 MET B N 1
ATOM 5499 C CA . MET B 1 181 ? 1.312 12.047 20.75 1 94.75 181 MET B CA 1
ATOM 5500 C C . MET B 1 181 ? 0.448 12.805 21.75 1 94.75 181 MET B C 1
ATOM 5502 O O . MET B 1 181 ? -0.014 12.234 22.734 1 94.75 181 MET B O 1
ATOM 5506 N N . HIS B 1 182 ? 0.353 14.195 21.469 1 95.31 182 HIS B N 1
ATOM 5507 C CA . HIS B 1 182 ? -0.577 15.078 22.172 1 95.31 182 HIS B CA 1
ATOM 5508 C C . HIS B 1 182 ? -1.526 15.766 21.203 1 95.31 182 HIS B C 1
ATOM 5510 O O . HIS B 1 182 ? -1.127 16.141 20.094 1 95.31 182 HIS B O 1
ATOM 5516 N N . LEU B 1 183 ? -2.744 15.93 21.625 1 95.94 183 LEU B N 1
ATOM 5517 C CA . LEU B 1 183 ? -3.633 16.797 20.875 1 95.94 183 LEU B CA 1
ATOM 5518 C C . LEU B 1 183 ? -3.482 18.25 21.328 1 95.94 183 LEU B C 1
ATOM 5520 O O . LEU B 1 183 ? -4.434 19.031 21.25 1 95.94 183 LEU B O 1
ATOM 5524 N N . GLU B 1 184 ? -2.361 18.594 21.891 1 97.75 184 GLU B N 1
ATOM 5525 C CA . GLU B 1 184 ? -1.821 19.906 22.219 1 97.75 184 GLU B CA 1
ATOM 5526 C C . GLU B 1 184 ? -0.37 20.047 21.766 1 97.75 184 GLU B C 1
ATOM 5528 O O . GLU B 1 184 ? 0.186 19.125 21.172 1 97.75 184 GLU B O 1
ATOM 5533 N N . THR B 1 185 ? 0.145 21.203 21.953 1 98.44 185 THR B N 1
ATOM 5534 C CA . THR B 1 185 ? 1.528 21.406 21.547 1 98.44 185 THR B CA 1
ATOM 5535 C C . THR B 1 185 ? 2.359 21.953 22.688 1 98.44 185 THR B C 1
ATOM 5537 O O . THR B 1 185 ? 2.25 23.141 23.031 1 98.44 185 THR B O 1
ATOM 5540 N N . SER B 1 186 ? 3.121 21.094 23.266 1 97.81 186 SER B N 1
ATOM 5541 C CA . SER B 1 186 ? 4.066 21.453 24.312 1 97.81 186 SER B CA 1
ATOM 5542 C C . SER B 1 186 ? 5.199 20.438 24.422 1 97.81 186 SER B C 1
ATOM 5544 O O . SER B 1 186 ? 4.977 19.234 24.281 1 97.81 186 SER B O 1
ATOM 5546 N N . ASN B 1 187 ? 6.383 20.875 24.578 1 98.19 187 ASN B N 1
ATOM 5547 C CA . ASN B 1 187 ? 7.543 20.016 24.812 1 98.19 187 ASN B CA 1
ATOM 5548 C C . ASN B 1 187 ? 8.555 20.672 25.734 1 98.19 187 ASN B C 1
ATOM 5550 O O . ASN B 1 187 ? 8.367 21.828 26.141 1 98.19 187 ASN B O 1
ATOM 5554 N N . ASN B 1 188 ? 9.602 20.016 26.078 1 97.81 188 ASN B N 1
ATOM 5555 C CA . ASN B 1 188 ? 10.555 20.484 27.078 1 97.81 188 ASN B CA 1
ATOM 5556 C C . ASN B 1 188 ? 11.586 21.438 26.484 1 97.81 188 ASN B C 1
ATOM 5558 O O . ASN B 1 188 ? 12.391 22.016 27.203 1 97.81 188 ASN B O 1
ATOM 5562 N N . ILE B 1 189 ? 11.578 21.625 25.188 1 98.25 189 ILE B N 1
ATOM 5563 C CA . ILE B 1 189 ? 12.578 22.453 24.516 1 98.25 189 ILE B CA 1
ATOM 5564 C C . ILE B 1 189 ? 12.039 23.875 24.328 1 98.25 189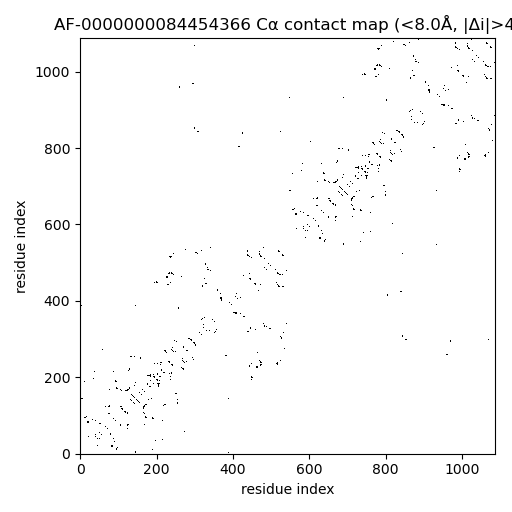 ILE B C 1
ATOM 5566 O O . ILE B 1 189 ? 12.539 24.812 24.922 1 98.25 189 ILE B O 1
ATOM 5570 N N . TYR B 1 190 ? 10.914 24 23.656 1 98.25 190 TYR B N 1
ATOM 5571 C CA . TYR B 1 190 ? 10.414 25.297 23.219 1 98.25 190 TYR B CA 1
ATOM 5572 C C . TYR B 1 190 ? 9.25 25.75 24.094 1 98.25 190 TYR B C 1
ATOM 5574 O O . TYR B 1 190 ? 8.867 26.922 24.062 1 98.25 190 TYR B O 1
ATOM 5582 N N . GLY B 1 191 ? 8.68 24.812 24.812 1 97.88 191 GLY B N 1
ATOM 5583 C CA . GLY B 1 191 ? 7.531 25.156 25.625 1 97.88 191 GLY B CA 1
ATOM 5584 C C . GLY B 1 191 ? 6.211 25.031 24.891 1 97.88 191 GLY B C 1
ATOM 5585 O O . GLY B 1 191 ? 6.062 24.188 24.016 1 97.88 191 GLY B O 1
ATOM 5586 N N . THR B 1 192 ? 5.207 25.797 25.328 1 98.5 192 THR B N 1
ATOM 5587 C CA . THR B 1 192 ? 3.826 25.609 24.891 1 98.5 192 THR B CA 1
ATOM 5588 C C . THR B 1 192 ? 3.475 26.594 23.781 1 98.5 192 THR B C 1
ATOM 5590 O O . THR B 1 192 ? 3.748 27.781 23.891 1 98.5 192 THR B O 1
ATOM 5593 N N . THR B 1 193 ? 2.955 26.078 22.656 1 98.81 193 THR B N 1
ATOM 5594 C CA . THR B 1 193 ? 2.293 26.906 21.656 1 98.81 193 THR B CA 1
ATOM 5595 C C . THR B 1 193 ? 0.85 27.188 22.062 1 98.81 193 THR B C 1
ATOM 5597 O O . THR B 1 193 ? 0.098 26.266 22.391 1 98.81 193 THR B O 1
ATOM 5600 N N . VAL B 1 194 ? 0.428 28.438 21.953 1 98.5 194 VAL B N 1
ATOM 5601 C CA . VAL B 1 194 ? -0.897 28.828 22.438 1 98.5 194 VAL B CA 1
ATOM 5602 C C . VAL B 1 194 ? -1.788 29.203 21.25 1 98.5 194 VAL B C 1
ATOM 5604 O O . VAL B 1 194 ? -1.308 29.344 20.125 1 98.5 194 VAL B O 1
ATOM 5607 N N . ASN B 1 195 ? -3.068 29.281 21.5 1 98.44 195 ASN B N 1
ATOM 5608 C CA . ASN B 1 195 ? -4.059 29.594 20.484 1 98.44 195 ASN B CA 1
ATOM 5609 C C . ASN B 1 195 ? -4.09 31.094 20.172 1 98.44 195 ASN B C 1
ATOM 5611 O O . ASN B 1 195 ? -4.207 31.922 21.094 1 98.44 195 ASN B O 1
ATOM 5615 N N . PRO B 1 196 ? -4.047 31.484 18.891 1 98.38 196 PRO B N 1
ATOM 5616 C CA . PRO B 1 196 ? -4.062 32.906 18.516 1 98.38 196 PRO B CA 1
ATOM 5617 C C . PRO B 1 196 ? -5.316 33.625 19.016 1 98.38 196 PRO B C 1
ATOM 5619 O O . PRO B 1 196 ? -5.266 34.812 19.312 1 98.38 196 PRO B O 1
ATOM 5622 N N . ARG B 1 197 ? -6.41 32.969 19.141 1 97.06 197 ARG B N 1
ATOM 5623 C CA . ARG B 1 197 ? -7.68 33.594 19.516 1 97.06 197 ARG B CA 1
ATOM 5624 C C . ARG B 1 197 ? -7.801 33.75 21.016 1 97.06 197 ARG B C 1
ATOM 5626 O O . ARG B 1 197 ? -8.586 34.562 21.5 1 97.06 197 ARG B O 1
ATOM 5633 N N . ASN B 1 198 ? -7.148 32.969 21.719 1 96.94 198 ASN B N 1
ATOM 5634 C CA . ASN B 1 198 ? -7.094 33 23.188 1 96.94 198 ASN B CA 1
ATOM 5635 C C . ASN B 1 198 ? -5.832 32.312 23.703 1 96.94 198 ASN B C 1
ATOM 5637 O O . ASN B 1 198 ? -5.773 31.078 23.781 1 96.94 198 ASN B O 1
ATOM 5641 N N . ARG B 1 199 ? -4.902 33.031 24.188 1 97 199 ARG B N 1
ATOM 5642 C CA . ARG B 1 199 ? -3.559 32.562 24.484 1 97 199 ARG B CA 1
ATOM 5643 C C . ARG B 1 199 ? -3.562 31.672 25.734 1 97 199 ARG B C 1
ATOM 5645 O O . ARG B 1 199 ? -2.561 31.031 26.047 1 97 199 ARG B O 1
ATOM 5652 N N . GLN B 1 200 ? -4.672 31.562 26.406 1 95.88 200 GLN B N 1
ATOM 5653 C CA . GLN B 1 200 ? -4.789 30.672 27.562 1 95.88 200 GLN B CA 1
ATOM 5654 C C . GLN B 1 200 ? -5.223 29.281 27.125 1 95.88 200 GLN B C 1
ATOM 5656 O O . GLN B 1 200 ? -5.234 28.344 27.938 1 95.88 200 GLN B O 1
ATOM 5661 N N . LEU B 1 201 ? -5.555 29.141 25.938 1 97.44 201 LEU B N 1
ATOM 5662 C CA . LEU B 1 201 ? -6.078 27.875 25.422 1 97.44 201 LEU B CA 1
ATOM 5663 C C . LEU B 1 201 ? -5.086 27.234 24.453 1 97.44 201 LEU B C 1
ATOM 5665 O O . LEU B 1 201 ? -4.133 27.875 24.016 1 97.44 201 LEU B O 1
ATOM 5669 N N . THR B 1 202 ? -5.297 25.953 24.203 1 97.81 202 THR B N 1
ATOM 5670 C CA . THR B 1 202 ? -4.395 25.188 23.359 1 97.81 202 THR B CA 1
ATOM 5671 C C . THR B 1 202 ? -4.609 25.531 21.891 1 97.81 202 THR B C 1
ATOM 5673 O O . THR B 1 202 ? -5.727 25.844 21.469 1 97.81 202 THR B O 1
ATOM 5676 N N . ALA B 1 203 ? -3.543 25.5 21.109 1 98.31 203 ALA B N 1
ATOM 5677 C CA . ALA B 1 203 ? -3.623 25.625 19.656 1 98.31 203 ALA B CA 1
ATOM 5678 C C . ALA B 1 203 ? -3.941 24.281 19 1 98.31 203 ALA B C 1
ATOM 5680 O O . ALA B 1 203 ? -4.102 24.203 17.781 1 98.31 203 ALA B O 1
ATOM 5681 N N . GLY B 1 204 ? -4.121 23.234 19.812 1 98 204 GLY B N 1
ATOM 5682 C CA . GLY B 1 204 ? -4.246 21.875 19.297 1 98 204 GLY B CA 1
ATOM 5683 C C . GLY B 1 204 ? -2.91 21.172 19.141 1 98 204 GLY B C 1
ATOM 5684 O O . GLY B 1 204 ? -1.874 21.703 19.562 1 98 204 GLY B O 1
ATOM 5685 N N . GLY B 1 205 ? -2.898 19.984 18.609 1 97.69 205 GLY B N 1
ATOM 5686 C CA . GLY B 1 205 ? -1.723 19.156 18.406 1 97.69 205 GLY B CA 1
ATOM 5687 C C . GLY B 1 205 ? -2.037 17.828 17.719 1 97.69 205 GLY B C 1
ATOM 5688 O O . GLY B 1 205 ? -3.205 17.469 17.562 1 97.69 205 GLY B O 1
ATOM 5689 N N . SER B 1 206 ? -0.981 17.109 17.156 1 97.88 206 SER B N 1
ATOM 5690 C CA . SER B 1 206 ? 0.419 17.406 17.438 1 97.88 206 SER B CA 1
ATOM 5691 C C . SER B 1 206 ? 0.979 18.422 16.453 1 97.88 206 SER B C 1
ATOM 5693 O O . SER B 1 206 ? 2.17 18.734 16.484 1 97.88 206 SER B O 1
ATOM 5695 N N . THR B 1 207 ? 0.16 18.969 15.516 1 98.62 207 THR B N 1
ATOM 5696 C CA . THR B 1 207 ? 0.634 19.969 14.555 1 98.62 207 THR B CA 1
ATOM 5697 C C . THR B 1 207 ? 0.148 21.359 14.938 1 98.62 207 THR B C 1
ATOM 5699 O O . THR B 1 207 ? -0.36 22.094 14.094 1 98.62 207 THR B O 1
ATOM 5702 N N . GLY B 1 208 ? 0.332 21.672 16.172 1 98.69 208 GLY B N 1
ATOM 5703 C CA . GLY B 1 208 ? -0.207 22.906 16.703 1 98.69 208 GLY B CA 1
ATOM 5704 C C . GLY B 1 208 ? 0.608 24.125 16.312 1 98.69 208 GLY B C 1
ATOM 5705 O O . GLY B 1 208 ? 0.065 25.219 16.172 1 98.69 208 GLY B O 1
ATOM 5706 N N . GLY B 1 209 ? 1.955 23.969 16.156 1 98.81 209 GLY B N 1
ATOM 5707 C CA . GLY B 1 209 ? 2.766 25.062 15.664 1 98.81 209 GLY B CA 1
ATOM 5708 C C . GLY B 1 209 ? 2.338 25.562 14.297 1 98.81 209 GLY B C 1
ATOM 5709 O O . GLY B 1 209 ? 2.186 26.766 14.086 1 98.81 209 GLY B O 1
ATOM 5710 N N . GLU B 1 210 ? 2.102 24.641 13.414 1 98.62 210 GLU B N 1
ATOM 5711 C CA . GLU B 1 210 ? 1.611 24.969 12.078 1 98.62 210 GLU B CA 1
ATOM 5712 C C . GLU B 1 210 ? 0.265 25.688 12.141 1 98.62 210 GLU B C 1
ATOM 5714 O O . GLU B 1 210 ? 0.043 26.656 11.422 1 98.62 210 GLU B O 1
ATOM 5719 N N . ALA B 1 211 ? -0.567 25.156 12.969 1 98.69 211 ALA B N 1
ATOM 5720 C CA . ALA B 1 211 ? -1.932 25.672 13.031 1 98.69 211 ALA B CA 1
ATOM 5721 C C . ALA B 1 211 ? -1.955 27.078 13.594 1 98.69 211 ALA B C 1
ATOM 5723 O O . ALA B 1 211 ? -2.664 27.953 13.07 1 98.69 211 ALA B O 1
ATOM 5724 N N . ALA B 1 212 ? -1.208 27.328 14.633 1 98.88 212 ALA B N 1
ATOM 5725 C CA . ALA B 1 212 ? -1.137 28.656 15.211 1 98.88 212 ALA B CA 1
ATOM 5726 C C . ALA B 1 212 ? -0.527 29.656 14.227 1 98.88 212 ALA B C 1
ATOM 5728 O O . ALA B 1 212 ? -1.005 30.781 14.094 1 98.88 212 ALA B O 1
ATOM 5729 N N . LEU B 1 213 ? 0.525 29.219 13.555 1 98.88 213 LEU B N 1
ATOM 5730 C CA . LEU B 1 213 ? 1.17 30.047 12.547 1 98.88 213 LEU B CA 1
ATOM 5731 C C . LEU B 1 213 ? 0.178 30.453 11.461 1 98.88 213 LEU B C 1
ATOM 5733 O O . LEU B 1 213 ? 0.072 31.641 11.117 1 98.88 213 LEU B O 1
ATOM 5737 N N . MET B 1 214 ? -0.495 29.516 10.984 1 98.5 214 MET B N 1
ATOM 5738 C CA . MET B 1 214 ? -1.452 29.781 9.914 1 98.5 214 MET B CA 1
ATOM 5739 C C . MET B 1 214 ? -2.668 30.531 10.453 1 98.5 214 MET B C 1
ATOM 5741 O O . MET B 1 214 ? -3.246 31.375 9.758 1 98.5 214 MET B O 1
ATOM 5745 N N . GLY B 1 215 ? -3.078 30.203 11.68 1 98.19 215 GLY B N 1
ATOM 5746 C CA . GLY B 1 215 ? -4.156 30.938 12.32 1 98.19 215 GLY B CA 1
ATOM 5747 C C . GLY B 1 215 ? -3.875 32.406 12.445 1 98.19 215 GLY B C 1
ATOM 5748 O O . GLY B 1 215 ? -4.801 33.219 12.531 1 98.19 215 GLY B O 1
ATOM 5749 N N . MET B 1 216 ? -2.633 32.781 12.453 1 98.62 216 MET B N 1
ATOM 5750 C CA . MET B 1 216 ? -2.184 34.188 12.492 1 98.62 216 MET B CA 1
ATOM 5751 C C . MET B 1 216 ? -1.98 34.719 11.086 1 98.62 216 MET B C 1
ATOM 5753 O O . MET B 1 216 ? -1.436 35.812 10.906 1 98.62 216 MET B O 1
ATOM 5757 N N . ASN B 1 217 ? -2.35 33.969 10.055 1 98.5 217 ASN B N 1
ATOM 5758 C CA . ASN B 1 217 ? -2.182 34.312 8.641 1 98.5 217 ASN B CA 1
ATOM 5759 C C . ASN B 1 217 ? -0.708 34.469 8.273 1 98.5 217 ASN B C 1
ATOM 5761 O O . ASN B 1 217 ? -0.366 35.219 7.375 1 98.5 217 ASN B O 1
ATOM 5765 N N . ALA B 1 218 ? 0.135 33.781 8.969 1 98.81 218 ALA B N 1
ATOM 5766 C CA . ALA B 1 218 ? 1.575 33.906 8.766 1 98.81 218 ALA B CA 1
ATOM 5767 C C . ALA B 1 218 ? 2.113 32.781 7.895 1 98.81 218 ALA B C 1
ATOM 5769 O O . ALA B 1 218 ? 3.326 32.625 7.727 1 98.81 218 ALA B O 1
ATOM 5770 N N . SER B 1 219 ? 1.311 31.938 7.418 1 98.5 219 SER B N 1
ATOM 5771 C CA . SER B 1 219 ? 1.578 30.922 6.41 1 98.5 219 SER B CA 1
ATOM 5772 C C . SER B 1 219 ? 0.352 30.672 5.535 1 98.5 219 SER B C 1
ATOM 5774 O O . SER B 1 219 ? -0.772 30.984 5.934 1 98.5 219 SER B O 1
ATOM 5776 N N . VAL B 1 220 ? 0.581 30.188 4.324 1 98.31 220 VAL B N 1
ATOM 5777 C CA . VAL B 1 220 ? -0.542 29.969 3.42 1 98.31 220 VAL B CA 1
ATOM 5778 C C . VAL B 1 220 ? -0.643 28.484 3.074 1 98.31 220 VAL B C 1
ATOM 5780 O O . VAL B 1 220 ? -1.708 28 2.68 1 98.31 220 VAL B O 1
ATOM 5783 N N . LEU B 1 221 ? 0.404 27.734 3.191 1 98.5 221 LEU B N 1
ATOM 5784 C CA . LEU B 1 221 ? 0.488 26.297 3.051 1 98.5 221 LEU B CA 1
ATOM 5785 C C . LEU B 1 221 ? 1.419 25.703 4.102 1 98.5 221 LEU B C 1
ATOM 5787 O O . LEU B 1 221 ? 2.479 26.266 4.387 1 98.5 221 LEU B O 1
ATOM 5791 N N . GLY B 1 222 ? 1.017 24.656 4.723 1 98.5 222 GLY B N 1
ATOM 5792 C CA . GLY B 1 222 ? 1.825 23.984 5.727 1 98.5 222 GLY B CA 1
ATOM 5793 C C . GLY B 1 222 ? 1.711 22.469 5.68 1 98.5 222 GLY B C 1
ATOM 5794 O O . GLY B 1 222 ? 0.771 21.938 5.09 1 98.5 222 GLY B O 1
ATOM 5795 N N . ILE B 1 223 ? 2.727 21.766 6.238 1 98.75 223 ILE B N 1
ATOM 5796 C CA . ILE B 1 223 ? 2.727 20.312 6.281 1 98.75 223 ILE B CA 1
ATOM 5797 C C . ILE B 1 223 ? 2.754 19.828 7.73 1 98.75 223 ILE B C 1
ATOM 5799 O O . ILE B 1 223 ? 3.627 20.234 8.508 1 98.75 223 ILE B O 1
ATOM 5803 N N . GLY B 1 224 ? 1.798 19.016 8.094 1 98.19 224 GLY B N 1
ATOM 5804 C CA . GLY B 1 224 ? 1.771 18.359 9.391 1 98.19 224 GLY B CA 1
ATOM 5805 C C . GLY B 1 224 ? 1.685 16.844 9.289 1 98.19 224 GLY B C 1
ATOM 5806 O O . GLY B 1 224 ? 1.959 16.281 8.227 1 98.19 224 GLY B O 1
ATOM 5807 N N . GLY B 1 225 ? 1.542 16.188 10.422 1 97.25 225 GLY B N 1
ATOM 5808 C CA . GLY B 1 225 ? 1.326 14.758 10.523 1 97.25 225 GLY B CA 1
ATOM 5809 C C . GLY B 1 225 ? 0.095 14.391 11.328 1 97.25 225 GLY B C 1
ATOM 5810 O O . GLY B 1 225 ? -0.377 15.188 12.148 1 97.25 225 GLY B O 1
ATOM 5811 N N . ASP B 1 226 ? -0.438 13.258 11.039 1 97.62 226 ASP B N 1
ATOM 5812 C CA . ASP B 1 226 ? -1.675 12.836 11.688 1 97.62 226 ASP B CA 1
ATOM 5813 C C . ASP B 1 226 ? -1.713 11.32 11.867 1 97.62 226 ASP B C 1
ATOM 5815 O O . ASP B 1 226 ? -1.652 10.57 10.883 1 97.62 226 ASP B O 1
ATOM 5819 N N . ILE B 1 227 ? -1.774 10.867 13.117 1 96.69 227 ILE B N 1
ATOM 5820 C CA . ILE B 1 227 ? -1.902 9.445 13.43 1 96.69 227 ILE B CA 1
ATOM 5821 C C . ILE B 1 227 ? -3.162 9.219 14.266 1 96.69 227 ILE B C 1
ATOM 5823 O O . ILE B 1 227 ? -3.566 8.07 14.484 1 96.69 227 ILE B O 1
ATOM 5827 N N . GLY B 1 228 ? -3.811 10.344 14.625 1 97.56 228 GLY B N 1
ATOM 5828 C CA . GLY B 1 228 ? -5.004 10.242 15.453 1 97.56 228 GLY B CA 1
ATOM 5829 C C . GLY B 1 228 ? -5.816 11.523 15.484 1 97.56 228 GLY B C 1
ATOM 5830 O O . GLY B 1 228 ? -6.738 11.656 16.297 1 97.56 228 GLY B O 1
ATOM 5831 N N . GLY B 1 229 ? -5.488 12.5 14.664 1 98.12 229 GLY B N 1
ATOM 5832 C CA . GLY B 1 229 ? -6.199 13.766 14.648 1 98.12 229 GLY B CA 1
ATOM 5833 C C . GLY B 1 229 ? -5.273 14.969 14.578 1 98.12 229 GLY B C 1
ATOM 5834 O O . GLY B 1 229 ? -5.734 16.109 14.523 1 98.12 229 GLY B O 1
ATOM 5835 N N . SER B 1 230 ? -4.035 14.75 14.367 1 98.25 230 SER B N 1
ATOM 5836 C CA . SER B 1 230 ? -2.996 15.742 14.609 1 98.25 230 SER B CA 1
ATOM 5837 C C . SER B 1 230 ? -2.977 16.812 13.516 1 98.25 230 SER B C 1
ATOM 5839 O O . SER B 1 230 ? -2.295 17.828 13.648 1 98.25 230 SER B O 1
ATOM 5841 N N . ILE B 1 231 ? -3.691 16.609 12.484 1 98.62 231 ILE B N 1
ATOM 5842 C CA . ILE B 1 231 ? -3.908 17.672 11.5 1 98.62 231 ILE B CA 1
ATOM 5843 C C . ILE B 1 231 ? -5.309 18.25 11.664 1 98.62 231 ILE B C 1
ATOM 5845 O O . ILE B 1 231 ? -5.48 19.469 11.695 1 98.62 231 ILE B O 1
ATOM 5849 N N . ARG B 1 232 ? -6.242 17.484 11.922 1 98.62 232 ARG B N 1
ATOM 5850 C CA . ARG B 1 232 ? -7.656 17.859 11.922 1 98.62 232 ARG B CA 1
ATOM 5851 C C . ARG B 1 232 ? -8.008 18.656 13.172 1 98.62 232 ARG B C 1
ATOM 5853 O O . ARG B 1 232 ? -8.703 19.672 13.086 1 98.62 232 ARG B O 1
ATOM 5860 N N . GLN B 1 233 ? -7.531 18.219 14.266 1 98.38 233 GLN B N 1
ATOM 5861 C CA . GLN B 1 233 ? -7.879 18.891 15.508 1 98.38 233 GLN B CA 1
ATOM 5862 C C . GLN B 1 233 ? -7.254 20.281 15.57 1 98.38 233 GLN B C 1
ATOM 5864 O O . GLN B 1 233 ? -7.945 21.266 15.844 1 98.38 233 GLN B O 1
ATOM 5869 N N . PRO B 1 234 ? -5.949 20.391 15.281 1 98.5 234 PRO B N 1
ATOM 5870 C CA . PRO B 1 234 ? -5.418 21.766 15.266 1 98.5 234 PRO B CA 1
ATOM 5871 C C . PRO B 1 234 ? -6.059 22.625 14.18 1 98.5 234 PRO B C 1
ATOM 5873 O O . PRO B 1 234 ? -6.211 23.844 14.367 1 98.5 234 PRO B O 1
ATOM 5876 N N . ALA B 1 235 ? -6.402 22.062 13.094 1 98.69 235 ALA B N 1
ATOM 5877 C CA . ALA B 1 235 ? -7.133 22.828 12.086 1 98.69 235 ALA B CA 1
ATOM 5878 C C . ALA B 1 235 ? -8.453 23.344 12.641 1 98.69 235 ALA B C 1
ATOM 5880 O O . ALA B 1 235 ? -8.789 24.516 12.445 1 98.69 235 ALA B O 1
ATOM 5881 N N . ALA B 1 236 ? -9.156 22.531 13.336 1 98.38 236 ALA B N 1
ATOM 5882 C CA . ALA B 1 236 ? -10.445 22.891 13.922 1 98.38 236 ALA B CA 1
ATOM 5883 C C . ALA B 1 236 ? -10.297 24.016 14.938 1 98.38 236 ALA B C 1
ATOM 5885 O O . ALA B 1 236 ? -11.117 24.938 15 1 98.38 236 ALA B O 1
ATOM 5886 N N . HIS B 1 237 ? -9.258 23.984 15.742 1 98.12 237 HIS B N 1
ATOM 5887 C CA . HIS B 1 237 ? -9.055 24.922 16.828 1 98.12 237 HIS B CA 1
ATOM 5888 C C . HIS B 1 237 ? -8.531 26.266 16.312 1 98.12 237 HIS B C 1
ATOM 5890 O O . HIS B 1 237 ? -8.484 27.25 17.047 1 98.12 237 HIS B O 1
ATOM 5896 N N . ASN B 1 238 ? -8.156 26.328 15.055 1 98.38 238 ASN B N 1
ATOM 5897 C CA . ASN B 1 238 ? -7.582 27.562 14.531 1 98.38 238 ASN B CA 1
ATOM 5898 C C . ASN B 1 238 ? -8.305 28.031 13.273 1 98.38 238 ASN B C 1
ATOM 5900 O O . ASN B 1 238 ? -7.844 28.938 12.578 1 98.38 238 ASN B O 1
ATOM 5904 N N . GLY B 1 239 ? -9.445 27.391 12.938 1 97.81 239 GLY B N 1
ATOM 5905 C CA . GLY B 1 239 ? -10.273 27.828 11.82 1 97.81 239 GLY B CA 1
ATOM 5906 C C . GLY B 1 239 ? -9.625 27.594 10.469 1 97.81 239 GLY B C 1
ATOM 5907 O O . GLY B 1 239 ? -9.672 28.469 9.594 1 97.81 239 GLY B O 1
ATOM 5908 N N . LEU B 1 240 ? -9 26.453 10.297 1 98.62 240 LEU B N 1
ATOM 5909 C CA . LEU B 1 240 ? -8.227 26.156 9.102 1 98.62 240 LEU B CA 1
ATOM 5910 C C . LEU B 1 240 ? -8.789 24.938 8.367 1 98.62 240 LEU B C 1
ATOM 5912 O O . LEU B 1 240 ? -9.633 24.219 8.906 1 98.62 240 LEU B O 1
ATOM 5916 N N . TYR B 1 241 ? -8.359 24.844 7.094 1 98.81 241 TYR B N 1
ATOM 5917 C CA . TYR B 1 241 ? -8.539 23.578 6.371 1 98.81 241 TYR B CA 1
ATOM 5918 C C . TYR B 1 241 ? -7.367 22.641 6.605 1 98.81 241 TYR B C 1
ATOM 5920 O O . TYR B 1 241 ? -6.223 23.094 6.723 1 98.81 241 TYR B O 1
ATOM 5928 N N . GLY B 1 242 ? -7.594 21.391 6.789 1 98.81 242 GLY B N 1
ATOM 5929 C CA . GLY B 1 242 ? -6.613 20.328 6.871 1 98.81 242 GLY B CA 1
ATOM 5930 C C . GLY B 1 242 ? -7.023 19.078 6.113 1 98.81 242 GLY B C 1
ATOM 5931 O O . GLY B 1 242 ? -8.211 18.844 5.879 1 98.81 242 GLY B O 1
ATOM 5932 N N . PHE B 1 243 ? -6.055 18.344 5.645 1 98.81 243 PHE B N 1
ATOM 5933 C CA . PHE B 1 243 ? -6.352 17.125 4.906 1 98.81 243 PHE B CA 1
ATOM 5934 C C . PHE B 1 243 ? -5.48 15.977 5.398 1 98.81 243 PHE B C 1
ATOM 5936 O O . PHE B 1 243 ? -4.258 16.094 5.465 1 98.81 243 PHE B O 1
ATOM 5943 N N . VAL B 1 244 ? -6.133 14.891 5.844 1 98.69 244 VAL B N 1
ATOM 5944 C CA . VAL B 1 244 ? -5.461 13.641 6.16 1 98.69 244 VAL B CA 1
ATOM 5945 C C . VAL B 1 244 ? -5.805 12.594 5.102 1 98.69 244 VAL B C 1
ATOM 5947 O O . VAL B 1 244 ? -6.957 12.172 4.984 1 98.69 244 VAL B O 1
ATOM 5950 N N . PRO B 1 245 ? -4.832 12.211 4.273 1 98.38 245 PRO B N 1
ATOM 5951 C CA . PRO B 1 245 ? -5.07 11.148 3.297 1 98.38 245 PRO B CA 1
ATOM 5952 C C . PRO B 1 245 ? -4.996 9.75 3.912 1 98.38 245 PRO B C 1
ATOM 5954 O O . PRO B 1 245 ? -4.695 9.617 5.102 1 98.38 245 PRO B O 1
ATOM 5957 N N . SER B 1 246 ? -5.34 8.758 3.15 1 97.56 246 SER B N 1
ATOM 5958 C CA . SER B 1 246 ? -5 7.387 3.521 1 97.56 246 SER B CA 1
ATOM 5959 C C . SER B 1 246 ? -3.494 7.219 3.691 1 97.56 246 SER B C 1
ATOM 5961 O O . SER B 1 246 ? -2.711 7.996 3.143 1 97.56 246 SER B O 1
ATOM 5963 N N . PRO B 1 247 ? -3.088 6.227 4.504 1 95.44 247 PRO B N 1
ATOM 5964 C CA . PRO B 1 247 ? -1.649 5.973 4.605 1 95.44 247 PRO B CA 1
ATOM 5965 C C . PRO B 1 247 ? -1.006 5.684 3.25 1 95.44 247 PRO B C 1
ATOM 5967 O O . PRO B 1 247 ? -1.692 5.27 2.312 1 95.44 247 PRO B O 1
ATOM 5970 N N . ASP B 1 248 ? 0.292 5.988 3.123 1 95.38 248 ASP B N 1
ATOM 5971 C CA . ASP B 1 248 ? 1.149 5.633 1.996 1 95.38 248 ASP B CA 1
ATOM 5972 C C . ASP B 1 248 ? 0.889 6.543 0.799 1 95.38 248 ASP B C 1
ATOM 5974 O O . ASP B 1 248 ? 1.046 6.129 -0.351 1 95.38 248 ASP B O 1
ATOM 5978 N N . ARG B 1 249 ? 0.403 7.781 1.065 1 97.44 249 ARG B N 1
ATOM 5979 C CA . ARG B 1 249 ? 0.215 8.75 -0.008 1 97.44 249 ARG B CA 1
ATOM 5980 C C . ARG B 1 249 ? 1.355 9.766 -0.037 1 97.44 249 ARG B C 1
ATOM 5982 O O . ARG B 1 249 ? 1.777 10.203 -1.11 1 97.44 249 ARG B O 1
ATOM 5989 N N . PHE B 1 250 ? 1.807 10.156 1.127 1 98.19 250 PHE B N 1
ATOM 5990 C CA . PHE B 1 250 ? 2.92 11.086 1.267 1 98.19 250 PHE B CA 1
ATOM 5991 C C . PHE B 1 250 ? 4.129 10.398 1.886 1 98.19 250 PHE B C 1
ATOM 5993 O O . PHE B 1 250 ? 3.986 9.602 2.816 1 98.19 250 PHE B O 1
ATOM 6000 N N . SER B 1 251 ? 5.258 10.703 1.368 1 97.81 251 SER B N 1
ATOM 6001 C CA . SER B 1 251 ? 6.48 10.039 1.805 1 97.81 251 SER B CA 1
ATOM 6002 C C . SER B 1 251 ? 6.867 10.469 3.217 1 97.81 251 SER B C 1
ATOM 6004 O O . SER B 1 251 ? 6.852 11.656 3.539 1 97.81 251 SER B O 1
ATOM 6006 N N . GLY B 1 252 ? 7.23 9.5 3.98 1 95.81 252 GLY B N 1
ATOM 6007 C CA . GLY B 1 252 ? 7.738 9.758 5.32 1 95.81 252 GLY B CA 1
ATOM 6008 C C . GLY B 1 252 ? 9.25 9.68 5.41 1 95.81 252 GLY B C 1
ATOM 6009 O O . GLY B 1 252 ? 9.82 9.82 6.492 1 95.81 252 GLY B O 1
ATOM 6010 N N . ILE B 1 253 ? 9.938 9.469 4.273 1 96.25 253 ILE B N 1
ATOM 6011 C CA . ILE B 1 253 ? 11.398 9.383 4.277 1 96.25 253 ILE B CA 1
ATOM 6012 C C . ILE B 1 253 ? 11.992 10.695 4.789 1 96.25 253 ILE B C 1
ATOM 6014 O O . ILE B 1 253 ? 11.664 11.773 4.277 1 96.25 253 ILE B O 1
ATOM 6018 N N . GLY B 1 254 ? 12.82 10.609 5.734 1 96.38 254 GLY B N 1
ATOM 6019 C CA . GLY B 1 254 ? 13.477 11.789 6.293 1 96.38 254 GLY B CA 1
ATOM 6020 C C . GLY B 1 254 ? 12.703 12.414 7.438 1 96.38 254 GLY B C 1
ATOM 6021 O O . GLY B 1 254 ? 13.125 13.422 8 1 96.38 254 GLY B O 1
ATOM 6022 N N . VAL B 1 255 ? 11.539 11.844 7.812 1 96.5 255 VAL B N 1
ATOM 6023 C CA . VAL B 1 255 ? 10.773 12.297 8.969 1 96.5 255 VAL B CA 1
ATOM 6024 C C . VAL B 1 255 ? 11.258 11.578 10.227 1 96.5 255 VAL B C 1
ATOM 6026 O O . VAL B 1 255 ? 11.336 10.352 10.258 1 96.5 255 VAL B O 1
ATOM 6029 N N . THR B 1 256 ? 11.57 12.297 11.25 1 95.62 256 THR B N 1
ATOM 6030 C CA . THR B 1 256 ? 12.062 11.742 12.5 1 95.62 256 THR B CA 1
ATOM 6031 C C . THR B 1 256 ? 10.906 11.32 13.398 1 95.62 256 THR B C 1
ATOM 6033 O O . THR B 1 256 ? 10.047 12.141 13.75 1 95.62 256 THR B O 1
ATOM 6036 N N . VAL B 1 257 ? 10.852 10.047 13.734 1 90.81 257 VAL B N 1
ATOM 6037 C CA . VAL B 1 257 ? 9.828 9.516 14.625 1 90.81 257 VAL B CA 1
ATOM 6038 C C . VAL B 1 257 ? 10.477 8.656 15.711 1 90.81 257 VAL B C 1
ATOM 6040 O O . VAL B 1 257 ? 11.555 8.102 15.508 1 90.81 257 VAL B O 1
ATOM 6043 N N . PRO B 1 258 ? 9.883 8.516 16.844 1 87.12 258 PRO B N 1
ATOM 6044 C CA . PRO B 1 258 ? 10.508 7.785 17.938 1 87.12 258 PRO B CA 1
ATOM 6045 C C . PRO B 1 258 ? 10.453 6.27 17.766 1 87.12 258 PRO B C 1
ATOM 6047 O O . PRO B 1 258 ? 11.227 5.543 18.391 1 87.12 258 PRO B O 1
ATOM 6050 N N . THR B 1 259 ? 9.578 5.711 17.016 1 80.12 259 THR B N 1
ATOM 6051 C CA . THR B 1 259 ? 9.445 4.266 16.875 1 80.12 259 THR B CA 1
ATOM 6052 C C . THR B 1 259 ? 9.383 3.867 15.406 1 80.12 259 THR B C 1
ATOM 6054 O O . THR B 1 259 ? 8.328 3.482 14.906 1 80.12 259 THR B O 1
ATOM 6057 N N . PRO B 1 260 ? 10.523 3.742 14.781 1 74.94 260 PRO B N 1
ATOM 6058 C CA . PRO B 1 260 ? 10.508 3.283 13.391 1 74.94 260 PRO B CA 1
ATOM 6059 C C . PRO B 1 260 ? 10.062 1.828 13.258 1 74.94 260 PRO B C 1
ATOM 6061 O O . PRO B 1 260 ? 10.328 1.011 14.141 1 74.94 260 PRO B O 1
ATOM 6064 N N . GLY B 1 261 ? 9.336 1.476 12.203 1 74.62 261 GLY B N 1
ATOM 6065 C CA . GLY B 1 261 ? 8.883 0.115 11.961 1 74.62 261 GLY B CA 1
ATOM 6066 C C . GLY B 1 261 ? 7.5 -0.158 12.516 1 74.62 261 GLY B C 1
ATOM 6067 O O . GLY B 1 261 ? 6.91 -1.208 12.25 1 74.62 261 GLY B O 1
ATOM 6068 N N . HIS B 1 262 ? 6.984 0.772 13.32 1 77.5 262 HIS B N 1
ATOM 6069 C CA . HIS B 1 262 ? 5.633 0.629 13.844 1 77.5 262 HIS B CA 1
ATOM 6070 C C . HIS B 1 262 ? 4.594 0.722 12.734 1 77.5 262 HIS B C 1
ATOM 6072 O O . HIS B 1 262 ? 4.531 1.726 12.016 1 77.5 262 HIS B O 1
ATOM 6078 N N . ASP B 1 263 ? 3.803 -0.41 12.625 1 78.25 263 ASP B N 1
ATOM 6079 C CA . ASP B 1 263 ? 2.895 -0.478 11.484 1 78.25 263 ASP B CA 1
ATOM 6080 C C . ASP B 1 263 ? 1.458 -0.722 11.938 1 78.25 263 ASP B C 1
ATOM 6082 O O . ASP B 1 263 ? 0.555 -0.868 11.117 1 78.25 263 ASP B O 1
ATOM 6086 N N . SER B 1 264 ? 1.199 -0.71 13.25 1 89 264 SER B N 1
ATOM 6087 C CA . SER B 1 264 ? -0.134 -1.106 13.688 1 89 264 SER B CA 1
ATOM 6088 C C . SER B 1 264 ? -1.153 -0.001 13.43 1 89 264 SER B C 1
ATOM 6090 O O . SER B 1 264 ? -2.262 -0.27 12.961 1 89 264 SER B O 1
ATOM 6092 N N . ILE B 1 265 ? -0.816 1.24 13.789 1 93.38 265 ILE B N 1
ATOM 6093 C CA . ILE B 1 265 ? -1.554 2.432 13.383 1 93.38 265 ILE B CA 1
ATOM 6094 C C . ILE B 1 265 ? -0.644 3.352 12.57 1 93.38 265 ILE B C 1
ATOM 6096 O O . ILE B 1 265 ? 0.359 3.852 13.086 1 93.38 265 ILE B O 1
ATOM 6100 N N . ALA B 1 266 ? -1.009 3.512 11.383 1 92.19 266 ALA B N 1
ATOM 6101 C CA . ALA B 1 266 ? -0.13 4.246 10.477 1 92.19 266 ALA B CA 1
ATOM 6102 C C . ALA B 1 266 ? -0.425 5.742 10.523 1 92.19 266 ALA B C 1
ATOM 6104 O O . ALA B 1 266 ? -1.586 6.156 10.453 1 92.19 266 ALA B O 1
ATOM 6105 N N . GLY B 1 267 ? 0.593 6.527 10.711 1 93.31 267 GLY B N 1
ATOM 6106 C CA . GLY B 1 267 ? 0.474 7.969 10.547 1 93.31 267 GLY B CA 1
ATOM 6107 C C . GLY B 1 267 ? 0.687 8.422 9.117 1 93.31 267 GLY B C 1
ATOM 6108 O O . GLY B 1 267 ? 1.199 7.668 8.289 1 93.31 267 GLY B O 1
ATOM 6109 N N . THR B 1 268 ? 0.308 9.633 8.828 1 95.88 268 THR B N 1
ATOM 6110 C CA . THR B 1 268 ? 0.497 10.195 7.496 1 95.88 268 THR B CA 1
ATOM 6111 C C . THR B 1 268 ? 0.796 11.688 7.574 1 95.88 268 THR B C 1
ATOM 6113 O O . THR B 1 268 ? 0.515 12.328 8.594 1 95.88 268 THR B O 1
ATOM 6116 N N . LEU B 1 269 ? 1.441 12.156 6.582 1 98.12 269 LEU B N 1
ATOM 6117 C CA . LEU B 1 269 ? 1.579 13.602 6.41 1 98.12 269 LEU B CA 1
ATOM 6118 C C . LEU B 1 269 ? 0.395 14.172 5.637 1 98.12 269 LEU B C 1
ATOM 6120 O O . LEU B 1 269 ? -0.338 13.43 4.977 1 98.12 269 LEU B O 1
ATOM 6124 N N . GLY B 1 270 ? 0.178 15.445 5.762 1 98.38 270 GLY B N 1
ATOM 6125 C CA . GLY B 1 270 ? -0.879 16.141 5.043 1 98.38 270 GLY B CA 1
ATOM 6126 C C . GLY B 1 270 ? -0.787 17.641 5.156 1 98.38 270 GLY B C 1
ATOM 6127 O O . GLY B 1 270 ? -0.031 18.172 5.98 1 98.38 270 GLY B O 1
ATOM 6128 N N . PRO B 1 271 ? -1.561 18.328 4.367 1 98.62 271 PRO B N 1
ATOM 6129 C CA . PRO B 1 271 ? -1.452 19.781 4.301 1 98.62 271 PRO B CA 1
ATOM 6130 C C . PRO B 1 271 ? -2.426 20.484 5.242 1 98.62 271 PRO B C 1
ATOM 6132 O O . PRO B 1 271 ? -3.486 19.953 5.562 1 98.62 271 PRO B O 1
ATOM 6135 N N . PHE B 1 272 ? -1.999 21.641 5.707 1 98.19 272 PHE B N 1
ATOM 6136 C CA . PHE B 1 272 ? -2.85 22.75 6.141 1 98.19 272 PHE B CA 1
ATOM 6137 C C . PHE B 1 272 ? -3 23.781 5.035 1 98.19 272 PHE B C 1
ATOM 6139 O O . PHE B 1 272 ? -2.055 24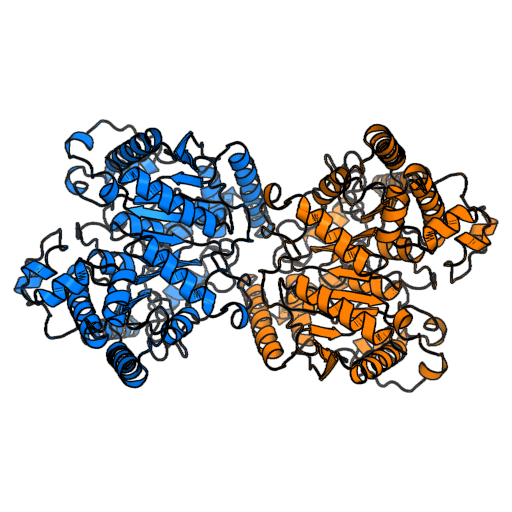.047 4.289 1 98.19 272 PHE B O 1
ATOM 6146 N N . ALA B 1 273 ? -4.152 24.344 4.918 1 98.62 273 ALA B N 1
ATOM 6147 C CA . ALA B 1 273 ? -4.383 25.344 3.885 1 98.62 273 ALA B CA 1
ATOM 6148 C C . ALA B 1 273 ? -5.465 26.344 4.316 1 98.62 273 ALA B C 1
ATOM 6150 O O . ALA B 1 273 ? -6.105 26.156 5.352 1 98.62 273 ALA B O 1
ATOM 6151 N N . ARG B 1 274 ? -5.574 27.375 3.475 1 97.62 274 ARG B N 1
ATOM 6152 C CA . ARG B 1 274 ? -6.582 28.391 3.744 1 97.62 274 ARG B CA 1
ATOM 6153 C C . ARG B 1 274 ? -7.863 28.125 2.963 1 97.62 274 ARG B C 1
ATOM 6155 O O . ARG B 1 274 ? -8.906 28.703 3.25 1 97.62 274 ARG B O 1
ATOM 6162 N N . SER B 1 275 ? -7.742 27.203 2.027 1 98.44 275 SER B N 1
ATOM 6163 C CA . SER B 1 275 ? -8.898 26.891 1.193 1 98.44 275 SER B CA 1
ATOM 6164 C C . SER B 1 275 ? -8.828 25.453 0.687 1 98.44 275 SER B C 1
ATOM 6166 O O . SER B 1 275 ? -7.77 24.812 0.734 1 98.44 275 SER B O 1
ATOM 6168 N N . LEU B 1 276 ? -9.992 24.969 0.206 1 98.62 276 LEU B N 1
ATOM 6169 C CA . LEU B 1 276 ? -10.031 23.641 -0.394 1 98.62 276 LEU B CA 1
ATOM 6170 C C . LEU B 1 276 ? -9.211 23.594 -1.681 1 98.62 276 LEU B C 1
ATOM 6172 O O . LEU B 1 276 ? -8.562 22.594 -1.977 1 98.62 276 LEU B O 1
ATOM 6176 N N . ARG B 1 277 ? -9.297 24.672 -2.471 1 98.44 277 ARG B N 1
ATOM 6177 C CA . ARG B 1 277 ? -8.547 24.672 -3.719 1 98.44 277 ARG B CA 1
ATOM 6178 C C . ARG B 1 277 ? -7.043 24.656 -3.453 1 98.44 277 ARG B C 1
ATOM 6180 O O . ARG B 1 277 ? -6.27 24.125 -4.25 1 98.44 277 ARG B O 1
ATOM 6187 N N . ASP B 1 278 ? -6.566 25.203 -2.287 1 98.75 278 ASP B N 1
ATOM 6188 C CA . ASP B 1 278 ? -5.156 25.109 -1.917 1 98.75 278 ASP B CA 1
ATOM 6189 C C . ASP B 1 278 ? -4.777 23.672 -1.57 1 98.75 278 ASP B C 1
ATOM 6191 O O . ASP B 1 278 ? -3.652 23.25 -1.837 1 98.75 278 ASP B O 1
ATOM 6195 N N . ILE B 1 279 ? -5.68 22.906 -0.922 1 98.69 279 ILE B N 1
ATOM 6196 C CA . ILE B 1 279 ? -5.453 21.484 -0.661 1 98.69 279 ILE B CA 1
ATOM 6197 C C . ILE B 1 279 ? -5.273 20.734 -1.981 1 98.69 279 ILE B C 1
ATOM 6199 O O . ILE B 1 279 ? -4.371 19.906 -2.117 1 98.69 279 ILE B O 1
ATOM 6203 N N . GLU B 1 280 ? -6.156 21.047 -2.904 1 98.5 280 GLU B N 1
ATOM 6204 C CA . GLU B 1 280 ? -6.078 20.422 -4.223 1 98.5 280 GLU B CA 1
ATOM 6205 C C . GLU B 1 280 ? -4.758 20.766 -4.914 1 98.5 280 GLU B C 1
ATOM 6207 O O . GLU B 1 280 ? -4.113 19.891 -5.488 1 98.5 280 GLU B O 1
ATOM 6212 N N . LEU B 1 281 ? -4.395 22.047 -4.867 1 98.38 281 LEU B N 1
ATOM 6213 C CA . LEU B 1 281 ? -3.133 22.5 -5.441 1 98.38 281 LEU B CA 1
ATOM 6214 C C . LEU B 1 281 ? -1.957 21.734 -4.855 1 98.38 281 LEU B C 1
ATOM 6216 O O . LEU B 1 281 ? -1.106 21.234 -5.594 1 98.38 281 LEU B O 1
ATOM 6220 N N . PHE B 1 282 ? -1.9 21.594 -3.568 1 98.56 282 PHE B N 1
ATOM 6221 C CA . PHE B 1 282 ? -0.854 20.891 -2.828 1 98.56 282 PHE B CA 1
ATOM 6222 C C . PHE B 1 282 ? -0.732 19.453 -3.289 1 98.56 282 PHE B C 1
ATOM 6224 O O . PHE B 1 282 ? 0.357 19 -3.646 1 98.56 282 PHE B O 1
ATOM 6231 N N . CYS B 1 283 ? -1.806 18.734 -3.328 1 98.56 283 CYS B N 1
ATOM 6232 C CA . CYS B 1 283 ? -1.82 17.312 -3.639 1 98.56 283 CYS B CA 1
ATOM 6233 C C . CYS B 1 283 ? -1.477 17.062 -5.105 1 98.56 283 CYS B C 1
ATOM 6235 O O . CYS B 1 283 ? -0.734 16.141 -5.426 1 98.56 283 CYS B O 1
ATOM 6237 N N . LYS B 1 284 ? -2.039 17.906 -5.996 1 98.06 284 LYS B N 1
ATOM 6238 C CA . LYS B 1 284 ? -1.756 17.766 -7.418 1 98.06 284 LYS B CA 1
ATOM 6239 C C . LYS B 1 284 ? -0.282 18.016 -7.719 1 98.06 284 LYS B C 1
ATOM 6241 O O . LYS B 1 284 ? 0.333 17.297 -8.508 1 98.06 284 LYS B O 1
ATOM 6246 N N . ALA B 1 285 ? 0.243 19.062 -7.086 1 98.38 285 ALA B N 1
ATOM 6247 C CA . ALA B 1 285 ? 1.661 19.359 -7.262 1 98.38 285 ALA B CA 1
ATOM 6248 C C . ALA B 1 285 ? 2.533 18.203 -6.809 1 98.38 285 ALA B C 1
ATOM 6250 O O . ALA B 1 285 ? 3.408 17.734 -7.547 1 98.38 285 ALA B O 1
ATOM 6251 N N . TYR B 1 286 ? 2.273 17.641 -5.68 1 98.31 286 TYR B N 1
ATOM 6252 C CA . TYR B 1 286 ? 3.037 16.516 -5.137 1 98.31 286 TYR B CA 1
ATOM 6253 C C . TYR B 1 286 ? 2.979 15.312 -6.066 1 98.31 286 TYR B C 1
ATOM 6255 O O . TYR B 1 286 ? 4.012 14.727 -6.398 1 98.31 286 TYR B O 1
ATOM 6263 N N . SER B 1 287 ? 1.798 14.992 -6.508 1 97.25 287 SER B N 1
ATOM 6264 C CA . SER B 1 287 ? 1.58 13.812 -7.344 1 97.25 287 SER B CA 1
ATOM 6265 C C . SER B 1 287 ? 2.303 13.945 -8.68 1 97.25 287 SER B C 1
ATOM 6267 O O . SER B 1 287 ? 2.736 12.945 -9.258 1 97.25 287 SER B O 1
ATOM 6269 N N . SER B 1 288 ? 2.457 15.133 -9.125 1 96.5 288 SER B N 1
ATOM 6270 C CA . SER B 1 288 ? 3.018 15.367 -10.445 1 96.5 288 SER B CA 1
ATOM 6271 C C . SER B 1 288 ? 4.484 14.961 -10.508 1 96.5 288 SER B C 1
ATOM 6273 O O . SER B 1 288 ? 5.039 14.781 -11.594 1 96.5 288 SER B O 1
ATOM 6275 N N . THR B 1 289 ? 5.105 14.75 -9.398 1 96.94 289 THR B N 1
ATOM 6276 C CA . THR B 1 289 ? 6.527 14.414 -9.359 1 96.94 289 THR B CA 1
ATOM 6277 C C . THR B 1 289 ? 6.727 12.906 -9.305 1 96.94 289 THR B C 1
ATOM 6279 O O . THR B 1 289 ? 7.863 12.43 -9.242 1 96.94 289 THR B O 1
ATOM 6282 N N . LEU B 1 290 ? 5.699 12.109 -9.234 1 95.44 290 LEU B N 1
ATOM 6283 C CA . LEU B 1 290 ? 5.734 10.648 -9.18 1 95.44 290 LEU B CA 1
ATOM 6284 C C . LEU B 1 290 ? 6.598 10.172 -8.016 1 95.44 290 LEU B C 1
ATOM 6286 O O . LEU B 1 290 ? 7.512 9.375 -8.211 1 95.44 290 LEU B O 1
ATOM 6290 N N . PRO B 1 291 ? 6.219 10.602 -6.789 1 96.81 291 PRO B N 1
ATOM 6291 C CA . PRO B 1 291 ? 7.082 10.375 -5.629 1 96.81 291 PRO B CA 1
ATOM 6292 C C . PRO B 1 291 ? 7.273 8.891 -5.316 1 96.81 291 PRO B C 1
ATOM 6294 O O . PRO B 1 291 ? 8.234 8.523 -4.629 1 96.81 291 PRO B O 1
ATOM 6297 N N . TRP B 1 292 ? 6.453 8 -5.801 1 95.19 292 TRP B N 1
ATOM 6298 C CA . TRP B 1 292 ? 6.512 6.57 -5.523 1 95.19 292 TRP B CA 1
ATOM 6299 C C . TRP B 1 292 ? 7.73 5.938 -6.188 1 95.19 292 TRP B C 1
ATOM 6301 O O . TRP B 1 292 ? 8.102 4.805 -5.871 1 95.19 292 TRP B O 1
ATOM 6311 N N . ILE B 1 293 ? 8.344 6.586 -7.152 1 94.25 293 ILE B N 1
ATOM 6312 C CA . ILE B 1 293 ? 9.555 6.078 -7.793 1 94.25 293 ILE B CA 1
ATOM 6313 C C . ILE B 1 293 ? 10.711 6.07 -6.793 1 94.25 293 ILE B C 1
ATOM 6315 O O . ILE B 1 293 ? 11.484 5.117 -6.738 1 94.25 293 ILE B O 1
ATOM 6319 N N . GLU B 1 294 ? 10.727 7.129 -5.973 1 94.69 294 GLU B N 1
ATOM 6320 C CA . GLU B 1 294 ? 11.812 7.258 -5.004 1 94.69 294 GLU B CA 1
ATOM 6321 C C . GLU B 1 294 ? 11.445 6.605 -3.674 1 94.69 294 GLU B C 1
ATOM 6323 O O . GLU B 1 294 ? 12.32 6.145 -2.941 1 94.69 294 GLU B O 1
ATOM 6328 N N . ASP B 1 295 ? 10.242 6.602 -3.357 1 97 295 ASP B N 1
ATOM 6329 C CA . ASP B 1 295 ? 9.766 5.996 -2.121 1 97 295 ASP B CA 1
ATOM 6330 C C . ASP B 1 295 ? 8.828 4.824 -2.41 1 97 295 ASP B C 1
ATOM 6332 O O . ASP B 1 295 ? 7.633 5.023 -2.648 1 97 295 ASP B O 1
ATOM 6336 N N . VAL B 1 296 ? 9.336 3.602 -2.162 1 95.81 296 VAL B N 1
ATOM 6337 C CA . VAL B 1 296 ? 8.648 2.4 -2.623 1 95.81 296 VAL B CA 1
ATOM 6338 C C . VAL B 1 296 ? 7.484 2.074 -1.684 1 95.81 296 VAL B C 1
ATOM 6340 O O . VAL B 1 296 ? 6.613 1.271 -2.02 1 95.81 296 VAL B O 1
ATOM 6343 N N . SER B 1 297 ? 7.383 2.701 -0.545 1 94.94 297 SER B N 1
ATOM 6344 C CA . SER B 1 297 ? 6.297 2.447 0.396 1 94.94 297 SER B CA 1
ATOM 6345 C C . SER B 1 297 ? 4.996 3.092 -0.071 1 94.94 297 SER B C 1
ATOM 6347 O O . SER B 1 297 ? 3.918 2.766 0.432 1 94.94 297 SER B O 1
ATOM 6349 N N . LEU B 1 298 ? 5.027 3.975 -1.036 1 97.06 298 LEU B N 1
ATOM 6350 C CA . LEU B 1 298 ? 3.855 4.727 -1.475 1 97.06 298 LEU B CA 1
ATOM 6351 C C . LEU B 1 298 ? 3.039 3.922 -2.479 1 97.06 298 LEU B C 1
ATOM 6353 O O . LEU B 1 298 ? 3.586 3.092 -3.209 1 97.06 298 LEU B O 1
ATOM 6357 N N . ILE B 1 299 ? 1.71 4.137 -2.48 1 96.12 299 ILE B N 1
ATOM 6358 C CA . ILE B 1 299 ? 0.864 3.656 -3.568 1 96.12 299 ILE B CA 1
ATOM 6359 C C . ILE B 1 299 ? 1.214 4.395 -4.859 1 96.12 299 ILE B C 1
ATOM 6361 O O . ILE B 1 299 ? 1.212 5.625 -4.898 1 96.12 299 ILE B O 1
ATOM 6365 N N . PRO B 1 300 ? 1.521 3.658 -5.875 1 95.88 300 PRO B N 1
ATOM 6366 C CA . PRO B 1 300 ? 1.908 4.344 -7.109 1 95.88 300 PRO B CA 1
ATOM 6367 C C . PRO B 1 300 ? 0.72 4.98 -7.828 1 95.88 300 PRO B C 1
ATOM 6369 O O . PRO B 1 300 ? -0.19 4.273 -8.266 1 95.88 300 PRO B O 1
ATOM 6372 N N . GLY B 1 301 ? 0.73 6.316 -7.965 1 94.62 301 GLY B N 1
ATOM 6373 C CA . GLY B 1 301 ? -0.329 7.027 -8.656 1 94.62 301 GLY B CA 1
ATOM 6374 C C . GLY B 1 301 ? -0.685 8.352 -8.008 1 94.62 301 GLY B C 1
ATOM 6375 O O . GLY B 1 301 ? -0.234 8.641 -6.895 1 94.62 301 GLY B O 1
ATOM 6376 N N . SER B 1 302 ? -1.573 9.094 -8.719 1 96.25 302 SER B N 1
ATOM 6377 C CA . SER B 1 302 ? -2.027 10.383 -8.211 1 96.25 302 SER B CA 1
ATOM 6378 C C . SER B 1 302 ? -2.93 10.211 -6.992 1 96.25 302 SER B C 1
ATOM 6380 O O . SER B 1 302 ? -3.76 9.297 -6.953 1 96.25 302 SER B O 1
ATOM 6382 N N . ILE B 1 303 ? -2.766 11.07 -6.031 1 97.44 303 ILE B N 1
ATOM 6383 C CA . ILE B 1 303 ? -3.596 11.07 -4.832 1 97.44 303 ILE B CA 1
ATOM 6384 C C . ILE B 1 303 ? -5.062 11.25 -5.219 1 97.44 303 ILE B C 1
ATOM 6386 O O . ILE B 1 303 ? -5.953 10.688 -4.578 1 97.44 303 ILE B O 1
ATOM 6390 N N . PHE B 1 304 ? -5.273 11.961 -6.336 1 97.06 304 PHE B N 1
ATOM 6391 C CA . PHE B 1 304 ? -6.637 12.195 -6.797 1 97.06 304 PHE B CA 1
ATOM 6392 C C . PHE B 1 304 ? -6.91 11.438 -8.086 1 97.06 304 PHE B C 1
ATOM 6394 O O . PHE B 1 304 ? -7.59 11.945 -8.984 1 97.06 304 PHE B O 1
ATOM 6401 N N . SER B 1 305 ? -6.355 10.25 -8.164 1 94.5 305 SER B N 1
ATOM 6402 C CA . SER B 1 305 ? -6.598 9.43 -9.344 1 94.5 305 SER B CA 1
ATOM 6403 C C . SER B 1 305 ? -8.086 9.156 -9.531 1 94.5 305 SER B C 1
ATOM 6405 O O . SER B 1 305 ? -8.781 8.789 -8.578 1 94.5 305 SER B O 1
ATOM 6407 N N . SER B 1 306 ? -8.562 9.234 -10.773 1 92.19 306 SER B N 1
ATOM 6408 C CA . SER B 1 306 ? -9.969 8.992 -11.086 1 92.19 306 SER B CA 1
ATOM 6409 C C . SER B 1 306 ? -10.25 7.5 -11.219 1 92.19 306 SER B C 1
ATOM 6411 O O . SER B 1 306 ? -11.406 7.094 -11.383 1 92.19 306 SER B O 1
ATOM 6413 N N . SER B 1 307 ? -9.25 6.695 -11.055 1 90.5 307 SER B N 1
ATOM 6414 C CA . SER B 1 307 ? -9.438 5.262 -11.258 1 90.5 307 SER B CA 1
ATOM 6415 C C . SER B 1 307 ? -9.398 4.508 -9.93 1 90.5 307 SER B C 1
ATOM 6417 O O . SER B 1 307 ? -9.539 3.285 -9.898 1 90.5 307 SER B O 1
ATOM 6419 N N . MET B 1 308 ? -9.117 5.266 -8.906 1 92 308 MET B N 1
ATOM 6420 C CA . MET B 1 308 ? -9.062 4.633 -7.59 1 92 308 MET B CA 1
ATOM 6421 C C . MET B 1 308 ? -10.422 4.68 -6.898 1 92 308 MET B C 1
ATOM 6423 O O . MET B 1 308 ? -10.969 5.758 -6.668 1 92 308 MET B O 1
ATOM 6427 N N . GLY B 1 309 ? -10.938 3.529 -6.656 1 91.75 309 GLY B N 1
ATOM 6428 C CA . GLY B 1 309 ? -12.172 3.406 -5.891 1 91.75 309 GLY B CA 1
ATOM 6429 C C . GLY B 1 309 ? -13.383 3.93 -6.633 1 91.75 309 GLY B C 1
ATOM 6430 O O . GLY B 1 309 ? -13.398 3.973 -7.867 1 91.75 309 GLY B O 1
ATOM 6431 N N . ARG B 1 310 ? -14.414 4.262 -5.891 1 91.62 310 ARG B N 1
ATOM 6432 C CA . ARG B 1 310 ? -15.68 4.781 -6.398 1 91.62 310 ARG B CA 1
ATOM 6433 C C . ARG B 1 310 ? -15.578 6.273 -6.695 1 91.62 310 ARG B C 1
ATOM 6435 O O . ARG B 1 310 ? -14.891 7.008 -5.984 1 91.62 310 ARG B O 1
ATOM 6442 N N . GLN B 1 311 ? -16.234 6.641 -7.664 1 93 311 GLN B N 1
ATOM 6443 C CA . GLN B 1 311 ? -16.312 8.055 -8.008 1 93 311 GLN B CA 1
ATOM 6444 C C . GLN B 1 311 ? -17.703 8.617 -7.711 1 93 311 GLN B C 1
ATOM 6446 O O . GLN B 1 311 ? -18.688 7.875 -7.699 1 93 311 GLN B O 1
ATOM 6451 N N . LEU B 1 312 ? -17.703 9.906 -7.414 1 94.75 312 LEU B N 1
ATOM 6452 C CA . LEU B 1 312 ? -19.016 10.531 -7.223 1 94.75 312 LEU B CA 1
ATOM 6453 C C . LEU B 1 312 ? -19.812 10.523 -8.516 1 94.75 312 LEU B C 1
ATOM 6455 O O . LEU B 1 312 ? -19.266 10.766 -9.594 1 94.75 312 LEU B O 1
ATOM 6459 N N . ASP B 1 313 ? -21.078 10.164 -8.398 1 91.81 313 ASP B N 1
ATOM 6460 C CA . ASP B 1 313 ? -22.016 10.32 -9.508 1 91.81 313 ASP B CA 1
ATOM 6461 C C . ASP B 1 313 ? -22.516 11.766 -9.594 1 91.81 313 ASP B C 1
ATOM 6463 O O . ASP B 1 313 ? -23.391 12.172 -8.82 1 91.81 313 ASP B O 1
ATOM 6467 N N . GLU B 1 314 ? -22.047 12.477 -10.453 1 89.5 314 GLU B N 1
ATOM 6468 C CA . GLU B 1 314 ? -22.344 13.898 -10.555 1 89.5 314 GLU B CA 1
ATOM 6469 C C . GLU B 1 314 ? -23.781 14.141 -11.016 1 89.5 314 GLU B C 1
ATOM 6471 O O . GLU B 1 314 ? -24.281 15.258 -10.922 1 89.5 314 GLU B O 1
ATOM 6476 N N . THR B 1 315 ? -24.5 13.094 -11.391 1 93.75 315 THR B N 1
ATOM 6477 C CA . THR B 1 315 ? -25.859 13.234 -11.891 1 93.75 315 THR B CA 1
ATOM 6478 C C . THR B 1 315 ? -26.875 13.141 -10.742 1 93.75 315 THR B C 1
ATOM 6480 O O . THR B 1 315 ? -28.078 13.328 -10.945 1 93.75 315 THR B O 1
ATOM 6483 N N . ARG B 1 316 ? -26.422 12.844 -9.57 1 95.56 316 ARG B N 1
ATOM 6484 C CA . ARG B 1 316 ? -27.297 12.781 -8.398 1 95.56 316 ARG B CA 1
ATOM 6485 C C . ARG B 1 316 ? -26.734 13.602 -7.25 1 95.56 316 ARG B C 1
ATOM 6487 O O . ARG B 1 316 ? -25.547 13.953 -7.254 1 95.56 316 ARG B O 1
ATOM 6494 N N . PRO B 1 317 ? -27.594 13.945 -6.258 1 97.62 317 PRO B N 1
ATOM 6495 C CA . PRO B 1 317 ? -27.078 14.68 -5.098 1 97.62 317 PRO B CA 1
ATOM 6496 C C . PRO B 1 317 ? -26.047 13.891 -4.309 1 97.62 317 PRO B C 1
ATOM 6498 O O . PRO B 1 317 ? -26.078 12.656 -4.297 1 97.62 317 PRO B O 1
ATOM 6501 N N . LEU B 1 318 ? -25.203 14.664 -3.717 1 98.56 318 LEU B N 1
ATOM 6502 C CA . LEU B 1 318 ? -24.234 14.078 -2.793 1 98.56 318 LEU B CA 1
ATOM 6503 C C . LEU B 1 318 ? -24.938 13.508 -1.564 1 98.56 318 LEU B C 1
ATOM 6505 O O . LEU B 1 318 ? -25.75 14.195 -0.937 1 98.56 318 LEU B O 1
ATOM 6509 N N . LYS B 1 319 ? -24.781 12.281 -1.262 1 98.5 319 LYS B N 1
ATOM 6510 C CA . LYS B 1 319 ? -25.359 11.664 -0.077 1 98.5 319 LYS B CA 1
ATOM 6511 C C . LYS B 1 319 ? -24.438 11.781 1.126 1 98.5 319 LYS B C 1
ATOM 6513 O O . LYS B 1 319 ? -23.375 11.156 1.158 1 98.5 319 LYS B O 1
ATOM 6518 N N . VAL B 1 320 ? -24.844 12.555 2.164 1 98.81 320 VAL B N 1
ATOM 6519 C CA . VAL B 1 320 ? -24.031 12.852 3.33 1 98.81 320 VAL B CA 1
ATOM 6520 C C . VAL B 1 320 ? -24.625 12.203 4.57 1 98.81 320 VAL B C 1
ATOM 6522 O O . VAL B 1 320 ? -25.797 12.422 4.891 1 98.81 320 VAL B O 1
ATOM 6525 N N . GLY B 1 321 ? -23.828 11.328 5.207 1 98.88 321 GLY B N 1
ATOM 6526 C CA . GLY B 1 321 ? -24.203 10.844 6.527 1 98.88 321 GLY B CA 1
ATOM 6527 C C . GLY B 1 321 ? -23.734 11.758 7.645 1 98.88 321 GLY B C 1
ATOM 6528 O O . GLY B 1 321 ? -22.547 12.055 7.758 1 98.88 321 GLY B O 1
ATOM 6529 N N . LEU B 1 322 ? -24.656 12.148 8.539 1 98.69 322 LEU B N 1
ATOM 6530 C CA . LEU B 1 322 ? -24.312 13.016 9.664 1 98.69 322 LEU B CA 1
ATOM 6531 C C . LEU B 1 322 ? -24.047 12.195 10.922 1 98.69 322 LEU B C 1
ATOM 6533 O O . LEU B 1 322 ? -24.953 11.547 11.445 1 98.69 322 LEU B O 1
ATOM 6537 N N . LEU B 1 323 ? -22.844 12.156 11.312 1 98.62 323 LEU B N 1
ATOM 6538 C CA . LEU B 1 323 ? -22.469 11.641 12.625 1 98.62 323 LEU B CA 1
ATOM 6539 C C . LEU B 1 323 ? -22.375 12.773 13.648 1 98.62 323 LEU B C 1
ATOM 6541 O O . LEU B 1 323 ? -21.328 13.422 13.758 1 98.62 323 LEU B O 1
ATOM 6545 N N . LEU B 1 324 ? -23.359 12.93 14.508 1 97.12 324 LEU B N 1
ATOM 6546 C CA . LEU B 1 324 ? -23.438 14.094 15.383 1 97.12 324 LEU B CA 1
ATOM 6547 C C . LEU B 1 324 ? -22.953 13.766 16.781 1 97.12 324 LEU B C 1
ATOM 6549 O O . LEU B 1 324 ? -22.672 14.664 17.578 1 97.12 324 LEU B O 1
ATOM 6553 N N . ASP B 1 325 ? -22.891 12.547 17.078 1 96.69 325 ASP B N 1
ATOM 6554 C CA . ASP B 1 325 ? -22.453 11.992 18.359 1 96.69 325 ASP B CA 1
ATOM 6555 C C . ASP B 1 325 ? -21.844 10.602 18.172 1 96.69 325 ASP B C 1
ATOM 6557 O O . ASP B 1 325 ? -22.406 9.75 17.484 1 96.69 325 ASP B O 1
ATOM 6561 N N . ASP B 1 326 ? -20.688 10.359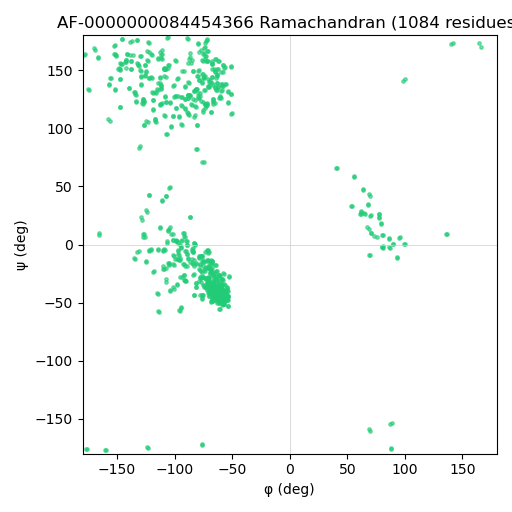 18.797 1 97.44 326 ASP B N 1
ATOM 6562 C CA . ASP B 1 326 ? -20.016 9.094 18.516 1 97.44 326 ASP B CA 1
ATOM 6563 C C . ASP B 1 326 ? -20.391 8.031 19.547 1 97.44 326 ASP B C 1
ATOM 6565 O O . ASP B 1 326 ? -19.844 6.93 19.547 1 97.44 326 ASP B O 1
ATOM 6569 N N . GLY B 1 327 ? -21.266 8.375 20.438 1 96.56 327 GLY B N 1
ATOM 6570 C CA . GLY B 1 327 ? -21.766 7.434 21.438 1 96.56 327 GLY B CA 1
ATOM 6571 C C . GLY B 1 327 ? -20.891 7.371 22.672 1 96.56 327 GLY B C 1
ATOM 6572 O O . GLY B 1 327 ? -21.25 6.727 23.672 1 96.56 327 GLY B O 1
ATOM 6573 N N . VAL B 1 328 ? -19.781 8.109 22.719 1 97.38 328 VAL B N 1
ATOM 6574 C CA . VAL B 1 328 ? -18.859 8.086 23.844 1 97.38 328 VAL B CA 1
ATOM 6575 C C . VAL B 1 328 ? -18.859 9.453 24.547 1 97.38 328 VAL B C 1
ATOM 6577 O O . VAL B 1 328 ? -19.156 9.547 25.734 1 97.38 328 VAL B O 1
ATOM 6580 N N . VAL B 1 329 ? -18.578 10.477 23.844 1 97.06 329 VAL B N 1
ATOM 6581 C CA . VAL B 1 329 ? -18.625 11.844 24.344 1 97.06 329 VAL B CA 1
ATOM 6582 C C . VAL B 1 329 ? -19.484 12.695 23.422 1 97.06 329 VAL B C 1
ATOM 6584 O O . VAL B 1 329 ? -19.203 12.812 22.219 1 97.06 329 VAL B O 1
ATOM 6587 N N . SER B 1 330 ? -20.484 13.305 23.984 1 95.94 330 SER B N 1
ATOM 6588 C CA . SER B 1 330 ? -21.328 14.18 23.188 1 95.94 330 SER B CA 1
ATOM 6589 C C . SER B 1 330 ? -20.656 15.539 22.984 1 95.94 330 SER B C 1
ATOM 6591 O O . SER B 1 330 ? -19.984 16.062 23.875 1 95.94 330 SER B O 1
ATOM 6593 N N . PRO B 1 331 ? -20.844 16.094 21.734 1 95.12 331 PRO B N 1
ATOM 6594 C CA . PRO B 1 331 ? -20.359 17.469 21.578 1 95.12 331 PRO B CA 1
ATOM 6595 C C . PRO B 1 331 ? -20.969 18.422 22.609 1 95.12 331 PRO B C 1
ATOM 6597 O O . PRO B 1 331 ? -22.156 18.344 22.906 1 95.12 331 PRO B O 1
ATOM 6600 N N . LEU B 1 332 ? -20.172 19.266 23.125 1 92.69 332 LEU B N 1
ATOM 6601 C CA . LEU B 1 332 ? -20.641 20.297 24.047 1 92.69 332 LEU B CA 1
ATOM 6602 C C . LEU B 1 332 ? -21.406 21.391 23.312 1 92.69 332 LEU B C 1
ATOM 6604 O O . LEU B 1 332 ? -21.438 21.406 22.078 1 92.69 332 LEU B O 1
ATOM 6608 N N . PRO B 1 333 ? -21.984 22.297 24 1 91.19 333 PRO B N 1
ATOM 6609 C CA . PRO B 1 333 ? -22.969 23.219 23.422 1 91.19 333 PRO B CA 1
ATOM 6610 C C . PRO B 1 333 ? -22.438 24 22.234 1 91.19 333 PRO B C 1
ATOM 6612 O O . PRO B 1 333 ? -23.109 24.141 21.219 1 91.19 333 PRO B O 1
ATOM 6615 N N . PRO B 1 334 ? -21.234 24.562 22.297 1 92.81 334 PRO B N 1
ATOM 6616 C CA . PRO B 1 334 ? -20.781 25.328 21.125 1 92.81 334 PRO B CA 1
ATOM 6617 C C . PRO B 1 334 ? -20.656 24.469 19.875 1 92.81 334 PRO B C 1
ATOM 6619 O O . PRO B 1 334 ? -21.078 24.891 18.781 1 92.81 334 PRO B O 1
ATOM 6622 N N . VAL B 1 335 ? -20.125 23.328 20.016 1 95.19 335 VAL B N 1
ATOM 6623 C CA . VAL B 1 335 ? -19.922 22.422 18.875 1 95.19 335 VAL B CA 1
ATOM 6624 C C . VAL B 1 335 ? -21.281 21.891 18.406 1 95.19 335 VAL B C 1
ATOM 6626 O O . VAL B 1 335 ? -21.531 21.812 17.203 1 95.19 335 VAL B O 1
ATOM 6629 N N . ARG B 1 336 ? -22.125 21.547 19.312 1 93.56 336 ARG B N 1
ATOM 6630 C CA . ARG B 1 336 ? -23.469 21.078 18.969 1 93.56 336 ARG B CA 1
ATOM 6631 C C . ARG B 1 336 ? -24.234 22.141 18.172 1 93.56 336 ARG B C 1
ATOM 6633 O O . ARG B 1 336 ? -24.922 21.812 17.203 1 93.56 336 ARG B O 1
ATOM 6640 N N . ALA B 1 337 ? -24.141 23.344 18.609 1 93.31 337 ALA B N 1
ATOM 6641 C CA . ALA B 1 337 ? -24.828 24.438 17.938 1 93.31 337 ALA B CA 1
ATOM 6642 C C . ALA B 1 337 ? -24.359 24.594 16.5 1 93.31 337 ALA B C 1
ATOM 6644 O O . ALA B 1 337 ? -25.156 24.766 15.586 1 93.31 337 ALA B O 1
ATOM 6645 N N . VAL B 1 338 ? -23.062 24.562 16.312 1 95.94 338 VAL B N 1
ATOM 6646 C CA . VAL B 1 338 ? -22.5 24.703 14.977 1 95.94 338 VAL B CA 1
ATOM 6647 C C . VAL B 1 338 ? -22.891 23.5 14.117 1 95.94 338 VAL B C 1
ATOM 6649 O O . VAL B 1 338 ? -23.234 23.656 12.945 1 95.94 338 VAL B O 1
ATOM 6652 N N . LEU B 1 339 ? -22.844 22.328 14.688 1 96.62 339 LEU B N 1
ATOM 6653 C CA . LEU B 1 339 ? -23.234 21.125 13.961 1 96.62 339 LEU B CA 1
ATOM 6654 C C . LEU B 1 339 ? -24.688 21.203 13.516 1 96.62 339 LEU B C 1
ATOM 6656 O O . LEU B 1 339 ? -25.031 20.75 12.422 1 96.62 339 LEU B O 1
ATOM 6660 N N . GLN B 1 340 ? -25.484 21.703 14.344 1 94.94 340 GLN B N 1
ATOM 6661 C CA . GLN B 1 340 ? -26.891 21.859 13.992 1 94.94 340 GLN B CA 1
ATOM 6662 C C . GLN B 1 340 ? -27.078 22.828 12.828 1 94.94 340 GLN B C 1
ATOM 6664 O O . GLN B 1 340 ? -27.859 22.578 11.914 1 94.94 340 GLN B O 1
ATOM 6669 N N . LYS B 1 341 ? -26.359 23.953 12.891 1 95.88 341 LYS B N 1
ATOM 6670 C CA . LYS B 1 341 ? -26.406 24.906 11.773 1 95.88 341 LYS B CA 1
ATOM 6671 C C . LYS B 1 341 ? -25.953 24.234 10.477 1 95.88 341 LYS B C 1
ATOM 6673 O O . LYS B 1 341 ? -26.562 24.453 9.422 1 95.88 341 LYS B O 1
ATOM 6678 N N . VAL B 1 342 ? -24.891 23.469 10.57 1 98 342 VAL B N 1
ATOM 6679 C CA . VAL B 1 342 ? -24.375 22.75 9.414 1 98 342 VAL B CA 1
ATOM 6680 C C . VAL B 1 342 ? -25.422 21.781 8.875 1 98 342 VAL B C 1
ATOM 6682 O O . VAL B 1 342 ? -25.703 21.766 7.68 1 98 342 VAL B O 1
ATOM 6685 N N . ALA B 1 343 ? -26 21.031 9.734 1 97.56 343 ALA B N 1
ATOM 6686 C CA . ALA B 1 343 ? -27.016 20.062 9.352 1 97.56 343 ALA B CA 1
ATOM 6687 C C . ALA B 1 343 ? -28.219 20.734 8.68 1 97.56 343 ALA B C 1
ATOM 6689 O O . ALA B 1 343 ? -28.719 20.25 7.664 1 97.56 343 ALA B O 1
ATOM 6690 N N . ASP B 1 344 ? -28.672 21.797 9.258 1 96.88 344 ASP B N 1
ATOM 6691 C CA . ASP B 1 344 ? -29.828 22.516 8.734 1 96.88 344 ASP B CA 1
ATOM 6692 C C . ASP B 1 344 ? -29.547 23.047 7.328 1 96.88 344 ASP B C 1
ATOM 6694 O O . ASP B 1 344 ? -30.391 22.922 6.434 1 96.88 344 ASP B O 1
ATOM 6698 N N . LYS B 1 345 ? -28.391 23.594 7.16 1 97.5 345 LYS B N 1
ATOM 6699 C CA . LYS B 1 345 ? -28.016 24.125 5.848 1 97.5 345 LYS B CA 1
ATOM 6700 C C . LYS B 1 345 ? -27.922 23 4.82 1 97.5 345 LYS B C 1
ATOM 6702 O O . LYS B 1 345 ? -28.344 23.156 3.672 1 97.5 345 LYS B O 1
ATOM 6707 N N . LEU B 1 346 ? -27.328 21.906 5.191 1 98.31 346 LEU B N 1
ATOM 6708 C CA . LEU B 1 346 ? -27.188 20.781 4.27 1 98.31 346 LEU B CA 1
ATOM 6709 C C . LEU B 1 346 ? -28.547 20.203 3.893 1 98.31 346 LEU B C 1
ATOM 6711 O O . LEU B 1 346 ? -28.766 19.812 2.742 1 98.31 346 LEU B O 1
ATOM 6715 N N . ARG B 1 347 ? -29.438 20.172 4.809 1 97.06 347 ARG B N 1
ATOM 6716 C CA . ARG B 1 347 ? -30.781 19.656 4.555 1 97.06 347 ARG B CA 1
ATOM 6717 C C . ARG B 1 347 ? -31.531 20.531 3.557 1 97.06 347 ARG B C 1
ATOM 6719 O O . ARG B 1 347 ? -32.406 20.047 2.83 1 97.06 347 ARG B O 1
ATOM 6726 N N . GLN B 1 348 ? -31.172 21.703 3.459 1 96.75 348 GLN B N 1
ATOM 6727 C CA . GLN B 1 348 ? -31.844 22.656 2.586 1 96.75 348 GLN B CA 1
ATOM 6728 C C . GLN B 1 348 ? -31.203 22.688 1.206 1 96.75 348 GLN B C 1
ATOM 6730 O O . GLN B 1 348 ? -31.781 23.203 0.253 1 96.75 348 GLN B O 1
ATOM 6735 N N . ALA B 1 349 ? -30.047 22.172 1.128 1 96.56 349 ALA B N 1
ATOM 6736 C CA . ALA B 1 349 ? -29.297 22.234 -0.126 1 96.56 349 ALA B CA 1
ATOM 6737 C C . ALA B 1 349 ? -29.828 21.234 -1.138 1 96.56 349 ALA B C 1
ATOM 6739 O O . ALA B 1 349 ? -30.078 20.062 -0.799 1 96.56 349 ALA B O 1
ATOM 6740 N N . ILE B 1 350 ? -29.953 21.594 -2.443 1 94.38 350 ILE B N 1
ATOM 6741 C CA . ILE B 1 350 ? -30.547 20.75 -3.48 1 94.38 350 ILE B CA 1
ATOM 6742 C C . ILE B 1 350 ? -29.547 19.688 -3.918 1 94.38 350 ILE B C 1
ATOM 6744 O O . ILE B 1 350 ? -29.938 18.578 -4.301 1 94.38 350 ILE B O 1
ATOM 6748 N N . ASP B 1 351 ? -28.281 19.969 -3.818 1 96.12 351 ASP B N 1
ATOM 6749 C CA . ASP B 1 351 ? -27.25 19.062 -4.332 1 96.12 351 ASP B CA 1
ATOM 6750 C C . ASP B 1 351 ? -26.766 18.094 -3.248 1 96.12 351 ASP B C 1
ATOM 6752 O O . ASP B 1 351 ? -25.781 17.391 -3.436 1 96.12 351 ASP B O 1
ATOM 6756 N N . VAL B 1 352 ? -27.531 18.125 -2.102 1 98.19 352 VAL B N 1
ATOM 6757 C CA . VAL B 1 352 ? -27.094 17.281 -0.997 1 98.19 352 VAL B CA 1
ATOM 6758 C C . VAL B 1 352 ? -28.281 16.531 -0.411 1 98.19 352 VAL B C 1
ATOM 6760 O O . VAL B 1 352 ? -29.375 17.094 -0.275 1 98.19 352 VAL B O 1
ATOM 6763 N N . GLN B 1 353 ? -28.156 15.312 -0.237 1 98.19 353 GLN B N 1
ATOM 6764 C CA . GLN B 1 353 ? -29.078 14.492 0.539 1 98.19 353 GLN B CA 1
ATOM 6765 C C . GLN B 1 353 ? -28.453 14.055 1.859 1 98.19 353 GLN B C 1
ATOM 6767 O O . GLN B 1 353 ? -27.344 13.523 1.878 1 98.19 353 GLN B O 1
ATOM 6772 N N . VAL B 1 354 ? -29.203 14.336 2.951 1 98 354 VAL B N 1
ATOM 6773 C CA . VAL B 1 354 ? -28.641 14.094 4.277 1 98 354 VAL B CA 1
ATOM 6774 C C . VAL B 1 354 ? -29.375 12.945 4.953 1 98 354 VAL B C 1
ATOM 6776 O O . VAL B 1 354 ? -30.594 12.82 4.836 1 98 354 VAL B O 1
ATOM 6779 N N . THR B 1 355 ? -28.641 12.055 5.531 1 97.69 355 THR B N 1
ATOM 6780 C CA . THR B 1 355 ? -29.188 11.016 6.406 1 97.69 355 THR B CA 1
ATOM 6781 C C . THR B 1 355 ? -28.375 10.93 7.699 1 97.69 355 THR B C 1
ATOM 6783 O O . THR B 1 355 ? -27.266 11.469 7.785 1 97.69 355 THR B O 1
ATOM 6786 N N . THR B 1 356 ? -29 10.422 8.742 1 97.44 356 THR B N 1
ATOM 6787 C CA . THR B 1 356 ? -28.281 10.211 9.992 1 97.44 356 THR B CA 1
ATOM 6788 C C . THR B 1 356 ? -27.344 9 9.883 1 97.44 356 THR B C 1
ATOM 6790 O O . THR B 1 356 ? -27.734 7.965 9.344 1 97.44 356 THR B O 1
ATOM 6793 N N . PHE B 1 357 ? -26.156 9.141 10.297 1 98.44 357 PHE B N 1
ATOM 6794 C CA . PHE B 1 357 ? -25.172 8.062 10.359 1 98.44 357 PHE B CA 1
ATOM 6795 C C . PHE B 1 357 ? -24.859 7.703 11.805 1 98.44 357 PHE B C 1
ATOM 6797 O O . PHE B 1 357 ? -24.438 8.562 12.586 1 98.44 357 PHE B O 1
ATOM 6804 N N . SER B 1 358 ? -25.062 6.473 12.219 1 98.06 358 SER B N 1
ATOM 6805 C CA . SER B 1 358 ? -24.75 6.02 13.57 1 98.06 358 SER B CA 1
ATOM 6806 C C . SER B 1 358 ? -23.328 5.465 13.656 1 98.06 358 SER B C 1
ATOM 6808 O O . SER B 1 358 ? -22.891 4.754 12.75 1 98.06 358 SER B O 1
ATOM 6810 N N . PRO B 1 359 ? -22.609 5.824 14.711 1 98.06 359 PRO B N 1
ATOM 6811 C CA . PRO B 1 359 ? -21.281 5.23 14.891 1 98.06 359 PRO B CA 1
ATOM 6812 C C . PRO B 1 359 ? -21.344 3.738 15.211 1 98.06 359 PRO B C 1
ATOM 6814 O O . PRO B 1 359 ? -22.375 3.252 15.711 1 98.06 359 PRO B O 1
ATOM 6817 N N . MET B 1 360 ? -20.266 3.049 14.898 1 98.31 360 MET B N 1
ATOM 6818 C CA . MET B 1 360 ? -20.156 1.655 15.32 1 98.31 360 MET B CA 1
ATOM 6819 C C . MET B 1 360 ? -19.219 1.519 16.516 1 98.31 360 MET B C 1
ATOM 6821 O O . MET B 1 360 ? -18 1.45 16.344 1 98.31 360 MET B O 1
ATOM 6825 N N . ASP B 1 361 ? -19.656 1.383 17.703 1 98.06 361 ASP B N 1
ATOM 6826 C CA . ASP B 1 361 ? -18.953 1.061 18.938 1 98.06 361 ASP B CA 1
ATOM 6827 C C . ASP B 1 361 ? -17.609 1.786 19.016 1 98.06 361 ASP B C 1
ATOM 6829 O O . ASP B 1 361 ? -16.562 1.15 19.141 1 98.06 361 ASP B O 1
ATOM 6833 N N . HIS B 1 362 ? -17.625 3.098 19.109 1 98.38 362 HIS B N 1
ATOM 6834 C CA . HIS B 1 362 ? -16.422 3.912 19.109 1 98.38 362 HIS B CA 1
ATOM 6835 C C . HIS B 1 362 ? -15.617 3.711 20.406 1 98.38 362 HIS B C 1
ATOM 6837 O O . HIS B 1 362 ? -14.406 3.932 20.422 1 98.38 362 HIS B O 1
ATOM 6843 N N . ALA B 1 363 ? -16.266 3.312 21.469 1 97.56 363 ALA B N 1
ATOM 6844 C CA . ALA B 1 363 ? -15.531 2.99 22.688 1 97.56 363 ALA B CA 1
ATOM 6845 C C . ALA B 1 363 ? -14.578 1.816 22.469 1 97.56 363 ALA B C 1
ATOM 6847 O O . ALA B 1 363 ? -13.414 1.87 22.859 1 97.56 363 ALA B O 1
ATOM 6848 N N . LYS B 1 364 ? -15.109 0.765 21.844 1 97.94 364 LYS B N 1
ATOM 6849 C CA . LYS B 1 364 ? -14.266 -0.38 21.5 1 97.94 364 LYS B CA 1
ATOM 6850 C C . LYS B 1 364 ? -13.164 0.02 20.531 1 97.94 364 LYS B C 1
ATOM 6852 O O . LYS B 1 364 ? -12.031 -0.456 20.641 1 97.94 364 LYS B O 1
ATOM 6857 N N . GLY B 1 365 ? -13.523 0.868 19.562 1 98.38 365 GLY B N 1
ATOM 6858 C CA . GLY B 1 365 ? -12.523 1.393 18.641 1 98.38 365 GLY B CA 1
ATOM 6859 C C . GLY B 1 365 ? -11.352 2.037 19.359 1 98.38 365 GLY B C 1
ATOM 6860 O O . GLY B 1 365 ? -10.195 1.788 19 1 98.38 365 GLY B O 1
ATOM 6861 N N . TRP B 1 366 ? -11.641 2.82 20.344 1 98 366 TRP B N 1
ATOM 6862 C CA . TRP B 1 366 ? -10.578 3.494 21.094 1 98 366 TRP B CA 1
ATOM 6863 C C . TRP B 1 366 ? -9.688 2.482 21.812 1 98 366 TRP B C 1
ATOM 6865 O O . TRP B 1 366 ? -8.469 2.615 21.812 1 98 366 TRP B O 1
ATOM 6875 N N . GLU B 1 367 ? -10.289 1.5 22.422 1 98.12 367 GLU B N 1
ATOM 6876 C CA . GLU B 1 367 ? -9.492 0.472 23.094 1 98.12 367 GLU B CA 1
ATOM 6877 C C . GLU B 1 367 ? -8.5 -0.171 22.125 1 98.12 367 GLU B C 1
ATOM 6879 O O . GLU B 1 367 ? -7.332 -0.368 22.469 1 98.12 367 GLU B O 1
ATOM 6884 N N . ILE B 1 368 ? -8.969 -0.484 20.969 1 98.25 368 ILE B N 1
ATOM 6885 C CA . ILE B 1 368 ? -8.141 -1.134 19.953 1 98.25 368 ILE B CA 1
ATOM 6886 C C . ILE B 1 368 ? -7.059 -0.171 19.469 1 98.25 368 ILE B C 1
ATOM 6888 O O . ILE B 1 368 ? -5.895 -0.553 19.344 1 98.25 368 ILE B O 1
ATOM 6892 N N . ILE B 1 369 ? -7.422 1.09 19.266 1 98.06 369 ILE B N 1
ATOM 6893 C CA . ILE B 1 369 ? -6.488 2.117 18.812 1 98.06 369 ILE B CA 1
ATOM 6894 C C . ILE B 1 369 ? -5.371 2.283 19.844 1 98.06 369 ILE B C 1
ATOM 6896 O O . ILE B 1 369 ? -4.191 2.164 19.516 1 98.06 369 ILE B O 1
ATOM 6900 N N . ALA B 1 370 ? -5.781 2.547 21.047 1 97.5 370 ALA B N 1
ATOM 6901 C CA . ALA B 1 370 ? -4.809 2.789 22.109 1 97.5 370 ALA B CA 1
ATOM 6902 C C . ALA B 1 370 ? -3.871 1.598 22.281 1 97.5 370 ALA B C 1
ATOM 6904 O O . ALA B 1 370 ? -2.66 1.77 22.422 1 97.5 370 ALA B O 1
ATOM 6905 N N . ALA B 1 371 ? -4.43 0.425 22.203 1 97.19 371 ALA B N 1
ATOM 6906 C CA . ALA B 1 371 ? -3.652 -0.797 22.391 1 97.19 371 ALA B CA 1
ATOM 6907 C C . ALA B 1 371 ? -2.553 -0.916 21.328 1 97.19 371 ALA B C 1
ATOM 6909 O O . ALA B 1 371 ? -1.513 -1.531 21.578 1 97.19 371 ALA B O 1
ATOM 6910 N N . ASN B 1 372 ? -2.787 -0.308 20.203 1 95.06 372 ASN B N 1
ATOM 6911 C CA . ASN B 1 372 ? -1.914 -0.522 19.062 1 95.06 372 ASN B CA 1
ATOM 6912 C C . ASN B 1 372 ? -1.021 0.688 18.797 1 95.06 372 ASN B C 1
ATOM 6914 O O . ASN B 1 372 ? -0.224 0.687 17.859 1 95.06 372 ASN B O 1
ATOM 6918 N N . TYR B 1 373 ? -1.078 1.751 19.578 1 94.5 373 TYR B N 1
ATOM 6919 C CA . TYR B 1 373 ? -0.333 2.977 19.312 1 94.5 373 TYR B CA 1
ATOM 6920 C C . TYR B 1 373 ? 1.165 2.754 19.484 1 94.5 373 TYR B C 1
ATOM 6922 O O . TYR B 1 373 ? 1.976 3.346 18.766 1 94.5 373 TYR B O 1
ATOM 6930 N N . PHE B 1 374 ? 1.482 1.99 20.547 1 92.75 374 PHE B N 1
ATOM 6931 C CA . PHE B 1 374 ? 2.875 1.641 20.797 1 92.75 374 PHE B CA 1
ATOM 6932 C C . PHE B 1 374 ? 3.053 0.128 20.859 1 92.75 374 PHE B C 1
ATOM 6934 O O . PHE B 1 374 ? 2.752 -0.499 21.875 1 92.75 374 PHE B O 1
ATOM 6941 N N . GLU B 1 375 ? 3.617 -0.455 19.844 1 87.38 375 GLU B N 1
ATOM 6942 C CA . GLU B 1 375 ? 3.73 -1.909 19.797 1 87.38 375 GLU B CA 1
ATOM 6943 C C . GLU B 1 375 ? 4.605 -2.438 20.938 1 87.38 375 GLU B C 1
ATOM 6945 O O . GLU B 1 375 ? 4.48 -3.598 21.328 1 87.38 375 GLU B O 1
ATOM 6950 N N . ASP B 1 376 ? 5.469 -1.549 21.453 1 88.62 376 ASP B N 1
ATOM 6951 C CA . ASP B 1 376 ? 6.324 -1.935 22.578 1 88.62 376 ASP B CA 1
ATOM 6952 C C . ASP B 1 376 ? 5.742 -1.46 23.906 1 88.62 376 ASP B C 1
ATOM 6954 O O . ASP B 1 376 ? 6.422 -1.484 24.938 1 88.62 376 ASP B O 1
ATOM 6958 N N . GLY B 1 377 ? 4.621 -0.879 23.875 1 90.38 377 GLY B N 1
ATOM 6959 C CA . GLY B 1 377 ? 3.957 -0.416 25.078 1 90.38 377 GLY B CA 1
ATOM 6960 C C . GLY B 1 377 ? 4.512 0.896 25.609 1 90.38 377 GLY B C 1
ATOM 6961 O O . GLY B 1 377 ? 4.324 1.234 26.781 1 90.38 377 GLY B O 1
ATOM 6962 N N . GLY B 1 378 ? 5.234 1.679 24.828 1 93.06 378 GLY B N 1
ATOM 6963 C CA . GLY B 1 378 ? 5.77 2.977 25.203 1 93.06 378 GLY B CA 1
ATOM 6964 C C . GLY B 1 378 ? 7.203 2.912 25.703 1 93.06 378 GLY B C 1
ATOM 6965 O O . GLY B 1 378 ? 7.777 3.93 26.094 1 93.06 378 GLY B O 1
ATOM 6966 N N . ALA B 1 379 ? 7.859 1.738 25.641 1 92.88 379 ALA B N 1
ATOM 6967 C CA . ALA B 1 379 ? 9.203 1.535 26.172 1 92.88 379 ALA B CA 1
ATOM 6968 C C . ALA B 1 379 ? 10.219 2.414 25.453 1 92.88 379 ALA B C 1
ATOM 6970 O O . ALA B 1 379 ? 11.102 3.006 26.094 1 92.88 379 ALA B O 1
ATOM 6971 N N . ASN B 1 380 ? 10.148 2.557 24.203 1 92.19 380 ASN B N 1
ATOM 6972 C CA . ASN B 1 380 ? 11.102 3.35 23.438 1 92.19 380 ASN B CA 1
ATOM 6973 C C . ASN B 1 380 ? 10.992 4.836 23.766 1 92.19 380 ASN B C 1
ATOM 6975 O O . ASN B 1 380 ? 12.008 5.535 23.844 1 92.19 380 ASN B O 1
ATOM 6979 N N . ILE B 1 381 ? 9.789 5.359 23.891 1 95.25 381 ILE B N 1
ATOM 6980 C CA . ILE B 1 381 ? 9.57 6.758 24.234 1 95.25 381 ILE B CA 1
ATOM 6981 C C . ILE B 1 381 ? 10.227 7.062 25.578 1 95.25 381 ILE B C 1
ATOM 6983 O O . ILE B 1 381 ? 10.93 8.062 25.734 1 95.25 381 ILE B O 1
ATOM 6987 N N . ARG B 1 382 ? 10.023 6.203 26.531 1 96.19 382 ARG B N 1
ATOM 6988 C CA . ARG B 1 382 ? 10.617 6.383 27.859 1 96.19 382 ARG B CA 1
ATOM 6989 C C . ARG B 1 382 ? 12.141 6.348 27.797 1 96.19 382 ARG B C 1
ATOM 6991 O O . ARG B 1 382 ? 12.812 7.137 28.453 1 96.19 382 ARG B O 1
ATOM 6998 N N . ALA B 1 383 ? 12.641 5.453 27 1 95.56 383 ALA B N 1
ATOM 6999 C CA . ALA B 1 383 ? 14.086 5.324 26.859 1 95.56 383 ALA B CA 1
ATOM 7000 C C . ALA B 1 383 ? 14.688 6.582 26.234 1 95.56 383 ALA B C 1
ATOM 7002 O O . ALA B 1 383 ? 15.766 7.027 26.625 1 95.56 383 ALA B O 1
ATOM 7003 N N . ILE B 1 384 ? 14.055 7.195 25.266 1 96 384 ILE B N 1
ATOM 7004 C CA . ILE B 1 384 ? 14.516 8.406 24.578 1 96 384 ILE B CA 1
ATOM 7005 C C . ILE B 1 384 ? 14.5 9.578 25.562 1 96 384 ILE B C 1
ATOM 7007 O O . ILE B 1 384 ? 15.453 10.367 25.609 1 96 384 ILE B O 1
ATOM 7011 N N . CYS B 1 385 ? 13.422 9.734 26.297 1 96.62 385 CYS B N 1
ATOM 7012 C CA . CYS B 1 385 ? 13.328 10.789 27.297 1 96.62 385 CYS B CA 1
ATOM 7013 C C . CYS B 1 385 ? 14.438 10.664 28.344 1 96.62 385 CYS B C 1
ATOM 7015 O O . CYS B 1 385 ? 15.078 11.648 28.703 1 96.62 385 CYS B O 1
ATOM 7017 N N . GLU B 1 386 ? 14.664 9.43 28.766 1 97.12 386 GLU B N 1
ATOM 7018 C CA . GLU B 1 386 ? 15.711 9.172 29.75 1 97.12 386 GLU B CA 1
ATOM 7019 C C . GLU B 1 386 ? 17.078 9.547 29.203 1 97.12 386 GLU B C 1
ATOM 7021 O O . GLU B 1 386 ? 17.875 10.195 29.891 1 97.12 386 GLU B O 1
ATOM 7026 N N . LYS B 1 387 ? 17.328 9.18 28.016 1 96 387 LYS B N 1
ATOM 7027 C CA . LYS B 1 387 ? 18.609 9.469 27.375 1 96 387 LYS B CA 1
ATOM 7028 C C . LYS B 1 387 ? 18.844 10.977 27.281 1 96 387 LYS B C 1
ATOM 7030 O O . LYS B 1 387 ? 19.984 11.445 27.422 1 96 387 LYS B O 1
ATOM 7035 N N . GLY B 1 388 ? 17.828 11.781 27.047 1 95.5 388 GLY B N 1
ATOM 7036 C CA . GLY B 1 388 ? 17.938 13.227 26.938 1 95.5 388 GLY B CA 1
ATOM 7037 C C . GLY B 1 388 ? 17.875 13.93 28.281 1 95.5 388 GLY B C 1
ATOM 7038 O O . GLY B 1 388 ? 18.094 15.148 28.359 1 95.5 388 GLY B O 1
ATOM 7039 N N . GLY B 1 389 ? 17.625 13.195 29.266 1 95.38 389 GLY B N 1
ATOM 7040 C CA . GLY B 1 389 ? 17.484 13.766 30.609 1 95.38 389 GLY B CA 1
ATOM 7041 C C . GLY B 1 389 ? 16.234 14.594 30.781 1 95.38 389 GLY B C 1
ATOM 7042 O O . GLY B 1 389 ? 16.219 15.547 31.562 1 95.38 389 GLY B O 1
ATOM 7043 N N . GLU B 1 390 ? 15.219 14.367 30.016 1 95 390 GLU B N 1
ATOM 7044 C CA . GLU B 1 390 ? 14 15.164 30.125 1 95 390 GLU B CA 1
ATOM 7045 C C . GLU B 1 390 ? 12.875 14.367 30.797 1 95 390 GLU B C 1
ATOM 7047 O O . GLU B 1 390 ? 12.852 13.141 30.703 1 95 390 GLU B O 1
ATOM 7052 N N . ALA B 1 391 ? 12.031 14.992 31.422 1 95.69 391 ALA B N 1
ATOM 7053 C CA . ALA B 1 391 ? 10.867 14.375 32.062 1 95.69 391 ALA B CA 1
ATOM 7054 C C . ALA B 1 391 ? 9.812 13.992 31.016 1 95.69 391 ALA B C 1
ATOM 7056 O O . ALA B 1 391 ? 9.633 14.703 30.016 1 95.69 391 ALA B O 1
ATOM 7057 N N . VAL B 1 392 ? 9.172 12.859 31.281 1 97.38 392 VAL B N 1
ATOM 7058 C CA . VAL B 1 392 ? 7.992 12.516 30.5 1 97.38 392 VAL B CA 1
ATOM 7059 C C . VAL B 1 392 ? 6.824 13.422 30.891 1 97.38 392 VAL B C 1
ATOM 7061 O O . VAL B 1 392 ? 6.418 13.438 32.062 1 97.38 392 VAL B O 1
ATOM 7064 N N . LEU B 1 393 ? 6.25 14.164 29.984 1 97.44 393 LEU B N 1
ATOM 7065 C CA . LEU B 1 393 ? 5.191 15.133 30.25 1 97.44 393 LEU B CA 1
ATOM 7066 C C . LEU B 1 393 ? 3.867 14.422 30.531 1 97.44 393 LEU B C 1
ATOM 7068 O O . LEU B 1 393 ? 3.676 13.273 30.125 1 97.44 393 LEU B O 1
ATOM 7072 N N . PRO B 1 394 ? 2.967 15.094 31.172 1 96.62 394 PRO B N 1
ATOM 7073 C CA . PRO B 1 394 ? 1.73 14.461 31.656 1 96.62 394 PRO B CA 1
ATOM 7074 C C . PRO B 1 394 ? 0.906 13.859 30.516 1 96.62 394 PRO B C 1
ATOM 7076 O O . PRO B 1 394 ? 0.375 12.75 30.656 1 96.62 394 PRO B O 1
ATOM 7079 N N . LEU B 1 395 ? 0.745 14.508 29.422 1 97 395 LEU B N 1
ATOM 7080 C CA . LEU B 1 395 ? -0.068 13.977 28.328 1 97 395 LEU B CA 1
ATOM 7081 C C . LEU B 1 395 ? 0.625 12.797 27.656 1 97 395 LEU B C 1
ATOM 7083 O O . LEU B 1 395 ? -0.037 11.898 27.141 1 97 395 LEU B O 1
ATOM 7087 N N . THR B 1 396 ? 1.981 12.797 27.625 1 97.25 396 THR B N 1
ATOM 7088 C CA . THR B 1 396 ? 2.723 11.641 27.141 1 97.25 396 THR B CA 1
ATOM 7089 C C . THR B 1 396 ? 2.49 10.438 28.062 1 97.25 396 THR B C 1
ATOM 7091 O O . THR B 1 396 ? 2.229 9.328 27.578 1 97.25 396 THR B O 1
ATOM 7094 N N . GLU B 1 397 ? 2.57 10.711 29.359 1 97.31 397 GLU B N 1
ATOM 7095 C CA . GLU B 1 397 ? 2.291 9.656 30.328 1 97.31 397 GLU B CA 1
ATOM 7096 C C . GLU B 1 397 ? 0.874 9.109 30.156 1 97.31 397 GLU B C 1
ATOM 7098 O O . GLU B 1 397 ? 0.657 7.898 30.219 1 97.31 397 GLU B O 1
ATOM 7103 N N . TRP B 1 398 ? -0.007 10.008 29.969 1 96.69 398 TRP B N 1
ATOM 7104 C CA . TRP B 1 398 ? -1.411 9.641 29.828 1 96.69 398 TRP B CA 1
ATOM 7105 C C . TRP B 1 398 ? -1.605 8.688 28.641 1 96.69 398 TRP B C 1
ATOM 7107 O O . TRP B 1 398 ? -2.26 7.648 28.781 1 96.69 398 TRP B O 1
ATOM 7117 N N . ILE B 1 399 ? -1.103 8.953 27.469 1 97.12 399 ILE B N 1
ATOM 7118 C CA . ILE B 1 399 ? -1.345 8.141 26.281 1 97.12 399 ILE B CA 1
ATOM 7119 C C . ILE B 1 399 ? -0.635 6.793 26.422 1 97.12 399 ILE B C 1
ATOM 7121 O O . ILE B 1 399 ? -1.129 5.77 25.938 1 97.12 399 ILE B O 1
ATOM 7125 N N . ILE B 1 400 ? 0.539 6.742 27.078 1 97 400 ILE B N 1
ATOM 7126 C CA . ILE B 1 400 ? 1.221 5.48 27.328 1 97 400 ILE B CA 1
ATOM 7127 C C . ILE B 1 400 ? 0.36 4.609 28.25 1 97 400 ILE B C 1
ATOM 7129 O O . ILE B 1 400 ? 0.23 3.404 28.031 1 97 400 ILE B O 1
ATOM 7133 N N . ASN B 1 401 ? -0.208 5.227 29.25 1 97.31 401 ASN B N 1
ATOM 7134 C CA . ASN B 1 401 ? -1.1 4.496 30.141 1 97.31 401 ASN B CA 1
ATOM 7135 C C . ASN B 1 401 ? -2.326 3.967 29.406 1 97.31 401 ASN B C 1
ATOM 7137 O O . ASN B 1 401 ? -2.789 2.857 29.672 1 97.31 401 ASN B O 1
ATOM 7141 N N . GLU B 1 402 ? -2.928 4.77 28.516 1 96.56 402 GLU B N 1
ATOM 7142 C CA . GLU B 1 402 ? -4.043 4.32 27.688 1 96.56 402 GLU B CA 1
ATOM 7143 C C . GLU B 1 402 ? -3.656 3.105 26.844 1 96.56 402 GLU B C 1
ATOM 7145 O O . GLU B 1 402 ? -4.461 2.189 26.656 1 96.56 402 GLU B O 1
ATOM 7150 N N . CYS B 1 403 ? -2.461 3.129 26.344 1 96.31 403 CYS B N 1
ATOM 7151 C CA . CYS B 1 403 ? -1.961 1.999 25.562 1 96.31 403 CYS B CA 1
ATOM 7152 C C . CYS B 1 403 ? -1.914 0.733 26.422 1 96.31 403 CYS B C 1
ATOM 7154 O O . CYS B 1 403 ? -2.387 -0.322 25.984 1 96.31 403 CYS B O 1
ATOM 7156 N N . GLN B 1 404 ? -1.389 0.837 27.578 1 96.38 404 GLN B N 1
ATOM 7157 C CA . GLN B 1 404 ? -1.26 -0.308 28.469 1 96.38 404 GLN B CA 1
ATOM 7158 C C . GLN B 1 404 ? -2.629 -0.853 28.859 1 96.38 404 GLN B C 1
ATOM 7160 O O . GLN B 1 404 ? -2.832 -2.068 28.906 1 96.38 404 GLN B O 1
ATOM 7165 N N . LYS B 1 405 ? -3.539 0.063 29.125 1 96.06 405 LYS B N 1
ATOM 7166 C CA . LYS B 1 405 ? -4.906 -0.336 29.453 1 96.06 405 LYS B CA 1
ATOM 7167 C C . LYS B 1 405 ? -5.555 -1.062 28.266 1 96.06 405 LYS B C 1
ATOM 7169 O O . LYS B 1 405 ? -6.203 -2.094 28.453 1 96.06 405 LYS B O 1
ATOM 7174 N N . GLY B 1 406 ? -5.449 -0.475 27.094 1 95.5 406 GLY B N 1
ATOM 7175 C CA . GLY B 1 406 ? -5.977 -1.104 25.891 1 95.5 406 GLY B CA 1
ATOM 7176 C C . GLY B 1 406 ? -5.414 -2.492 25.641 1 95.5 406 GLY B C 1
ATOM 7177 O O . GLY B 1 406 ? -6.152 -3.418 25.312 1 95.5 406 GLY B O 1
ATOM 7178 N N . ARG B 1 407 ? -4.164 -2.721 25.812 1 95.06 407 ARG B N 1
ATOM 7179 C CA . ARG B 1 407 ? -3.51 -4.008 25.594 1 95.06 407 ARG B CA 1
ATOM 7180 C C . ARG B 1 407 ? -4.051 -5.066 26.547 1 95.06 407 ARG B C 1
ATOM 7182 O O . ARG B 1 407 ? -4.184 -6.234 26.188 1 95.06 407 ARG B O 1
ATOM 7189 N N . LYS B 1 408 ? -4.332 -4.73 27.734 1 94.38 408 LYS B N 1
ATOM 7190 C CA . LYS B 1 408 ? -4.887 -5.656 28.719 1 94.38 408 LYS B CA 1
ATOM 7191 C C . LYS B 1 408 ? -6.293 -6.094 28.328 1 94.38 408 LYS B C 1
ATOM 7193 O O . LYS B 1 408 ? -6.688 -7.234 28.594 1 94.38 408 LYS B O 1
ATOM 7198 N N . SER B 1 409 ? -6.988 -5.215 27.656 1 95.69 409 SER B N 1
ATOM 7199 C CA . SER B 1 409 ? -8.406 -5.453 27.422 1 95.69 409 SER B CA 1
ATOM 7200 C C . SER B 1 409 ? -8.625 -6.113 26.062 1 95.69 409 SER B C 1
ATOM 7202 O O . SER B 1 409 ? -9.594 -6.859 25.875 1 95.69 409 SER B O 1
ATOM 7204 N N . VAL B 1 410 ? -7.797 -5.93 25.078 1 96.19 410 VAL B N 1
ATOM 7205 C CA . VAL B 1 410 ? -8.078 -6.305 23.703 1 96.19 410 VAL B CA 1
ATOM 7206 C C . VAL B 1 410 ? -7.516 -7.695 23.422 1 96.19 410 VAL B C 1
ATOM 7208 O O . VAL B 1 410 ? -8.227 -8.57 22.922 1 96.19 410 VAL B O 1
ATOM 7211 N N . ALA B 1 411 ? -6.281 -7.945 23.641 1 93.31 411 ALA B N 1
ATOM 7212 C CA . ALA B 1 411 ? -5.645 -9.234 23.391 1 93.31 411 ALA B CA 1
ATOM 7213 C C . ALA B 1 411 ? -4.277 -9.312 24.062 1 93.31 411 ALA B C 1
ATOM 7215 O O . ALA B 1 411 ? -3.609 -8.297 24.25 1 93.31 411 ALA B O 1
ATOM 7216 N N . SER B 1 412 ? -3.781 -10.555 24.234 1 88.88 412 SER B N 1
ATOM 7217 C CA . SER B 1 412 ? -2.529 -10.773 24.953 1 88.88 412 SER B CA 1
ATOM 7218 C C . SER B 1 412 ? -1.34 -10.781 24 1 88.88 412 SER B C 1
ATOM 7220 O O . SER B 1 412 ? -0.215 -10.469 24.391 1 88.88 412 SER B O 1
ATOM 7222 N N . SER B 1 413 ? -1.599 -11.133 22.734 1 86.44 413 SER B N 1
ATOM 7223 C CA . SER B 1 413 ? -0.498 -11.234 21.781 1 86.44 413 SER B CA 1
ATOM 7224 C C . SER B 1 413 ? -0.546 -10.102 20.766 1 86.44 413 SER B C 1
ATOM 7226 O O . SER B 1 413 ? -1.618 -9.578 20.469 1 86.44 413 SER B O 1
ATOM 7228 N N . PRO B 1 414 ? 0.639 -9.719 20.25 1 84.44 414 PRO B N 1
ATOM 7229 C CA . PRO B 1 414 ? 0.658 -8.727 19.172 1 84.44 414 PRO B CA 1
ATOM 7230 C C . PRO B 1 414 ? -0.213 -9.133 17.984 1 84.44 414 PRO B C 1
ATOM 7232 O O . PRO B 1 414 ? -0.871 -8.281 17.375 1 84.44 414 PRO B O 1
ATOM 7235 N N . GLU B 1 415 ? -0.23 -10.398 17.672 1 85.44 415 GLU B N 1
ATOM 7236 C CA . GLU B 1 415 ? -1.06 -10.891 16.578 1 85.44 415 GLU B CA 1
ATOM 7237 C C . GLU B 1 415 ? -2.543 -10.711 16.891 1 85.44 415 GLU B C 1
ATOM 7239 O O . GLU B 1 415 ? -3.326 -10.352 16 1 85.44 415 GLU B O 1
ATOM 7244 N N . GLY B 1 416 ? -2.877 -10.984 18.094 1 89.88 416 GLY B N 1
ATOM 7245 C CA . GLY B 1 416 ? -4.258 -10.805 18.516 1 89.88 416 GLY B CA 1
ATOM 7246 C C . GLY B 1 416 ? -4.719 -9.359 18.438 1 89.88 416 GLY B C 1
ATOM 7247 O O . GLY B 1 416 ? -5.875 -9.086 18.109 1 89.88 416 GLY B O 1
ATOM 7248 N N . LEU B 1 417 ? -3.818 -8.438 18.828 1 93.19 417 LEU B N 1
ATOM 7249 C CA . LEU B 1 417 ? -4.133 -7.016 18.734 1 93.19 417 LEU B CA 1
ATOM 7250 C C . LEU B 1 417 ? -4.402 -6.605 17.297 1 93.19 417 LEU B C 1
ATOM 7252 O O . LEU B 1 417 ? -5.359 -5.883 17.016 1 93.19 417 LEU B O 1
ATOM 7256 N N . LYS B 1 418 ? -3.631 -7.141 16.375 1 92.38 418 LYS B N 1
ATOM 7257 C CA . LYS B 1 418 ? -3.781 -6.816 14.961 1 92.38 418 LYS B CA 1
ATOM 7258 C C . LYS B 1 418 ? -5.02 -7.488 14.367 1 92.38 418 LYS B C 1
ATOM 7260 O O . LYS B 1 418 ? -5.676 -6.93 13.492 1 92.38 418 LYS B O 1
ATOM 7265 N N . GLU B 1 419 ? -5.27 -8.688 14.836 1 92.62 419 GLU B N 1
ATOM 7266 C CA . GLU B 1 419 ? -6.492 -9.359 14.422 1 92.62 419 GLU B CA 1
ATOM 7267 C C . GLU B 1 419 ? -7.727 -8.547 14.789 1 92.62 419 GLU B C 1
ATOM 7269 O O . GLU B 1 419 ? -8.656 -8.414 13.992 1 92.62 419 GLU B O 1
ATOM 7274 N N . ALA B 1 420 ? -7.719 -8.031 16.016 1 95.69 420 ALA B N 1
ATOM 7275 C CA . ALA B 1 420 ? -8.828 -7.191 16.469 1 95.69 420 ALA B CA 1
ATOM 7276 C C . ALA B 1 420 ? -8.938 -5.926 15.617 1 95.69 420 ALA B C 1
ATOM 7278 O O . ALA B 1 420 ? -10.039 -5.496 15.273 1 95.69 420 ALA B O 1
ATOM 7279 N N . ARG B 1 421 ? -7.816 -5.352 15.352 1 96.25 421 ARG B N 1
ATOM 7280 C CA . ARG B 1 421 ? -7.746 -4.18 14.477 1 96.25 421 ARG B CA 1
ATOM 7281 C C . ARG B 1 421 ? -8.414 -4.453 13.133 1 96.25 421 ARG B C 1
ATOM 7283 O O . ARG B 1 421 ? -9.32 -3.727 12.727 1 96.25 421 ARG B O 1
ATOM 7290 N N . ASP B 1 422 ? -8.008 -5.52 12.5 1 94.94 422 ASP B N 1
ATOM 7291 C CA . ASP B 1 422 ? -8.484 -5.848 11.156 1 94.94 422 ASP B CA 1
ATOM 7292 C C . ASP B 1 422 ? -9.961 -6.223 11.172 1 94.94 422 ASP B C 1
ATOM 7294 O O . ASP B 1 422 ? -10.711 -5.871 10.258 1 94.94 422 ASP B O 1
ATOM 7298 N N . ALA B 1 423 ? -10.344 -6.969 12.164 1 96.06 423 ALA B N 1
ATOM 7299 C CA . ALA B 1 423 ? -11.75 -7.336 12.297 1 96.06 423 ALA B CA 1
ATOM 7300 C C . ALA B 1 423 ? -12.625 -6.098 12.453 1 96.06 423 ALA B C 1
ATOM 7302 O O . ALA B 1 423 ? -13.719 -6.027 11.875 1 96.06 423 ALA B O 1
ATOM 7303 N N . TYR B 1 424 ? -12.195 -5.137 13.273 1 98 424 TYR B N 1
ATOM 7304 C CA . TYR B 1 424 ? -12.945 -3.904 13.469 1 98 424 TYR B CA 1
ATOM 7305 C C . TYR B 1 424 ? -13.039 -3.105 12.18 1 98 424 TYR B C 1
ATOM 7307 O O . TYR B 1 424 ? -14.086 -2.549 11.852 1 98 424 TYR B O 1
ATOM 7315 N N . ARG B 1 425 ? -11.938 -3.031 11.438 1 97.81 425 ARG B N 1
ATOM 7316 C CA . ARG B 1 425 ? -11.93 -2.354 10.148 1 97.81 425 ARG B CA 1
ATOM 7317 C C . ARG B 1 425 ? -12.984 -2.936 9.211 1 97.81 425 ARG B C 1
ATOM 7319 O O . ARG B 1 425 ? -13.75 -2.191 8.594 1 97.81 425 ARG B O 1
ATOM 7326 N N . GLN B 1 426 ? -13.016 -4.215 9.156 1 97.31 426 GLN B N 1
ATOM 7327 C CA . GLN B 1 426 ? -13.984 -4.891 8.297 1 97.31 426 GLN B CA 1
ATOM 7328 C C . GLN B 1 426 ? -15.406 -4.648 8.781 1 97.31 426 GLN B C 1
ATOM 7330 O O . GLN B 1 426 ? -16.297 -4.316 7.988 1 97.31 426 GLN B O 1
ATOM 7335 N N . ALA B 1 427 ? -15.609 -4.812 10.047 1 98.12 427 ALA B N 1
ATOM 7336 C CA . ALA B 1 427 ? -16.938 -4.633 10.625 1 98.12 427 ALA B CA 1
ATOM 7337 C C . ALA B 1 427 ? -17.453 -3.217 10.391 1 98.12 427 ALA B C 1
ATOM 7339 O O . ALA B 1 427 ? -18.625 -3.02 10.078 1 98.12 427 ALA B O 1
ATOM 7340 N N . TYR B 1 428 ? -16.609 -2.266 10.586 1 98.62 428 TYR B N 1
ATOM 7341 C CA . TYR B 1 428 ? -17.031 -0.882 10.398 1 98.62 428 TYR B CA 1
ATOM 7342 C C . TYR B 1 428 ? -17.375 -0.612 8.945 1 98.62 428 TYR B C 1
ATOM 7344 O O . TYR B 1 428 ? -18.312 0.134 8.648 1 98.62 428 TYR B O 1
ATOM 7352 N N . SER B 1 429 ? -16.562 -1.119 8.047 1 97.69 429 SER B N 1
ATOM 7353 C CA . SER B 1 429 ? -16.875 -0.987 6.625 1 97.69 429 SER B CA 1
ATOM 7354 C C . SER B 1 429 ? -18.234 -1.585 6.309 1 97.69 429 SER B C 1
ATOM 7356 O O . SER B 1 429 ? -19.031 -0.994 5.562 1 97.69 429 SER B O 1
ATOM 7358 N N . ASP B 1 430 ? -18.531 -2.773 6.844 1 97.12 430 ASP B N 1
ATOM 7359 C CA . ASP B 1 430 ? -19.828 -3.398 6.664 1 97.12 430 ASP B CA 1
ATOM 7360 C C . ASP B 1 430 ? -20.938 -2.52 7.23 1 97.12 430 ASP B C 1
ATOM 7362 O O . ASP B 1 430 ? -22 -2.373 6.617 1 97.12 430 ASP B O 1
ATOM 7366 N N . HIS B 1 431 ? -20.656 -1.982 8.414 1 98.25 431 HIS B N 1
ATOM 7367 C CA . HIS B 1 431 ? -21.594 -1.07 9.047 1 98.25 431 HIS B CA 1
ATOM 7368 C C . HIS B 1 431 ? -21.875 0.141 8.164 1 98.25 431 HIS B C 1
ATOM 7370 O O . HIS B 1 431 ? -23.031 0.503 7.934 1 98.25 431 HIS B O 1
ATOM 7376 N N . TRP B 1 432 ? -20.797 0.746 7.668 1 98.06 432 TRP B N 1
ATOM 7377 C CA . TRP B 1 432 ? -20.891 1.897 6.777 1 98.06 432 TRP B CA 1
ATOM 7378 C C . TRP B 1 432 ? -21.766 1.58 5.566 1 98.06 432 TRP B C 1
ATOM 7380 O O . TRP B 1 432 ? -22.562 2.414 5.129 1 98.06 432 TRP B O 1
ATOM 7390 N N . ASN B 1 433 ? -21.641 0.399 5.039 1 95.94 433 ASN B N 1
ATOM 7391 C CA . ASN B 1 433 ? -22.328 -0.009 3.822 1 95.94 433 ASN B CA 1
ATOM 7392 C C . ASN B 1 433 ? -23.844 -0.101 4.039 1 95.94 433 ASN B C 1
ATOM 7394 O O . ASN B 1 433 ? -24.609 -0.159 3.076 1 95.94 433 ASN B O 1
ATOM 7398 N N . GLN B 1 434 ? -24.219 -0.144 5.285 1 96.69 434 GLN B N 1
ATOM 7399 C CA . GLN B 1 434 ? -25.641 -0.195 5.574 1 96.69 434 GLN B CA 1
ATOM 7400 C C . GLN B 1 434 ? -26.297 1.166 5.355 1 96.69 434 GLN B C 1
ATOM 7402 O O . GLN B 1 434 ? -27.531 1.267 5.281 1 96.69 434 GLN B O 1
ATOM 7407 N N . PHE B 1 435 ? -25.391 2.127 5.27 1 96.5 435 PHE B N 1
ATOM 7408 C CA . PHE B 1 435 ? -25.875 3.48 5.031 1 96.5 435 PHE B CA 1
ATOM 7409 C C . PHE B 1 435 ? -25.641 3.893 3.582 1 96.5 435 PHE B C 1
ATOM 7411 O O . PHE B 1 435 ? -24.578 3.627 3.018 1 96.5 435 PHE B O 1
ATOM 7418 N N . ASP B 1 436 ? -26.625 4.219 2.912 1 93.62 436 ASP B N 1
ATOM 7419 C CA . ASP B 1 436 ? -26.469 4.691 1.539 1 93.62 436 ASP B CA 1
ATOM 7420 C C . ASP B 1 436 ? -25.922 6.117 1.504 1 93.62 436 ASP B C 1
ATOM 7422 O O . ASP B 1 436 ? -26.641 7.051 1.129 1 93.62 436 ASP B O 1
ATOM 7426 N N . VAL B 1 437 ? -24.578 6.273 1.887 1 97.94 437 VAL B N 1
ATOM 7427 C CA . VAL B 1 437 ? -23.953 7.594 1.924 1 97.94 437 VAL B CA 1
ATOM 7428 C C . VAL B 1 437 ? -22.641 7.566 1.157 1 97.94 437 VAL B C 1
ATOM 7430 O O . VAL B 1 437 ? -21.969 6.527 1.089 1 97.94 437 VAL B O 1
ATOM 7433 N N . ASP B 1 438 ? -22.25 8.641 0.574 1 98.06 438 ASP B N 1
ATOM 7434 C CA . ASP B 1 438 ? -20.969 8.82 -0.102 1 98.06 438 ASP B CA 1
ATOM 7435 C C . ASP B 1 438 ? -19.859 9.18 0.894 1 98.06 438 ASP B C 1
ATOM 7437 O O . ASP B 1 438 ? -18.75 8.672 0.802 1 98.06 438 ASP B O 1
ATOM 7441 N N . VAL B 1 439 ? -20.172 10.055 1.789 1 98.75 439 VAL B N 1
ATOM 7442 C CA . VAL B 1 439 ? -19.234 10.531 2.809 1 98.75 439 VAL B CA 1
ATOM 7443 C C . VAL B 1 439 ? -19.984 10.711 4.137 1 98.75 439 VAL B C 1
ATOM 7445 O O . VAL B 1 439 ? -21.203 10.711 4.176 1 98.75 439 VAL B O 1
ATOM 7448 N N . VAL B 1 440 ? -19.156 10.812 5.176 1 98.88 440 VAL B N 1
ATOM 7449 C CA . VAL B 1 440 ? -19.688 11.094 6.508 1 98.88 440 VAL B CA 1
ATOM 7450 C C . VAL B 1 440 ? -19.156 12.438 7 1 98.88 440 VAL B C 1
ATOM 7452 O O . VAL B 1 440 ? -17.984 12.75 6.82 1 98.88 440 VAL B O 1
ATOM 7455 N N . LEU B 1 441 ? -20.062 13.227 7.473 1 98.88 441 LEU B N 1
ATOM 7456 C CA . LEU B 1 441 ? -19.719 14.477 8.141 1 98.88 441 LEU B CA 1
ATOM 7457 C C . LEU B 1 441 ? -19.781 14.32 9.656 1 98.88 441 LEU B C 1
ATOM 7459 O O . LEU B 1 441 ? -20.797 13.875 10.195 1 98.88 441 LEU B O 1
ATOM 7463 N N . ALA B 1 442 ? -18.703 14.688 10.328 1 98.81 442 ALA B N 1
ATOM 7464 C CA . ALA B 1 442 ? -18.609 14.469 11.766 1 98.81 442 ALA B CA 1
ATOM 7465 C C . ALA B 1 442 ? -17.891 15.633 12.453 1 98.81 442 ALA B C 1
ATOM 7467 O O . ALA B 1 442 ? -17.203 16.422 11.797 1 98.81 442 ALA B O 1
ATOM 7468 N N . PRO B 1 443 ? -18.172 15.781 13.812 1 98.5 443 PRO B N 1
ATOM 7469 C CA . PRO B 1 443 ? -17.312 16.719 14.547 1 98.5 443 PRO B CA 1
ATOM 7470 C C . PRO B 1 443 ? -15.852 16.25 14.609 1 98.5 443 PRO B C 1
ATOM 7472 O O . PRO B 1 443 ? -15.562 15.078 14.344 1 98.5 443 PRO B O 1
ATOM 7475 N N . ILE B 1 444 ? -14.977 17.125 14.859 1 98.5 444 ILE B N 1
ATOM 7476 C CA . ILE B 1 444 ? -13.555 16.812 15 1 98.5 444 ILE B CA 1
ATOM 7477 C C . ILE B 1 444 ? -13.195 16.672 16.469 1 98.5 444 ILE B C 1
ATOM 7479 O O . ILE B 1 444 ? -12.328 15.875 16.844 1 98.5 444 ILE B O 1
ATOM 7483 N N . TYR B 1 445 ? -13.797 17.422 17.297 1 97.31 445 TYR B N 1
ATOM 7484 C CA . TYR B 1 445 ? -13.555 17.469 18.734 1 97.31 445 TYR B CA 1
ATOM 7485 C C . TYR B 1 445 ? -14.836 17.812 19.484 1 97.31 445 TYR B C 1
ATOM 7487 O O . TYR B 1 445 ? -15.719 18.484 18.938 1 97.31 445 TYR B O 1
ATOM 7495 N N . PRO B 1 446 ? -15 17.375 20.719 1 95.69 446 PRO B N 1
ATOM 7496 C CA . PRO B 1 446 ? -16.281 17.578 21.406 1 95.69 446 PRO B CA 1
ATOM 7497 C C . PRO B 1 446 ? -16.469 19.016 21.875 1 95.69 446 PRO B C 1
ATOM 7499 O O . PRO B 1 446 ? -17.594 19.422 22.172 1 95.69 446 PRO B O 1
ATOM 7502 N N . SER B 1 447 ? -15.406 19.766 21.969 1 94.06 447 SER B N 1
ATOM 7503 C CA . SER B 1 447 ? -15.469 21.125 22.484 1 94.06 447 SER B CA 1
ATOM 7504 C C . SER B 1 447 ? -14.594 22.062 21.656 1 94.06 447 SER B C 1
ATOM 7506 O O . SER B 1 447 ? -13.984 21.641 20.656 1 94.06 447 SER B O 1
ATOM 7508 N N . VAL B 1 448 ? -14.664 23.344 21.969 1 94.75 448 VAL B N 1
ATOM 7509 C CA . VAL B 1 448 ? -13.68 24.281 21.453 1 94.75 448 VAL B CA 1
ATOM 7510 C C . VAL B 1 448 ? -12.336 24.062 22.141 1 94.75 448 VAL B C 1
ATOM 7512 O O . VAL B 1 448 ? -12.195 23.156 22.969 1 94.75 448 VAL B O 1
ATOM 7515 N N . ALA B 1 449 ? -11.305 24.828 21.688 1 96.62 449 ALA B N 1
ATOM 7516 C CA . ALA B 1 449 ? -10 24.734 22.344 1 96.62 449 ALA B CA 1
ATOM 7517 C C . ALA B 1 449 ? -10.117 24.891 23.844 1 96.62 449 ALA B C 1
ATOM 7519 O O . ALA B 1 449 ? -10.836 25.766 24.328 1 96.62 449 ALA B O 1
ATOM 7520 N N . GLY B 1 450 ? -9.547 24 24.594 1 95.25 450 GLY B N 1
ATOM 7521 C CA . GLY B 1 450 ? -9.586 24.016 26.047 1 95.25 450 GLY B CA 1
ATOM 7522 C C . GLY B 1 450 ? -8.273 24.453 26.688 1 95.25 450 GLY B C 1
ATOM 7523 O O . GLY B 1 450 ? -7.316 24.766 25.969 1 95.25 450 GLY B O 1
ATOM 7524 N N . PRO B 1 451 ? -8.281 24.516 28.031 1 95.88 451 PRO B N 1
ATOM 7525 C CA . PRO B 1 451 ? -7.047 24.906 28.734 1 95.88 451 PRO B CA 1
ATOM 7526 C C . PRO B 1 451 ? -5.91 23.922 28.5 1 95.88 451 PRO B C 1
ATOM 7528 O O . PRO B 1 451 ? -6.152 22.766 28.125 1 95.88 451 PRO B O 1
ATOM 7531 N N . HIS B 1 452 ? -4.703 24.375 28.688 1 96.25 452 HIS B N 1
ATOM 7532 C CA . HIS B 1 452 ? -3.512 23.562 28.453 1 96.25 452 HIS B CA 1
ATOM 7533 C C . HIS B 1 452 ? -3.473 22.359 29.406 1 96.25 452 HIS B C 1
ATOM 7535 O O . HIS B 1 452 ? -3.854 22.469 30.562 1 96.25 452 HIS B O 1
ATOM 7541 N N . GLY B 1 453 ? -3.074 21.234 28.812 1 95.12 453 GLY B N 1
ATOM 7542 C CA . GLY B 1 453 ? -2.846 20.031 29.594 1 95.12 453 GLY B CA 1
ATOM 7543 C C . GLY B 1 453 ? -4.102 19.219 29.812 1 95.12 453 GLY B C 1
ATOM 7544 O O . GLY B 1 453 ? -4.062 18.172 30.453 1 95.12 453 GLY B O 1
ATOM 7545 N N . ALA B 1 454 ? -5.207 19.625 29.188 1 92.88 454 ALA B N 1
ATOM 7546 C CA . ALA B 1 454 ? -6.484 19 29.531 1 92.88 454 ALA B CA 1
ATOM 7547 C C . ALA B 1 454 ? -7.051 18.219 28.344 1 92.88 454 ALA B C 1
ATOM 7549 O O . ALA B 1 454 ? -8.078 17.562 28.469 1 92.88 454 ALA B O 1
ATOM 7550 N N . THR B 1 455 ? -6.441 18.25 27.234 1 94.06 455 THR B N 1
ATOM 7551 C CA . THR B 1 455 ? -6.977 17.656 26.016 1 94.06 455 THR B CA 1
ATOM 7552 C C . THR B 1 455 ? -6.688 16.156 25.953 1 94.06 455 THR B C 1
ATOM 7554 O O . THR B 1 455 ? -5.547 15.75 25.719 1 94.06 455 THR B O 1
ATOM 7557 N N . ARG B 1 456 ? -7.746 15.336 26.109 1 93.12 456 ARG B N 1
ATOM 7558 C CA . ARG B 1 456 ? -7.52 13.898 26.203 1 93.12 456 ARG B CA 1
ATOM 7559 C C . ARG B 1 456 ? -8.445 13.125 25.266 1 93.12 456 ARG B C 1
ATOM 7561 O O . ARG B 1 456 ? -8.32 11.906 25.141 1 93.12 456 ARG B O 1
ATOM 7568 N N . TYR B 1 457 ? -9.352 13.742 24.609 1 96.12 457 TYR B N 1
ATOM 7569 C CA . TYR B 1 457 ? -10.297 12.992 23.797 1 96.12 457 TYR B CA 1
ATOM 7570 C C . TYR B 1 457 ? -9.812 12.891 22.344 1 96.12 457 TYR B C 1
ATOM 7572 O O . TYR B 1 457 ? -9.703 13.906 21.656 1 96.12 457 TYR B O 1
ATOM 7580 N N . TRP B 1 458 ? -9.617 11.695 21.906 1 96.75 458 TRP B N 1
ATOM 7581 C CA . TRP B 1 458 ? -9.109 11.414 20.578 1 96.75 458 TRP B CA 1
ATOM 7582 C C . TRP B 1 458 ? -10.195 10.805 19.703 1 96.75 458 TRP B C 1
ATOM 7584 O O . TRP B 1 458 ? -10.008 10.625 18.5 1 96.75 458 TRP B O 1
ATOM 7594 N N . GLY B 1 459 ? -11.336 10.516 20.172 1 97.69 459 GLY B N 1
ATOM 7595 C CA . GLY B 1 459 ? -12.281 9.57 19.625 1 97.69 459 GLY B CA 1
ATOM 7596 C C . GLY B 1 459 ? -12.867 10.016 18.297 1 97.69 459 GLY B C 1
ATOM 7597 O O . GLY B 1 459 ? -13.148 9.188 17.422 1 97.69 459 GLY B O 1
ATOM 7598 N N . TYR B 1 460 ? -13.07 11.289 18.031 1 98.25 460 TYR B N 1
ATOM 7599 C CA . TYR B 1 460 ? -13.734 11.781 16.828 1 98.25 460 TYR B CA 1
ATOM 7600 C C . TYR B 1 460 ? -12.781 11.75 15.641 1 98.25 460 TYR B C 1
ATOM 7602 O O . TYR B 1 460 ? -13.211 11.859 14.492 1 98.25 460 TYR B O 1
ATOM 7610 N N . THR B 1 461 ? -11.492 11.641 15.906 1 98.5 461 THR B N 1
ATOM 7611 C CA . THR B 1 461 ? -10.531 11.68 14.805 1 98.5 461 THR B CA 1
ATOM 7612 C C . THR B 1 461 ? -9.805 10.344 14.68 1 98.5 461 THR B C 1
ATOM 7614 O O . THR B 1 461 ? -9.695 9.789 13.586 1 98.5 461 THR B O 1
ATOM 7617 N N . SER B 1 462 ? -9.406 9.734 15.805 1 98.5 462 SER B N 1
ATOM 7618 C CA . SER B 1 462 ? -8.539 8.562 15.805 1 98.5 462 SER B CA 1
ATOM 7619 C C . SER B 1 462 ? -9.25 7.355 15.188 1 98.5 462 SER B C 1
ATOM 7621 O O . SER B 1 462 ? -8.602 6.473 14.633 1 98.5 462 SER B O 1
ATOM 7623 N N . ILE B 1 463 ? -10.594 7.344 15.273 1 98.69 463 ILE B N 1
ATOM 7624 C CA . ILE B 1 463 ? -11.344 6.219 14.727 1 98.69 463 ILE B CA 1
ATOM 7625 C C . ILE B 1 463 ? -11.094 6.117 13.219 1 98.69 463 ILE B C 1
ATOM 7627 O O . ILE B 1 463 ? -10.984 5.02 12.68 1 98.69 463 ILE B O 1
ATOM 7631 N N . TRP B 1 464 ? -11.008 7.23 12.562 1 98.75 464 TRP B N 1
ATOM 7632 C CA . TRP B 1 464 ? -10.805 7.25 11.117 1 98.75 464 TRP B CA 1
ATOM 7633 C C . TRP B 1 464 ? -9.375 6.859 10.766 1 98.75 464 TRP B C 1
ATOM 7635 O O . TRP B 1 464 ? -9.133 6.277 9.703 1 98.75 464 TRP B O 1
ATOM 7645 N N . ASN B 1 465 ? -8.406 7.145 11.688 1 98.25 465 ASN B N 1
ATOM 7646 C CA . ASN B 1 465 ? -7.043 6.652 11.5 1 98.25 465 ASN B CA 1
ATOM 7647 C C . ASN B 1 465 ? -6.973 5.133 11.617 1 98.25 465 ASN B C 1
ATOM 7649 O O . ASN B 1 465 ? -6.273 4.477 10.844 1 98.25 465 ASN B O 1
ATOM 7653 N N . LEU B 1 466 ? -7.723 4.637 12.602 1 98.25 466 LEU B N 1
ATOM 7654 C CA . LEU B 1 466 ? -7.805 3.184 12.719 1 98.25 466 LEU B CA 1
ATOM 7655 C C . LEU B 1 466 ? -8.305 2.566 11.414 1 98.25 466 LEU B C 1
ATOM 7657 O O . LEU B 1 466 ? -7.762 1.567 10.945 1 98.25 466 LEU B O 1
ATOM 7661 N N . LEU B 1 467 ? -9.281 3.164 10.859 1 98.44 467 LEU B N 1
ATOM 7662 C CA . LEU B 1 467 ? -9.93 2.646 9.656 1 98.44 467 LEU B CA 1
ATOM 7663 C C . LEU B 1 467 ? -9.141 3.012 8.406 1 98.44 467 LEU B C 1
ATOM 7665 O O . LEU B 1 467 ? -9.398 2.482 7.324 1 98.44 467 LEU B O 1
ATOM 7669 N N . GLN B 1 468 ? -8.219 3.984 8.523 1 98.06 468 GLN B N 1
ATOM 7670 C CA . GLN B 1 468 ? -7.414 4.527 7.434 1 98.06 468 GLN B CA 1
ATOM 7671 C C . GLN B 1 468 ? -8.281 5.305 6.445 1 98.06 468 GLN B C 1
ATOM 7673 O O . GLN B 1 468 ? -8.062 5.23 5.234 1 98.06 468 GLN B O 1
ATOM 7678 N N . TYR B 1 469 ? -9.281 5.953 6.941 1 98.56 469 TYR B N 1
ATOM 7679 C CA . TYR B 1 469 ? -10.195 6.758 6.133 1 98.56 469 TYR B CA 1
ATOM 7680 C C . TYR B 1 469 ? -9.68 8.188 5.992 1 98.56 469 TYR B C 1
ATOM 7682 O O . TYR B 1 469 ? -9.359 8.836 6.988 1 98.56 469 TYR B O 1
ATOM 7690 N N . PRO B 1 470 ? -9.555 8.648 4.723 1 98.62 470 PRO B N 1
ATOM 7691 C CA . PRO B 1 470 ? -9.172 10.055 4.535 1 98.62 470 PRO B CA 1
ATOM 7692 C C . PRO B 1 470 ? -10.258 11.023 4.992 1 98.62 470 PRO B C 1
ATOM 7694 O O . PRO B 1 470 ? -11.438 10.672 5.031 1 98.62 470 PRO B O 1
ATOM 7697 N N . ALA B 1 471 ? -9.812 12.258 5.316 1 98.88 471 ALA B N 1
ATOM 7698 C CA . ALA B 1 471 ? -10.758 13.258 5.812 1 98.88 471 ALA B CA 1
ATOM 7699 C C . ALA B 1 471 ? -10.242 14.672 5.551 1 98.88 471 ALA B C 1
ATOM 7701 O O . ALA B 1 471 ? -9.039 14.938 5.648 1 98.88 471 ALA B O 1
ATOM 7702 N N . VAL B 1 472 ? -11.164 15.523 5.242 1 98.88 472 VAL B N 1
ATOM 7703 C CA . VAL B 1 472 ? -10.898 16.953 5.125 1 98.88 472 VAL B CA 1
ATOM 7704 C C . VAL B 1 472 ? -11.508 17.688 6.312 1 98.88 472 VAL B C 1
ATOM 7706 O O . VAL B 1 472 ? -12.703 17.562 6.59 1 98.88 472 VAL B O 1
ATOM 7709 N N . ALA B 1 473 ? -10.688 18.406 7.039 1 98.88 473 ALA B N 1
ATOM 7710 C CA . ALA B 1 473 ? -11.164 19.312 8.07 1 98.88 473 ALA B CA 1
ATOM 7711 C C . ALA B 1 473 ? -11.562 20.656 7.461 1 98.88 473 ALA B C 1
ATOM 7713 O O . ALA B 1 473 ? -10.828 21.219 6.641 1 98.88 473 ALA B O 1
ATOM 7714 N N . MET B 1 474 ? -12.727 21.156 7.82 1 98.81 474 MET B N 1
ATOM 7715 C CA . MET B 1 474 ? -13.234 22.438 7.336 1 98.81 474 MET B CA 1
ATOM 7716 C C . MET B 1 474 ? -13.617 23.344 8.5 1 98.81 474 MET B C 1
ATOM 7718 O O . MET B 1 474 ? -14.125 22.875 9.516 1 98.81 474 MET B O 1
ATOM 7722 N N . PRO B 1 475 ? -13.43 24.625 8.406 1 98.5 475 PRO B N 1
ATOM 7723 C CA . PRO B 1 475 ? -13.758 25.562 9.477 1 98.5 475 PRO B CA 1
ATOM 7724 C C . PRO B 1 475 ? -15.242 25.906 9.523 1 98.5 475 PRO B C 1
ATOM 7726 O O . PRO B 1 475 ? -15.641 27.031 9.164 1 98.5 475 PRO B O 1
ATOM 7729 N N . ALA B 1 476 ? -16.016 25.172 10.07 1 97.94 476 ALA B N 1
ATOM 7730 C CA . ALA B 1 476 ? -17.484 25.188 10.039 1 97.94 476 ALA B CA 1
ATOM 7731 C C . ALA B 1 476 ? -18.016 26.5 10.625 1 97.94 476 ALA B C 1
ATOM 7733 O O . ALA B 1 476 ? -18.922 27.109 10.062 1 97.94 476 ALA B O 1
ATOM 7734 N N . ALA B 1 477 ? -17.5 26.906 11.75 1 96.12 477 ALA B N 1
ATOM 7735 C CA . ALA B 1 477 ? -18 28.125 12.375 1 96.12 477 ALA B CA 1
ATOM 7736 C C . ALA B 1 477 ? -17.828 29.328 11.453 1 96.12 477 ALA B C 1
ATOM 7738 O O . ALA B 1 477 ? -18.672 30.219 11.414 1 96.12 477 ALA B O 1
ATOM 7739 N N . LYS B 1 478 ? -16.766 29.328 10.789 1 94.31 478 LYS B N 1
ATOM 7740 C CA . LYS B 1 478 ? -16.516 30.406 9.82 1 94.31 478 LYS B CA 1
ATOM 7741 C C . LYS B 1 478 ? -17.516 30.328 8.664 1 94.31 478 LYS B C 1
ATOM 7743 O O . LYS B 1 478 ? -17.891 31.359 8.102 1 94.31 478 LYS B O 1
ATOM 7748 N N . LEU B 1 479 ? -17.891 29.156 8.312 1 96.25 479 LEU B N 1
ATOM 7749 C CA . LEU B 1 479 ? -18.734 28.938 7.133 1 96.25 479 LEU B CA 1
ATOM 7750 C C . LEU B 1 479 ? -20.203 29.188 7.449 1 96.25 479 LEU B C 1
ATOM 7752 O O . LEU B 1 479 ? -20.938 29.703 6.613 1 96.25 479 LEU B O 1
ATOM 7756 N N . VAL B 1 480 ? -20.641 28.891 8.672 1 95.81 480 VAL B N 1
ATOM 7757 C CA . VAL B 1 480 ? -22.062 28.953 8.953 1 95.81 480 VAL B CA 1
ATOM 7758 C C . VAL B 1 480 ? -22.344 29.953 10.062 1 95.81 480 VAL B C 1
ATOM 7760 O O . VAL B 1 480 ? -23.5 30.219 10.414 1 95.81 480 VAL B O 1
ATOM 7763 N N . GLY B 1 481 ? -21.359 30.516 10.617 1 90.5 481 GLY B N 1
ATOM 7764 C CA . GLY B 1 481 ? -21.5 31.422 11.742 1 90.5 481 GLY B CA 1
ATOM 7765 C C . GLY B 1 481 ? -21.234 30.766 13.086 1 90.5 481 GLY B C 1
ATOM 7766 O O . GLY B 1 481 ? -21.594 29.594 13.289 1 90.5 481 GLY B O 1
ATOM 7767 N N . GLY B 1 482 ? -20.578 31.5 13.969 1 85.75 482 GLY B N 1
ATOM 7768 C CA . GLY B 1 482 ? -20.25 31 15.297 1 85.75 482 GLY B CA 1
ATOM 7769 C C . GLY B 1 482 ? -21.438 31 16.234 1 85.75 482 GLY B C 1
ATOM 7770 O O . GLY B 1 482 ? -22.594 30.969 15.797 1 85.75 482 GLY B O 1
ATOM 7771 N N . VAL B 1 483 ? -21.094 30.703 17.531 1 82.5 483 VAL B N 1
ATOM 7772 C CA . VAL B 1 483 ? -22.156 30.562 18.531 1 82.5 483 VAL B CA 1
ATOM 7773 C C . VAL B 1 483 ? -22.109 31.75 19.484 1 82.5 483 VAL B C 1
ATOM 7775 O O . VAL B 1 483 ? -21.031 32.25 19.828 1 82.5 483 VAL B O 1
ATOM 7778 N N . SER B 1 484 ? -23.344 32.094 19.859 1 78.5 484 SER B N 1
ATOM 7779 C CA . SER B 1 484 ? -23.453 33.156 20.844 1 78.5 484 SER B CA 1
ATOM 7780 C C . SER B 1 484 ? -23.406 32.625 22.266 1 78.5 484 SER B C 1
ATOM 7782 O O . SER B 1 484 ? -23.672 31.438 22.484 1 78.5 484 SER B O 1
ATOM 7784 N N . THR B 1 485 ? -23.016 33.469 23.25 1 77.88 485 THR B N 1
ATOM 7785 C CA . THR B 1 485 ? -22.922 33.125 24.656 1 77.88 485 THR B CA 1
ATOM 7786 C C . THR B 1 485 ? -24.25 32.531 25.156 1 77.88 485 THR B C 1
ATOM 7788 O O . THR B 1 485 ? -24.266 31.625 26 1 77.88 485 THR B O 1
ATOM 7791 N N . ALA B 1 486 ? -25.281 33.094 24.719 1 72.56 486 ALA B N 1
ATOM 7792 C CA . ALA B 1 486 ? -26.594 32.625 25.141 1 72.56 486 ALA B CA 1
ATOM 7793 C C . ALA B 1 486 ? -26.828 31.172 24.766 1 72.56 486 ALA B C 1
ATOM 7795 O O . ALA B 1 486 ? -27.484 30.422 25.5 1 72.56 486 ALA B O 1
ATOM 7796 N N . GLU B 1 487 ? -26.219 30.75 23.656 1 75.94 487 GLU B N 1
ATOM 7797 C CA . GLU B 1 487 ? -26.359 29.391 23.141 1 75.94 487 GLU B CA 1
ATOM 7798 C C . GLU B 1 487 ? -25.469 28.422 23.922 1 75.94 487 GLU B C 1
ATOM 7800 O O . GLU B 1 487 ? -25.625 27.203 23.797 1 75.94 487 GLU B O 1
ATOM 7805 N N . LEU B 1 488 ? -24.672 28.953 24.688 1 74.94 488 LEU B N 1
ATOM 7806 C CA . LEU B 1 488 ? -23.578 28.203 25.297 1 74.94 488 LEU B CA 1
ATOM 7807 C C . LEU B 1 488 ? -23.938 27.797 26.734 1 74.94 488 LEU B C 1
ATOM 7809 O O . LEU B 1 488 ? -23.281 26.938 27.328 1 74.94 488 LEU B O 1
ATOM 7813 N N . ARG B 1 489 ? -25 28.406 27.203 1 74.38 489 ARG B N 1
ATOM 7814 C CA . ARG B 1 489 ? -25.359 28.172 28.594 1 74.38 489 ARG B CA 1
ATOM 7815 C C . ARG B 1 489 ? -26.484 27.156 28.703 1 74.38 489 ARG B C 1
ATOM 7817 O O . ARG B 1 489 ? -27.266 26.984 27.766 1 74.38 489 ARG B O 1
ATOM 7824 N N . GLY B 1 490 ? -26.328 26.25 29.672 1 72.12 490 GLY B N 1
ATOM 7825 C CA . GLY B 1 490 ? -27.391 25.297 29.938 1 72.12 490 GLY B CA 1
ATOM 7826 C C . GLY B 1 490 ? -26.938 24.125 30.781 1 72.12 490 GLY B C 1
ATOM 7827 O O . GLY B 1 490 ? -25.766 24.016 31.141 1 72.12 490 GLY B O 1
ATOM 7828 N N . GLU B 1 491 ? -27.969 23.391 31.094 1 76.56 491 GLU B N 1
ATOM 7829 C CA . GLU B 1 491 ? -27.734 22.219 31.938 1 76.56 491 GLU B CA 1
ATOM 7830 C C . GLU B 1 491 ? -27.188 21.047 31.094 1 76.56 491 GLU B C 1
ATOM 7832 O O . GLU B 1 491 ? -27.531 20.906 29.922 1 76.56 491 GLU B O 1
ATOM 7837 N N . TYR B 1 492 ? -26.172 20.578 31.547 1 82.38 492 TYR B N 1
ATOM 7838 C CA . TYR B 1 492 ? -25.562 19.422 30.891 1 82.38 492 TYR B CA 1
ATOM 7839 C C . TYR B 1 492 ? -25.328 18.297 31.891 1 82.38 492 TYR B C 1
ATOM 7841 O O . TYR B 1 492 ? -24.812 18.516 32.969 1 82.38 492 TYR B O 1
ATOM 7849 N N . THR B 1 493 ? -25.891 17.156 31.609 1 88.38 493 THR B N 1
ATOM 7850 C CA . THR B 1 493 ? -25.625 15.961 32.406 1 88.38 493 THR B CA 1
ATOM 7851 C C . THR B 1 493 ? -24.625 15.055 31.672 1 88.38 493 THR B C 1
ATOM 7853 O O . THR B 1 493 ? -24.969 14.43 30.672 1 88.38 493 THR B O 1
ATOM 7856 N N . PRO B 1 494 ? -23.438 14.984 32.25 1 91.56 494 PRO B N 1
ATOM 7857 C CA . PRO B 1 494 ? -22.438 14.125 31.625 1 91.56 494 PRO B CA 1
ATOM 7858 C C . PRO B 1 494 ? -22.797 12.648 31.688 1 91.56 494 PRO B C 1
ATOM 7860 O O . PRO B 1 494 ? -23.312 12.172 32.719 1 91.56 494 PRO B O 1
ATOM 7863 N N . LYS B 1 495 ? -22.578 11.945 30.578 1 92.06 495 LYS B N 1
ATOM 7864 C CA . LYS B 1 495 ? -22.953 10.539 30.531 1 92.06 495 LYS B CA 1
ATOM 7865 C C . LYS B 1 495 ? -21.812 9.648 31.047 1 92.06 495 LYS B C 1
ATOM 7867 O O . LYS B 1 495 ? -22.016 8.477 31.344 1 92.06 495 LYS B O 1
ATOM 7872 N N . ASN B 1 496 ? -20.609 10.078 31.234 1 93.25 496 ASN B N 1
ATOM 7873 C CA . ASN B 1 496 ? -19.438 9.367 31.75 1 93.25 496 ASN B CA 1
ATOM 7874 C C . ASN B 1 496 ? -18.375 10.328 32.281 1 93.25 496 ASN B C 1
ATOM 7876 O O . ASN B 1 496 ? -18.578 11.539 32.281 1 93.25 496 ASN B O 1
ATOM 7880 N N . ASP B 1 497 ? -17.297 9.781 32.688 1 91.69 497 ASP B N 1
ATOM 7881 C CA . ASP B 1 497 ? -16.25 10.562 33.344 1 91.69 497 ASP B CA 1
ATOM 7882 C C . ASP B 1 497 ? -15.547 11.477 32.344 1 91.69 497 ASP B C 1
ATOM 7884 O O . ASP B 1 497 ? -15.125 12.578 32.688 1 91.69 497 ASP B O 1
ATOM 7888 N N . LEU B 1 498 ? -15.477 11.102 31.141 1 91.56 498 LEU B N 1
ATOM 7889 C CA . LEU B 1 498 ? -14.844 11.93 30.125 1 91.56 498 LEU B CA 1
ATOM 7890 C C . LEU B 1 498 ? -15.68 13.172 29.828 1 91.56 498 LEU B C 1
ATOM 7892 O O . LEU B 1 498 ? -15.148 14.281 29.719 1 91.56 498 LEU B O 1
ATOM 7896 N N . GLU B 1 499 ? -16.922 12.984 29.703 1 93.31 499 GLU B N 1
ATOM 7897 C CA . GLU B 1 499 ? -17.812 14.133 29.5 1 93.31 499 GLU B CA 1
ATOM 7898 C C . GLU B 1 499 ? -17.766 15.078 30.703 1 93.31 499 GLU B C 1
ATOM 7900 O O . GLU B 1 499 ? -17.781 16.297 30.531 1 93.31 499 GLU B O 1
ATOM 7905 N N . LYS B 1 500 ? -17.75 14.422 31.828 1 93.56 500 LYS B N 1
ATOM 7906 C CA . LYS B 1 500 ? -17.656 15.234 33.031 1 93.56 500 LYS B CA 1
ATOM 7907 C C . LYS B 1 500 ? -16.406 16.094 33.031 1 93.56 500 LYS B C 1
ATOM 7909 O O . LYS B 1 500 ? -16.453 17.281 33.344 1 93.56 500 LYS B O 1
ATOM 7914 N N . HIS B 1 501 ? -15.297 15.531 32.688 1 93.06 501 HIS B N 1
ATOM 7915 C CA . HIS B 1 501 ? -14.031 16.25 32.594 1 93.06 501 HIS B CA 1
ATOM 7916 C C . HIS B 1 501 ? -14.156 17.453 31.672 1 93.06 501 HIS B C 1
ATOM 7918 O O . HIS B 1 501 ? -13.789 18.578 32.062 1 93.06 501 HIS B O 1
ATOM 7924 N N . TYR B 1 502 ? -14.734 17.312 30.5 1 92.31 502 TYR B N 1
ATOM 7925 C CA . TYR B 1 502 ? -14.781 18.375 29.5 1 92.31 502 TYR B CA 1
ATOM 7926 C C . TYR B 1 502 ? -15.844 19.406 29.875 1 92.31 502 TYR B C 1
ATOM 7928 O O . TYR B 1 502 ? -15.695 20.594 29.578 1 92.31 502 TYR B O 1
ATOM 7936 N N . TRP B 1 503 ? -16.844 18.922 30.578 1 91.56 503 TRP B N 1
ATOM 7937 C CA . TRP B 1 503 ? -17.828 19.859 31.062 1 91.56 503 TRP B CA 1
ATOM 7938 C C . TRP B 1 503 ? -17.234 20.766 32.156 1 91.56 503 TRP B C 1
ATOM 7940 O O . TRP B 1 503 ? -17.516 21.953 32.188 1 91.56 503 TRP B O 1
ATOM 7950 N N . GLU B 1 504 ? -16.438 20.203 32.938 1 92.06 504 GLU B N 1
ATOM 7951 C CA . GLU B 1 504 ? -15.867 20.922 34.062 1 92.06 504 GLU B CA 1
ATOM 7952 C C . GLU B 1 504 ? -14.852 21.953 33.594 1 92.06 504 GLU B C 1
ATOM 7954 O O . GLU B 1 504 ? -14.711 23.016 34.219 1 92.06 504 GLU B O 1
ATOM 7959 N N . ILE B 1 505 ? -14.195 21.688 32.531 1 90.69 505 ILE B N 1
ATOM 7960 C CA . ILE B 1 505 ? -13.156 22.625 32.094 1 90.69 505 ILE B CA 1
ATOM 7961 C C . ILE B 1 505 ? -13.734 23.578 31.062 1 90.69 505 ILE B C 1
ATOM 7963 O O . ILE B 1 505 ? -13.047 24.5 30.609 1 90.69 505 ILE B O 1
ATOM 7967 N N . TYR B 1 506 ? -14.992 23.406 30.75 1 89.56 506 TYR B N 1
ATOM 7968 C CA . TYR B 1 506 ? -15.672 24.234 29.766 1 89.56 506 TYR B CA 1
ATOM 7969 C C . TYR B 1 506 ? -16.109 25.562 30.359 1 89.56 506 TYR B C 1
ATOM 7971 O O . TYR B 1 506 ? -16.609 25.609 31.484 1 89.56 506 TYR B O 1
ATOM 7979 N N . SER B 1 507 ? -15.844 26.672 29.641 1 88.38 507 SER B N 1
ATOM 7980 C CA . SER B 1 507 ? -16.312 28.016 29.953 1 88.38 507 SER B CA 1
ATOM 7981 C C . SER B 1 507 ? -17.016 28.656 28.75 1 88.38 507 SER B C 1
ATOM 7983 O O . SER B 1 507 ? -16.422 28.797 27.688 1 88.38 507 SER B O 1
ATOM 7985 N N . ALA B 1 508 ? -18.219 28.984 28.969 1 87.81 508 ALA B N 1
ATOM 7986 C CA . ALA B 1 508 ? -18.969 29.641 27.906 1 87.81 508 ALA B CA 1
ATOM 7987 C C . ALA B 1 508 ? -18.312 30.953 27.484 1 87.81 508 ALA B C 1
ATOM 7989 O O . ALA B 1 508 ? -18.297 31.297 26.297 1 87.81 508 ALA B O 1
ATOM 7990 N N . GLU B 1 509 ? -17.812 31.609 28.391 1 86.25 509 GLU B N 1
ATOM 7991 C CA . GLU B 1 509 ? -17.141 32.875 28.141 1 86.25 509 GLU B CA 1
ATOM 7992 C C . GLU B 1 509 ? -15.891 32.688 27.281 1 86.25 509 GLU B C 1
ATOM 7994 O O . GLU B 1 509 ? -15.664 33.438 26.328 1 86.25 509 GLU B O 1
ATOM 7999 N N . ASP B 1 510 ? -15.188 31.703 27.609 1 86.25 510 ASP B N 1
ATOM 8000 C CA . ASP B 1 510 ? -13.938 31.469 26.891 1 86.25 510 ASP B CA 1
ATOM 8001 C C . ASP B 1 510 ? -14.211 30.906 25.5 1 86.25 510 ASP B C 1
ATOM 8003 O O . ASP B 1 510 ? -13.391 31.047 24.594 1 86.25 510 ASP B O 1
ATOM 8007 N N . ALA B 1 511 ? -15.375 30.344 25.391 1 88.81 511 ALA B N 1
ATOM 8008 C CA . ALA B 1 511 ? -15.695 29.625 24.156 1 88.81 511 ALA B CA 1
ATOM 8009 C C . ALA B 1 511 ? -16.188 30.594 23.078 1 88.81 511 ALA B C 1
ATOM 8011 O O . ALA B 1 511 ? -16.219 30.25 21.891 1 88.81 511 ALA B O 1
ATOM 8012 N N . GLU B 1 512 ? -16.594 31.734 23.484 1 87.19 512 GLU B N 1
ATOM 8013 C CA . GLU B 1 512 ? -17.156 32.688 22.547 1 87.19 512 GLU B CA 1
ATOM 8014 C C . GLU B 1 512 ? -16.141 33.062 21.453 1 87.19 512 GLU B C 1
ATOM 8016 O O . GLU B 1 512 ? -15.008 33.406 21.75 1 87.19 512 GLU B O 1
ATOM 8021 N N . GLY B 1 513 ? -16.578 32.906 20.219 1 88 513 GLY B N 1
ATOM 8022 C CA . GLY B 1 513 ? -15.773 33.344 19.078 1 88 513 GLY B CA 1
ATOM 8023 C C . GLY B 1 513 ? -14.68 32.375 18.703 1 88 513 GLY B C 1
ATOM 8024 O O . GLY B 1 513 ? -13.977 32.562 17.719 1 88 513 GLY B O 1
ATOM 8025 N N . LEU B 1 514 ? -14.523 31.281 19.422 1 94.38 514 LEU B N 1
ATOM 8026 C CA . LEU B 1 514 ? -13.484 30.297 19.109 1 94.38 514 LEU B CA 1
ATOM 8027 C C . LEU B 1 514 ? -13.867 29.484 17.891 1 94.38 514 LEU B C 1
ATOM 8029 O O . LEU B 1 514 ? -15.047 29.234 17.641 1 94.38 514 LEU B O 1
ATOM 8033 N N . PRO B 1 515 ? -12.891 29.141 17.078 1 96.44 515 PRO B N 1
ATOM 8034 C CA . PRO B 1 515 ? -13.156 28.328 15.891 1 96.44 515 PRO B CA 1
ATOM 8035 C C . PRO B 1 515 ? -13.695 26.938 16.219 1 96.44 515 PRO B C 1
ATOM 8037 O O . PRO B 1 515 ? -13.375 26.391 17.266 1 96.44 515 PRO B O 1
ATOM 8040 N N . ILE B 1 516 ? -14.523 26.469 15.391 1 97 516 ILE B N 1
ATOM 8041 C CA . ILE B 1 516 ? -15.078 25.109 15.43 1 97 516 ILE B CA 1
ATOM 8042 C C . ILE B 1 516 ? -15.016 24.5 14.031 1 97 516 ILE B C 1
ATOM 8044 O O . ILE B 1 516 ? -15.383 25.141 13.047 1 97 516 ILE B O 1
ATOM 8048 N N . GLY B 1 517 ? -14.445 23.281 13.977 1 98.12 517 GLY B N 1
ATOM 8049 C CA . GLY B 1 517 ? -14.328 22.609 12.695 1 98.12 517 GLY B CA 1
ATOM 8050 C C . GLY B 1 517 ? -15.164 21.344 12.609 1 98.12 517 GLY B C 1
ATOM 8051 O O . GLY B 1 517 ? -15.648 20.844 13.625 1 98.12 517 GLY B O 1
ATOM 8052 N N . ILE B 1 518 ? -15.438 20.922 11.375 1 98.75 518 ILE B N 1
ATOM 8053 C CA . ILE B 1 518 ? -16.016 19.625 11.047 1 98.75 518 ILE B CA 1
ATOM 8054 C C . ILE B 1 518 ? -15.102 18.859 10.094 1 98.75 518 ILE B C 1
ATOM 8056 O O . ILE B 1 518 ? -14.125 19.422 9.586 1 98.75 518 ILE B O 1
ATOM 8060 N N . GLN B 1 519 ? -15.359 17.594 9.953 1 98.88 519 GLN B N 1
ATOM 8061 C CA . GLN B 1 519 ? -14.562 16.812 9.016 1 98.88 519 GLN B CA 1
ATOM 8062 C C . GLN B 1 519 ? -15.461 16.016 8.07 1 98.88 519 GLN B C 1
ATOM 8064 O O . GLN B 1 519 ? -16.531 15.547 8.461 1 98.88 519 GLN B O 1
ATOM 8069 N N . VAL B 1 520 ? -15.07 16 6.797 1 98.94 520 VAL B N 1
ATOM 8070 C CA . VAL B 1 520 ? -15.672 15.172 5.762 1 98.94 520 VAL B CA 1
ATOM 8071 C C . VAL B 1 520 ? -14.828 13.922 5.551 1 98.94 520 VAL B C 1
ATOM 8073 O O . VAL B 1 520 ? -13.664 14.008 5.156 1 98.94 520 VAL B O 1
ATOM 8076 N N . VAL B 1 521 ? -15.422 12.766 5.82 1 98.88 521 VAL B N 1
ATOM 8077 C CA . VAL B 1 521 ? -14.688 11.5 5.863 1 98.88 521 VAL B CA 1
ATOM 8078 C C . VAL B 1 521 ? -15.172 10.586 4.742 1 98.88 521 VAL B C 1
ATOM 8080 O O . VAL B 1 521 ? -16.359 10.523 4.445 1 98.88 521 VAL B O 1
ATOM 8083 N N . GLY B 1 522 ? -14.297 10.016 4.035 1 98.56 522 GLY B N 1
ATOM 8084 C CA . GLY B 1 522 ? -14.586 8.953 3.082 1 98.56 522 GLY B CA 1
ATOM 8085 C C . GLY B 1 522 ? -13.812 7.676 3.359 1 98.56 522 GLY B C 1
ATOM 8086 O O . GLY B 1 522 ? -12.953 7.645 4.246 1 98.56 522 GLY B O 1
ATOM 8087 N N . LYS B 1 523 ? -14.102 6.617 2.635 1 97.75 523 LYS B N 1
ATOM 8088 C CA . LYS B 1 523 ? -13.445 5.332 2.832 1 97.75 523 LYS B CA 1
ATOM 8089 C C . LYS B 1 523 ? -11.992 5.375 2.352 1 97.75 523 LYS B C 1
ATOM 8091 O O . LYS B 1 523 ? -11.586 6.324 1.68 1 97.75 523 LYS B O 1
ATOM 8096 N N . ARG B 1 524 ? -11.188 4.367 2.709 1 97.56 524 ARG B N 1
ATOM 8097 C CA . ARG B 1 524 ? -9.758 4.246 2.428 1 97.56 524 ARG B CA 1
ATOM 8098 C C . ARG B 1 524 ? -9.484 4.406 0.937 1 97.56 524 ARG B C 1
ATOM 8100 O O . ARG B 1 524 ? -10.125 3.76 0.107 1 97.56 524 ARG B O 1
ATOM 8107 N N . TYR B 1 525 ? -8.633 5.398 0.518 1 96.88 525 TYR B N 1
ATOM 8108 C CA . TYR B 1 525 ? -8.094 5.676 -0.808 1 96.88 525 TYR B CA 1
ATOM 8109 C C . TYR B 1 525 ? -9.125 6.363 -1.69 1 96.88 525 TYR B C 1
ATOM 8111 O O . TYR B 1 525 ? -9.047 6.293 -2.92 1 96.88 525 TYR B O 1
ATOM 8119 N N . HIS B 1 526 ? -10.086 7.004 -1.12 1 97.81 526 HIS B N 1
ATOM 8120 C CA . HIS B 1 526 ? -11.078 7.766 -1.867 1 97.81 526 HIS B CA 1
ATOM 8121 C C . HIS B 1 526 ? -10.859 9.266 -1.704 1 97.81 526 HIS B C 1
ATOM 8123 O O . HIS B 1 526 ? -11.82 10.023 -1.553 1 97.81 526 HIS B O 1
ATOM 8129 N N . GLU B 1 527 ? -9.617 9.641 -1.745 1 98.19 527 GLU B N 1
ATOM 8130 C CA . GLU B 1 527 ? -9.273 11.047 -1.529 1 98.19 527 GLU B CA 1
ATOM 8131 C C . GLU B 1 527 ? -9.984 11.945 -2.535 1 98.19 527 GLU B C 1
ATOM 8133 O O . GLU B 1 527 ? -10.445 13.039 -2.184 1 98.19 527 GLU B O 1
ATOM 8138 N N . ARG B 1 528 ? -10.062 11.508 -3.773 1 97.75 528 ARG B N 1
ATOM 8139 C CA . ARG B 1 528 ? -10.719 12.305 -4.801 1 97.75 528 ARG B CA 1
ATOM 8140 C C . ARG B 1 528 ? -12.18 12.57 -4.441 1 97.75 528 ARG B C 1
ATOM 8142 O O . ARG B 1 528 ? -12.648 13.703 -4.512 1 97.75 528 ARG B O 1
ATOM 8149 N N . MET B 1 529 ? -12.844 11.555 -4.051 1 97.75 529 MET B N 1
ATOM 8150 C CA . MET B 1 529 ? -14.25 11.664 -3.68 1 97.75 529 MET B CA 1
ATOM 8151 C C . MET B 1 529 ? -14.43 12.578 -2.473 1 97.75 529 MET B C 1
ATOM 8153 O O . MET B 1 529 ? -15.352 13.391 -2.436 1 97.75 529 MET B O 1
ATOM 8157 N N . VAL B 1 530 ? -13.562 12.469 -1.507 1 98.56 530 VAL B N 1
ATOM 8158 C CA . VAL B 1 530 ? -13.641 13.258 -0.282 1 98.56 530 VAL B CA 1
ATOM 8159 C C . VAL B 1 530 ? -13.461 14.734 -0.608 1 98.56 530 VAL B C 1
ATOM 8161 O O . VAL B 1 530 ? -14.188 15.586 -0.097 1 98.56 530 VAL B O 1
ATOM 8164 N N . LEU B 1 531 ? -12.5 15.031 -1.443 1 98.5 531 LEU B N 1
ATOM 8165 C CA . LEU B 1 531 ? -12.281 16.422 -1.815 1 98.5 531 LEU B CA 1
ATOM 8166 C C . LEU B 1 531 ? -13.469 16.969 -2.602 1 98.5 531 LEU B C 1
ATOM 8168 O O . LEU B 1 531 ? -13.922 18.094 -2.355 1 98.5 531 LEU B O 1
ATOM 8172 N N . GLN B 1 532 ? -13.969 16.203 -3.547 1 98.19 532 GLN B N 1
ATOM 8173 C CA . GLN B 1 532 ? -15.133 16.625 -4.328 1 98.19 532 GLN B CA 1
ATOM 8174 C C . GLN B 1 532 ? -16.344 16.844 -3.436 1 98.19 532 GLN B C 1
ATOM 8176 O O . GLN B 1 532 ? -17.078 17.828 -3.598 1 98.19 532 GLN B O 1
ATOM 8181 N N . ALA B 1 533 ? -16.531 15.938 -2.541 1 98.62 533 ALA B N 1
ATOM 8182 C CA . ALA B 1 533 ? -17.625 16.062 -1.588 1 98.62 533 ALA B CA 1
ATOM 8183 C C . ALA B 1 533 ? -17.469 17.312 -0.729 1 98.62 533 ALA B C 1
ATOM 8185 O O . ALA B 1 533 ? -18.438 18.031 -0.471 1 98.62 533 ALA B O 1
ATOM 8186 N N . SER B 1 534 ? -16.297 17.547 -0.271 1 98.81 534 SER B N 1
ATOM 8187 C CA . SER B 1 534 ? -16.016 18.719 0.555 1 98.81 534 SER B CA 1
ATOM 8188 C C . SER B 1 534 ? -16.359 20.016 -0.185 1 98.81 534 SER B C 1
ATOM 8190 O O . SER B 1 534 ? -16.875 20.953 0.409 1 98.81 534 SER B O 1
ATOM 8192 N N . LYS B 1 535 ? -16.047 20.062 -1.429 1 98.31 535 LYS B N 1
ATOM 8193 C CA . LYS B 1 535 ? -16.375 21.234 -2.229 1 98.31 535 LYS B CA 1
ATOM 8194 C C . LYS B 1 535 ? -17.875 21.422 -2.326 1 98.31 535 LYS B C 1
ATOM 8196 O O . LYS B 1 535 ? -18.375 22.547 -2.209 1 98.31 535 LYS B O 1
ATOM 8201 N N . THR B 1 536 ? -18.594 20.375 -2.559 1 98.25 536 THR B N 1
ATOM 8202 C CA . THR B 1 536 ? -20.047 20.422 -2.625 1 98.25 536 THR B CA 1
ATOM 8203 C C . THR B 1 536 ? -20.641 20.875 -1.293 1 98.25 536 THR B C 1
ATOM 8205 O O . THR B 1 536 ? -21.547 21.719 -1.261 1 98.25 536 THR B O 1
ATOM 8208 N N . ILE B 1 537 ? -20.125 20.391 -0.235 1 98.69 537 ILE B N 1
ATOM 8209 C CA . ILE B 1 537 ? -20.594 20.734 1.107 1 98.69 537 ILE B CA 1
ATOM 8210 C C . ILE B 1 537 ? -20.281 22.188 1.412 1 98.69 537 ILE B C 1
ATOM 8212 O O . ILE B 1 537 ? -21.141 22.922 1.938 1 98.69 537 ILE B O 1
ATOM 8216 N N . GLU B 1 538 ? -19.078 22.562 1.124 1 98.62 538 GLU B N 1
ATOM 8217 C CA . GLU B 1 538 ? -18.719 23.953 1.365 1 98.62 538 GLU B CA 1
ATOM 8218 C C . GLU B 1 538 ? -19.672 24.906 0.638 1 98.62 538 GLU B C 1
ATOM 8220 O O . GLU B 1 538 ? -20.125 25.906 1.208 1 98.62 538 GLU B O 1
ATOM 8225 N N . LYS B 1 539 ? -19.969 24.625 -0.619 1 97.88 539 LYS B N 1
ATOM 8226 C CA . LYS B 1 539 ? -20.922 25.422 -1.391 1 97.88 539 LYS B CA 1
ATOM 8227 C C . LYS B 1 539 ? -22.281 25.484 -0.701 1 97.88 539 LYS B C 1
ATOM 8229 O O . LYS B 1 539 ? -22.891 26.562 -0.618 1 97.88 539 LYS B O 1
ATOM 8234 N N . ALA B 1 540 ? -22.703 24.422 -0.197 1 97.94 540 ALA B N 1
ATOM 8235 C CA . ALA B 1 540 ? -24 24.344 0.484 1 97.94 540 ALA B CA 1
ATOM 8236 C C . ALA B 1 540 ? -23.984 25.172 1.769 1 97.94 540 ALA B C 1
ATOM 8238 O O . ALA B 1 540 ? -24.984 25.812 2.111 1 97.94 540 ALA B O 1
ATOM 8239 N N . LEU B 1 541 ? -22.938 25.125 2.482 1 98.06 541 LEU B N 1
ATOM 8240 C CA . LEU B 1 541 ? -22.844 25.828 3.76 1 98.06 541 LEU B CA 1
ATOM 8241 C C . LEU B 1 541 ? -22.781 27.328 3.551 1 98.06 541 LEU B C 1
ATOM 8243 O O . LEU B 1 541 ? -23.25 28.094 4.402 1 98.06 541 LEU B O 1
ATOM 8247 N N . LEU B 1 542 ? -22.281 27.719 2.461 1 96.5 542 LEU B N 1
ATOM 8248 C CA . LEU B 1 542 ? -22.125 29.141 2.174 1 96.5 542 LEU B CA 1
ATOM 8249 C C . LEU B 1 542 ? -23.391 29.719 1.556 1 96.5 542 LEU B C 1
ATOM 8251 O O . LEU B 1 542 ? -23.547 30.938 1.461 1 96.5 542 LEU B O 1
ATOM 8255 N N . ALA B 1 543 ? -24.203 28.797 1.131 1 91.75 543 ALA B N 1
ATOM 8256 C CA . ALA B 1 543 ? -25.453 29.25 0.506 1 91.75 543 ALA B CA 1
ATOM 8257 C C . ALA B 1 543 ? -26.328 29.984 1.51 1 91.75 543 ALA B C 1
ATOM 8259 O O . ALA B 1 543 ? -26.328 29.672 2.699 1 91.75 543 ALA B O 1
ATOM 8260 N N . LYS B 1 544 ? -27.062 31.078 1.033 1 80.88 544 LYS B N 1
ATOM 8261 C CA . LYS B 1 544 ? -27.938 31.906 1.849 1 80.88 544 LYS B CA 1
ATOM 8262 C C . LYS B 1 544 ? -29.297 31.219 2.08 1 80.88 544 LYS B C 1
ATOM 8264 O O . LYS B 1 544 ? -29.844 30.609 1.167 1 80.88 544 LYS B O 1
#

pLDDT: mean 95.85, std 4.96, range [51.0, 98.94]

Sequence (1088 aa):
MTGSQDNIRLAISLRDGSLEKSVLFSLSQITSLPQDVTSVPRSSDLMTDAELQLTEDYDATALLEMLAAKKITAAELLSAFRKRATIAQQCTNCLTELLPEAIYDAEACDQHLAMTGRLMGPLHGIPLSLKNQIGVKSHLTNAGFVTWINNTSKDDAAIVKTFRKLGAVVFARTNQPQAGMHLETSNNIYGTTVNPRNRQLTAGGSTGGEAALMGMNASVLGIGGDIGGSIRQPAAHNGLYGFVPSPDRFSGIGVTVPTPGHDSIAGTLGPFARSLRDIELFCKAYSSTLPWIEDVSLIPGSIFSSSMGRQLDETRPLKVGLLLDDGVVSPLPPVRAVLQKVADKLRQAIDVQVTTFSPMDHAKGWEIIAANYFEDGGANIRAICEKGGEAVLPLTEWIINECQKGRKSVASSPEGLKEARDAYRQAYSDHWNQFDVDVVLAPIYPSVAGPHGATRYWGYTSIWNLLQYPAVAMPAAKLVGGVSTAELRGEYTPKNDLEKHYWEIYSAEDAEGLPIGIQVVGKRYHERMVLQASKTIEKALLAKMTGSQDNIRLAISLRDGSLEKSVLFSLSQITSLPQDVTSVPRSSDLMTDAELQLTEDYDATALLEMLAAKKITAAELLSAFRKRATIAQQCTNCLTELLPEAIYDAEACDQHLAMTGRLMGPLHGIPLSLKNQIGVKSHLTNAGFVTWINNTSKDDAAIVKTFRKLGAVVFARTNQPQAGMHLETSNNIYGTTVNPRNRQLTAGGSTGGEAALMGMNASVLGIGGDIGGSIRQPAAHNGLYGFVPSPDRFSGIGVTVPTPGHDSIAGTLGPFARSLRDIELFCKAYSSTLPWIEDVSLIPGSIFSSSMGRQLDETRPLKVGLLLDDGVVSPLPPVRAVLQKVADKLRQAIDVQVTTFSPMDHAKGWEIIAANYFEDGGANIRAICEKGGEAVLPLTEWIINECQKGRKSVASSPEGLKEARDAYRQAYSDHWNQFDVDVVLAPIYPSVAGPHGATRYWGYTSIWNLLQYPAVAMPAAKLVGGVSTAELRGEYTPKNDLEKHYWEIYSAEDAEGLPIGIQVVGKRYHERMVLQASKTIEKALLAK

Radius of gyration: 31.78 Å; Cα contacts (8 Å, |Δi|>4): 2517; chains: 2; bounding box: 65×103×69 Å

InterPro domains:
  IPR023631 Amidase signature domain [PF01425] (76-531)
  IPR036928 Amidase signature (AS) superfamily [G3DSA:3.90.1300.10] (30-544)
  IPR036928 Amidase signature (AS) superfamily [SSF75304] (34-540)

Organism: NCBI:txid398673

Nearest PDB structures (foldseek):
  3lj7-assembly2_B  TM=8.346E-01  e=1.614E-36  Rattus norvegicus
  4hbp-assembly1_A  TM=8.336E-01  e=2.193E-35  Rattus norvegicus
  3qj9-assembly1_A  TM=8.276E-01  e=3.018E-35  Rattus norvegicus
  4hbp-assembly1_B  TM=8.337E-01  e=9.739E-35  Rattus norvegicus
  8es6-assembly2_B  TM=8.533E-01  e=5.973E-26  Escherichia coli